Protein 8G02 (pdb70)

InterPro domains:
  IPR000715 Glycosyl transferase, family 4 [PF00953] (99-284)
  IPR000715 Glycosyl transferase, family 4 [PTHR22926] (23-358)
  IPR003524 Phospho-N-acetylmuramoyl-pentapeptide transferase [MF_00038] (25-358)
  IPR003524 Phospho-N-acetylmuramoyl-pentapeptide transferase [TIGR00445] (37-360)
  IPR003524 Phospho-N-acetylmuramoyl-pentapeptide transferase [cd06852] (61-356)
  IPR018480 Phospho-N-acetylmuramoyl-pentapeptide transferase, conserved site [PF10555] (68-80)
  IPR018480 Phospho-N-acetylmuramoyl-pentapeptide transferase, conserved site [PS01347] (68-80)
  IPR018480 Phospho-N-acetylmuramoyl-pentapeptide transferase, conserved site [PS01348] (189-200)

Solvent-accessible surface area: 51148 Å² total; per-residue (Å²): 115,57,0,122,94,3,72,119,69,43,151,208,142,90,30,67,68,72,56,43,127,53,52,50,9,14,35,28,0,5,46,49,0,18,135,61,0,45,194,36,0,78,174,39,9,46,125,9,37,118,87,20,86,40,131,139,72,214,100,79,36,33,102,23,53,39,18,41,108,33,21,1,59,6,0,0,38,0,1,22,50,0,0,33,58,2,0,70,53,19,1,62,16,76,10,62,26,5,143,17,0,14,74,0,0,61,9,0,0,73,11,0,75,70,12,6,74,70,117,33,80,105,134,58,134,176,5,20,79,68,163,108,28,43,106,140,0,20,66,50,0,81,42,15,0,101,59,18,25,105,82,2,123,106,56,68,15,3,28,1,10,12,16,111,117,105,139,13,63,15,57,5,16,120,83,7,29,60,1,1,41,25,0,0,3,0,10,0,1,2,0,21,20,0,26,34,2,3,4,0,0,0,7,0,0,3,21,0,0,29,3,0,10,94,2,0,98,7,0,14,59,133,126,80,3,74,164,14,84,13,8,93,12,156,55,0,13,30,0,10,0,0,0,18,0,0,12,0,0,0,0,0,0,0,48,15,4,4,6,7,2,54,0,51,10,8,29,0,0,0,0,0,0,0,0,0,0,0,0,0,0,1,2,1,1,2,2,15,4,5,12,55,0,3,4,4,6,21,61,0,0,68,2,1,35,73,16,26,27,7,58,167,127,187,45,139,58,96,42,109,6,5,19,28,0,11,27,55,10,4,97,20,53,2,14,4,15,0,8,8,9,10,12,4,61,0,23,6,48,5,51,57,0,36,19,10,14,112,99,35,86,68,6,115,96,6,111,116,58,46,166,111,147,94,51,55,79,79,68,50,148,53,55,66,16,14,36,27,0,3,62,26,0,20,143,25,0,61,156,54,2,89,162,19,18,40,144,20,13,114,84,32,77,56,109,79,52,183,51,57,38,4,38,37,37,24,42,85,195,20,23,0,44,3,0,0,58,0,0,20,45,0,2,31,62,0,1,57,47,39,2,54,22,74,24,68,21,4,122,20,2,9,75,0,1,65,13,0,3,79,16,0,80,43,21,8,99,120,110,35,90,105,170,26,84,80,13,23,105,51,172,128,31,58,88,100,2,24,54,34,0,81,42,15,0,99,55,14,27,91,87,13,99,123,43,61,23,0,34,0,4,9,19,110,101,90,116,9,77,3,43,4,21,120,99,6,21,75,0,1,42,37,0,0,1,0,9,0,15,1,0,37,31,0,38,38,4,9,0,0,0,0,14,0,1,5,26,0,0,30,8,0,12,88,3,0,100,10,2,21,55,121,125,74,5,81,144,24,93,11,20,76,10,147,51,0,19,13,0,11,0,2,0,20,0,0,15,0,0,0,0,0,0,1,38,8,0,4,23,12,4,44,0,56,3,9,25,3,0,0,1,0,0,0,0,0,0,0,0,0,0,0,2,0,3,4,2,17,2,10,14,40,0,2,6,7,5,19,79,3,0,68,3,1,37,86,5,12,21,16,84,147,150,115,74,115,116,99,36,118,1,1,7,20,0,16,25,72,22,39,112,34,52,12,31,8,15,0,5,8,8,13,10,5,68,0,15,12,53,8,53,47,0,66,21,4,8,87,91,45,80,108,46,228,71,128,117,11,48,73,8,2,97,92,0,30,60,69,6,86,16,2,9,54,10,43,172,18,60,92,99,64,81,85,22,78,61,30,58,62,3,11,5,9,57,78,24,22,66,49,17,28,28,53,92,8,122,40,43,146,87,84,66,64,4,76,99,43,219,76,127,156,12,39,102,13,2,96,104,0,32,65,62,7,65,8,3,8,65,5,43,146,26,80,88,98,92,65,122,45,98,19,2,88,67,1,21,13,3,22,37,10,7,12,37,3,17,35,64,53,10,106,54,33,141,80,33,123,74,17,162,125,9,46,135,63,40,2,0,12,1,1,9,74,1,127,20,117,123,40,88,96,49,71,79,10,58,83,107,65,39,79,53,48,24,10,35,89,52,68,3,9,68,13,1,25,83,19,0,104,40,43,73,43,32,44,151,34,108,34,87,3,24,23,84,86,5,50,31,80,110,3,103,11,7,36,46,136,0,4,58,93,16,13,57,67,34,143,86,16,83,96,38,56,92,0,46,3,100,11,58,70,13,106,1,80,4,37,2,66,47,59,81,124,118,44,0,32,2,21,14,10,64,112,17,6,32,77,47,0,80,2,54,0,45,0,44,42,15,102,132,11,67,151,133,52,74,92,189,155,115,12,50,139,50,36,2,1,11,3,6,11,42,1,123,13,124,114,41,85,91,94,34,83,10,66,86,106,64,37,68,59,38,41,7,41,60,46,52,20,0,54,6,5,14,80,24,6,98,47,49,89,48,35,53,158,37,117,34,77,3,27,18,132,44,6,47,10,90,115,48,137,58,24,48,77,117,5,18,38,44,9,11,77,62,36,161,93,12,91,102,39,64,113,1,35,4,125,8,60,64,15,92,8,32,1,51,1,63,40,50,91,121,89,45,0,48,0,21,6,27,34,139,15,11,41,76,77,10,134,1,70,0,37,0,49,42,18,94,133,10,66,153,134,49,44,33,170

Nearest PDB structures (foldseek):
  8g02-assembly1_E  TM=9.899E-01  e=2.477E-43  Escherichia coli K-12
  8tlu-assembly1_E  TM=9.944E-01  e=9.621E-41  Escherichia coli K-12
  8tlu-assembly1_A  TM=9.931E-01  e=1.628E-40  Escherichia coli K-12
  6oyh-assembly4_D  TM=9.469E-01  e=7.101E-24  Aquifex aeolicus VF5
  6oyz-assembly3_B  TM=9.305E-01  e=9.431E-23  Aquifex aeolicus VF5

Secondary structure (DSSP, 8-state):
-HHHHHHHHHTT-GGGGGGGSHHHHHHHHHHHHHHHHHHHHHHHHHHHHHHHS-S-----TTTTTSS-TT--S-THHHHHHHHHHHHHHHS-TT-HHHHHHHHHHHHHHHHHHHHHHIIIII--SS-S-HHHHHHHHHHHHHHHHHHHHHHHTTSGGGB---SS-SS---B-TTHHHHHHHHHHHHHHHHHHHHGGGSSTTHHHHHHHHHHHHHHHHHHTSHHHHHHHT----TTHHHHHHHHHHHHHHHHHHHHH-SSS-SS--HHHHHHHHHHHHHHHHHHTT-HHHHHHH-HHHHHHHHHHHHHHHHHHHTSS-SSSSSSHHHHHHHHT--HHHHHHHHHHHHHHHHHHHHHHHHH-/----SHHHHHHHHHHHHHHHHHHHTTT--HHHHS-SHHHHHHHHHHHHHHHTS--BEE-------/-HHHHHHHHTTT-GGGGGGGSHHHHHHHHHHHHHHHHHHHTTHHHHHHHHHHSSS----TTTS--SSSTT--S-THHHHHHHHHHHHHHHS-TT-HHHHHHHHHHHHHHHHHHHHHHHHHHSSSGGGS-HHHHHHHHHHHHHHHHHHHHHH-SSSGGGB---SS-SS--PBPSTHHHHHHHHHHHHHHHHHHHHTTSTTTTHHHHHHHHHHHHHHHHHHT-HHHHHHHT----GGGGGHHHHHHHHHHHHHHHHHHHSSS-SS--HHHHHHHHHHHHHHHHHHTT-HHHHHHHTHHHHHHHHHHHHHHHHHHH-S--SSSSSSHHHHHHHHT--HHHHHHHHHHHHHHHHHHHHHHGGG-/-B--TTEEEEEEEEEEESS--EEEE--TTSPEEE-SSSS-S-HHHHHHHTTPBTT-EEEEEE-HHHHSPPP-TTTSEEEESTTB-S-SS--TT-EEEE--SS--EEEEEEEE-SSEEEEE---TTTTS-EEEEEEEEEEEEPPHHHHH-/----SHHHHHHHHHHHHHHHHHHHGGGS-HHHHS-HHHHHHHHHHHHHHH------EE-S-----/-B--TTEEEEEEEEEEESS--EEEE--TTSPEEE-SSS--S-HHHHHHHTTPBTT-EEEEEE-TTTTT----GGGEEEEESTT--SSSSPPTT-EEEEE-SS-EEEEEEEEE-SSEEEEE-S-TTTT--EEEEEEEEEEEEPPHHHHH-

Foldseek 3Di:
DVVVVLVVCCVVPVVSVVLPDLVVLLVVLLVQLLVQLQVCPVVVFLVQLVVQHPNDDDADPDCGPQDPPSAAAASLVSLLVSLVVSCVNSFDPPQVLSVLLNQLLVQQLVLQVQQSVQCRPVVDPCRPPPVVSVVSNQVSQLVSQVVQLVVAPVHLQQWADDLADQVDIDRCRVCLSVLSSCQLVLLLVLLQLQLPQQLLNLPVLLLLLQLLLVVLCLQLDPVSCVLLNFRHDVSSSRSSSSSSSSNSSSVSLVVQRHRVHSHRSTSSNSSSSSNSSSSSCSSGSQSVLCCQLVVLSVVLVVQLVVQVVCCPPVVDGPAPDSGNLVSVVVVPQPSNRSSVVSNVVNNVSNVVSSVSSVND/DLLVVLVVCCVVPVVSVVLPDQVVLLVVLLVQLLVLLVVCPPVVLQVQLCVQVVHQDDCPPPHDDFDPPNAAAALQVSLLVLLLVSCVNRFDPPQVLSVLLNVLLVQQLVLQCVQRVLVRVPPDNVSDPVVVSVVSNLVSQLVSQVVQLVVDAPALQQKAQDLQDGVDIDGDHCVLSVLLSCLLVLLLVLLQVQLPFQLQRLLLLLLLLQLLLVVLCLQCDPVSCVQLVFHNDNSSNRSNSSSSSSNSNSVSSCVQRPRVHNYGSGSNNSNSSSNSSSSSCSSGSHSVLCCQLVVQSVVQQVQLVQQVVCVVPHPDGPFPHSGPLVSVCVVPAPRNRSSVVSSVVNNVSSVVSSVSSNSD/DDDDDPVVVVVVVVVCVVCVVVCCVVVDDPCPVDDDPVVVVVVVVVVVCVVVVDDDDDDDDDDDD/DDDDDPVRVVVVVVVCVVCVVVVCVVVDPVCVVDPPVVVVVVVVVVVVVVDDPDDDDDDPDDDDD/DADDAQKKFFKWKWKAWQVGHTPDTADLVGGDIDGAPPCPAFQQVNVVRPGDDAFDWDKDWAFLVRRAAADDPVQWFWDWPVVDPPDPDDDFFDKDWDQDPVGIAIWGFHDDDPGITIIHRADPRNNIIMMMGIGGNDMGGHDPVRVVD/DADDAQKKFQKFKWKAFPVGDGDDTRHLVHGDIDHAPPCPAQQQVRVVSHGDDAFDKDKDKAFQVSGPHADDPVQKDKDWPVPDDPDPFDDAFDKDWDQDPVGTFIKTFHADDDGITIIGGDDPCHRTIMMMTMGGNDMGGHDPVRVVD

Structure (mmCIF, N/CA/C/O backbone):
data_8G02
#
_entry.id   8G02
#
_cell.length_a   1.00
_cell.length_b   1.00
_cell.length_c   1.00
_cell.angle_alpha   90.00
_cell.angle_beta   90.00
_cell.angle_gamma   90.00
#
_symmetry.space_group_name_H-M   'P 1'
#
loop_
_entity.id
_entity.type
_entity.pdbx_description
1 polymer Phospho-N-acetylmuramoyl-pentapeptide-transferase
2 polymer 'Lysis protein E'
3 polymer 'Peptidyl-prolyl cis-trans isomerase'
#
loop_
_atom_site.group_PDB
_atom_site.id
_atom_site.type_symbol
_atom_site.label_atom_id
_atom_site.label_alt_id
_atom_site.label_comp_id
_atom_site.label_asym_id
_atom_site.label_entity_id
_atom_site.label_seq_id
_atom_site.pdbx_PDB_ins_code
_atom_site.Cartn_x
_atom_site.Cartn_y
_atom_site.Cartn_z
_atom_site.occupancy
_atom_site.B_iso_or_equiv
_atom_site.auth_seq_id
_atom_site.auth_comp_id
_atom_site.auth_asym_id
_atom_site.auth_atom_id
_atom_site.pdbx_PDB_model_num
ATOM 1 N N . MET A 1 1 ? 129.317 125.210 118.249 1.00 60.57 1 MET A N 1
ATOM 2 C CA . MET A 1 1 ? 130.762 125.536 118.428 1.00 60.57 1 MET A CA 1
ATOM 3 C C . MET A 1 1 ? 131.367 126.060 117.127 1.00 60.57 1 MET A C 1
ATOM 4 O O . MET A 1 1 ? 132.226 126.943 117.141 1.00 60.57 1 MET A O 1
ATOM 20 N N . LEU A 1 2 ? 130.918 125.505 115.999 1.00 58.97 2 LEU A N 1
ATOM 21 C CA . LEU A 1 2 ? 131.388 125.981 114.704 1.00 58.97 2 LEU A CA 1
ATOM 22 C C . LEU A 1 2 ? 130.886 127.385 114.400 1.00 58.97 2 LEU A C 1
ATOM 23 O O . LEU A 1 2 ? 131.554 128.127 113.672 1.00 58.97 2 LEU A O 1
ATOM 39 N N . VAL A 1 3 ? 129.727 127.767 114.945 1.00 60.09 3 VAL A N 1
ATOM 40 C CA . VAL A 1 3 ? 129.238 129.129 114.767 1.00 60.09 3 VAL A CA 1
ATOM 41 C C . VAL A 1 3 ? 130.141 130.114 115.497 1.00 60.09 3 VAL A C 1
ATOM 42 O O . VAL A 1 3 ? 130.393 131.222 115.006 1.00 60.09 3 VAL A O 1
ATOM 55 N N . TRP A 1 4 ? 130.641 129.734 116.673 1.00 60.30 4 TRP A N 1
ATOM 56 C CA . TRP A 1 4 ? 131.641 130.547 117.357 1.00 60.30 4 TRP A CA 1
ATOM 57 C C . TRP A 1 4 ? 132.922 130.617 116.537 1.00 60.30 4 TRP A C 1
ATOM 58 O O . TRP A 1 4 ? 133.522 131.689 116.381 1.00 60.30 4 TRP A O 1
ATOM 79 N N . LEU A 1 5 ? 133.341 129.482 115.982 1.00 62.25 5 LEU A N 1
ATOM 80 C CA . LEU A 1 5 ? 134.482 129.457 115.083 1.00 62.25 5 LEU A CA 1
ATOM 81 C C . LEU A 1 5 ? 134.188 130.178 113.777 1.00 62.25 5 LEU A C 1
ATOM 82 O O . LEU A 1 5 ? 135.118 130.676 113.135 1.00 62.25 5 LEU A O 1
ATOM 98 N N . ALA A 1 6 ? 132.913 130.302 113.404 1.00 62.60 6 ALA A N 1
ATOM 99 C CA . ALA A 1 6 ? 132.560 131.117 112.251 1.00 62.60 6 ALA A CA 1
ATOM 100 C C . ALA A 1 6 ? 132.690 132.601 112.567 1.00 62.60 6 ALA A C 1
ATOM 101 O O . ALA A 1 6 ? 133.168 133.370 111.725 1.00 62.60 6 ALA A O 1
ATOM 108 N N . GLU A 1 7 ? 132.314 133.012 113.782 1.00 63.75 7 GLU A N 1
ATOM 109 C CA . GLU A 1 7 ? 132.584 134.380 114.208 1.00 63.75 7 GLU A CA 1
ATOM 110 C C . GLU A 1 7 ? 134.081 134.645 114.272 1.00 63.75 7 GLU A C 1
ATOM 111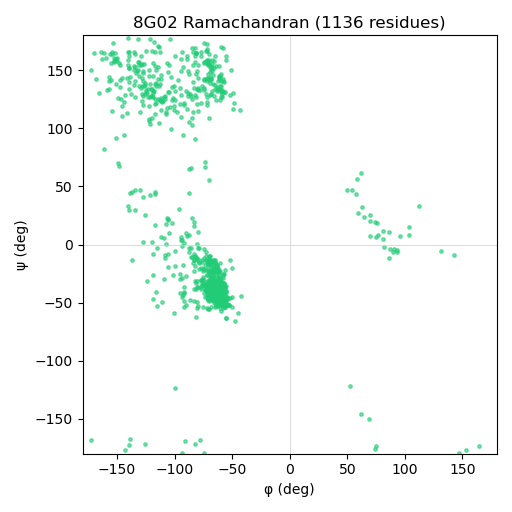 O O . GLU A 1 7 ? 134.524 135.769 114.009 1.00 63.75 7 GLU A O 1
ATOM 123 N N . HIS A 1 8 ? 134.871 133.627 114.618 1.00 66.91 8 HIS A N 1
ATOM 124 C CA . HIS A 1 8 ? 136.319 133.807 114.658 1.00 66.91 8 HIS A CA 1
ATOM 125 C C . HIS A 1 8 ? 136.915 133.932 113.259 1.00 66.91 8 HIS A C 1
ATOM 126 O O . HIS A 1 8 ? 137.780 134.784 113.029 1.00 66.91 8 HIS A O 1
ATOM 140 N N . LEU A 1 9 ? 136.474 133.098 112.317 1.00 68.08 9 LEU A N 1
ATOM 141 C CA . LEU A 1 9 ? 137.063 133.083 110.984 1.00 68.08 9 LEU A CA 1
ATOM 142 C C . LEU A 1 9 ? 136.464 134.121 110.041 1.00 68.08 9 LEU A C 1
ATOM 143 O O . LEU A 1 9 ? 137.015 134.330 108.953 1.00 68.08 9 LEU A O 1
ATOM 159 N N . VAL A 1 10 ? 135.362 134.775 110.418 1.00 69.79 10 VAL A N 1
ATOM 160 C CA . VAL A 1 10 ? 134.788 135.790 109.540 1.00 69.79 10 VAL A CA 1
ATOM 161 C C . VAL A 1 10 ? 135.763 136.939 109.335 1.00 69.79 10 VAL A C 1
ATOM 162 O O . VAL A 1 10 ? 135.817 137.533 108.251 1.00 69.79 10 VAL A O 1
ATOM 175 N N . LYS A 1 11 ? 136.547 137.275 110.362 1.00 73.35 11 LYS A N 1
ATOM 176 C CA . LYS A 1 11 ? 137.474 138.396 110.243 1.00 73.35 11 LYS A CA 1
ATOM 177 C C . LYS A 1 11 ? 138.534 138.134 109.183 1.00 73.35 11 LYS A C 1
ATOM 178 O O . LYS A 1 11 ? 139.010 139.074 108.537 1.00 73.35 11 LYS A O 1
ATOM 197 N N . TYR A 1 12 ? 138.913 136.872 108.986 1.00 73.93 12 TYR A N 1
ATOM 198 C CA . TYR A 1 12 ? 139.894 136.530 107.965 1.00 73.93 12 TYR A CA 1
ATOM 199 C C . TYR A 1 12 ? 139.257 136.222 106.619 1.00 73.93 12 TYR A C 1
ATOM 200 O O . TYR A 1 12 ? 139.907 136.401 105.582 1.00 73.93 12 TYR A O 1
ATOM 218 N N . TYR A 1 13 ? 138.007 135.763 106.604 1.00 72.44 13 TYR A N 1
ATOM 219 C CA . TYR A 1 13 ? 137.321 135.483 105.346 1.00 72.44 13 TYR A CA 1
ATOM 220 C C . TYR A 1 13 ? 135.847 135.810 105.512 1.00 72.44 13 TYR A C 1
ATOM 221 O O . TYR A 1 13 ? 135.169 135.213 106.353 1.00 72.44 13 TYR A O 1
ATOM 239 N N . SER A 1 14 ? 135.356 136.756 104.708 1.00 71.36 14 SER A N 1
ATOM 240 C CA . SER A 1 14 ? 133.956 137.154 104.785 1.00 71.36 14 SER A CA 1
ATOM 241 C C . SER A 1 14 ? 133.012 136.024 104.396 1.00 71.36 14 SER A C 1
ATOM 242 O O . SER A 1 14 ? 131.825 136.080 104.737 1.00 71.36 14 SER A O 1
ATOM 250 N N . GLY A 1 15 ? 133.509 135.004 103.695 1.00 69.58 15 GLY A N 1
ATOM 251 C CA . GLY A 1 15 ? 132.647 133.899 103.306 1.00 69.58 15 GLY A CA 1
ATOM 252 C C . GLY A 1 15 ? 132.003 133.211 104.493 1.00 69.58 15 GLY A C 1
ATOM 253 O O . GLY A 1 15 ? 130.839 132.805 104.432 1.00 69.58 15 GLY A O 1
ATOM 257 N N . PHE A 1 16 ? 132.747 133.071 105.592 1.00 68.37 16 PHE A N 1
ATOM 258 C CA . PHE A 1 16 ? 132.231 132.389 106.772 1.00 68.37 16 PHE A CA 1
ATOM 259 C C . PHE A 1 16 ? 131.069 133.127 107.423 1.00 68.37 16 PHE A C 1
ATOM 260 O O . PHE A 1 16 ? 130.387 132.540 108.270 1.00 68.37 16 PHE A O 1
ATOM 277 N N . ASN A 1 17 ? 130.825 134.388 107.057 1.00 64.85 17 ASN A N 1
ATOM 278 C CA . ASN A 1 17 ? 129.693 135.117 107.616 1.00 64.85 17 ASN A CA 1
ATOM 279 C C . ASN A 1 17 ? 128.364 134.453 107.285 1.00 64.85 17 ASN A C 1
ATOM 280 O O . ASN A 1 17 ? 127.379 134.669 108.000 1.00 64.85 17 ASN A O 1
ATOM 291 N N . VAL A 1 18 ? 128.312 133.652 106.218 1.00 63.76 18 VAL A N 1
ATOM 292 C CA . VAL A 1 18 ? 127.079 132.964 105.857 1.00 63.76 18 VAL A CA 1
ATOM 293 C C . VAL A 1 18 ? 126.654 131.974 106.932 1.00 63.76 18 VAL A C 1
ATOM 294 O O . VAL A 1 18 ? 125.473 131.613 107.005 1.00 63.76 18 VAL A O 1
ATOM 307 N N . PHE A 1 19 ? 127.584 131.522 107.773 1.00 60.93 19 PHE A N 1
ATOM 308 C CA . PHE A 1 19 ? 127.258 130.554 108.811 1.00 60.93 19 PHE A CA 1
ATOM 309 C C . PHE A 1 19 ? 126.444 131.157 109.948 1.00 60.93 19 PHE A C 1
ATOM 310 O O . PHE A 1 19 ? 125.952 130.407 110.799 1.00 60.93 19 PHE A O 1
ATOM 327 N N . SER A 1 20 ? 126.294 132.482 109.988 1.00 60.46 20 SER A N 1
ATOM 328 C CA . SER A 1 20 ? 125.533 133.122 111.055 1.00 60.46 20 SER A CA 1
ATOM 329 C C . SER A 1 20 ? 124.031 133.092 110.795 1.00 60.46 20 SER A C 1
ATOM 330 O O . SER A 1 20 ? 123.245 133.040 111.748 1.00 60.46 20 SER A O 1
ATOM 338 N N . TYR A 1 21 ? 123.615 133.124 109.531 1.00 61.38 21 TYR A N 1
ATOM 339 C CA . TYR A 1 21 ? 122.193 133.195 109.216 1.00 61.38 21 TYR A CA 1
ATOM 340 C C . TYR A 1 21 ? 121.465 131.957 109.725 1.00 61.38 21 TYR A C 1
ATOM 341 O O . TYR A 1 21 ? 121.966 130.833 109.630 1.00 61.38 21 TYR A O 1
ATOM 359 N N . LEU A 1 22 ? 120.259 132.175 110.255 1.00 56.59 22 LEU A N 1
ATOM 360 C CA . LEU A 1 22 ? 119.528 131.101 110.922 1.00 56.59 22 LEU A CA 1
ATOM 361 C C . LEU A 1 22 ? 119.179 129.972 109.958 1.00 56.59 22 LEU A C 1
ATOM 362 O O . LEU A 1 22 ? 119.306 128.791 110.304 1.00 56.59 22 LEU A O 1
ATOM 378 N N . THR A 1 23 ? 118.725 130.313 108.749 1.00 57.10 23 THR A N 1
ATOM 379 C CA . THR A 1 23 ? 118.286 129.280 107.813 1.00 57.10 23 THR A CA 1
ATOM 380 C C . THR A 1 23 ? 119.430 128.341 107.446 1.00 57.10 23 THR A C 1
ATOM 381 O O . THR A 1 23 ? 119.245 127.117 107.387 1.00 57.10 23 THR A O 1
ATOM 392 N N . PHE A 1 24 ? 120.617 128.896 107.187 1.00 59.45 24 PHE A N 1
ATOM 393 C CA . PHE A 1 24 ? 121.758 128.058 106.840 1.00 59.45 24 PHE A CA 1
ATOM 394 C C . PHE A 1 24 ? 122.117 127.138 107.995 1.00 59.45 24 PHE A C 1
ATOM 395 O O . PHE A 1 24 ? 122.371 125.946 107.792 1.00 59.45 24 PHE A O 1
ATOM 412 N N . ARG A 1 25 ? 122.133 127.671 109.218 1.00 57.47 25 ARG A N 1
ATOM 413 C CA . ARG A 1 25 ? 122.424 126.833 110.375 1.00 57.47 25 ARG A CA 1
ATOM 414 C C . ARG A 1 25 ? 121.417 125.699 110.498 1.00 57.47 25 ARG A C 1
ATOM 415 O O . ARG A 1 25 ? 121.799 124.546 110.718 1.00 57.47 25 ARG A O 1
ATOM 436 N N . ALA A 1 26 ? 120.128 126.001 110.344 1.00 55.22 26 ALA A N 1
ATOM 437 C CA . ALA A 1 26 ? 119.106 124.967 110.479 1.00 55.22 26 ALA A CA 1
ATOM 438 C C . ALA A 1 26 ? 119.282 123.877 109.427 1.00 55.22 26 ALA A C 1
ATOM 439 O O . ALA A 1 26 ? 119.303 122.679 109.748 1.00 55.22 26 ALA A O 1
ATOM 446 N N . ILE A 1 27 ? 119.416 124.276 108.161 1.00 54.97 27 ILE A N 1
ATOM 447 C CA . ILE A 1 27 ? 119.513 123.292 107.087 1.00 54.97 27 ILE A CA 1
ATOM 448 C C . ILE A 1 27 ? 120.785 122.467 107.235 1.00 54.97 27 ILE A C 1
ATOM 449 O O . ILE A 1 27 ? 120.776 121.244 107.041 1.00 54.97 27 ILE A O 1
ATOM 465 N N . VAL A 1 28 ? 121.898 123.117 107.579 1.00 55.93 28 VAL A N 1
ATOM 466 C CA . VAL A 1 28 ? 123.160 122.402 107.704 1.00 55.93 28 VAL A CA 1
ATOM 467 C C . VAL A 1 28 ? 123.117 121.453 108.894 1.00 55.93 28 VAL A C 1
ATOM 468 O O . VAL A 1 28 ? 123.675 120.355 108.841 1.00 55.93 28 VAL A O 1
ATOM 481 N N . SER A 1 29 ? 122.469 121.859 109.990 1.00 55.28 29 SER A N 1
ATOM 482 C CA . SER A 1 29 ? 122.324 120.959 111.128 1.00 55.28 29 SER A CA 1
ATOM 483 C C . SER A 1 29 ? 121.510 119.733 110.748 1.00 55.28 29 SER A C 1
ATOM 484 O O . SER A 1 29 ? 121.872 118.603 111.099 1.00 55.28 29 SER A O 1
ATOM 492 N N . LEU A 1 30 ? 120.408 119.934 110.022 1.00 52.87 30 LEU A N 1
ATOM 493 C CA . LEU A 1 30 ? 119.615 118.799 109.559 1.00 52.87 30 LEU A CA 1
ATOM 494 C C . LEU A 1 30 ? 120.459 117.860 108.705 1.00 52.87 30 LEU A C 1
ATOM 495 O O . LEU A 1 30 ? 120.478 116.639 108.925 1.00 52.87 30 LEU A O 1
ATOM 511 N N . LEU A 1 31 ? 121.173 118.418 107.724 1.00 53.87 31 LEU A N 1
ATOM 512 C CA . LEU A 1 31 ? 121.972 117.591 106.826 1.00 53.87 31 LEU A CA 1
ATOM 513 C C . LEU A 1 31 ? 123.076 116.858 107.579 1.00 53.87 31 LEU A C 1
ATOM 514 O O . LEU A 1 31 ? 123.343 115.683 107.311 1.00 53.87 31 LEU A O 1
ATOM 530 N N . THR A 1 32 ? 123.740 117.541 108.513 1.00 54.46 32 THR A N 1
ATOM 531 C CA . THR A 1 32 ? 124.819 116.913 109.265 1.00 54.46 32 THR A CA 1
ATOM 532 C C . THR A 1 32 ? 124.295 115.796 110.152 1.00 54.46 32 THR A C 1
ATOM 533 O O . THR A 1 32 ? 124.935 114.747 110.275 1.00 54.46 32 THR A O 1
ATOM 544 N N . ALA A 1 33 ? 123.135 115.999 110.784 1.00 54.79 33 ALA A N 1
ATOM 545 C CA . ALA A 1 33 ? 122.549 114.932 111.586 1.00 54.79 33 ALA A CA 1
ATOM 546 C C . ALA A 1 33 ? 122.221 113.726 110.718 1.00 54.79 33 ALA A C 1
ATOM 547 O O . ALA A 1 33 ? 122.534 112.582 111.079 1.00 54.79 33 ALA A O 1
ATOM 554 N N . LEU A 1 34 ? 121.618 113.963 109.550 1.00 53.79 34 LEU A N 1
ATOM 555 C CA . LEU A 1 34 ? 121.317 112.855 108.651 1.00 53.79 34 LEU A CA 1
ATOM 556 C C . LEU A 1 34 ? 122.587 112.127 108.229 1.00 53.79 34 LEU A C 1
ATOM 557 O O . LEU A 1 34 ? 122.636 110.892 108.237 1.00 53.79 34 LEU A O 1
ATOM 573 N N . PHE A 1 35 ? 123.631 112.876 107.868 1.00 54.27 35 PHE A N 1
ATOM 574 C CA . PHE A 1 35 ? 124.848 112.248 107.365 1.00 54.27 35 PHE A CA 1
ATOM 575 C C . PHE A 1 35 ? 125.579 111.482 108.460 1.00 54.27 35 PHE A C 1
ATOM 576 O O . PHE A 1 35 ? 126.125 110.404 108.204 1.00 54.27 35 PHE A O 1
ATOM 593 N N . ILE A 1 36 ? 125.604 112.009 109.686 1.00 52.93 36 ILE A N 1
ATOM 594 C CA . ILE A 1 36 ? 126.274 111.290 110.765 1.00 52.93 36 ILE A CA 1
ATOM 595 C C . ILE A 1 36 ? 125.497 110.027 111.117 1.00 52.93 36 ILE A C 1
ATOM 596 O O . ILE A 1 36 ? 126.089 108.969 111.369 1.00 52.93 36 ILE A O 1
ATOM 612 N N . SER A 1 37 ? 124.162 110.105 111.125 1.00 55.42 37 SER A N 1
ATOM 613 C CA . SER A 1 37 ? 123.367 108.904 111.355 1.00 55.42 37 SER A CA 1
ATOM 614 C C . SER A 1 37 ? 123.625 107.864 110.271 1.00 55.42 37 SER A C 1
ATOM 615 O O . SER A 1 37 ? 123.768 106.671 110.563 1.00 55.42 37 SER A O 1
ATOM 623 N N . LEU A 1 38 ? 123.692 108.302 109.012 1.00 53.81 38 LEU A N 1
ATOM 624 C CA . LEU A 1 38 ? 123.960 107.381 107.912 1.00 53.81 38 LEU A CA 1
ATOM 625 C C . LEU A 1 38 ? 125.342 106.751 108.044 1.00 53.81 38 LEU A C 1
ATOM 626 O O . LEU A 1 38 ? 125.511 105.548 107.813 1.00 53.81 38 LEU A O 1
ATOM 642 N N . TRP A 1 39 ? 126.344 107.554 108.406 1.00 52.60 39 TRP A N 1
ATOM 643 C CA . TRP A 1 39 ? 127.699 107.042 108.581 1.00 52.60 39 TRP A CA 1
ATOM 644 C C . TRP A 1 39 ? 127.739 105.993 109.683 1.00 52.60 39 TRP A C 1
ATOM 645 O O . TRP A 1 39 ? 128.367 104.939 109.535 1.00 52.60 39 TRP A O 1
ATOM 666 N N . MET A 1 40 ? 127.069 106.268 110.800 1.00 56.11 40 MET A N 1
ATOM 667 C CA . MET A 1 40 ? 127.150 105.394 111.963 1.00 56.11 40 MET A CA 1
ATOM 668 C C . MET A 1 40 ? 126.322 104.126 111.807 1.00 56.11 40 MET A C 1
ATOM 669 O O . MET A 1 40 ? 126.700 103.078 112.344 1.00 56.11 40 MET A O 1
ATOM 683 N N . GLY A 1 41 ? 125.200 104.200 111.096 1.00 56.58 41 GLY A N 1
ATOM 684 C CA . GLY A 1 41 ? 124.246 103.117 111.048 1.00 56.58 41 GLY A CA 1
ATOM 685 C C . GLY A 1 41 ? 124.853 101.753 110.795 1.00 56.58 41 GLY A C 1
ATOM 686 O O . GLY A 1 41 ? 124.836 100.875 111.663 1.00 56.58 41 GLY A O 1
ATOM 690 N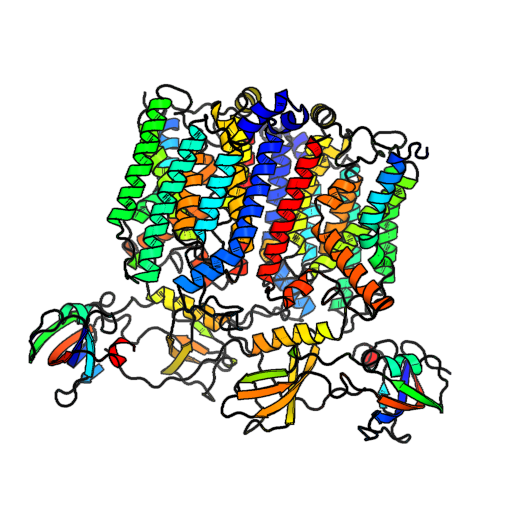 N . PRO A 1 42 ? 125.419 101.549 109.604 1.00 54.73 42 PRO A N 1
ATOM 691 C CA . PRO A 1 42 ? 125.878 100.197 109.252 1.00 54.73 42 PRO A CA 1
ATOM 692 C C . PRO A 1 42 ? 126.912 99.644 110.215 1.00 54.73 42 PRO A C 1
ATOM 693 O O . PRO A 1 42 ? 126.934 98.431 110.456 1.00 54.73 42 PRO A O 1
ATOM 704 N N . ARG A 1 43 ? 127.771 100.496 110.777 1.00 55.59 43 ARG A N 1
ATOM 705 C CA . ARG A 1 43 ? 128.719 100.025 111.780 1.00 55.59 43 ARG A CA 1
ATOM 706 C C . ARG A 1 43 ? 128.028 99.759 113.111 1.00 55.59 43 ARG A C 1
ATOM 707 O O . ARG A 1 43 ? 128.316 98.757 113.776 1.00 55.59 43 ARG A O 1
ATOM 728 N N . MET A 1 44 ? 127.109 100.640 113.513 1.00 57.92 44 MET A N 1
ATOM 729 C CA . MET A 1 44 ? 126.439 100.475 114.799 1.00 57.92 44 MET A CA 1
ATOM 730 C C . MET A 1 44 ? 125.591 99.208 114.827 1.00 57.92 44 MET A C 1
ATOM 731 O O . MET A 1 44 ? 125.610 98.466 115.815 1.00 57.92 44 MET A O 1
ATOM 745 N N . ILE A 1 45 ? 124.840 98.943 113.755 1.00 58.44 45 ILE A N 1
ATOM 746 C CA . ILE A 1 45 ? 123.968 97.770 113.738 1.00 58.44 45 ILE A CA 1
ATOM 747 C C . ILE A 1 45 ? 124.800 96.498 113.837 1.00 58.44 45 ILE A C 1
ATOM 748 O O . ILE A 1 45 ? 124.481 95.583 114.606 1.00 58.44 45 ILE A O 1
ATOM 764 N N . ALA A 1 46 ? 125.881 96.421 113.058 1.00 59.58 46 ALA A N 1
ATOM 765 C CA . ALA A 1 46 ? 126.745 95.246 113.116 1.00 59.58 46 ALA A CA 1
ATOM 766 C C . ALA A 1 46 ? 127.370 95.091 114.497 1.00 59.58 46 ALA A C 1
ATOM 767 O O . ALA A 1 46 ? 127.435 93.980 115.037 1.00 59.58 46 ALA A O 1
ATOM 774 N N . HIS A 1 47 ? 127.839 96.194 115.084 1.00 58.51 47 HIS A N 1
ATOM 775 C CA . HIS A 1 47 ? 128.444 96.122 116.410 1.00 58.51 47 HIS A CA 1
ATOM 776 C C . HIS A 1 47 ? 127.424 95.689 117.456 1.00 58.51 47 HIS A C 1
ATOM 777 O O . HIS A 1 47 ? 127.728 94.867 118.327 1.00 58.51 47 HIS A O 1
ATOM 791 N N . LEU A 1 48 ? 126.207 96.233 117.386 1.00 59.97 48 LEU A N 1
ATOM 792 C CA . LEU A 1 48 ? 125.168 95.836 118.331 1.00 59.97 48 LEU A CA 1
ATOM 793 C C . LEU A 1 48 ? 124.831 94.358 118.185 1.00 59.97 48 LEU A C 1
ATOM 794 O O . LEU A 1 48 ? 124.630 93.658 119.184 1.00 59.97 48 LEU A O 1
ATOM 810 N N . GLN A 1 49 ? 124.761 93.866 116.946 1.00 63.73 49 GLN A N 1
ATOM 811 C CA . GLN A 1 49 ? 124.497 92.447 116.732 1.00 63.73 49 GLN A CA 1
ATOM 812 C C . GLN A 1 49 ? 125.553 91.588 117.414 1.00 63.73 49 GLN A C 1
ATOM 813 O O . GLN A 1 49 ? 125.229 90.572 118.040 1.00 63.73 49 GLN A O 1
ATOM 827 N N . LYS A 1 50 ? 126.823 91.979 117.302 1.00 64.94 50 LYS A N 1
ATOM 828 C CA . LYS A 1 50 ? 127.883 91.243 117.981 1.00 64.94 50 LYS A CA 1
ATOM 829 C C . LYS A 1 50 ? 127.666 91.249 119.489 1.00 64.94 50 LYS A C 1
ATOM 830 O O . LYS A 1 50 ? 127.804 90.213 120.150 1.00 64.94 50 LYS A O 1
ATOM 849 N N . LEU A 1 51 ? 127.327 92.412 120.050 1.00 63.25 51 LEU A N 1
ATOM 850 C CA . LEU A 1 51 ? 126.983 92.485 121.466 1.00 63.25 51 LEU A CA 1
ATOM 851 C C . LEU A 1 51 ? 125.765 91.625 121.780 1.00 63.25 51 LEU A C 1
ATOM 852 O O . LEU A 1 51 ? 125.794 90.791 122.693 1.00 63.25 51 LEU A O 1
ATOM 868 N N . SER A 1 52 ? 124.680 91.815 121.027 1.00 64.44 52 SER A N 1
ATOM 869 C CA . SER A 1 52 ? 123.411 91.176 121.356 1.00 64.44 52 SER A CA 1
ATOM 870 C C . SER A 1 52 ? 123.388 89.701 120.977 1.00 64.44 52 SER A C 1
ATOM 871 O O . SER A 1 52 ? 122.775 88.890 121.680 1.00 64.44 52 SER A O 1
ATOM 879 N N . PHE A 1 53 ? 124.043 89.330 119.880 1.00 65.23 53 PHE A N 1
ATOM 880 C CA . PHE A 1 53 ? 123.867 88.009 119.290 1.00 65.23 53 PHE A CA 1
ATOM 881 C C . PHE A 1 53 ? 125.230 87.492 118.843 1.00 65.23 53 PHE A C 1
ATOM 882 O O . PHE A 1 53 ? 126.276 88.037 119.210 1.00 65.23 53 PHE A O 1
ATOM 899 N N . GLY A 1 54 ? 125.215 86.423 118.049 1.00 71.44 54 GLY A N 1
ATOM 900 C CA . GLY A 1 54 ? 126.459 85.858 117.564 1.00 71.44 54 GLY A CA 1
ATOM 901 C C . GLY A 1 54 ? 127.234 86.847 116.717 1.00 71.44 54 GLY A C 1
ATOM 902 O O . GLY A 1 54 ? 126.672 87.754 116.100 1.00 71.44 54 GLY A O 1
ATOM 906 N N . GLN A 1 55 ? 128.556 86.663 116.692 1.00 77.34 55 GLN A N 1
ATOM 907 C CA . GLN A 1 55 ? 129.420 87.613 116.000 1.00 77.34 55 GLN A CA 1
ATOM 908 C C . GLN A 1 55 ? 129.127 87.666 114.506 1.00 77.34 55 GLN A C 1
ATOM 909 O O . GLN A 1 55 ? 129.201 88.741 113.900 1.00 77.34 55 GLN A O 1
ATOM 923 N N . VAL A 1 56 ? 128.797 86.530 113.896 1.00 83.00 56 VAL A N 1
ATOM 924 C CA . VAL A 1 56 ? 128.565 86.441 112.458 1.00 83.00 56 VAL A CA 1
ATOM 925 C C . VAL A 1 56 ? 127.087 86.153 112.231 1.00 83.00 56 VAL A C 1
ATOM 926 O O . VAL A 1 56 ? 126.553 85.162 112.746 1.00 83.00 56 VAL A O 1
ATOM 939 N N . VAL A 1 57 ? 126.429 87.018 111.457 1.00 84.14 57 VAL A N 1
ATOM 940 C CA . VAL A 1 57 ? 125.027 86.848 111.097 1.00 84.14 57 VAL A CA 1
ATOM 941 C C . VAL A 1 57 ? 124.820 87.434 109.707 1.00 84.14 57 VAL A C 1
ATOM 942 O O . VAL A 1 57 ? 125.580 88.292 109.253 1.00 84.14 57 VAL A O 1
ATOM 955 N N . ARG A 1 58 ? 123.779 86.960 109.027 1.00 94.40 58 ARG A N 1
ATOM 956 C CA . ARG A 1 58 ? 123.446 87.467 107.703 1.00 94.40 58 ARG A CA 1
ATOM 957 C C . ARG A 1 58 ? 121.965 87.227 107.450 1.00 94.40 58 ARG A C 1
ATOM 958 O O . ARG A 1 58 ? 121.423 86.191 107.841 1.00 94.40 58 ARG A O 1
ATOM 979 N N . ASN A 1 59 ? 121.322 88.191 106.796 1.00 96.10 59 ASN A N 1
ATOM 980 C CA . ASN A 1 59 ? 119.891 88.099 106.543 1.00 96.10 59 ASN A CA 1
ATOM 981 C C . ASN A 1 59 ? 119.571 86.905 105.653 1.00 96.10 59 ASN A C 1
ATOM 982 O O . ASN A 1 59 ? 120.211 86.692 104.618 1.00 96.10 59 ASN A O 1
ATOM 993 N N . ASP A 1 60 ? 118.572 86.127 106.064 1.00 94.89 60 ASP A N 1
ATOM 994 C CA . ASP A 1 60 ? 118.048 85.021 105.280 1.00 94.89 60 ASP A CA 1
ATOM 995 C C . ASP A 1 60 ? 116.528 85.095 105.278 1.00 94.89 60 ASP A C 1
ATOM 996 O O . ASP A 1 60 ? 115.914 85.544 106.249 1.00 94.89 60 ASP A O 1
ATOM 1005 N N . GLY A 1 61 ? 115.926 84.651 104.177 1.00 92.52 61 GLY A N 1
ATOM 1006 C CA . GLY A 1 61 ? 114.493 84.710 104.026 1.00 92.52 61 GLY A CA 1
ATOM 1007 C C . GLY A 1 61 ? 113.836 83.351 104.169 1.00 92.52 61 GLY A C 1
ATOM 1008 O O . GLY A 1 61 ? 114.419 82.321 103.816 1.00 92.52 61 GLY A O 1
ATOM 1012 N N . PRO A 1 62 ? 112.598 83.314 104.695 1.00 90.13 62 PRO A N 1
ATOM 1013 C CA . PRO A 1 62 ? 111.810 84.424 105.244 1.00 90.13 62 PRO A CA 1
ATOM 1014 C C . PRO A 1 62 ? 112.005 84.620 106.747 1.00 90.13 62 PRO A C 1
ATOM 1015 O O . PRO A 1 62 ? 111.383 85.507 107.333 1.00 90.13 62 PRO A O 1
ATOM 1026 N N . GLU A 1 63 ? 112.863 83.799 107.360 1.00 88.52 63 GLU A N 1
ATOM 1027 C CA . GLU A 1 63 ? 113.000 83.815 108.812 1.00 88.52 63 GLU A CA 1
ATOM 1028 C C . GLU A 1 63 ? 113.653 85.092 109.327 1.00 88.52 63 GLU A C 1
ATOM 1029 O O . GLU A 1 63 ? 113.472 85.429 110.502 1.00 88.52 63 GLU A O 1
ATOM 1041 N N . SER A 1 64 ? 114.425 85.793 108.496 1.00 90.38 64 SER A N 1
ATOM 1042 C CA . SER A 1 64 ? 114.965 87.089 108.889 1.00 90.38 64 SER A CA 1
ATOM 1043 C C . SER A 1 64 ? 114.895 88.144 107.795 1.00 90.38 64 SER A C 1
ATOM 1044 O O . SER A 1 64 ? 115.100 89.322 108.101 1.00 90.38 64 SER A O 1
ATOM 1052 N N . HIS A 1 65 ? 114.621 87.778 106.540 1.00 88.79 65 HIS A N 1
ATOM 1053 C CA . HIS A 1 65 ? 114.481 88.789 105.495 1.00 88.79 65 HIS A CA 1
ATOM 1054 C C . HIS A 1 65 ? 113.167 89.547 105.636 1.00 88.79 65 HIS A C 1
ATOM 1055 O O . HIS A 1 65 ? 113.119 90.762 105.415 1.00 88.79 65 HIS A O 1
ATOM 1069 N N . PHE A 1 66 ? 112.091 88.846 105.994 1.00 79.48 66 PHE A N 1
ATOM 1070 C CA . PHE A 1 66 ? 110.795 89.465 106.229 1.00 79.48 66 PHE A CA 1
ATOM 1071 C C . PHE A 1 66 ? 110.344 89.346 107.677 1.00 79.48 66 PHE A C 1
ATOM 1072 O O . PHE A 1 66 ? 109.287 89.883 108.028 1.00 79.48 66 PHE A O 1
ATOM 1089 N N . SER A 1 67 ? 111.112 88.668 108.524 1.00 78.59 67 SER A N 1
ATOM 1090 C CA . SER A 1 67 ? 110.857 88.590 109.953 1.00 78.59 67 SER A CA 1
ATOM 1091 C C . SER A 1 67 ? 111.990 89.289 110.694 1.00 78.59 67 SER A C 1
ATOM 1092 O O . SER A 1 67 ? 113.007 89.666 110.105 1.00 78.59 67 SER A O 1
ATOM 1100 N N . LYS A 1 68 ? 111.810 89.460 112.000 1.00 68.46 68 LYS A N 1
ATOM 1101 C CA . LYS A 1 68 ? 112.686 90.302 112.807 1.00 68.46 68 LYS A CA 1
ATOM 1102 C C . LYS A 1 68 ? 113.420 89.497 113.876 1.00 68.46 68 LYS A C 1
ATOM 1103 O O . LYS A 1 68 ? 113.525 89.914 115.031 1.00 68.46 68 LYS A O 1
ATOM 1122 N N . ARG A 1 69 ? 113.937 88.329 113.502 1.00 77.58 69 ARG A N 1
ATOM 1123 C CA . ARG A 1 69 ? 114.872 87.610 114.359 1.00 77.58 69 ARG A CA 1
ATOM 1124 C C . ARG A 1 69 ? 116.269 88.202 114.235 1.00 77.58 69 ARG A C 1
ATOM 1125 O O . ARG A 1 69 ? 116.689 88.626 113.155 1.00 77.58 69 ARG A O 1
ATOM 1146 N N . GLY A 1 70 ? 116.987 88.231 115.355 1.00 69.17 70 GLY A N 1
ATOM 1147 C CA . GLY A 1 70 ? 118.366 88.674 115.344 1.00 69.17 70 GLY A CA 1
ATOM 1148 C C . GLY A 1 70 ? 118.562 90.150 115.093 1.00 69.17 70 GLY A C 1
ATOM 1149 O O . GLY A 1 70 ? 119.623 90.547 114.605 1.00 69.17 70 GLY A O 1
ATOM 1153 N N . THR A 1 71 ? 117.566 90.983 115.413 1.00 64.18 71 THR A N 1
ATOM 1154 C CA . THR A 1 71 ? 117.682 92.422 115.214 1.00 64.18 71 THR A CA 1
ATOM 1155 C C . THR A 1 71 ? 117.977 93.109 116.539 1.00 64.18 71 THR A C 1
ATOM 1156 O O . THR A 1 71 ? 117.213 92.934 117.501 1.00 64.18 71 THR A O 1
ATOM 1167 N N . PRO A 1 72 ? 119.054 93.890 116.644 1.00 60.12 72 PRO A N 1
ATOM 1168 C CA . PRO A 1 72 ? 119.377 94.524 117.928 1.00 60.12 72 PRO A CA 1
ATOM 1169 C C . PRO A 1 72 ? 118.306 95.517 118.349 1.00 60.12 72 PRO A C 1
ATOM 1170 O O . PRO A 1 72 ? 117.582 96.075 117.521 1.00 60.12 72 PRO A O 1
ATOM 1181 N N . THR A 1 73 ? 118.204 95.724 119.660 1.00 60.67 73 THR A N 1
ATOM 1182 C CA . THR A 1 73 ? 117.211 96.611 120.254 1.00 60.67 73 THR A CA 1
ATOM 1183 C C . THR A 1 73 ? 117.880 97.716 121.063 1.00 60.67 73 THR A C 1
ATOM 1184 O O . THR A 1 73 ? 117.445 98.057 122.165 1.00 60.67 73 THR A O 1
ATOM 1195 N N . MET A 1 74 ? 118.959 98.288 120.521 1.00 61.11 74 MET A N 1
ATOM 1196 C CA . MET A 1 74 ? 119.685 99.352 121.203 1.00 61.11 74 MET A CA 1
ATOM 1197 C C . MET A 1 74 ? 120.119 100.443 120.227 1.00 61.11 74 MET A C 1
ATOM 1198 O O . MET A 1 74 ? 121.136 101.110 120.446 1.00 61.11 74 MET A O 1
ATOM 1212 N N . GLY A 1 75 ? 119.357 100.648 119.153 1.00 59.27 75 GLY A N 1
ATOM 1213 C CA . GLY A 1 75 ? 119.720 101.594 118.118 1.00 59.27 75 GLY A CA 1
ATOM 1214 C C . GLY A 1 75 ? 119.436 103.047 118.418 1.00 59.27 75 GLY A C 1
ATOM 1215 O O . GLY A 1 75 ? 119.768 103.909 117.600 1.00 59.27 75 GLY A O 1
ATOM 1219 N N . GLY A 1 76 ? 118.830 103.356 119.566 1.00 58.46 76 GLY A N 1
ATOM 1220 C CA . GLY A 1 76 ? 118.549 104.741 119.901 1.00 58.46 76 GLY A CA 1
ATOM 1221 C C . GLY A 1 76 ? 119.788 105.567 120.175 1.00 58.46 76 GLY A C 1
ATOM 1222 O O . GLY A 1 76 ? 119.713 106.802 120.167 1.00 58.46 76 GLY A O 1
ATOM 1226 N N . ILE A 1 77 ? 120.925 104.913 120.427 1.00 57.72 77 ILE A N 1
ATOM 1227 C CA . ILE A 1 77 ? 122.180 105.642 120.571 1.00 57.72 77 ILE A CA 1
ATOM 1228 C C . ILE A 1 77 ? 122.428 106.494 119.336 1.00 57.72 77 ILE A C 1
ATOM 1229 O O . ILE A 1 77 ? 122.965 107.605 119.425 1.00 57.72 77 ILE A O 1
ATOM 1245 N N . MET A 1 78 ? 122.040 105.986 118.165 1.00 57.77 78 MET A N 1
ATOM 1246 C CA . MET A 1 78 ? 122.192 106.757 116.939 1.00 57.77 78 MET A CA 1
ATOM 1247 C C . MET A 1 78 ? 121.485 108.099 117.057 1.00 57.77 78 MET A C 1
ATOM 1248 O O . MET A 1 78 ? 122.097 109.156 116.862 1.00 57.77 78 MET A O 1
ATOM 1262 N N . ILE A 1 79 ? 120.200 108.078 117.418 1.00 55.32 79 ILE A N 1
ATOM 1263 C CA . ILE A 1 79 ? 119.443 109.320 117.532 1.00 55.32 79 ILE A CA 1
ATOM 1264 C C . ILE A 1 79 ? 120.061 110.213 118.597 1.00 55.32 79 ILE A C 1
ATOM 1265 O O . ILE A 1 79 ? 120.285 111.411 118.379 1.00 55.32 79 ILE A O 1
ATOM 1281 N N . LEU A 1 80 ? 120.349 109.639 119.767 1.00 56.37 80 LEU A N 1
ATOM 1282 C CA . LEU A 1 80 ? 120.845 110.442 120.880 1.00 56.37 80 LEU A CA 1
ATOM 1283 C C . LEU A 1 80 ? 122.119 111.184 120.496 1.00 56.37 80 LEU A C 1
ATOM 1284 O O . LEU A 1 80 ? 122.191 112.416 120.599 1.00 56.37 80 LEU A O 1
ATOM 1300 N N . THR A 1 81 ? 123.128 110.453 120.019 1.00 55.44 81 THR A N 1
ATOM 1301 C CA . THR A 1 81 ? 124.415 111.087 119.767 1.00 55.44 81 THR A CA 1
ATOM 1302 C C . THR A 1 81 ? 124.385 111.944 118.508 1.00 55.44 81 THR A C 1
ATOM 1303 O O . THR A 1 81 ? 125.093 112.951 118.443 1.00 55.44 81 THR A O 1
ATOM 1314 N N . ALA A 1 82 ? 123.575 111.587 117.506 1.00 55.02 82 ALA A N 1
ATOM 1315 C CA . ALA A 1 82 ? 123.434 112.461 116.347 1.00 55.02 82 ALA A CA 1
ATOM 1316 C C . ALA A 1 82 ? 122.849 113.806 116.755 1.00 55.02 82 ALA A C 1
ATOM 1317 O O . ALA A 1 82 ? 123.358 114.864 116.362 1.00 55.02 82 ALA A O 1
ATOM 1324 N N . ILE A 1 83 ? 121.784 113.787 117.559 1.00 54.70 83 ILE A N 1
ATOM 1325 C CA . ILE A 1 83 ? 121.208 115.038 118.043 1.00 54.70 83 ILE A CA 1
ATOM 1326 C C . ILE A 1 83 ? 122.245 115.812 118.841 1.00 54.70 83 ILE A C 1
ATOM 1327 O O . ILE A 1 83 ? 122.429 117.019 118.649 1.00 54.70 83 ILE A O 1
ATOM 1343 N N . VAL A 1 84 ? 122.950 115.124 119.743 1.00 53.95 84 VAL A N 1
ATOM 1344 C CA . VAL A 1 84 ? 123.909 115.809 120.604 1.00 53.95 84 VAL A CA 1
ATOM 1345 C C . VAL A 1 84 ? 124.987 116.487 119.766 1.00 53.95 84 VAL A C 1
ATOM 1346 O O . VAL A 1 84 ? 125.273 117.677 119.941 1.00 53.95 84 VAL A O 1
ATOM 1359 N N . ILE A 1 85 ? 125.597 115.744 118.840 1.00 53.54 85 ILE A N 1
ATOM 1360 C CA . ILE A 1 85 ? 126.705 116.295 118.066 1.00 53.54 85 ILE A CA 1
ATOM 1361 C C . ILE A 1 85 ? 126.222 117.424 117.164 1.00 53.54 85 ILE A C 1
ATOM 1362 O O . ILE A 1 85 ? 126.852 118.487 117.093 1.00 53.54 85 ILE A O 1
ATOM 1378 N N . SER A 1 86 ? 125.101 117.225 116.463 1.00 55.17 86 SER A N 1
ATOM 1379 C CA . SER A 1 86 ? 124.619 118.268 115.565 1.00 55.17 86 SER A CA 1
ATOM 1380 C C . SER A 1 86 ? 124.279 119.540 116.333 1.00 55.17 86 SER A C 1
ATOM 1381 O O . SER A 1 86 ? 124.629 120.645 115.902 1.00 55.17 86 SER A O 1
ATOM 1389 N N . VAL A 1 87 ? 123.603 119.406 117.477 1.00 53.50 87 VAL A N 1
ATOM 1390 C CA . VAL A 1 87 ? 123.247 120.580 118.269 1.00 53.50 87 VAL A CA 1
ATOM 1391 C C . VAL A 1 87 ? 124.502 121.272 118.786 1.00 53.50 87 VAL A C 1
ATOM 1392 O O . VAL A 1 87 ? 124.664 122.489 118.644 1.00 53.50 87 VAL A O 1
ATOM 1405 N N . LEU A 1 88 ? 125.421 120.504 119.375 1.00 53.52 88 LEU A N 1
ATOM 1406 C CA . LEU A 1 88 ? 126.609 121.092 119.974 1.00 53.52 88 LEU A CA 1
ATOM 1407 C C . LEU A 1 88 ? 127.567 121.659 118.939 1.00 53.52 88 LEU A C 1
ATOM 1408 O O . LEU A 1 88 ? 128.444 122.450 119.303 1.00 53.52 88 LEU A O 1
ATOM 1424 N N . LEU A 1 89 ? 127.426 121.286 117.668 1.00 55.62 89 LEU A N 1
ATOM 1425 C CA . LEU A 1 89 ? 128.259 121.855 116.618 1.00 55.62 89 LEU A CA 1
ATOM 1426 C C . LEU A 1 89 ? 127.618 123.080 115.978 1.00 55.62 89 LEU A C 1
ATOM 1427 O O . LEU A 1 89 ? 128.273 124.114 115.820 1.00 55.62 89 LEU A O 1
ATOM 1443 N N . TRP A 1 90 ? 126.343 122.981 115.600 1.00 56.27 90 TRP A N 1
ATOM 1444 C CA . TRP A 1 90 ? 125.666 124.012 114.824 1.00 56.27 90 TRP A CA 1
ATOM 1445 C C . TRP A 1 90 ? 124.688 124.855 115.637 1.00 56.27 90 TRP A C 1
ATOM 1446 O O . TRP A 1 90 ? 123.924 125.626 115.047 1.00 56.27 90 TRP A O 1
ATOM 1467 N N . ALA A 1 91 ? 124.687 124.738 116.963 1.00 55.83 91 ALA A N 1
ATOM 1468 C CA . ALA A 1 91 ? 123.825 125.550 117.812 1.00 55.83 91 ALA A CA 1
ATOM 1469 C C . ALA A 1 91 ? 124.676 126.329 118.804 1.00 55.83 91 ALA A C 1
ATOM 1470 O O . ALA A 1 91 ? 125.704 125.835 119.276 1.00 55.83 91 ALA A O 1
ATOM 1477 N N . TYR A 1 92 ? 124.245 127.545 119.114 1.00 58.70 92 TYR A N 1
ATOM 1478 C CA . TYR A 1 92 ? 124.986 128.387 120.042 1.00 58.70 92 TYR A CA 1
ATOM 1479 C C . TYR A 1 92 ? 125.070 127.700 121.402 1.00 58.70 92 TYR A C 1
ATOM 1480 O O . TYR A 1 92 ? 124.026 127.350 121.973 1.00 58.70 92 TYR A O 1
ATOM 1498 N N . PRO A 1 93 ? 126.268 127.488 121.957 1.00 57.42 93 PRO A N 1
ATOM 1499 C CA . PRO A 1 93 ? 126.366 126.825 123.264 1.00 57.42 93 PRO A CA 1
ATOM 1500 C C . PRO A 1 93 ? 126.087 127.733 124.449 1.00 57.42 93 PRO A C 1
ATOM 1501 O O . PRO A 1 93 ? 125.902 127.225 125.564 1.00 57.42 93 PRO A O 1
ATOM 1512 N N . SER A 1 94 ? 126.041 129.051 124.242 1.00 57.32 94 SER A N 1
ATOM 1513 C CA . SER A 1 94 ? 125.792 130.002 125.316 1.00 57.32 94 SER A CA 1
ATOM 1514 C C . SER A 1 94 ? 124.310 130.150 125.638 1.00 57.32 94 SER A C 1
ATOM 1515 O O . SER A 1 94 ? 123.976 130.773 126.650 1.00 57.32 94 SER A O 1
ATOM 1523 N N . ASN A 1 95 ? 123.422 129.603 124.811 1.00 55.32 95 ASN A N 1
ATOM 1524 C CA . ASN A 1 95 ? 121.986 129.703 125.058 1.00 55.32 95 ASN A CA 1
ATOM 1525 C C . ASN A 1 95 ? 121.610 128.628 126.069 1.00 55.32 95 ASN A C 1
ATOM 1526 O O . ASN A 1 95 ? 121.956 127.458 125.866 1.00 55.32 95 ASN A O 1
ATOM 1537 N N . PRO A 1 96 ? 120.941 128.975 127.173 1.00 54.28 96 PRO A N 1
ATOM 1538 C CA . PRO A 1 96 ? 120.630 127.952 128.178 1.00 54.28 96 PRO A CA 1
ATOM 1539 C C . PRO A 1 96 ? 119.539 126.982 127.761 1.00 54.28 96 PRO A C 1
ATOM 1540 O O . PRO A 1 96 ? 119.469 125.885 128.327 1.00 54.28 96 PRO A O 1
ATOM 1551 N N . TYR A 1 97 ? 118.673 127.345 126.813 1.00 54.22 97 TYR A N 1
ATOM 1552 C CA . TYR A 1 97 ? 117.596 126.438 126.431 1.00 54.22 97 TYR A CA 1
ATOM 1553 C C . TYR A 1 97 ? 118.130 125.233 125.668 1.00 54.22 97 TYR A C 1
ATOM 1554 O O . TYR A 1 97 ? 117.637 124.111 125.844 1.00 54.22 97 TYR A O 1
ATOM 1572 N N . VAL A 1 98 ? 119.131 125.442 124.815 1.00 55.29 98 VAL A N 1
ATOM 1573 C CA . VAL A 1 98 ? 119.763 124.310 124.144 1.00 55.29 98 VAL A CA 1
ATOM 1574 C C . VAL A 1 98 ? 120.364 123.365 125.174 1.00 55.29 98 VAL A C 1
ATOM 1575 O O . VAL A 1 98 ? 120.232 122.140 125.070 1.00 55.29 98 VAL A O 1
ATOM 1588 N N . TRP A 1 99 ? 121.044 123.922 126.179 1.00 56.93 99 TRP A N 1
ATOM 1589 C CA . TRP A 1 99 ? 121.626 123.099 127.235 1.00 56.93 99 TRP A CA 1
ATOM 1590 C C . TRP A 1 99 ? 120.548 122.333 127.990 1.00 56.93 99 TRP A C 1
ATOM 1591 O O . TRP A 1 99 ? 120.727 121.155 128.316 1.00 56.93 99 TRP A O 1
ATOM 1612 N N . CYS A 1 100 ? 119.426 122.990 128.289 1.00 55.30 100 CYS A N 1
ATOM 1613 C CA . CYS A 1 100 ? 118.322 122.319 128.968 1.00 55.30 100 CYS A CA 1
ATOM 1614 C C . CYS A 1 100 ? 117.808 121.139 128.151 1.00 55.30 100 CYS A C 1
ATOM 1615 O O . CYS A 1 100 ? 117.638 120.025 128.668 1.00 55.30 100 CYS A O 1
ATOM 1623 N N . VAL A 1 101 ? 117.544 121.373 126.865 1.00 54.43 101 VAL A N 1
ATOM 1624 C CA . VAL A 1 101 ? 117.029 120.304 126.017 1.00 54.43 101 VAL A CA 1
ATOM 1625 C C . VAL A 1 101 ? 118.034 119.164 125.946 1.00 54.43 101 VAL A C 1
ATOM 1626 O O . VAL A 1 101 ? 117.669 117.986 126.044 1.00 54.43 101 VAL A O 1
ATOM 1639 N N . LEU A 1 102 ? 119.317 119.496 125.784 1.00 54.98 102 LEU A N 1
ATOM 1640 C CA . LEU A 1 102 ? 120.338 118.464 125.660 1.00 54.98 102 LEU A CA 1
ATOM 1641 C C . LEU A 1 102 ? 120.468 117.656 126.943 1.00 54.98 102 LEU A C 1
ATOM 1642 O O . LEU A 1 102 ? 120.653 116.437 126.892 1.00 54.98 102 LEU A O 1
ATOM 1658 N N . VAL A 1 103 ? 120.375 118.307 128.105 1.00 54.09 103 VAL A N 1
ATOM 1659 C CA . VAL A 1 103 ? 120.529 117.573 129.358 1.00 54.09 103 VAL A CA 1
ATOM 1660 C C . VAL A 1 103 ? 119.333 116.657 129.588 1.00 54.09 103 VAL A C 1
ATOM 1661 O O . VAL A 1 103 ? 119.492 115.512 130.028 1.00 54.09 103 VAL A O 1
ATOM 1674 N N . VAL A 1 104 ? 118.120 117.128 129.280 1.00 55.21 104 VAL A N 1
ATOM 1675 C CA . VAL A 1 104 ? 116.952 116.254 129.398 1.00 55.21 104 VAL A CA 1
ATOM 1676 C C . VAL A 1 104 ? 117.097 115.059 128.462 1.00 55.21 104 VAL A C 1
ATOM 1677 O O . VAL A 1 104 ? 116.862 113.902 128.847 1.00 55.21 104 VAL A O 1
ATOM 1690 N N . LEU A 1 105 ? 117.493 115.329 127.216 1.00 55.72 105 LEU A N 1
ATOM 1691 C CA . LEU A 1 105 ? 117.661 114.267 126.233 1.00 55.72 105 LEU A CA 1
ATOM 1692 C C . LEU A 1 105 ? 118.694 113.250 126.697 1.00 55.72 105 LEU A C 1
ATOM 1693 O O . LEU A 1 105 ? 118.469 112.040 126.603 1.00 55.72 105 LEU A O 1
ATOM 1709 N N . VAL A 1 106 ? 119.825 113.724 127.222 1.00 55.98 106 VAL A N 1
ATOM 1710 C CA . VAL A 1 106 ? 120.891 112.823 127.644 1.00 55.98 106 VAL A CA 1
ATOM 1711 C C . VAL A 1 106 ? 120.458 111.999 128.849 1.00 55.98 106 VAL A C 1
ATOM 1712 O O . VAL A 1 106 ? 120.760 110.805 128.935 1.00 55.98 106 VAL A O 1
ATOM 1725 N N . GLY A 1 107 ? 119.764 112.618 129.807 1.00 58.78 107 GLY A N 1
ATOM 1726 C CA . GLY A 1 107 ? 119.304 111.865 130.963 1.00 58.78 107 GLY A CA 1
ATOM 1727 C C . GLY A 1 107 ? 118.345 110.754 130.579 1.00 58.78 107 GLY A C 1
ATOM 1728 O O . GLY A 1 107 ? 118.489 109.602 131.012 1.00 58.78 107 GLY A O 1
ATOM 1732 N N . TYR A 1 108 ? 117.359 111.078 129.740 1.00 59.62 108 TYR A N 1
ATOM 1733 C CA . TYR A 1 108 ? 116.422 110.045 129.317 1.00 59.62 108 TYR A CA 1
ATOM 1734 C C . TYR A 1 108 ? 117.116 108.995 128.456 1.00 59.62 108 TYR A C 1
ATOM 1735 O O . TYR A 1 108 ? 116.782 107.805 128.536 1.00 59.62 108 TYR A O 1
ATOM 1753 N N . GLY A 1 109 ? 118.110 109.406 127.668 1.00 59.53 109 GLY A N 1
ATOM 1754 C CA . GLY A 1 109 ? 118.865 108.448 126.884 1.00 59.53 109 GLY A CA 1
ATOM 1755 C C . GLY A 1 109 ? 119.646 107.477 127.745 1.00 59.53 109 GLY A C 1
ATOM 1756 O O . GLY A 1 109 ? 119.693 106.285 127.451 1.00 59.53 109 GLY A O 1
ATOM 1760 N N . VAL A 1 110 ? 120.278 107.968 128.813 1.00 60.11 110 VAL A N 1
ATOM 1761 C CA . VAL A 1 110 ? 121.045 107.071 129.675 1.00 60.11 110 VAL A CA 1
ATOM 1762 C C . VAL A 1 110 ? 120.110 106.135 130.431 1.00 60.11 110 VAL A C 1
ATOM 1763 O O . VAL A 1 110 ? 120.437 104.963 130.662 1.00 60.11 110 VAL A O 1
ATOM 1776 N N . ILE A 1 111 ? 118.938 106.630 130.841 1.00 61.23 111 ILE A N 1
ATOM 1777 C CA . ILE A 1 111 ? 117.965 105.747 131.484 1.00 61.23 111 ILE A CA 1
ATOM 1778 C C . ILE A 1 111 ? 117.561 104.626 130.529 1.00 61.23 111 ILE A C 1
ATOM 1779 O O . ILE A 1 111 ? 117.567 103.438 130.888 1.00 61.23 111 ILE A O 1
ATOM 1795 N N . GLY A 1 112 ? 117.210 104.987 129.294 1.00 61.32 112 GLY A N 1
ATOM 1796 C CA . GLY A 1 112 ? 116.902 103.970 128.301 1.00 61.32 112 GLY A CA 1
ATOM 1797 C C . GLY A 1 112 ? 118.071 103.038 128.043 1.00 61.32 112 GLY A C 1
ATOM 1798 O O . GLY A 1 112 ? 117.885 101.842 127.817 1.00 61.32 112 GLY A O 1
ATOM 1802 N N . PHE A 1 113 ? 119.290 103.579 128.067 1.00 61.57 113 PHE A N 1
ATOM 1803 C CA . PHE A 1 113 ? 120.483 102.773 127.834 1.00 61.57 113 PHE A CA 1
ATOM 1804 C C . PHE A 1 113 ? 120.601 101.691 128.895 1.00 61.57 113 PHE A C 1
ATOM 1805 O O . PHE A 1 113 ? 120.777 100.510 128.578 1.00 61.57 113 PHE A O 1
ATOM 1822 N N . VAL A 1 114 ? 120.503 102.077 130.167 1.00 63.69 114 VAL A N 1
ATOM 1823 C CA . VAL A 1 114 ? 120.667 101.091 131.230 1.00 63.69 114 VAL A CA 1
ATOM 1824 C C . VAL A 1 114 ? 119.523 100.084 131.198 1.00 63.69 114 VAL A C 1
ATOM 1825 O O . VAL A 1 114 ? 119.731 98.889 131.439 1.00 63.69 114 VAL A O 1
ATOM 1838 N N . ASP A 1 115 ? 118.306 100.533 130.875 1.00 67.07 115 ASP A N 1
ATOM 1839 C CA . ASP A 1 115 ? 117.192 99.591 130.771 1.00 67.07 115 ASP A CA 1
ATOM 1840 C C . ASP A 1 115 ? 117.435 98.569 129.664 1.00 67.07 115 ASP A C 1
ATOM 1841 O O . ASP A 1 115 ? 117.310 97.353 129.876 1.00 67.07 115 ASP A O 1
ATOM 1850 N N . ASP A 1 116 ? 117.793 99.045 128.470 1.00 66.61 116 ASP A N 1
ATOM 1851 C CA . ASP A 1 116 ? 118.044 98.139 127.358 1.00 66.61 116 ASP A CA 1
ATOM 1852 C C . ASP A 1 116 ? 119.182 97.182 127.680 1.00 66.61 116 ASP A C 1
ATOM 1853 O O . ASP A 1 116 ? 119.093 95.984 127.390 1.00 66.61 116 ASP A O 1
ATOM 1862 N N . TYR A 1 117 ? 120.258 97.691 128.285 1.00 68.38 117 TYR A N 1
ATOM 1863 C CA . TYR A 1 117 ? 121.390 96.838 128.631 1.00 68.38 117 TYR A CA 1
ATOM 1864 C C . TYR A 1 117 ? 120.983 95.768 129.634 1.00 68.38 117 TYR A C 1
ATOM 1865 O O . TYR A 1 117 ? 121.373 94.602 129.501 1.00 68.38 117 TYR A O 1
ATOM 1883 N N . ARG A 1 118 ? 120.197 96.143 130.647 1.00 71.84 118 ARG A N 1
ATOM 1884 C CA . ARG A 1 118 ? 119.662 95.147 131.567 1.00 71.84 118 ARG A CA 1
ATOM 1885 C C . ARG A 1 118 ? 118.855 94.091 130.829 1.00 71.84 118 ARG A C 1
ATOM 1886 O O . ARG A 1 118 ? 118.889 92.913 131.200 1.00 71.84 118 ARG A O 1
ATOM 1907 N N . LYS A 1 119 ? 118.125 94.489 129.786 1.00 68.77 119 LYS A N 1
ATOM 1908 C CA . LYS A 1 119 ? 117.293 93.519 129.081 1.00 68.77 119 LYS A CA 1
ATOM 1909 C C . LYS A 1 119 ? 118.089 92.617 128.141 1.00 68.77 119 LYS A C 1
ATOM 1910 O O . LYS A 1 119 ? 117.694 91.465 127.928 1.00 68.77 119 LYS A O 1
ATOM 1929 N N . VAL A 1 120 ? 119.197 93.097 127.571 1.00 68.34 120 VAL A N 1
ATOM 1930 C CA . VAL A 1 120 ? 119.846 92.368 126.482 1.00 68.34 120 VAL A CA 1
ATOM 1931 C C . VAL A 1 120 ? 120.979 91.459 126.955 1.00 68.34 120 VAL A C 1
ATOM 1932 O O . VAL A 1 120 ? 121.286 90.472 126.267 1.00 68.34 120 VAL A O 1
ATOM 1945 N N . VAL A 1 121 ? 121.609 91.753 128.093 1.00 69.96 121 VAL A N 1
ATOM 1946 C CA . VAL A 1 121 ? 122.761 91.001 128.575 1.00 69.96 121 VAL A CA 1
ATOM 1947 C C . VAL A 1 121 ? 122.428 90.205 129.830 1.00 69.96 121 VAL A C 1
ATOM 1948 O O . VAL A 1 121 ? 122.716 89.007 129.915 1.00 69.96 121 VAL A O 1
ATOM 1961 N N . ARG A 1 122 ? 121.816 90.853 130.824 1.00 72.65 122 ARG A N 1
ATOM 1962 C CA . ARG A 1 122 ? 121.391 90.146 132.023 1.00 72.65 122 ARG A CA 1
ATOM 1963 C C . ARG A 1 122 ? 120.057 89.436 131.838 1.00 72.65 122 ARG A C 1
ATOM 1964 O O . ARG A 1 122 ? 119.736 88.536 132.623 1.00 72.65 122 ARG A O 1
ATOM 1985 N N . LYS A 1 123 ? 119.277 89.817 130.825 1.00 72.95 123 LYS A N 1
ATOM 1986 C CA . LYS A 1 123 ? 118.040 89.119 130.479 1.00 72.95 123 LYS A CA 1
ATOM 1987 C C . LYS A 1 123 ? 117.048 89.113 131.637 1.00 72.95 123 LYS A C 1
ATOM 1988 O O . LYS A 1 123 ? 116.211 88.213 131.745 1.00 72.95 123 LYS A O 1
ATOM 2007 N N . ASP A 1 124 ? 117.127 90.113 132.510 1.00 77.57 124 ASP A N 1
ATOM 2008 C CA . ASP A 1 124 ? 116.186 90.198 133.616 1.00 77.57 124 ASP A CA 1
ATOM 2009 C C . ASP A 1 124 ? 114.764 90.327 133.085 1.00 77.57 124 ASP A C 1
ATOM 2010 O O . ASP A 1 124 ? 114.499 91.076 132.141 1.00 77.57 124 ASP A O 1
ATOM 2019 N N . THR A 1 125 ? 113.843 89.584 133.701 1.00 82.16 125 THR A N 1
ATOM 2020 C CA . THR A 1 125 ? 112.458 89.604 133.243 1.00 82.16 125 THR A CA 1
ATOM 2021 C C . THR A 1 125 ? 111.827 90.973 133.464 1.00 82.16 125 THR A C 1
ATOM 2022 O O . THR A 1 125 ? 111.068 91.457 132.617 1.00 82.16 125 THR A O 1
ATOM 2033 N N . LYS A 1 126 ? 112.128 91.611 134.595 1.00 82.66 126 LYS A N 1
ATOM 2034 C CA . LYS A 1 126 ? 111.644 92.959 134.854 1.00 82.66 126 LYS A CA 1
ATOM 2035 C C . LYS A 1 126 ? 112.511 94.031 134.208 1.00 82.66 126 LYS A C 1
ATOM 2036 O O . LYS A 1 126 ? 112.081 95.187 134.131 1.00 82.66 126 LYS A O 1
ATOM 2055 N N . GLY A 1 127 ? 113.708 93.681 133.745 1.00 78.28 127 GLY A N 1
ATOM 2056 C CA . GLY A 1 127 ? 114.599 94.694 133.224 1.00 78.28 127 GLY A CA 1
ATOM 2057 C C . GLY A 1 127 ? 114.962 95.690 134.308 1.00 78.28 127 GLY A C 1
ATOM 2058 O O . GLY A 1 127 ? 115.093 95.352 135.490 1.00 78.28 127 GLY A O 1
ATOM 2062 N N . LEU A 1 128 ? 115.132 96.943 133.899 1.00 70.23 128 LEU A N 1
ATOM 2063 C CA . LEU A 1 128 ? 115.334 98.014 134.863 1.00 70.23 128 LEU A CA 1
ATOM 2064 C C . LEU A 1 128 ? 114.143 98.086 135.808 1.00 70.23 128 LEU A C 1
ATOM 2065 O O . LEU A 1 128 ? 112.989 98.116 135.370 1.00 70.23 128 LEU A O 1
ATOM 2081 N N . ILE A 1 129 ? 114.426 98.112 137.111 1.00 70.69 129 ILE A N 1
ATOM 2082 C CA . ILE A 1 129 ? 113.352 98.179 138.092 1.00 70.69 129 ILE A CA 1
ATOM 2083 C C . ILE A 1 129 ? 112.571 99.463 137.877 1.00 70.69 129 ILE A C 1
ATOM 2084 O O . ILE A 1 129 ? 113.149 100.546 137.723 1.00 70.69 129 ILE A O 1
ATOM 2100 N N . ALA A 1 130 ? 111.242 99.345 137.858 1.00 67.49 130 ALA A N 1
ATOM 2101 C CA . ALA A 1 130 ? 110.401 100.500 137.563 1.00 67.49 130 ALA A CA 1
ATOM 2102 C C . ALA A 1 130 ? 110.707 101.661 138.498 1.00 67.49 130 ALA A C 1
ATOM 2103 O O . ALA A 1 130 ? 110.730 102.823 138.073 1.00 67.49 130 ALA A O 1
ATOM 2110 N N . ARG A 1 131 ? 110.946 101.369 139.778 1.00 69.48 131 ARG A N 1
ATOM 2111 C CA . ARG A 1 131 ? 111.103 102.441 140.754 1.00 69.48 131 ARG A CA 1
ATOM 2112 C C . ARG A 1 131 ? 112.334 103.289 140.448 1.00 69.48 131 ARG A C 1
ATOM 2113 O O . ARG A 1 131 ? 112.262 104.519 140.461 1.00 69.48 131 ARG A O 1
ATOM 2134 N N . TRP A 1 132 ? 113.471 102.654 140.146 1.00 70.43 132 TRP A N 1
ATOM 2135 C CA . TRP A 1 132 ? 114.673 103.419 139.810 1.00 70.43 132 TRP A CA 1
ATOM 2136 C C . TRP A 1 132 ? 114.487 104.222 138.527 1.00 70.43 132 TRP A C 1
ATOM 2137 O O . TRP A 1 132 ? 114.827 105.411 138.466 1.00 70.43 132 TRP A O 1
ATOM 2158 N N . LYS A 1 133 ? 113.981 103.574 137.476 1.00 64.84 133 LYS A N 1
ATOM 2159 C CA . LYS A 1 133 ? 113.775 104.260 136.205 1.00 64.84 133 LYS A CA 1
ATOM 2160 C C . LYS A 1 133 ? 112.928 105.508 136.406 1.00 64.84 133 LYS A C 1
ATOM 2161 O O . LYS A 1 133 ? 113.303 106.614 135.992 1.00 64.84 133 LYS A O 1
ATOM 2180 N N . TYR A 1 134 ? 111.781 105.342 137.060 1.00 62.64 134 TYR A N 1
ATOM 2181 C CA . TYR A 1 134 ? 110.843 106.440 137.232 1.00 62.64 134 TYR A CA 1
ATOM 2182 C C . TYR A 1 134 ? 111.375 107.480 138.204 1.00 62.64 134 TYR A C 1
ATOM 2183 O O . TYR A 1 134 ? 111.109 108.673 138.035 1.00 62.64 134 TYR A O 1
ATOM 2201 N N . PHE A 1 135 ? 112.146 107.059 139.207 1.00 63.30 135 PHE A N 1
ATOM 2202 C CA . PHE A 1 135 ? 112.750 108.009 140.130 1.00 63.30 135 PHE A CA 1
ATOM 2203 C C . PHE A 1 135 ? 113.725 108.921 139.401 1.00 63.30 135 PHE A C 1
ATOM 2204 O O . PHE A 1 135 ? 113.712 110.140 139.594 1.00 63.30 135 PHE A O 1
ATOM 2221 N N . TRP A 1 136 ? 114.589 108.344 138.564 1.00 63.50 136 TRP A N 1
ATOM 2222 C CA . TRP A 1 136 ? 115.527 109.168 137.806 1.00 63.50 136 TRP A CA 1
ATOM 2223 C C . TRP A 1 136 ? 114.800 110.065 136.809 1.00 63.50 136 TRP A C 1
ATOM 2224 O O . TRP A 1 136 ? 115.136 111.251 136.672 1.00 63.50 136 TRP A O 1
ATOM 2245 N N . MET A 1 137 ? 113.792 109.527 136.113 1.00 61.98 137 MET A N 1
ATOM 2246 C CA . MET A 1 137 ? 112.994 110.374 135.230 1.00 61.98 137 MET A CA 1
ATOM 2247 C C . MET A 1 137 ? 112.424 111.562 135.994 1.00 61.98 137 MET A C 1
ATOM 2248 O O . MET A 1 137 ? 112.509 112.710 135.536 1.00 61.98 137 MET A O 1
ATOM 2262 N N . SER A 1 138 ? 111.852 111.304 137.171 1.00 60.36 138 SER A N 1
ATOM 2263 C CA . SER A 1 138 ? 111.219 112.354 137.954 1.00 60.36 138 SER A CA 1
ATOM 2264 C C . SER A 1 138 ? 112.223 113.363 138.484 1.00 60.36 138 SER A C 1
ATOM 2265 O O . SER A 1 138 ? 111.940 114.562 138.471 1.00 60.36 138 SER A O 1
ATOM 2273 N N . VAL A 1 139 ? 113.396 112.917 138.938 1.00 60.39 139 VAL A N 1
ATOM 2274 C CA . VAL A 1 139 ? 114.390 113.866 139.430 1.00 60.39 139 VAL A CA 1
ATOM 2275 C C . VAL A 1 139 ? 114.847 114.772 138.296 1.00 60.39 139 VAL A C 1
ATOM 2276 O O . VAL A 1 139 ? 114.928 115.996 138.455 1.00 60.39 139 VAL A O 1
ATOM 2289 N N . ILE A 1 140 ? 115.130 114.192 137.127 1.00 58.67 140 ILE A N 1
ATOM 2290 C CA . ILE A 1 140 ? 115.564 115.007 135.996 1.00 58.67 140 ILE A CA 1
ATOM 2291 C C . ILE A 1 140 ? 114.486 116.024 135.639 1.00 58.67 140 ILE A C 1
ATOM 2292 O O . ILE A 1 140 ? 114.755 117.228 135.517 1.00 58.67 140 ILE A O 1
ATOM 2308 N N . ALA A 1 141 ? 113.243 115.557 135.490 1.00 57.10 141 ALA A N 1
ATOM 2309 C CA . ALA A 1 141 ? 112.174 116.448 135.051 1.00 57.10 141 ALA A CA 1
ATOM 2310 C C . ALA A 1 141 ? 111.903 117.538 136.078 1.00 57.10 141 ALA A C 1
ATOM 2311 O O . ALA A 1 141 ? 111.732 118.708 135.716 1.00 57.10 141 ALA A O 1
ATOM 2318 N N . LEU A 1 142 ? 111.880 117.184 137.364 1.00 57.14 142 LEU A N 1
ATOM 2319 C CA . LEU A 1 142 ? 111.572 118.166 138.396 1.00 57.14 142 LEU A CA 1
ATOM 2320 C C . LEU A 1 142 ? 112.697 119.179 138.548 1.00 57.14 142 LEU A C 1
ATOM 2321 O O . LEU A 1 142 ? 112.436 120.373 138.718 1.00 57.14 142 LEU A O 1
ATOM 2337 N N . GLY A 1 143 ? 113.955 118.734 138.490 1.00 56.72 143 GLY A N 1
ATOM 2338 C CA . GLY A 1 143 ? 115.055 119.681 138.543 1.00 56.72 143 GLY A CA 1
ATOM 2339 C C . GLY A 1 143 ? 115.045 120.642 137.371 1.00 56.72 143 GLY A C 1
ATOM 2340 O O . GLY A 1 143 ? 115.232 121.851 137.543 1.00 56.72 143 GLY A O 1
ATOM 2344 N N . VAL A 1 144 ? 114.815 120.122 136.163 1.00 55.08 144 VAL A N 1
ATOM 2345 C CA . VAL A 1 144 ? 114.775 120.989 134.989 1.00 55.08 144 VAL A CA 1
ATOM 2346 C C . VAL A 1 144 ? 113.619 121.977 135.091 1.00 55.08 144 VAL A C 1
ATOM 2347 O O . VAL A 1 144 ? 113.771 123.167 134.785 1.00 55.08 144 VAL A O 1
ATOM 2360 N N . ALA A 1 145 ? 112.448 121.504 135.524 1.00 56.12 145 ALA A N 1
ATOM 2361 C CA . ALA A 1 145 ? 111.297 122.390 135.643 1.00 56.12 145 ALA A CA 1
ATOM 2362 C C . ALA A 1 145 ? 111.527 123.452 136.709 1.00 56.12 145 ALA A C 1
ATOM 2363 O O . ALA A 1 145 ? 111.137 124.611 136.533 1.00 56.12 145 ALA A O 1
ATOM 2370 N N . PHE A 1 146 ? 112.155 123.077 137.825 1.00 56.66 146 PHE A N 1
ATOM 2371 C CA . PHE A 1 146 ? 112.455 124.048 138.869 1.00 56.66 146 PHE A CA 1
ATOM 2372 C C . PHE A 1 146 ? 113.433 125.100 138.369 1.00 56.66 146 PHE A C 1
ATOM 2373 O O . PHE A 1 146 ? 113.265 126.294 138.641 1.00 56.66 146 PHE A O 1
ATOM 2390 N N . ALA A 1 147 ? 114.468 124.676 137.639 1.00 55.25 147 ALA A N 1
ATOM 2391 C CA . ALA A 1 147 ? 115.405 125.639 137.072 1.00 55.25 147 ALA A CA 1
ATOM 2392 C C . ALA A 1 147 ? 114.696 126.591 136.117 1.00 55.25 147 ALA A C 1
ATOM 2393 O O . ALA A 1 147 ? 114.911 127.809 136.165 1.00 55.25 147 ALA A O 1
ATOM 2400 N N . LEU A 1 148 ? 113.835 126.055 135.248 1.00 54.43 148 LEU A N 1
ATOM 2401 C CA . LEU A 1 148 ? 113.127 126.906 134.298 1.00 54.43 148 LEU A CA 1
ATOM 2402 C C . LEU A 1 148 ? 112.213 127.892 135.015 1.00 54.43 148 LEU A C 1
ATOM 2403 O O . LEU A 1 148 ? 112.160 129.074 134.656 1.00 54.43 148 LEU A O 1
ATOM 2419 N N . TYR A 1 149 ? 111.486 127.428 136.034 1.00 57.46 149 TYR A N 1
ATOM 2420 C CA . TYR A 1 149 ? 110.618 128.324 136.790 1.00 57.46 149 TYR A CA 1
ATOM 2421 C C . TYR A 1 149 ? 111.425 129.421 137.470 1.00 57.46 149 TYR A C 1
ATOM 2422 O O . TYR A 1 149 ? 111.063 130.602 137.410 1.00 57.46 149 TYR A O 1
ATOM 2440 N N . LEU A 1 150 ? 112.526 129.050 138.128 1.00 56.78 150 LEU A N 1
ATOM 2441 C CA . LEU A 1 150 ? 113.374 130.054 138.759 1.00 56.78 150 LEU A CA 1
ATOM 2442 C C . LEU A 1 150 ? 113.857 131.072 137.736 1.00 56.78 150 LEU A C 1
ATOM 2443 O O . LEU A 1 150 ? 113.952 132.269 138.033 1.00 56.78 150 LEU A O 1
ATOM 2459 N N . ALA A 1 151 ? 114.164 130.615 136.520 1.00 56.44 151 ALA A N 1
ATOM 2460 C CA . ALA A 1 151 ? 114.549 131.543 135.464 1.00 56.44 151 ALA A CA 1
ATOM 2461 C C . ALA A 1 151 ? 113.378 132.424 135.044 1.00 56.44 151 ALA A C 1
ATOM 2462 O O . ALA A 1 151 ? 113.556 133.620 134.785 1.00 56.44 151 ALA A O 1
ATOM 2469 N N . GLY A 1 152 ? 112.175 131.856 134.978 1.00 57.45 152 GLY A N 1
ATOM 2470 C CA . GLY A 1 152 ? 111.033 132.558 134.423 1.00 57.45 152 GLY A CA 1
ATOM 2471 C C . GLY A 1 152 ? 110.005 133.026 135.434 1.00 57.45 152 GLY A C 1
ATOM 2472 O O . GLY A 1 152 ? 108.841 133.237 135.077 1.00 57.45 152 GLY A O 1
ATOM 2476 N N . LYS A 1 153 ? 110.406 133.191 136.692 1.00 59.80 153 LYS A N 1
ATOM 2477 C CA . LYS A 1 153 ? 109.476 133.667 137.708 1.00 59.80 153 LYS A CA 1
ATOM 2478 C C . LYS A 1 153 ? 108.930 135.037 137.327 1.00 59.80 153 LYS A C 1
ATOM 2479 O O . LYS A 1 153 ? 109.690 135.950 136.989 1.00 59.80 153 LYS A O 1
ATOM 2498 N N . ASP A 1 154 ? 107.607 135.181 137.393 1.00 59.79 154 ASP A N 1
ATOM 2499 C CA . ASP A 1 154 ? 106.933 136.436 137.063 1.00 59.79 154 ASP A CA 1
ATOM 2500 C C . ASP A 1 154 ? 107.418 136.974 135.719 1.00 59.79 154 ASP A C 1
ATOM 2501 O O . ASP A 1 154 ? 107.735 138.156 135.567 1.00 59.79 154 ASP A O 1
ATOM 2510 N N . THR A 1 155 ? 107.473 136.081 134.729 1.00 58.48 155 THR A N 1
ATOM 2511 C CA . THR A 1 155 ? 107.995 136.403 133.414 1.00 58.48 155 THR A CA 1
ATOM 2512 C C . THR A 1 155 ? 107.179 135.597 132.412 1.00 58.48 155 THR A C 1
ATOM 2513 O O . THR A 1 155 ? 106.806 134.455 132.716 1.00 58.48 155 THR A O 1
ATOM 2524 N N . PRO A 1 156 ? 106.878 136.150 131.221 1.00 57.60 156 PRO A N 1
ATOM 2525 C CA . PRO A 1 156 ? 105.978 135.450 130.289 1.00 57.60 156 PRO A CA 1
ATOM 2526 C C . PRO A 1 156 ? 106.355 134.005 129.985 1.00 57.60 156 PRO A C 1
ATOM 2527 O O . PRO A 1 156 ? 105.543 133.260 129.428 1.00 57.60 156 PRO A O 1
ATOM 2538 N N . ALA A 1 157 ? 107.573 133.593 130.340 1.00 56.55 157 ALA A N 1
ATOM 2539 C CA . ALA A 1 157 ? 108.000 132.223 130.081 1.00 56.55 157 ALA A CA 1
ATOM 2540 C C . ALA A 1 157 ? 107.192 131.202 130.872 1.00 56.55 157 ALA A C 1
ATOM 2541 O O . ALA A 1 157 ? 107.247 130.009 130.555 1.00 56.55 157 ALA A O 1
ATOM 2548 N N . THR A 1 158 ? 106.450 131.636 131.892 1.00 58.74 158 THR A N 1
ATOM 2549 C CA . THR A 1 158 ? 105.674 130.739 132.740 1.00 58.74 158 THR A CA 1
ATOM 2550 C C . THR A 1 158 ? 104.178 130.808 132.449 1.00 58.74 158 THR A C 1
ATOM 2551 O O . THR A 1 158 ? 103.367 130.432 133.301 1.00 58.74 158 THR A O 1
ATOM 2562 N N . GLN A 1 159 ? 103.795 131.278 131.266 1.00 57.82 159 GLN A N 1
ATOM 2563 C CA . GLN A 1 159 ? 102.392 131.390 130.901 1.00 57.82 159 GLN A CA 1
ATOM 2564 C C . GLN A 1 159 ? 101.931 130.148 130.141 1.00 57.82 159 GLN A C 1
ATOM 2565 O O . GLN A 1 159 ? 102.731 129.330 129.681 1.00 57.82 159 GLN A O 1
ATOM 2579 N N . LEU A 1 160 ? 100.612 130.015 130.016 1.00 57.09 160 LEU A N 1
ATOM 2580 C CA . LEU A 1 160 ? 99.983 128.884 129.347 1.00 57.09 160 LEU A CA 1
ATOM 2581 C C . LEU A 1 160 ? 99.148 129.393 128.182 1.00 57.09 160 LEU A C 1
ATOM 2582 O O . LEU A 1 160 ? 98.314 130.287 128.357 1.00 57.09 160 LEU A O 1
ATOM 2598 N N . VAL A 1 161 ? 99.373 128.825 127.001 1.00 55.52 161 VAL A N 1
ATOM 2599 C CA . VAL A 1 161 ? 98.614 129.197 125.816 1.00 55.52 161 VAL A CA 1
ATOM 2600 C C . VAL A 1 161 ? 97.442 128.238 125.654 1.00 55.52 161 VAL A C 1
ATOM 2601 O O . VAL A 1 161 ? 97.429 127.129 126.193 1.00 55.52 161 VAL A O 1
ATOM 2614 N N . VAL A 1 162 ? 96.441 128.678 124.898 1.00 54.05 162 VAL A N 1
ATOM 2615 C CA . VAL A 1 162 ? 95.270 127.860 124.591 1.00 54.05 162 VAL A CA 1
ATOM 2616 C C . VAL A 1 162 ? 95.068 127.871 123.080 1.00 54.05 162 VAL A C 1
ATOM 2617 O O . VAL A 1 162 ? 95.184 128.932 122.449 1.00 54.05 162 VAL A O 1
ATOM 2630 N N . PRO A 1 163 ? 94.770 126.726 122.457 1.00 54.20 163 PRO A N 1
ATOM 2631 C CA . PRO A 1 163 ? 94.782 126.676 120.984 1.00 54.20 163 PRO A CA 1
ATOM 2632 C C . PRO A 1 163 ? 93.836 127.656 120.314 1.00 54.20 163 PRO A C 1
ATOM 2633 O O . PRO A 1 163 ? 94.175 128.197 119.255 1.00 54.20 163 PRO A O 1
ATOM 2644 N N . PHE A 1 164 ? 92.659 127.900 120.890 1.00 53.46 164 PHE A N 1
ATOM 2645 C CA . PHE A 1 164 ? 91.621 128.665 120.214 1.00 53.46 164 PHE A CA 1
ATOM 2646 C C . PHE A 1 164 ? 91.214 129.936 120.946 1.00 53.46 164 PHE A C 1
ATOM 2647 O O . PHE A 1 164 ? 90.311 130.637 120.472 1.00 53.46 164 PHE A O 1
ATOM 2664 N N . PHE A 1 165 ? 91.844 130.259 122.073 1.00 54.35 165 PHE A N 1
ATOM 2665 C CA . PHE A 1 165 ? 91.544 131.475 122.818 1.00 54.35 165 PHE A CA 1
ATOM 2666 C C . PHE A 1 165 ? 92.833 132.245 123.055 1.00 54.35 165 PHE A C 1
ATOM 2667 O O . PHE A 1 165 ? 93.811 131.683 123.557 1.00 54.35 165 PHE A O 1
ATOM 2684 N N . LYS A 1 166 ? 92.831 133.529 122.693 1.00 55.60 166 LYS A N 1
ATOM 2685 C CA . LYS A 1 166 ? 94.011 134.374 122.837 1.00 55.60 166 LYS A CA 1
ATOM 2686 C C . LYS A 1 166 ? 94.048 135.115 124.168 1.00 55.60 166 LYS A C 1
ATOM 2687 O O . LYS A 1 166 ? 95.112 135.220 124.787 1.00 55.60 166 LYS A O 1
ATOM 2706 N N . ASP A 1 167 ? 92.906 135.632 124.627 1.00 57.38 167 ASP A N 1
ATOM 2707 C CA . ASP A 1 167 ? 92.912 136.500 125.800 1.00 57.38 167 ASP A CA 1
ATOM 2708 C C . ASP A 1 167 ? 93.179 135.721 127.080 1.00 57.38 167 ASP A C 1
ATOM 2709 O O . ASP A 1 167 ? 93.688 136.289 128.053 1.00 57.38 167 ASP A O 1
ATOM 2718 N N . VAL A 1 168 ? 92.842 134.435 127.104 1.00 57.96 168 VAL A N 1
ATOM 2719 C CA . VAL A 1 168 ? 93.060 133.606 128.285 1.00 57.96 168 VAL A CA 1
ATOM 2720 C C . VAL A 1 168 ? 94.502 133.105 128.253 1.00 57.96 168 VAL A C 1
ATOM 2721 O O . VAL A 1 168 ? 94.896 132.358 127.355 1.00 57.96 168 VAL A O 1
ATOM 2734 N N . MET A 1 169 ? 95.304 133.552 129.215 1.00 59.86 169 MET A N 1
ATOM 2735 C CA . MET A 1 169 ? 96.700 133.146 129.315 1.00 59.86 169 MET A CA 1
ATOM 2736 C C . MET A 1 169 ? 97.189 133.449 130.731 1.00 59.86 169 MET A C 1
ATOM 2737 O O . MET A 1 169 ? 97.788 134.500 130.988 1.00 59.86 169 MET A O 1
ATOM 2751 N N . PRO A 1 170 ? 96.909 132.570 131.688 1.00 59.35 170 PRO A N 1
ATOM 2752 C CA . PRO A 1 170 ? 97.274 132.844 133.081 1.00 59.35 170 PRO A CA 1
ATOM 2753 C C . PRO A 1 170 ? 98.761 132.624 133.328 1.00 59.35 170 PRO A C 1
ATOM 2754 O O . PRO A 1 170 ? 99.480 132.027 132.526 1.00 59.35 170 PRO A O 1
ATOM 2765 N N . GLN A 1 171 ? 99.214 133.128 134.473 1.00 57.79 171 GLN A N 1
ATOM 2766 C CA . GLN A 1 171 ? 100.575 132.916 134.946 1.00 57.79 171 GLN A CA 1
ATOM 2767 C C . GLN A 1 171 ? 100.539 131.809 135.993 1.00 57.79 171 GLN A C 1
ATOM 2768 O O . GLN A 1 171 ? 99.926 131.970 137.054 1.00 57.79 171 GLN A O 1
ATOM 2782 N N . LEU A 1 172 ? 101.194 130.689 135.690 1.00 57.26 172 LEU A N 1
ATOM 2783 C CA . LEU A 1 172 ? 101.046 129.471 136.476 1.00 57.26 172 LEU A CA 1
ATOM 2784 C C . LEU A 1 172 ? 101.852 129.475 137.767 1.00 57.26 172 LEU A C 1
ATOM 2785 O O . LEU A 1 172 ? 101.570 128.657 138.649 1.00 57.26 172 LEU A O 1
ATOM 2801 N N . GLY A 1 173 ? 102.823 130.371 137.913 1.00 57.74 173 GLY A N 1
ATOM 2802 C CA . GLY A 1 173 ? 103.686 130.347 139.076 1.00 57.74 173 GLY A CA 1
ATOM 2803 C C . GLY A 1 173 ? 104.307 128.984 139.306 1.00 57.74 173 GLY A C 1
ATOM 2804 O O . GLY A 1 173 ? 105.001 128.459 138.431 1.00 57.74 173 GLY A O 1
ATOM 2808 N N . LEU A 1 174 ? 104.064 128.398 140.480 1.00 56.69 174 LEU A N 1
ATOM 2809 C CA . LEU A 1 174 ? 104.665 127.109 140.804 1.00 56.69 174 LEU A CA 1
ATOM 2810 C C . LEU A 1 174 ? 104.073 125.970 139.988 1.00 56.69 174 LEU A C 1
ATOM 2811 O O . LEU A 1 174 ? 104.733 124.938 139.821 1.00 56.69 174 LEU A O 1
ATOM 2827 N N . PHE A 1 175 ? 102.852 126.127 139.475 1.00 56.44 175 PHE A N 1
ATOM 2828 C CA . PHE A 1 175 ? 102.240 125.067 138.687 1.00 56.44 175 PHE A CA 1
ATOM 2829 C C . PHE A 1 175 ? 102.953 124.850 137.360 1.00 56.44 175 PHE A C 1
ATOM 2830 O O . PHE A 1 175 ? 102.696 123.840 136.697 1.00 56.44 175 PHE A O 1
ATOM 2847 N N . TYR A 1 176 ? 103.828 125.774 136.957 1.00 55.66 176 TYR A N 1
ATOM 2848 C CA . TYR A 1 176 ? 104.706 125.510 135.824 1.00 55.66 176 TYR A CA 1
ATOM 2849 C C . TYR A 1 176 ? 105.498 124.229 136.043 1.00 55.66 176 TYR A C 1
ATOM 2850 O O . TYR A 1 176 ? 105.695 123.445 135.109 1.00 55.66 176 TYR A O 1
ATOM 2868 N N . ILE A 1 177 ? 105.969 124.005 137.272 1.00 55.43 177 ILE A N 1
ATOM 2869 C CA . ILE A 1 177 ? 106.724 122.791 137.571 1.00 55.43 177 ILE A CA 1
ATOM 2870 C C . ILE A 1 177 ? 105.852 121.562 137.346 1.00 55.43 177 ILE A C 1
ATOM 2871 O O . ILE A 1 177 ? 106.289 120.567 136.757 1.00 55.43 177 ILE A O 1
ATOM 2887 N N . LEU A 1 178 ? 104.610 121.607 137.833 1.00 54.39 178 LEU A N 1
ATOM 2888 C CA . LEU A 1 178 ? 103.709 120.472 137.664 1.00 54.39 178 LEU A CA 1
ATOM 2889 C C . LEU A 1 178 ? 103.437 120.215 136.186 1.00 54.39 178 LEU A C 1
ATOM 2890 O O . LEU A 1 178 ? 103.451 119.065 135.731 1.00 54.39 178 LEU A O 1
ATOM 2906 N N . LEU A 1 179 ? 103.199 121.280 135.417 1.00 53.75 179 LEU A N 1
ATOM 2907 C CA . LEU A 1 179 ? 102.943 121.117 133.990 1.00 53.75 179 LEU A CA 1
ATOM 2908 C C . LEU A 1 179 ? 104.155 120.544 133.268 1.00 53.75 179 LEU A C 1
ATOM 2909 O O . LEU A 1 179 ? 104.006 119.703 132.372 1.00 53.75 179 LEU A O 1
ATOM 2925 N N . ALA A 1 180 ? 105.357 121.003 133.622 1.00 54.23 180 ALA A N 1
ATOM 2926 C CA . ALA A 1 180 ? 106.566 120.472 133.005 1.00 54.23 180 ALA A CA 1
ATOM 2927 C C . ALA A 1 180 ? 106.738 118.998 133.339 1.00 54.23 180 ALA A C 1
ATOM 2928 O O . ALA A 1 180 ? 107.017 118.179 132.456 1.00 54.23 180 ALA A O 1
ATOM 2935 N N . TYR A 1 181 ? 106.557 118.638 134.612 1.00 53.86 181 TYR A N 1
ATOM 2936 C CA . TYR A 1 181 ? 106.536 117.226 134.972 1.00 53.86 181 TYR A CA 1
ATOM 2937 C C . TYR A 1 181 ? 105.586 116.446 134.080 1.00 53.86 181 TYR A C 1
ATOM 2938 O O . TYR A 1 181 ? 105.986 115.464 133.436 1.00 53.86 181 TYR A O 1
ATOM 2956 N N . PHE A 1 182 ? 104.334 116.894 133.993 1.00 53.25 182 PHE A N 1
ATOM 2957 C CA . PHE A 1 182 ? 103.353 116.124 133.245 1.00 53.25 182 PHE A CA 1
ATOM 2958 C C . PHE A 1 182 ? 103.729 115.986 131.784 1.00 53.25 182 PHE A C 1
ATOM 2959 O O . PHE A 1 182 ? 103.790 114.864 131.284 1.00 53.25 182 PHE A O 1
ATOM 2976 N N . VAL A 1 183 ? 104.076 117.071 131.105 1.00 52.92 183 VAL A N 1
ATOM 2977 C CA . VAL A 1 183 ? 104.320 116.950 129.673 1.00 52.92 183 VAL A CA 1
ATOM 2978 C C . VAL A 1 183 ? 105.597 116.167 129.403 1.00 52.92 183 VAL A C 1
ATOM 2979 O O . VAL A 1 183 ? 105.598 115.246 128.580 1.00 52.92 183 VAL A O 1
ATOM 2992 N N . ILE A 1 184 ? 106.673 116.440 130.146 1.00 54.45 184 ILE A N 1
ATOM 2993 C CA . ILE A 1 184 ? 107.940 115.780 129.864 1.00 54.45 184 ILE A CA 1
ATOM 2994 C C . ILE A 1 184 ? 107.820 114.286 130.119 1.00 54.45 184 ILE A C 1
ATOM 2995 O O . ILE A 1 184 ? 108.092 113.467 129.233 1.00 54.45 184 ILE A O 1
ATOM 3011 N N . VAL A 1 185 ? 107.376 113.905 131.317 1.00 54.40 185 VAL A N 1
ATOM 3012 C CA . VAL A 1 185 ? 107.349 112.489 131.654 1.00 54.40 185 VAL A CA 1
ATOM 3013 C C . VAL A 1 185 ? 106.255 111.770 130.873 1.00 54.40 185 VAL A C 1
ATOM 3014 O O . VAL A 1 185 ? 106.445 110.633 130.423 1.00 54.40 185 VAL A O 1
ATOM 3027 N N . GLY A 1 186 ? 105.097 112.412 130.690 1.00 54.32 186 GLY A N 1
ATOM 3028 C CA . GLY A 1 186 ? 104.033 111.799 129.919 1.00 54.32 186 GLY A CA 1
ATOM 3029 C C . GLY A 1 186 ? 104.445 111.488 128.496 1.00 54.32 186 GLY A C 1
ATOM 3030 O O . GLY A 1 186 ? 104.202 110.390 128.003 1.00 54.32 186 GLY A O 1
ATOM 3034 N N . THR A 1 187 ? 105.063 112.453 127.805 1.00 54.30 187 THR A N 1
ATOM 3035 C CA . THR A 1 187 ? 105.497 112.165 126.443 1.00 54.30 187 THR A CA 1
ATOM 3036 C C . THR A 1 187 ? 106.672 111.195 126.411 1.00 54.30 187 THR A C 1
ATOM 3037 O O . THR A 1 187 ? 106.743 110.363 125.499 1.00 54.30 187 THR A O 1
ATOM 3048 N N . GLY A 1 188 ? 107.567 111.250 127.401 1.00 56.53 188 GLY A N 1
ATOM 3049 C CA . GLY A 1 188 ? 108.642 110.273 127.457 1.00 56.53 188 GLY A CA 1
ATOM 3050 C C . GLY A 1 188 ? 108.120 108.854 127.561 1.00 56.53 188 GLY A C 1
ATOM 3051 O O . GLY A 1 188 ? 108.649 107.934 126.933 1.00 56.53 188 GLY A O 1
ATOM 3055 N N . ASN A 1 189 ? 107.073 108.659 128.362 1.00 56.19 189 ASN A N 1
ATOM 3056 C CA . ASN A 1 189 ? 106.484 107.337 128.534 1.00 56.19 189 ASN A CA 1
ATOM 3057 C C . ASN A 1 189 ? 105.500 106.984 127.427 1.00 56.19 189 ASN A C 1
ATOM 3058 O O . ASN A 1 189 ? 105.236 105.797 127.205 1.00 56.19 189 ASN A O 1
ATOM 3069 N N . ALA A 1 190 ? 104.940 107.982 126.740 1.00 55.22 190 ALA A N 1
ATOM 3070 C CA . ALA A 1 190 ? 104.018 107.720 125.642 1.00 55.22 190 ALA A CA 1
ATOM 3071 C C . ALA A 1 190 ? 104.766 107.296 124.390 1.00 55.22 190 ALA A C 1
ATOM 3072 O O . ALA A 1 190 ? 104.284 106.446 123.633 1.00 55.22 190 ALA A O 1
ATOM 3079 N N . VAL A 1 191 ? 105.940 107.881 124.154 1.00 55.73 191 VAL A N 1
ATOM 3080 C CA . VAL A 1 191 ? 106.747 107.450 123.022 1.00 55.73 191 VAL A CA 1
ATOM 3081 C C . VAL A 1 191 ? 107.252 106.031 123.245 1.00 55.73 191 VAL A C 1
ATOM 3082 O O . VAL A 1 191 ? 107.578 105.324 122.285 1.00 55.73 191 VAL A O 1
ATOM 3095 N N . ASN A 1 192 ? 107.322 105.586 124.503 1.00 56.79 192 ASN A N 1
ATOM 3096 C CA . ASN A 1 192 ? 107.714 104.207 124.776 1.00 56.79 192 ASN A CA 1
ATOM 3097 C C . ASN A 1 192 ? 106.718 103.224 124.173 1.00 56.79 192 ASN A C 1
ATOM 3098 O O . ASN A 1 192 ? 107.113 102.241 123.535 1.00 56.79 192 ASN A O 1
ATOM 3109 N N . LEU A 1 193 ? 105.420 103.473 124.362 1.00 55.65 193 LEU A N 1
ATOM 3110 C CA . LEU A 1 193 ? 104.409 102.581 123.803 1.00 55.65 193 LEU A CA 1
ATOM 3111 C C . LEU A 1 193 ? 104.494 102.540 122.284 1.00 55.65 193 LEU A C 1
ATOM 3112 O O . LEU A 1 193 ? 104.278 101.490 121.667 1.00 55.65 193 LEU A O 1
ATOM 3128 N N . THR A 1 194 ? 104.807 103.677 121.665 1.00 56.16 194 THR A N 1
ATOM 3129 C CA . THR A 1 194 ? 104.745 103.813 120.216 1.00 56.16 194 THR A CA 1
ATOM 3130 C C . THR A 1 194 ? 105.824 103.015 119.489 1.00 56.16 194 THR A C 1
ATOM 3131 O O . THR A 1 194 ? 105.716 102.831 118.273 1.00 56.16 194 THR A O 1
ATOM 3142 N N . ASP A 1 195 ? 106.840 102.515 120.196 1.00 57.29 195 ASP A N 1
ATOM 3143 C CA . ASP A 1 195 ? 107.979 101.885 119.534 1.00 57.29 195 ASP A CA 1
ATOM 3144 C C . ASP A 1 195 ? 107.651 100.521 118.940 1.00 57.29 195 ASP A C 1
ATOM 3145 O O . ASP A 1 195 ? 108.445 100.001 118.149 1.00 57.29 195 ASP A O 1
ATOM 3154 N N . GLY A 1 196 ? 106.513 99.933 119.293 1.00 56.38 196 GLY A N 1
ATOM 3155 C CA . GLY A 1 196 ? 106.290 98.525 119.027 1.00 56.38 196 GLY A CA 1
ATOM 3156 C C . GLY A 1 196 ? 105.791 98.166 117.642 1.00 56.38 196 GLY A C 1
ATOM 3157 O O . GLY A 1 196 ? 105.301 97.050 117.443 1.00 56.38 196 GLY A O 1
ATOM 3161 N N . LEU A 1 197 ? 105.901 99.075 116.676 1.00 57.84 197 LEU A N 1
ATOM 3162 C CA . LEU A 1 197 ? 105.455 98.793 115.312 1.00 57.84 197 LEU A CA 1
ATOM 3163 C C . LEU A 1 197 ? 106.461 99.305 114.285 1.00 57.84 197 LEU A C 1
ATOM 3164 O O . LEU A 1 197 ? 106.101 99.925 113.283 1.00 57.84 197 LEU A O 1
ATOM 3180 N N . ASP A 1 198 ? 107.745 99.046 114.525 1.00 60.34 198 ASP A N 1
ATOM 3181 C CA . ASP A 1 198 ? 108.761 99.151 113.477 1.00 60.34 198 ASP A CA 1
ATOM 3182 C C . ASP A 1 198 ? 108.812 100.555 112.872 1.00 60.34 198 ASP A C 1
ATOM 3183 O O . ASP A 1 198 ? 108.674 100.741 111.661 1.00 60.34 198 ASP A O 1
ATOM 3192 N N . GLY A 1 199 ? 109.022 101.549 113.728 1.00 54.65 199 GLY A N 1
ATOM 3193 C CA . GLY A 1 199 ? 109.145 102.924 113.290 1.00 54.65 199 GLY A CA 1
ATOM 3194 C C . GLY A 1 199 ? 107.932 103.792 113.527 1.00 54.65 199 GLY A C 1
ATOM 3195 O O . GLY A 1 199 ? 107.902 104.927 113.039 1.00 54.65 199 GLY A O 1
ATOM 3199 N N . LEU A 1 200 ? 106.931 103.299 114.257 1.00 55.35 200 LEU A N 1
ATOM 3200 C CA . LEU A 1 200 ? 105.753 104.106 114.550 1.00 55.35 200 LEU A CA 1
ATOM 3201 C C . LEU A 1 200 ? 106.081 105.300 115.435 1.00 55.35 200 LEU A C 1
ATOM 3202 O O . LEU A 1 200 ? 105.249 106.205 115.567 1.00 55.35 200 LEU A O 1
ATOM 3218 N N . ALA A 1 201 ? 107.262 105.322 116.054 1.00 55.67 201 ALA A N 1
ATOM 3219 C CA . ALA A 1 201 ? 107.635 106.386 116.978 1.00 55.67 201 ALA A CA 1
ATOM 3220 C C . ALA A 1 201 ? 108.572 107.419 116.371 1.00 55.67 201 ALA A C 1
ATOM 3221 O O . ALA A 1 201 ? 108.583 108.567 116.826 1.00 55.67 201 ALA A O 1
ATOM 3228 N N . ILE A 1 202 ? 109.357 107.048 115.357 1.00 55.30 202 ILE A N 1
ATOM 3229 C CA . ILE A 1 202 ? 110.217 108.029 114.701 1.00 55.30 202 ILE A CA 1
ATOM 3230 C C . ILE A 1 202 ? 109.368 109.089 114.013 1.00 55.30 202 ILE A C 1
ATOM 3231 O O . ILE A 1 202 ? 109.758 110.260 113.936 1.00 55.30 202 ILE A O 1
ATOM 3247 N N . MET A 1 203 ? 108.215 108.694 113.481 1.00 55.24 203 MET A N 1
ATOM 3248 C CA . MET A 1 203 ? 107.136 109.595 113.121 1.00 55.24 203 MET A CA 1
ATOM 3249 C C . MET A 1 203 ? 105.890 109.138 113.867 1.00 55.24 203 MET A C 1
ATOM 3250 O O . MET A 1 203 ? 105.587 107.937 113.852 1.00 55.24 203 MET A O 1
ATOM 3264 N N . PRO A 1 204 ? 105.125 110.037 114.513 1.00 55.12 204 PRO A N 1
ATOM 3265 C CA . PRO A 1 204 ? 105.028 111.506 114.509 1.00 55.12 204 PRO A CA 1
ATOM 3266 C C . PRO A 1 204 ? 106.282 112.301 114.859 1.00 55.12 204 PRO A C 1
ATOM 3267 O O . PRO A 1 204 ? 106.384 113.435 114.402 1.00 55.12 204 PRO A O 1
ATOM 3278 N N . THR A 1 205 ? 107.205 111.732 115.632 1.00 54.04 205 THR A N 1
ATOM 3279 C CA . THR A 1 205 ? 108.300 112.506 116.209 1.00 54.04 205 THR A CA 1
ATOM 3280 C C . THR A 1 205 ? 108.905 113.490 115.211 1.00 54.04 205 THR A C 1
ATOM 3281 O O . THR A 1 205 ? 109.135 114.652 115.554 1.00 54.04 205 THR A O 1
ATOM 3292 N N . VAL A 1 206 ? 109.142 113.055 113.972 1.00 53.33 206 VAL A N 1
ATOM 3293 C CA . VAL A 1 206 ? 109.787 113.927 112.990 1.00 53.33 206 VAL A CA 1
ATOM 3294 C C . VAL A 1 206 ? 108.878 115.096 112.618 1.00 53.33 206 VAL A C 1
ATOM 3295 O O . VAL A 1 206 ? 109.311 116.255 112.584 1.00 53.33 206 VAL A O 1
ATOM 3308 N N . PHE A 1 207 ? 107.609 114.811 112.315 1.00 53.45 207 PHE A N 1
ATOM 3309 C CA . PHE A 1 207 ? 106.687 115.879 111.936 1.00 53.45 207 PHE A CA 1
ATOM 3310 C C . PHE A 1 207 ? 106.461 116.842 113.095 1.00 53.45 207 PHE A C 1
ATOM 3311 O O . PHE A 1 207 ? 106.363 118.060 112.898 1.00 53.45 207 PHE A O 1
ATOM 3328 N N . VAL A 1 208 ? 106.365 116.306 114.311 1.00 53.78 208 VAL A N 1
ATOM 3329 C CA . VAL A 1 208 ? 106.205 117.147 115.493 1.00 53.78 208 VAL A CA 1
ATOM 3330 C C . VAL A 1 208 ? 107.431 118.029 115.680 1.00 53.78 208 VAL A C 1
ATOM 3331 O O . VAL A 1 208 ? 107.319 119.207 116.039 1.00 53.78 208 VAL A O 1
ATOM 3344 N N . ALA A 1 209 ? 108.622 117.475 115.443 1.00 52.57 209 ALA A N 1
ATOM 3345 C CA . ALA A 1 209 ? 109.838 118.274 115.529 1.00 52.57 209 ALA A CA 1
ATOM 3346 C C . ALA A 1 209 ? 109.834 119.390 114.495 1.00 52.57 209 ALA A C 1
ATOM 3347 O O . ALA A 1 209 ? 110.248 120.515 114.787 1.00 52.57 209 ALA A O 1
ATOM 3354 N N . GLY A 1 210 ? 109.380 119.099 113.276 1.00 52.35 210 GLY A N 1
ATOM 3355 C CA . GLY A 1 210 ? 109.294 120.146 112.267 1.00 52.35 210 GLY A CA 1
ATOM 3356 C C . GLY A 1 210 ? 108.319 121.245 112.652 1.00 52.35 210 GLY A C 1
ATOM 3357 O O . GLY A 1 210 ? 108.608 122.438 112.493 1.00 52.35 210 GLY A O 1
ATOM 3361 N N . GLY A 1 211 ? 107.146 120.858 113.155 1.00 53.04 211 GLY A N 1
ATOM 3362 C CA . GLY A 1 211 ? 106.190 121.851 113.620 1.00 53.04 211 GLY A CA 1
ATOM 3363 C C . GLY A 1 211 ? 106.745 122.697 114.750 1.00 53.04 211 GLY A C 1
ATOM 3364 O O . GLY A 1 211 ? 106.540 123.913 114.790 1.00 53.04 211 GLY A O 1
ATOM 3368 N N . PHE A 1 212 ? 107.465 122.066 115.680 1.00 52.64 212 PHE A N 1
ATOM 3369 C CA . PHE A 1 212 ? 108.087 122.810 116.767 1.00 52.64 212 PHE A CA 1
ATOM 3370 C C . PHE A 1 212 ? 109.182 123.729 116.248 1.00 52.64 212 PHE A C 1
ATOM 3371 O O . PHE A 1 212 ? 109.378 124.821 116.786 1.00 52.64 212 PHE A O 1
ATOM 3388 N N . ALA A 1 213 ? 109.904 123.307 115.208 1.00 53.01 213 ALA A N 1
ATOM 3389 C CA . ALA A 1 213 ? 110.891 124.180 114.584 1.00 53.01 213 ALA A CA 1
ATOM 3390 C C . ALA A 1 213 ? 110.225 125.430 114.031 1.00 53.01 213 ALA A C 1
ATOM 3391 O O . ALA A 1 213 ? 110.697 126.553 114.249 1.00 53.01 213 ALA A O 1
ATOM 3398 N N . LEU A 1 214 ? 109.112 125.251 113.317 1.00 52.16 214 LEU A N 1
ATOM 3399 C CA . LEU A 1 214 ? 108.397 126.406 112.780 1.00 52.16 214 LEU A CA 1
ATOM 3400 C C . LEU A 1 214 ? 107.890 127.308 113.899 1.00 52.16 214 LEU A C 1
ATOM 3401 O O . LEU A 1 214 ? 108.010 128.538 113.819 1.00 52.16 214 LEU A O 1
ATOM 3417 N N . VAL A 1 215 ? 107.327 126.717 114.955 1.00 52.46 215 VAL A N 1
ATOM 3418 C CA . VAL A 1 215 ? 106.800 127.518 116.058 1.00 52.46 215 VAL A CA 1
ATOM 3419 C C . VAL A 1 215 ? 107.919 128.301 116.732 1.00 52.46 215 VAL A C 1
ATOM 3420 O O . VAL A 1 215 ? 107.769 129.491 117.035 1.00 52.46 215 VAL A O 1
ATOM 3433 N N . ALA A 1 216 ? 109.058 127.650 116.979 1.00 52.58 216 ALA A N 1
ATOM 3434 C CA . ALA A 1 216 ? 110.180 128.334 117.610 1.00 52.58 216 ALA A CA 1
ATOM 3435 C C . ALA A 1 216 ? 110.703 129.458 116.728 1.00 52.58 216 ALA A C 1
ATOM 3436 O O . ALA A 1 216 ? 111.055 130.534 117.225 1.00 52.58 216 ALA A O 1
ATOM 3443 N N . TRP A 1 217 ? 110.770 129.228 115.415 1.00 54.31 217 TRP A N 1
ATOM 3444 C CA . TRP A 1 217 ? 111.184 130.296 114.514 1.00 54.31 217 TRP A CA 1
ATOM 3445 C C . TRP A 1 217 ? 110.228 131.477 114.603 1.00 54.31 217 TRP A C 1
ATOM 3446 O O . TRP A 1 217 ? 110.660 132.635 114.657 1.00 54.31 217 TRP A O 1
ATOM 3467 N N . ALA A 1 218 ? 108.921 131.204 114.615 1.00 54.52 218 ALA A N 1
ATOM 3468 C CA . ALA A 1 218 ? 107.951 132.274 114.821 1.00 54.52 218 ALA A CA 1
ATOM 3469 C C . ALA A 1 218 ? 108.062 132.853 116.227 1.00 54.52 218 ALA A C 1
ATOM 3470 O O . ALA A 1 218 ? 107.951 134.071 116.414 1.00 54.52 218 ALA A O 1
ATOM 3477 N N . THR A 1 219 ? 108.280 131.996 117.227 1.00 53.13 219 THR A N 1
ATOM 3478 C CA . THR A 1 219 ? 108.319 132.456 118.611 1.00 53.13 219 THR A CA 1
ATOM 3479 C C . THR A 1 219 ? 109.543 133.319 118.893 1.00 53.13 219 THR A C 1
ATOM 3480 O O . THR A 1 219 ? 109.477 134.228 119.728 1.00 53.13 219 THR A O 1
ATOM 3491 N N . GLY A 1 220 ? 110.660 133.057 118.216 1.00 54.52 220 GLY A N 1
ATOM 3492 C CA . GLY A 1 220 ? 111.906 133.735 118.507 1.00 54.52 220 GLY A CA 1
ATOM 3493 C C . GLY A 1 220 ? 112.044 135.134 117.956 1.00 54.52 220 GLY A C 1
ATOM 3494 O O . GLY A 1 220 ? 113.058 135.787 118.214 1.00 54.52 220 GLY A O 1
ATOM 3498 N N . ASN A 1 221 ? 111.060 135.621 117.205 1.00 56.18 221 ASN A N 1
ATOM 3499 C CA . ASN A 1 221 ? 111.097 136.952 116.618 1.00 56.18 221 ASN A CA 1
ATOM 3500 C C . ASN A 1 221 ? 109.980 137.804 117.204 1.00 56.18 221 ASN A C 1
ATOM 3501 O O . ASN A 1 221 ? 108.855 137.328 117.388 1.00 56.18 221 ASN A O 1
ATOM 3512 N N . MET A 1 222 ? 110.299 139.067 117.497 1.00 56.43 222 MET A N 1
ATOM 3513 C CA . MET A 1 222 ? 109.312 139.957 118.102 1.00 56.43 222 MET A CA 1
ATOM 3514 C C . MET A 1 222 ? 108.113 140.152 117.183 1.00 56.43 222 MET A C 1
ATOM 3515 O O . MET A 1 222 ? 106.960 140.082 117.623 1.00 56.43 222 MET A O 1
ATOM 3529 N N . ASN A 1 223 ? 108.367 140.397 115.896 1.00 55.88 223 ASN A N 1
ATOM 3530 C CA . ASN A 1 223 ? 107.272 140.639 114.962 1.00 55.88 223 ASN A CA 1
ATOM 3531 C C . ASN A 1 223 ? 106.379 139.410 114.838 1.00 55.88 223 ASN A C 1
ATOM 3532 O O . ASN A 1 223 ? 105.148 139.507 114.929 1.00 55.88 223 ASN A O 1
ATOM 3543 N N . PHE A 1 224 ? 106.984 138.239 114.633 1.00 54.49 224 PHE A N 1
ATOM 3544 C CA . PHE A 1 224 ? 106.197 137.021 114.480 1.00 54.49 224 PHE A CA 1
ATOM 3545 C C . PHE A 1 224 ? 105.506 136.646 115.784 1.00 54.49 224 PHE A C 1
ATOM 3546 O O . PHE A 1 224 ? 104.366 136.169 115.774 1.00 54.49 224 PHE A O 1
ATOM 3563 N N . ALA A 1 225 ? 106.182 136.850 116.917 1.00 55.62 225 ALA A N 1
ATOM 3564 C CA . ALA A 1 225 ? 105.559 136.562 118.203 1.00 55.62 225 ALA A CA 1
ATOM 3565 C C . ALA A 1 225 ? 104.342 137.449 118.432 1.00 55.62 225 ALA A C 1
ATOM 3566 O O . ALA A 1 225 ? 103.320 136.992 118.958 1.00 55.62 225 ALA A O 1
ATOM 3573 N N . SER A 1 226 ? 104.433 138.722 118.041 1.00 54.34 226 SER A N 1
ATOM 3574 C CA . SER A 1 226 ? 103.306 139.629 118.223 1.00 54.34 226 SER A CA 1
ATOM 3575 C C . SER A 1 226 ? 102.179 139.311 117.248 1.00 54.34 226 SER A C 1
ATOM 3576 O O . SER A 1 226 ? 100.999 139.433 117.595 1.00 54.34 226 SER A O 1
ATOM 3584 N N . TYR A 1 227 ? 102.520 138.902 116.023 1.00 54.06 227 TYR A N 1
ATOM 3585 C CA . TYR A 1 227 ? 101.483 138.601 115.041 1.00 54.06 227 TYR A CA 1
ATOM 3586 C C . TYR A 1 227 ? 100.737 137.324 115.409 1.00 54.06 227 TYR A C 1
ATOM 3587 O O . TYR A 1 227 ? 99.502 137.283 115.377 1.00 54.06 227 TYR A O 1
ATOM 3605 N N . LEU A 1 228 ? 101.471 136.267 115.758 1.00 54.43 228 LEU A N 1
ATOM 3606 C CA . LEU A 1 228 ? 100.851 135.021 116.188 1.00 54.43 228 LEU A CA 1
ATOM 3607 C C . LEU A 1 228 ? 100.308 135.094 117.608 1.00 54.43 228 LEU A C 1
ATOM 3608 O O . LEU A 1 228 ? 99.547 134.205 118.007 1.00 54.43 228 LEU A O 1
ATOM 3624 N N . HIS A 1 229 ? 100.673 136.123 118.373 1.00 55.85 229 HIS A N 1
ATOM 3625 C CA . HIS A 1 229 ? 100.219 136.284 119.752 1.00 55.85 229 HIS A CA 1
ATOM 3626 C C . HIS A 1 229 ? 100.704 135.119 120.619 1.00 55.85 229 HIS A C 1
ATOM 3627 O O . HIS A 1 229 ? 99.923 134.357 121.192 1.00 55.85 229 HIS A O 1
ATOM 3641 N N . ILE A 1 230 ? 102.026 135.000 120.700 1.00 54.17 230 ILE A N 1
ATOM 3642 C CA . ILE A 1 230 ? 102.683 133.962 121.491 1.00 54.17 230 ILE A CA 1
ATOM 3643 C C . ILE A 1 230 ? 103.587 134.668 122.494 1.00 54.17 230 ILE A C 1
ATOM 3644 O O . ILE A 1 230 ? 104.076 135.770 122.204 1.00 54.17 230 ILE A O 1
ATOM 3660 N N . PRO A 1 231 ? 103.841 134.099 123.673 1.00 55.34 231 PRO A N 1
ATOM 3661 C CA . PRO A 1 231 ? 104.874 134.672 124.541 1.00 55.34 231 PRO A CA 1
ATOM 3662 C C . PRO A 1 231 ? 106.221 134.668 123.836 1.00 55.34 231 PRO A C 1
ATOM 3663 O O . PRO A 1 231 ? 106.569 133.721 123.128 1.00 55.34 231 PRO A O 1
ATOM 3674 N N . TYR A 1 232 ? 106.984 135.738 124.037 1.00 55.75 232 TYR A N 1
ATOM 3675 C CA . TYR A 1 232 ? 108.232 135.955 123.313 1.00 55.75 232 TYR A CA 1
ATOM 3676 C C . TYR A 1 232 ? 109.395 135.502 124.188 1.00 55.75 232 TYR A C 1
ATOM 3677 O O . TYR A 1 232 ? 109.664 136.099 125.235 1.00 55.75 232 TYR A O 1
ATOM 3695 N N . LEU A 1 233 ? 110.078 134.447 123.752 1.00 54.68 233 LEU A N 1
ATOM 3696 C CA . LEU A 1 233 ? 111.285 133.949 124.403 1.00 54.68 233 LEU A CA 1
ATOM 3697 C C . LEU A 1 233 ? 112.434 134.084 123.412 1.00 54.68 233 LEU A C 1
ATOM 3698 O O . LEU A 1 233 ? 112.461 133.393 122.387 1.00 54.68 233 LEU A O 1
ATOM 3714 N N . ARG A 1 234 ? 113.378 134.979 123.716 1.00 56.60 234 ARG A N 1
ATOM 3715 C CA . ARG A 1 234 ? 114.485 135.233 122.799 1.00 56.60 234 ARG A CA 1
ATOM 3716 C C . ARG A 1 234 ? 115.265 133.962 122.495 1.00 56.60 234 ARG A C 1
ATOM 3717 O O . ARG A 1 234 ? 115.761 133.790 121.375 1.00 56.60 234 ARG A O 1
ATOM 3738 N N . HIS A 1 235 ? 115.381 133.064 123.470 1.00 54.56 235 HIS A N 1
ATOM 3739 C CA . HIS A 1 235 ? 116.141 131.834 123.302 1.00 54.56 235 HIS A CA 1
ATOM 3740 C C . HIS A 1 235 ? 115.441 130.819 122.408 1.00 54.56 235 HIS A C 1
ATOM 3741 O O . HIS A 1 235 ? 116.042 129.785 122.095 1.00 54.56 235 HIS A O 1
ATOM 3755 N N . ALA A 1 236 ? 114.199 131.079 121.995 1.00 53.66 236 ALA A N 1
ATOM 3756 C CA . ALA A 1 236 ? 113.543 130.203 121.032 1.00 53.66 236 ALA A CA 1
ATOM 3757 C C . ALA A 1 236 ? 114.267 130.183 119.694 1.00 53.66 236 ALA A C 1
ATOM 3758 O O . ALA A 1 236 ? 114.057 129.258 118.901 1.00 53.66 236 ALA A O 1
ATOM 3765 N N . GLY A 1 237 ? 115.112 131.180 119.423 1.00 54.86 237 GLY A N 1
ATOM 3766 C CA . GLY A 1 237 ? 115.825 131.212 118.158 1.00 54.86 237 GLY A CA 1
ATOM 3767 C C . GLY A 1 237 ? 116.731 130.016 117.947 1.00 54.86 237 GLY A C 1
ATOM 3768 O O . GLY A 1 237 ? 117.017 129.646 116.805 1.00 54.86 237 GLY A O 1
ATOM 3772 N N . GLU A 1 238 ? 117.206 129.403 119.032 1.00 55.50 238 GLU A N 1
ATOM 3773 C CA . GLU A 1 238 ? 118.048 128.218 118.935 1.00 55.50 238 GLU A CA 1
ATOM 3774 C C . GLU A 1 238 ? 117.294 126.919 119.177 1.00 55.50 238 GLU A C 1
ATOM 3775 O O . GLU A 1 238 ? 117.795 125.854 118.800 1.00 55.50 238 GLU A O 1
ATOM 3787 N N . LEU A 1 239 ? 116.116 126.974 119.801 1.00 54.62 239 LEU A N 1
ATOM 3788 C CA . LEU A 1 239 ? 115.295 125.774 119.906 1.00 54.62 239 LEU A CA 1
ATOM 3789 C C . LEU A 1 239 ? 114.957 125.225 118.527 1.00 54.62 239 LEU A C 1
ATOM 3790 O O . LEU A 1 239 ? 114.843 124.005 118.354 1.00 54.62 239 LEU A O 1
ATOM 3806 N N . VAL A 1 240 ? 114.803 126.105 117.536 1.00 53.78 240 VAL A N 1
ATOM 3807 C CA . VAL A 1 240 ? 114.545 125.652 116.172 1.00 53.78 240 VAL A CA 1
ATOM 3808 C C . VAL A 1 240 ? 115.700 124.792 115.676 1.00 53.78 240 VAL A C 1
ATOM 3809 O O . VAL A 1 240 ? 115.497 123.811 114.949 1.00 53.78 240 VAL A O 1
ATOM 3822 N N . ILE A 1 241 ? 116.929 125.143 116.060 1.00 54.41 241 ILE A N 1
ATOM 3823 C CA . ILE A 1 241 ? 118.084 124.341 115.664 1.00 54.41 241 ILE A CA 1
ATOM 3824 C C . ILE A 1 241 ? 117.965 122.932 116.229 1.00 54.41 241 ILE A C 1
ATOM 3825 O O . ILE A 1 241 ? 118.232 121.944 115.535 1.00 54.41 241 ILE A O 1
ATOM 3841 N N . VAL A 1 242 ? 117.564 122.815 117.496 1.00 53.45 242 VAL A N 1
ATOM 3842 C CA . VAL A 1 242 ? 117.418 121.491 118.094 1.00 53.45 242 VAL A CA 1
ATOM 3843 C C . VAL A 1 242 ? 116.278 120.730 117.433 1.00 53.45 242 VAL A C 1
ATOM 3844 O O . VAL A 1 242 ? 116.353 119.508 117.271 1.00 53.45 242 VAL A O 1
ATOM 3857 N N . CYS A 1 243 ? 115.204 121.424 117.054 1.00 54.44 243 CYS A N 1
ATOM 3858 C CA . CYS A 1 243 ? 114.106 120.750 116.369 1.00 54.44 243 CYS A CA 1
ATOM 3859 C C . CYS A 1 243 ? 114.552 120.193 115.021 1.00 54.44 243 CYS A C 1
ATOM 3860 O O . CYS A 1 243 ? 114.214 119.056 114.669 1.00 54.44 243 CYS A O 1
ATOM 3868 N N . THR A 1 244 ? 115.317 120.973 114.253 1.00 53.33 244 THR A N 1
ATOM 3869 C CA . THR A 1 244 ? 115.841 120.452 112.992 1.00 53.33 244 THR A CA 1
ATOM 3870 C C . THR A 1 244 ? 116.837 119.323 113.224 1.00 53.33 244 THR A C 1
ATOM 3871 O O . THR A 1 244 ? 116.895 118.377 112.431 1.00 53.33 244 THR A O 1
ATOM 3882 N N . ALA A 1 245 ? 117.621 119.395 114.302 1.00 54.09 245 ALA A N 1
ATOM 3883 C CA . ALA A 1 245 ? 118.515 118.290 114.630 1.00 54.09 245 ALA A CA 1
ATOM 3884 C C . ALA A 1 245 ? 117.726 117.025 114.939 1.00 54.09 245 ALA A C 1
ATOM 3885 O O . ALA A 1 245 ? 118.128 115.921 114.556 1.00 54.09 245 ALA A O 1
ATOM 3892 N N . ILE A 1 246 ? 116.591 117.170 115.625 1.00 52.94 246 ILE A N 1
ATOM 3893 C CA . ILE A 1 246 ? 115.752 116.016 115.928 1.00 52.94 246 ILE A CA 1
ATOM 3894 C C . ILE A 1 246 ? 115.149 115.453 114.650 1.00 52.94 246 ILE A C 1
ATOM 3895 O O . ILE A 1 246 ? 115.059 114.233 114.477 1.00 52.94 246 ILE A O 1
ATOM 3911 N N . VAL A 1 247 ? 114.721 116.327 113.738 1.00 52.51 247 VAL A N 1
ATOM 3912 C CA . VAL A 1 247 ? 114.228 115.861 112.443 1.00 52.51 247 VAL A CA 1
ATOM 3913 C C . VAL A 1 247 ? 115.308 115.061 111.726 1.00 52.51 247 VAL A C 1
ATOM 3914 O O . VAL A 1 247 ? 115.058 113.967 111.204 1.00 52.51 247 VAL A O 1
ATOM 3927 N N . GLY A 1 248 ? 116.529 115.597 111.695 1.00 53.83 248 GLY A N 1
ATOM 3928 C CA . GLY A 1 248 ? 117.612 114.904 111.020 1.00 53.83 248 GLY A CA 1
ATOM 3929 C C . GLY A 1 248 ? 117.909 113.553 111.639 1.00 53.83 248 GLY A C 1
ATOM 3930 O O . GLY A 1 248 ? 118.075 112.557 110.934 1.00 53.83 248 GLY A O 1
ATOM 3934 N N . ALA A 1 249 ? 117.981 113.502 112.971 1.00 55.11 249 ALA A N 1
ATOM 3935 C CA . ALA A 1 249 ? 118.272 112.241 113.646 1.00 55.11 249 ALA A CA 1
ATOM 3936 C C . ALA A 1 249 ? 117.160 111.225 113.423 1.00 55.11 249 ALA A C 1
ATOM 3937 O O . ALA A 1 249 ? 117.429 110.043 113.175 1.00 55.11 249 ALA A O 1
ATOM 3944 N N . GLY A 1 250 ? 115.903 111.663 113.509 1.00 54.92 250 GLY A N 1
ATOM 3945 C CA . GLY A 1 250 ? 114.799 110.745 113.295 1.00 54.92 250 GLY A CA 1
ATOM 3946 C C . GLY A 1 250 ? 114.772 110.194 111.885 1.00 54.92 250 GLY A C 1
ATOM 3947 O O . GLY A 1 250 ? 114.529 109.003 111.680 1.00 54.92 250 GLY A O 1
ATOM 3951 N N . LEU A 1 251 ? 115.023 111.049 110.892 1.00 52.90 251 LEU A N 1
ATOM 3952 C CA . LEU A 1 251 ? 115.058 110.568 109.516 1.00 52.90 251 LEU A CA 1
ATOM 3953 C C . LEU A 1 251 ? 116.254 109.651 109.286 1.00 52.90 251 LEU A C 1
ATOM 3954 O O . LEU A 1 251 ? 116.146 108.645 108.578 1.00 52.90 251 LEU A O 1
ATOM 3970 N N . GLY A 1 252 ? 117.401 109.969 109.890 1.00 55.42 252 GLY A N 1
ATOM 3971 C CA . GLY A 1 252 ? 118.545 109.080 109.792 1.00 55.42 252 GLY A CA 1
ATOM 3972 C C . GLY A 1 252 ? 118.272 107.714 110.390 1.00 55.42 252 GLY A C 1
ATOM 3973 O O . GLY A 1 252 ? 118.740 106.696 109.876 1.00 55.42 252 GLY A O 1
ATOM 3977 N N . PHE A 1 253 ? 117.530 107.671 111.498 1.00 56.30 253 PHE A N 1
ATOM 3978 C CA . PHE A 1 253 ? 117.194 106.381 112.092 1.00 56.30 253 PHE A CA 1
ATOM 3979 C C . PHE A 1 253 ? 116.160 105.641 111.252 1.00 56.30 253 PHE A C 1
ATOM 3980 O O . PHE A 1 253 ? 116.257 104.421 111.072 1.00 56.30 253 PHE A O 1
ATOM 3997 N N . LEU A 1 254 ? 115.164 106.359 110.728 1.00 54.47 254 LEU A N 1
ATOM 3998 C CA . LEU A 1 254 ? 114.214 105.751 109.805 1.00 54.47 254 LEU A CA 1
ATOM 3999 C C . LEU A 1 254 ? 114.901 105.274 108.536 1.00 54.47 254 LEU A C 1
ATOM 4000 O O . LEU A 1 254 ? 114.325 104.472 107.792 1.00 54.47 254 LEU A O 1
ATOM 4016 N N . TRP A 1 255 ? 116.111 105.770 108.268 1.00 55.54 255 TRP A N 1
ATOM 4017 C CA . TRP A 1 255 ? 116.897 105.251 107.156 1.00 55.54 255 TRP A CA 1
ATOM 4018 C C . TRP A 1 255 ? 116.976 103.734 107.268 1.00 55.54 255 TRP A C 1
ATOM 4019 O O . TRP A 1 255 ? 116.772 103.009 106.287 1.00 55.54 255 TRP A O 1
ATOM 4040 N N . PHE A 1 256 ? 117.264 103.244 108.479 1.00 54.97 256 PHE A N 1
ATOM 4041 C CA . PHE A 1 256 ? 117.436 101.829 108.781 1.00 54.97 256 PHE A CA 1
ATOM 4042 C C . PHE A 1 256 ? 116.280 101.231 109.573 1.00 54.97 256 PHE A C 1
ATOM 4043 O O . PHE A 1 256 ? 116.331 100.041 109.902 1.00 54.97 256 PHE A O 1
ATOM 4060 N N . ASN A 1 257 ? 115.247 102.010 109.896 1.00 56.18 257 ASN A N 1
ATOM 4061 C CA . ASN A 1 257 ? 114.241 101.569 110.858 1.00 56.18 257 ASN A CA 1
ATOM 4062 C C . ASN A 1 257 ? 112.871 101.451 110.202 1.00 56.18 257 ASN A C 1
ATOM 4063 O O . ASN A 1 257 ? 111.864 101.908 110.752 1.00 56.18 257 ASN A O 1
ATOM 4074 N N . THR A 1 258 ? 112.831 100.842 109.022 1.00 57.75 258 THR A N 1
ATOM 4075 C CA . THR A 1 258 ? 111.595 100.554 108.314 1.00 57.75 258 THR A CA 1
ATOM 4076 C C . THR A 1 258 ? 111.402 99.047 108.231 1.00 57.75 258 THR A C 1
ATOM 4077 O O . THR A 1 258 ? 112.370 98.282 108.253 1.00 57.75 258 THR A O 1
ATOM 4088 N N . TYR A 1 259 ? 110.140 98.630 108.137 1.00 59.02 259 TYR A N 1
ATOM 4089 C CA . TYR A 1 259 ? 109.783 97.230 107.953 1.00 59.02 259 TYR A CA 1
ATOM 4090 C C . TYR A 1 259 ? 110.679 96.558 106.918 1.00 59.02 259 TYR A C 1
ATOM 4091 O O . TYR A 1 259 ? 110.651 96.941 105.741 1.00 59.02 259 TYR A O 1
ATOM 4109 N N . PRO A 1 260 ? 111.491 95.556 107.301 1.00 62.02 260 PRO A N 1
ATOM 4110 C CA . PRO A 1 260 ? 111.785 95.060 108.652 1.00 62.02 260 PRO A CA 1
ATOM 4111 C C . PRO A 1 260 ? 112.951 95.814 109.283 1.00 62.02 260 PRO A C 1
ATOM 4112 O O . PRO A 1 260 ? 114.010 95.909 108.664 1.00 62.02 260 PRO A O 1
ATOM 4123 N N . ALA A 1 261 ? 112.761 96.342 110.491 1.00 59.95 261 ALA A N 1
ATOM 4124 C CA . ALA A 1 261 ? 113.792 97.164 111.110 1.00 59.95 261 ALA A CA 1
ATOM 4125 C C . ALA A 1 261 ? 115.104 96.402 111.215 1.00 59.95 261 ALA A C 1
ATOM 4126 O O . ALA A 1 261 ? 115.140 95.257 111.675 1.00 59.95 261 ALA A O 1
ATOM 4133 N N . GLN A 1 262 ? 116.188 97.048 110.783 1.00 58.99 262 GLN A N 1
ATOM 4134 C CA . GLN A 1 262 ? 117.518 96.510 111.031 1.00 58.99 262 GLN A CA 1
ATOM 4135 C C . GLN A 1 262 ? 117.897 96.612 112.501 1.00 58.99 262 GLN A C 1
ATOM 4136 O O . GLN A 1 262 ? 118.792 95.890 112.951 1.00 58.99 262 GLN A O 1
ATOM 4150 N N . VAL A 1 263 ? 117.238 97.494 113.252 1.00 58.19 263 VAL A N 1
ATOM 4151 C CA . VAL A 1 263 ? 117.485 97.650 114.680 1.00 58.19 263 VAL A CA 1
ATOM 4152 C C . VAL A 1 263 ? 116.268 98.305 115.321 1.00 58.19 263 VAL A C 1
ATOM 4153 O O . VAL A 1 263 ? 115.745 99.301 114.809 1.00 58.19 263 VAL A O 1
ATOM 4166 N N . PHE A 1 264 ? 115.806 97.753 116.439 1.00 60.29 264 PHE A N 1
ATOM 4167 C CA . PHE A 1 264 ? 114.740 98.397 117.194 1.00 60.29 264 PHE A CA 1
ATOM 4168 C C . PHE A 1 264 ? 115.291 99.607 117.936 1.00 60.29 264 PHE A C 1
ATOM 4169 O O . PHE A 1 264 ? 116.417 99.587 118.442 1.00 60.29 264 PHE A O 1
ATOM 4186 N N . MET A 1 265 ? 114.488 100.670 118.003 1.00 58.08 265 MET A N 1
ATOM 4187 C CA . MET A 1 265 ? 114.943 101.889 118.664 1.00 58.08 265 MET A CA 1
ATOM 4188 C C . MET A 1 265 ? 115.233 101.635 120.137 1.00 58.08 265 MET A C 1
ATOM 4189 O O . MET A 1 265 ? 116.233 102.124 120.675 1.00 58.08 265 MET A O 1
ATOM 4203 N N . GLY A 1 266 ? 114.371 100.876 120.803 1.00 59.26 266 GLY A N 1
ATOM 4204 C CA . GLY A 1 266 ? 114.553 100.583 122.211 1.00 59.26 266 GLY A CA 1
ATOM 4205 C C . GLY A 1 266 ? 114.227 101.784 123.081 1.00 59.26 266 GLY A C 1
ATOM 4206 O O . GLY A 1 266 ? 113.787 102.837 122.621 1.00 59.26 266 GLY A O 1
ATOM 4210 N N . ASP A 1 267 ? 114.452 101.603 124.384 1.00 60.25 267 ASP A N 1
ATOM 4211 C CA . ASP A 1 267 ? 114.203 102.689 125.325 1.00 60.25 267 ASP A CA 1
ATOM 4212 C C . ASP A 1 267 ? 115.226 103.805 125.175 1.00 60.25 267 ASP A C 1
ATOM 4213 O O . ASP A 1 267 ? 114.889 104.977 125.361 1.00 60.25 267 ASP A O 1
ATOM 4222 N N . VAL A 1 268 ? 116.468 103.467 124.822 1.00 58.46 268 VAL A N 1
ATOM 4223 C CA . VAL A 1 268 ? 117.519 104.476 124.733 1.00 58.46 268 VAL A CA 1
ATOM 4224 C C . VAL A 1 268 ? 117.144 105.574 123.746 1.00 58.46 268 VAL A C 1
ATOM 4225 O O . VAL A 1 268 ? 117.512 106.740 123.936 1.00 58.46 268 VAL A O 1
ATOM 4238 N N . GLY A 1 269 ? 116.417 105.232 122.686 1.00 57.18 269 GLY A N 1
ATOM 4239 C CA . GLY A 1 269 ? 115.997 106.219 121.709 1.00 57.18 269 GLY A CA 1
ATOM 4240 C C . GLY A 1 269 ? 114.602 106.750 121.963 1.00 57.18 269 GLY A C 1
ATOM 4241 O O . GLY A 1 269 ? 114.348 107.950 121.823 1.00 57.18 269 GLY A O 1
ATOM 4245 N N . SER A 1 270 ? 113.684 105.853 122.323 1.00 57.33 270 SER A N 1
ATOM 4246 C CA . SER A 1 270 ? 112.305 106.257 122.579 1.00 57.33 270 SER A CA 1
ATOM 4247 C C . SER A 1 270 ? 112.230 107.266 123.718 1.00 57.33 270 SER A C 1
ATOM 4248 O O . SER A 1 270 ? 111.622 108.335 123.580 1.00 57.33 270 SER A O 1
ATOM 4256 N N . LEU A 1 271 ? 112.836 106.933 124.860 1.00 58.66 271 LEU A N 1
ATOM 4257 C CA . LEU A 1 271 ? 112.838 107.842 125.999 1.00 58.66 271 LEU A CA 1
ATOM 4258 C C . LEU A 1 271 ? 113.535 109.147 125.649 1.00 58.66 271 LEU A C 1
ATOM 4259 O O . LEU A 1 271 ? 113.066 110.231 126.016 1.00 58.66 271 LEU A O 1
ATOM 4275 N N . ALA A 1 272 ? 114.662 109.060 124.942 1.00 56.61 272 ALA A N 1
ATOM 4276 C CA . ALA A 1 272 ? 115.386 110.260 124.539 1.00 56.61 272 ALA A CA 1
ATOM 4277 C C . ALA A 1 272 ? 114.493 111.195 123.735 1.00 56.61 272 ALA A C 1
ATOM 4278 O O . ALA A 1 272 ? 114.370 112.385 124.051 1.00 56.61 272 ALA A O 1
ATOM 4285 N N . LEU A 1 273 ? 113.847 110.665 122.694 1.00 54.75 273 LEU A N 1
ATOM 4286 C CA . LEU A 1 273 ? 113.045 111.508 121.815 1.00 54.75 273 LEU A CA 1
ATOM 4287 C C . LEU A 1 273 ? 111.814 112.042 122.535 1.00 54.75 273 LEU A C 1
ATOM 4288 O O . LEU A 1 273 ? 111.430 113.202 122.340 1.00 54.75 273 LEU A O 1
ATOM 4304 N N . GLY A 1 274 ? 111.179 111.215 123.368 1.00 54.91 274 GLY A N 1
ATOM 4305 C CA . GLY A 1 274 ? 110.023 111.688 124.112 1.00 54.91 274 GLY A CA 1
ATOM 4306 C C . GLY A 1 274 ? 110.373 112.802 125.078 1.00 54.91 274 GLY A C 1
ATOM 4307 O O . GLY A 1 274 ? 109.661 113.806 125.169 1.00 54.91 274 GLY A O 1
ATOM 4311 N N . GLY A 1 275 ? 111.476 112.642 125.813 1.00 55.75 275 GLY A N 1
ATOM 4312 C CA . GLY A 1 275 ? 111.914 113.704 126.701 1.00 55.75 275 GLY A CA 1
ATOM 4313 C C . GLY A 1 275 ? 112.294 114.961 125.946 1.00 55.75 275 GLY A C 1
ATOM 4314 O O . GLY A 1 275 ? 112.022 116.073 126.400 1.00 55.75 275 GLY A O 1
ATOM 4318 N N . ALA A 1 276 ? 112.910 114.804 124.771 1.00 54.87 276 ALA A N 1
ATOM 4319 C CA . ALA A 1 276 ? 113.254 115.971 123.968 1.00 54.87 276 ALA A CA 1
ATOM 4320 C C . ALA A 1 276 ? 112.002 116.713 123.517 1.00 54.87 276 ALA A C 1
ATOM 4321 O O . ALA A 1 276 ? 111.938 117.946 123.593 1.00 54.87 276 ALA A O 1
ATOM 4328 N N . LEU A 1 277 ? 110.984 115.978 123.070 1.00 52.96 277 LEU A N 1
ATOM 4329 C CA . LEU A 1 277 ? 109.757 116.629 122.623 1.00 52.96 277 LEU A CA 1
ATOM 4330 C C . LEU A 1 277 ? 109.047 117.310 123.787 1.00 52.96 277 LEU A C 1
ATOM 4331 O O . LEU A 1 277 ? 108.579 118.449 123.657 1.00 52.96 277 LEU A O 1
ATOM 4347 N N . GLY A 1 278 ? 108.968 116.636 124.935 1.00 54.02 278 GLY A N 1
ATOM 4348 C CA . GLY A 1 278 ? 108.334 117.245 126.093 1.00 54.02 278 GLY A CA 1
ATOM 4349 C C . GLY A 1 278 ? 109.057 118.492 126.563 1.00 54.02 278 GLY A C 1
ATOM 4350 O O . GLY A 1 278 ? 108.431 119.516 126.846 1.00 54.02 278 GLY A O 1
ATOM 4354 N N . ILE A 1 279 ? 110.387 118.433 126.641 1.00 54.12 279 ILE A N 1
ATOM 4355 C CA . ILE A 1 279 ? 111.141 119.604 127.067 1.00 54.12 279 ILE A CA 1
ATOM 4356 C C . ILE A 1 279 ? 110.957 120.746 126.072 1.00 54.12 279 ILE A C 1
ATOM 4357 O O . ILE A 1 279 ? 110.743 121.898 126.469 1.00 54.12 279 ILE A O 1
ATOM 4373 N N . ILE A 1 280 ? 110.990 120.450 124.768 1.00 53.73 280 ILE A N 1
ATOM 4374 C CA . ILE A 1 280 ? 110.773 121.501 123.777 1.00 53.73 280 ILE A CA 1
ATOM 4375 C C . ILE A 1 280 ? 109.402 122.134 123.972 1.00 53.73 280 ILE A C 1
ATOM 4376 O O . ILE A 1 280 ? 109.251 123.359 123.895 1.00 53.73 280 ILE A O 1
ATOM 4392 N N . ALA A 1 281 ? 108.381 121.312 124.223 1.00 53.24 281 ALA A N 1
ATOM 4393 C CA . ALA A 1 281 ? 107.051 121.846 124.488 1.00 53.24 281 ALA A CA 1
ATOM 4394 C C . ALA A 1 281 ? 106.976 122.595 125.813 1.00 53.24 281 ALA A C 1
ATOM 4395 O O . ALA A 1 281 ? 106.016 123.341 126.031 1.00 53.24 281 ALA A O 1
ATOM 4402 N N . VAL A 1 282 ? 107.939 122.391 126.711 1.00 53.45 282 VAL A N 1
ATOM 4403 C CA . VAL A 1 282 ? 107.965 123.167 127.950 1.00 53.45 282 VAL A CA 1
ATOM 4404 C C . VAL A 1 282 ? 108.582 124.540 127.717 1.00 53.45 282 VAL A C 1
ATOM 4405 O O . VAL A 1 282 ? 107.978 125.569 128.041 1.00 53.45 282 VAL A O 1
ATOM 4418 N N . LEU A 1 283 ? 109.794 124.581 127.159 1.00 53.93 283 LEU A N 1
ATOM 4419 C CA . LEU A 1 283 ? 110.443 125.868 126.912 1.00 53.93 283 LEU A CA 1
ATOM 4420 C C . LEU A 1 283 ? 109.611 126.741 125.979 1.00 53.93 283 LEU A C 1
ATOM 4421 O O . LEU A 1 283 ? 109.425 127.936 126.237 1.00 53.93 283 LEU A O 1
ATOM 4437 N N . LEU A 1 284 ? 109.102 126.171 124.892 1.00 52.89 284 LEU A N 1
ATOM 4438 C CA . LEU A 1 284 ? 108.085 126.860 124.111 1.00 52.89 284 LEU A CA 1
ATOM 4439 C C . LEU A 1 284 ? 106.735 126.689 124.788 1.00 52.89 284 LEU A C 1
ATOM 4440 O O . LEU A 1 284 ? 106.361 125.583 125.184 1.00 52.89 284 LEU A O 1
ATOM 4456 N N . ARG A 1 285 ? 105.996 127.790 124.922 1.00 54.68 285 ARG A N 1
ATOM 4457 C CA . ARG A 1 285 ? 104.670 127.743 125.537 1.00 54.68 285 ARG A CA 1
ATOM 4458 C C . ARG A 1 285 ? 103.707 127.091 124.544 1.00 54.68 285 ARG A C 1
ATOM 4459 O O . ARG A 1 285 ? 102.835 127.726 123.948 1.00 54.68 285 ARG A O 1
ATOM 4480 N N . GLN A 1 286 ? 103.894 125.779 124.366 1.00 54.33 286 GLN A N 1
ATOM 4481 C CA . GLN A 1 286 ? 103.203 125.045 123.315 1.00 54.33 286 GLN A CA 1
ATOM 4482 C C . GLN A 1 286 ? 102.749 123.666 123.786 1.00 54.33 286 GLN A C 1
ATOM 4483 O O . GLN A 1 286 ? 102.725 122.716 122.994 1.00 54.33 286 GLN A O 1
ATOM 4497 N N . GLU A 1 287 ? 102.388 123.530 125.065 1.00 55.81 287 GLU A N 1
ATOM 4498 C CA . GLU A 1 287 ? 101.945 122.231 125.566 1.00 55.81 287 GLU A CA 1
ATOM 4499 C C . GLU A 1 287 ? 100.714 121.745 124.812 1.00 55.81 287 GLU A C 1
ATOM 4500 O O . GLU A 1 287 ? 100.636 120.575 124.415 1.00 55.81 287 GLU A O 1
ATOM 4512 N N . PHE A 1 288 ? 99.740 122.633 124.603 1.00 53.98 288 PHE A N 1
ATOM 4513 C CA . PHE A 1 288 ? 98.550 122.257 123.850 1.00 53.98 288 PHE A CA 1
ATOM 4514 C C . PHE A 1 288 ? 98.910 121.863 122.425 1.00 53.98 288 PHE A C 1
ATOM 4515 O O . PHE A 1 288 ? 98.299 120.954 121.850 1.00 53.98 288 PHE A O 1
ATOM 4532 N N . LEU A 1 289 ? 99.890 122.547 121.831 1.00 53.93 289 LEU A N 1
ATOM 4533 C CA . LEU A 1 289 ? 100.314 122.193 120.483 1.00 53.93 289 LEU A CA 1
ATOM 4534 C C . LEU A 1 289 ? 100.983 120.825 120.458 1.00 53.93 289 LEU A C 1
ATOM 4535 O O . LEU A 1 289 ? 100.833 120.079 119.486 1.00 53.93 289 LEU A O 1
ATOM 4551 N N . LEU A 1 290 ? 101.732 120.475 121.507 1.00 53.58 290 LEU A N 1
ATOM 4552 C CA . LEU A 1 290 ? 102.258 119.116 121.590 1.00 53.58 290 LEU A CA 1
ATOM 4553 C C . LEU A 1 290 ? 101.124 118.105 121.692 1.00 53.58 290 LEU A C 1
ATOM 4554 O O . LEU A 1 290 ? 101.143 117.066 121.022 1.00 53.58 290 LEU A O 1
ATOM 4570 N N . VAL A 1 291 ? 100.120 118.399 122.520 1.00 52.34 291 VAL A N 1
ATOM 4571 C CA . VAL A 1 291 ? 98.996 117.481 122.681 1.00 52.34 291 VAL A CA 1
ATOM 4572 C C . VAL A 1 291 ? 98.298 117.259 121.344 1.00 52.34 291 VAL A C 1
ATOM 4573 O O . VAL A 1 291 ? 98.010 116.122 120.952 1.00 52.34 291 VAL A O 1
ATOM 4586 N N . ILE A 1 292 ? 98.013 118.346 120.626 1.00 54.18 292 ILE A N 1
ATOM 4587 C CA . ILE A 1 292 ? 97.300 118.238 119.357 1.00 54.18 292 ILE A CA 1
ATOM 4588 C C . ILE A 1 292 ? 98.167 117.536 118.318 1.00 54.18 292 ILE A C 1
ATOM 4589 O O . ILE A 1 292 ? 97.717 116.613 117.629 1.00 54.18 292 ILE A O 1
ATOM 4605 N N . MET A 1 293 ? 99.424 117.964 118.190 1.00 54.45 293 MET A N 1
ATOM 4606 C CA . MET A 1 293 ? 100.307 117.405 117.174 1.00 54.45 293 MET A CA 1
ATOM 4607 C C . MET A 1 293 ? 100.647 115.953 117.481 1.00 54.45 293 MET A C 1
ATOM 4608 O O . MET A 1 293 ? 100.626 115.101 116.586 1.00 54.45 293 MET A O 1
ATOM 4622 N N . GLY A 1 294 ? 100.962 115.654 118.738 1.00 54.74 294 GLY A N 1
ATOM 4623 C CA . GLY A 1 294 ? 101.273 114.297 119.137 1.00 54.74 294 GLY A CA 1
ATOM 4624 C C . GLY A 1 294 ? 100.030 113.528 119.528 1.00 54.74 294 GLY A C 1
ATOM 4625 O O . GLY A 1 294 ? 99.871 113.134 120.687 1.00 54.74 294 GLY A O 1
ATOM 4629 N N . GLY A 1 295 ? 99.136 113.309 118.562 1.00 53.99 295 GLY A N 1
ATOM 4630 C CA . GLY A 1 295 ? 97.902 112.608 118.858 1.00 53.99 295 GLY A CA 1
ATOM 4631 C C . GLY A 1 295 ? 98.083 111.114 118.987 1.00 53.99 295 GLY A C 1
ATOM 4632 O O . GLY A 1 295 ? 97.360 110.466 119.747 1.00 53.99 295 GLY A O 1
ATOM 4636 N N . VAL A 1 296 ? 99.047 110.544 118.263 1.00 54.73 296 VAL A N 1
ATOM 4637 C CA . VAL A 1 296 ? 99.296 109.109 118.363 1.00 54.73 296 VAL A CA 1
ATOM 4638 C C . VAL A 1 296 ? 99.769 108.750 119.767 1.00 54.73 296 VAL A C 1
ATOM 4639 O O . VAL A 1 296 ? 99.317 107.763 120.358 1.00 54.73 296 VAL A O 1
ATOM 4652 N N . PHE A 1 297 ? 100.681 109.549 120.324 1.00 54.67 297 PHE A N 1
ATOM 4653 C CA . PHE A 1 297 ? 101.238 109.250 121.640 1.00 54.67 297 PHE A CA 1
ATOM 4654 C C . PHE A 1 297 ? 100.148 109.278 122.707 1.00 54.67 297 PHE A C 1
ATOM 4655 O O . PHE A 1 297 ? 99.976 108.320 123.478 1.00 54.67 297 PHE A O 1
ATOM 4672 N N . VAL A 1 298 ? 99.393 110.379 122.754 1.00 53.66 298 VAL A N 1
ATOM 4673 C CA . VAL A 1 298 ? 98.337 110.528 123.747 1.00 53.66 298 VAL A CA 1
ATOM 4674 C C . VAL A 1 298 ? 97.259 109.483 123.529 1.00 53.66 298 VAL A C 1
ATOM 4675 O O . VAL A 1 298 ? 96.670 108.981 124.491 1.00 53.66 298 VAL A O 1
ATOM 4688 N N . VAL A 1 299 ? 96.993 109.123 122.274 1.00 55.08 299 VAL A N 1
ATOM 4689 C CA . VAL A 1 299 ? 95.952 108.143 121.998 1.00 55.08 299 VAL A CA 1
ATOM 4690 C C . VAL A 1 299 ? 96.371 106.763 122.482 1.00 55.08 299 VAL A C 1
ATOM 4691 O O . VAL A 1 299 ? 95.563 106.032 123.057 1.00 55.08 299 VAL A O 1
ATOM 4704 N N . GLU A 1 300 ? 97.636 106.386 122.287 1.00 55.92 300 GLU A N 1
ATOM 4705 C CA . GLU A 1 300 ? 98.085 105.088 122.783 1.00 55.92 300 GLU A CA 1
ATOM 4706 C C . GLU A 1 300 ? 98.101 105.048 124.309 1.00 55.92 300 GLU A C 1
ATOM 4707 O O . GLU A 1 300 ? 97.718 104.034 124.913 1.00 55.92 300 GLU A O 1
ATOM 4719 N N . THR A 1 301 ? 98.522 106.139 124.958 1.00 55.45 301 THR A N 1
ATOM 4720 C CA . THR A 1 301 ? 98.491 106.145 126.420 1.00 55.45 301 THR A CA 1
ATOM 4721 C C . THR A 1 301 ? 97.057 106.088 126.945 1.00 55.45 301 THR A C 1
ATOM 4722 O O . THR A 1 301 ? 96.759 105.345 127.894 1.00 55.45 301 THR A O 1
ATOM 4733 N N . LEU A 1 302 ? 96.149 106.844 126.324 1.00 53.56 302 LEU A N 1
ATOM 4734 C CA . LEU A 1 302 ? 94.746 106.776 126.706 1.00 53.56 302 LEU A CA 1
ATOM 4735 C C . LEU A 1 302 ? 94.189 105.384 126.455 1.00 53.56 302 LEU A C 1
ATOM 4736 O O . LEU A 1 302 ? 93.344 104.902 127.211 1.00 53.56 302 LEU A O 1
ATOM 4752 N N . SER A 1 303 ? 94.671 104.713 125.406 1.00 55.23 303 SER A N 1
ATOM 4753 C CA . SER A 1 303 ? 94.149 103.395 125.067 1.00 55.23 303 SER A CA 1
ATOM 4754 C C . SER A 1 303 ? 94.573 102.355 126.092 1.00 55.23 303 SER A C 1
ATOM 4755 O O . SER A 1 303 ? 93.770 101.507 126.493 1.00 55.23 303 SER A O 1
ATOM 4763 N N . VAL A 1 304 ? 95.827 102.411 126.539 1.00 54.62 304 VAL A N 1
ATOM 4764 C CA . VAL A 1 304 ? 96.264 101.498 127.592 1.00 54.62 304 VAL A CA 1
ATOM 4765 C C . VAL A 1 304 ? 95.508 101.779 128.889 1.00 54.62 304 VAL A C 1
ATOM 4766 O O . VAL A 1 304 ? 95.027 100.851 129.559 1.00 54.62 304 VAL A O 1
ATOM 4779 N N . ILE A 1 305 ? 95.364 103.059 129.252 1.00 54.50 305 ILE A N 1
ATOM 4780 C CA . ILE A 1 305 ? 94.632 103.375 130.478 1.00 54.50 305 ILE A CA 1
ATOM 4781 C C . ILE A 1 305 ? 93.188 102.900 130.379 1.00 54.50 305 ILE A C 1
ATOM 4782 O O . ILE A 1 305 ? 92.630 102.368 131.346 1.00 54.50 305 ILE A O 1
ATOM 4798 N N . LEU A 1 306 ? 92.575 103.041 129.207 1.00 53.86 306 LEU A N 1
ATOM 4799 C CA . LEU A 1 306 ? 91.181 102.676 129.024 1.00 53.86 306 LEU A CA 1
ATOM 4800 C C . LEU A 1 306 ? 90.996 101.172 129.018 1.00 53.86 306 LEU A C 1
ATOM 4801 O O . LEU A 1 306 ? 89.997 100.672 129.547 1.00 53.86 306 LEU A O 1
ATOM 4817 N N . GLN A 1 307 ? 91.960 100.436 128.469 1.00 56.56 307 GLN A N 1
ATOM 4818 C CA . GLN A 1 307 ? 91.888 98.987 128.490 1.00 56.56 307 GLN A CA 1
ATOM 4819 C C . GLN A 1 307 ? 92.059 98.430 129.898 1.00 56.56 307 GLN A C 1
ATOM 4820 O O . GLN A 1 307 ? 91.344 97.489 130.265 1.00 56.56 307 GLN A O 1
ATOM 4834 N N . VAL A 1 308 ? 92.931 99.019 130.722 1.00 55.80 308 VAL A N 1
ATOM 4835 C CA . VAL A 1 308 ? 93.032 98.516 132.091 1.00 55.80 308 VAL A CA 1
ATOM 4836 C C . VAL A 1 308 ? 91.816 98.942 132.909 1.00 55.80 308 VAL A C 1
ATOM 4837 O O . VAL A 1 308 ? 91.365 98.191 133.780 1.00 55.80 308 VAL A O 1
ATOM 4850 N N . GLY A 1 309 ? 91.261 100.127 132.645 1.00 56.74 309 GLY A N 1
ATOM 4851 C CA . GLY A 1 309 ? 90.027 100.510 133.310 1.00 56.74 309 GLY A CA 1
ATOM 4852 C C . GLY A 1 309 ? 88.877 99.585 132.963 1.00 56.74 309 GLY A C 1
ATOM 4853 O O . GLY A 1 309 ? 88.053 99.256 133.820 1.00 56.74 309 GLY A O 1
ATOM 4857 N N . SER A 1 310 ? 88.798 99.163 131.700 1.00 59.35 310 SER A N 1
ATOM 4858 C CA . SER A 1 310 ? 87.799 98.174 131.311 1.00 59.35 310 SER A CA 1
ATOM 4859 C C . SER A 1 310 ? 88.036 96.853 132.033 1.00 59.35 310 SER A C 1
ATOM 4860 O O . SER A 1 310 ? 87.107 96.270 132.604 1.00 59.35 310 SER A O 1
ATOM 4868 N N . PHE A 1 311 ? 89.286 96.378 132.038 1.00 60.65 311 PHE A N 1
ATOM 4869 C CA . PHE A 1 311 ? 89.604 95.140 132.744 1.00 60.65 311 PHE A CA 1
ATOM 4870 C C . PHE A 1 311 ? 89.221 95.217 134.216 1.00 60.65 311 PHE A C 1
ATOM 4871 O O . PHE A 1 311 ? 88.806 94.212 134.804 1.00 60.65 311 PHE A O 1
ATOM 4888 N N . LYS A 1 312 ? 89.357 96.393 134.827 1.00 61.18 312 LYS A N 1
ATOM 4889 C CA . LYS A 1 312 ? 89.025 96.546 136.239 1.00 61.18 312 LYS A CA 1
ATOM 4890 C C . LYS A 1 312 ? 87.515 96.591 136.454 1.00 61.18 312 LYS A C 1
ATOM 4891 O O . LYS A 1 312 ? 86.967 95.818 137.248 1.00 61.18 312 LYS A O 1
ATOM 4910 N N . LEU A 1 313 ? 86.825 97.493 135.755 1.00 60.01 313 LEU A N 1
ATOM 4911 C CA . LEU A 1 313 ? 85.406 97.715 136.016 1.00 60.01 313 LEU A CA 1
ATOM 4912 C C . LEU A 1 313 ? 84.535 96.672 135.325 1.00 60.01 313 LEU A C 1
ATOM 4913 O O . LEU A 1 313 ? 83.828 95.902 135.985 1.00 60.01 313 LEU A O 1
ATOM 4929 N N . ARG A 1 314 ? 84.573 96.628 133.992 1.00 61.77 314 ARG A N 1
ATOM 4930 C CA . ARG A 1 314 ? 83.645 95.770 133.263 1.00 61.77 314 ARG A CA 1
ATOM 4931 C C . ARG A 1 314 ? 84.146 94.334 133.189 1.00 61.77 314 ARG A C 1
ATOM 4932 O O . ARG A 1 314 ? 83.353 93.391 133.291 1.00 61.77 314 ARG A O 1
ATOM 4953 N N . GLY A 1 315 ? 85.451 94.149 133.009 1.00 61.43 315 GLY A N 1
ATOM 4954 C CA . GLY A 1 315 ? 86.005 92.854 132.694 1.00 61.43 315 GLY A CA 1
ATOM 4955 C C . GLY A 1 315 ? 86.013 92.532 131.216 1.00 61.43 315 GLY A C 1
ATOM 4956 O O . GLY A 1 315 ? 86.654 91.553 130.813 1.00 61.43 315 GLY A O 1
ATOM 4960 N N . GLN A 1 316 ? 85.315 93.320 130.403 1.00 60.92 316 GLN A N 1
ATOM 4961 C CA . GLN A 1 316 ? 85.338 93.174 128.955 1.00 60.92 316 GLN A CA 1
ATOM 4962 C C . GLN A 1 316 ? 86.582 93.877 128.410 1.00 60.92 316 GLN A C 1
ATOM 4963 O O . GLN A 1 316 ? 87.456 94.316 129.163 1.00 60.92 316 GLN A O 1
ATOM 4977 N N . ARG A 1 317 ? 86.675 93.992 127.087 1.00 58.58 317 ARG A N 1
ATOM 4978 C CA . ARG A 1 317 ? 87.771 94.699 126.434 1.00 58.58 317 ARG A CA 1
ATOM 4979 C C . ARG A 1 317 ? 87.191 95.705 125.453 1.00 58.58 317 ARG A C 1
ATOM 4980 O O . ARG A 1 317 ? 86.421 95.332 124.562 1.00 58.58 317 ARG A O 1
ATOM 5001 N N . ILE A 1 318 ? 87.558 96.977 125.619 1.00 56.52 318 ILE A N 1
ATOM 5002 C CA . ILE A 1 318 ? 87.154 97.986 124.644 1.00 56.52 318 ILE A CA 1
ATOM 5003 C C . ILE A 1 318 ? 87.945 97.814 123.355 1.00 56.52 318 ILE A C 1
ATOM 5004 O O . ILE A 1 318 ? 87.392 97.953 122.257 1.00 56.52 318 ILE A O 1
ATOM 5020 N N . PHE A 1 319 ? 89.235 97.507 123.468 1.00 56.38 319 PHE A N 1
ATOM 5021 C CA . PHE A 1 319 ? 90.109 97.227 122.339 1.00 56.38 319 PHE A CA 1
ATOM 5022 C C . PHE A 1 319 ? 90.785 95.889 122.590 1.00 56.38 319 PHE A C 1
ATOM 5023 O O . PHE A 1 319 ? 91.049 95.524 123.739 1.00 56.38 319 PHE A O 1
ATOM 5040 N N . ARG A 1 320 ? 91.051 95.153 121.508 1.00 56.07 320 ARG A N 1
ATOM 5041 C CA . ARG A 1 320 ? 91.629 93.821 121.648 1.00 56.07 320 ARG A CA 1
ATOM 5042 C C . ARG A 1 320 ? 92.958 93.847 122.393 1.00 56.07 320 ARG A C 1
ATOM 5043 O O . ARG A 1 320 ? 93.314 92.866 123.056 1.00 56.07 320 ARG A O 1
ATOM 5064 N N . MET A 1 321 ? 93.701 94.948 122.302 1.00 56.54 321 MET A N 1
ATOM 5065 C CA . MET A 1 321 ? 94.965 95.089 123.012 1.00 56.54 321 MET A CA 1
ATOM 5066 C C . MET A 1 321 ? 95.086 96.508 123.547 1.00 56.54 321 MET A C 1
ATOM 5067 O O . MET A 1 321 ? 94.348 97.413 123.149 1.00 56.54 321 MET A O 1
ATOM 5081 N N . ALA A 1 322 ? 96.041 96.698 124.460 1.00 57.15 322 ALA A N 1
ATOM 5082 C CA . ALA A 1 322 ? 96.167 97.975 125.149 1.00 57.15 322 ALA A CA 1
ATOM 5083 C C . ALA A 1 322 ? 96.625 99.058 124.179 1.00 57.15 322 ALA A C 1
ATOM 5084 O O . ALA A 1 322 ? 95.965 100.100 124.074 1.00 57.15 322 ALA A O 1
ATOM 5091 N N . PRO A 1 323 ? 97.728 98.871 123.452 1.00 54.91 323 PRO A N 1
ATOM 5092 C CA . PRO A 1 323 ? 98.082 99.856 122.421 1.00 54.91 323 PRO A CA 1
ATOM 5093 C C . PRO A 1 323 ? 97.123 99.743 121.244 1.00 54.91 323 PRO A C 1
ATOM 5094 O O . PRO A 1 323 ? 96.925 98.659 120.691 1.00 54.91 323 PRO A O 1
ATOM 5105 N N . ILE A 1 324 ? 96.524 100.874 120.863 1.00 55.55 324 ILE A N 1
ATOM 5106 C CA . ILE A 1 324 ? 95.443 100.830 119.882 1.00 55.55 324 ILE A CA 1
ATOM 5107 C C . ILE A 1 324 ? 95.973 100.413 118.517 1.00 55.55 324 ILE A C 1
ATOM 5108 O O . ILE A 1 324 ? 95.254 99.785 117.730 1.00 55.55 324 ILE A O 1
ATOM 5124 N N . HIS A 1 325 ? 97.230 100.739 118.210 1.00 56.61 325 HIS A N 1
ATOM 5125 C CA . HIS A 1 325 ? 97.799 100.280 116.949 1.00 56.61 325 HIS A CA 1
ATOM 5126 C C . HIS A 1 325 ? 97.910 98.762 116.942 1.00 56.61 325 HIS A C 1
ATOM 5127 O O . HIS A 1 325 ? 97.706 98.118 115.907 1.00 56.61 325 HIS A O 1
ATOM 5141 N N . HIS A 1 326 ? 98.210 98.169 118.099 1.00 56.50 326 HIS A N 1
ATOM 5142 C CA . HIS A 1 326 ? 98.196 96.716 118.198 1.00 56.50 326 HIS A CA 1
ATOM 5143 C C . HIS A 1 326 ? 96.780 96.172 118.066 1.00 56.50 326 HIS A C 1
ATOM 5144 O O . HIS A 1 326 ? 96.585 95.073 117.534 1.00 56.50 326 HIS A O 1
ATOM 5158 N N . HIS A 1 327 ? 95.783 96.922 118.544 1.00 56.46 327 HIS A N 1
ATOM 5159 C CA . HIS A 1 327 ? 94.395 96.526 118.327 1.00 56.46 327 HIS A CA 1
ATOM 5160 C C . HIS A 1 327 ? 94.067 96.482 116.841 1.00 56.46 327 HIS A C 1
ATOM 5161 O O . HIS A 1 327 ? 93.429 95.534 116.367 1.00 56.46 327 HIS A O 1
ATOM 5175 N N . TYR A 1 328 ? 94.496 97.496 116.087 1.00 55.38 328 TYR A N 1
ATOM 5176 C CA . TYR A 1 328 ? 94.328 97.449 114.638 1.00 55.38 328 TYR A CA 1
ATOM 5177 C C . TYR A 1 328 ? 95.078 96.265 114.042 1.00 55.38 328 TYR A C 1
ATOM 5178 O O . TYR A 1 328 ? 94.577 95.595 113.131 1.00 55.38 328 TYR A O 1
ATOM 5196 N N . GLU A 1 329 ? 96.285 95.996 114.541 1.00 55.71 329 GLU A N 1
ATOM 5197 C CA . GLU A 1 329 ? 97.054 94.854 114.056 1.00 55.71 329 GLU A CA 1
ATOM 5198 C C . GLU A 1 329 ? 96.268 93.559 114.214 1.00 55.71 329 GLU A C 1
ATOM 5199 O O . GLU A 1 329 ? 96.215 92.733 113.296 1.00 55.71 329 GLU A O 1
ATOM 5211 N N . LEU A 1 330 ? 95.649 93.365 115.380 1.00 54.31 330 LEU A N 1
ATOM 5212 C CA . LEU A 1 330 ? 94.825 92.179 115.585 1.00 54.31 330 LEU A CA 1
ATOM 5213 C C . LEU A 1 330 ? 93.625 92.166 114.651 1.00 54.31 330 LEU A C 1
ATOM 5214 O O . LEU A 1 330 ? 93.191 91.095 114.213 1.00 54.31 330 LEU A O 1
ATOM 5230 N N . LYS A 1 331 ? 93.074 93.340 114.337 1.00 54.90 331 LYS A N 1
ATOM 5231 C CA . LYS A 1 331 ? 91.929 93.398 113.434 1.00 54.90 331 LYS A CA 1
ATOM 5232 C C . LYS A 1 331 ? 92.266 92.782 112.082 1.00 54.90 331 LYS A C 1
ATOM 5233 O O . LYS A 1 331 ? 91.411 92.151 111.449 1.00 54.90 331 LYS A O 1
ATOM 5252 N N . GLY A 1 332 ? 93.505 92.949 111.626 1.00 53.62 332 GLY A N 1
ATOM 5253 C CA . GLY A 1 332 ? 93.938 92.365 110.373 1.00 53.62 332 GLY A CA 1
ATOM 5254 C C . GLY A 1 332 ? 94.877 93.253 109.583 1.00 53.62 332 GLY A C 1
ATOM 5255 O O . GLY A 1 332 ? 95.455 92.819 108.582 1.00 53.62 332 GLY A O 1
ATOM 5259 N N . TRP A 1 333 ? 95.042 94.493 110.020 1.00 53.18 333 TRP A N 1
ATOM 5260 C CA . TRP A 1 333 ? 95.891 95.437 109.304 1.00 53.18 333 TRP A CA 1
ATOM 5261 C C . TRP A 1 333 ? 97.359 95.064 109.490 1.00 53.18 333 TRP A C 1
ATOM 5262 O O . TRP A 1 333 ? 97.824 94.992 110.634 1.00 53.18 333 TRP A O 1
ATOM 5283 N N . PRO A 1 334 ? 98.119 94.828 108.423 1.00 52.39 334 PRO A N 1
ATOM 5284 C CA . PRO A 1 334 ? 99.540 94.502 108.590 1.00 52.39 334 PRO A CA 1
ATOM 5285 C C . PRO A 1 334 ? 100.345 95.706 109.058 1.00 52.39 334 PRO A C 1
ATOM 5286 O O . PRO A 1 334 ? 99.982 96.862 108.829 1.00 52.39 334 PRO A O 1
ATOM 5297 N N . GLU A 1 335 ? 101.471 95.412 109.712 1.00 56.76 335 GLU A N 1
ATOM 5298 C CA . GLU A 1 335 ? 102.279 96.474 110.312 1.00 56.76 335 GLU A CA 1
ATOM 5299 C C . GLU A 1 335 ? 102.664 97.546 109.303 1.00 56.76 335 GLU A C 1
ATOM 5300 O O . GLU A 1 335 ? 102.516 98.742 109.615 1.00 56.76 335 GLU A O 1
ATOM 5312 N N . PRO A 1 336 ? 103.161 97.213 108.107 1.00 55.13 336 PRO A N 1
ATOM 5313 C CA . PRO A 1 336 ? 103.508 98.265 107.143 1.00 55.13 336 PRO A CA 1
ATOM 5314 C C . PRO A 1 336 ? 102.355 99.194 106.826 1.00 55.13 336 PRO A C 1
ATOM 5315 O O . PRO A 1 336 ? 102.593 100.317 106.369 1.00 55.13 336 PRO A O 1
ATOM 5326 N N . ARG A 1 337 ? 101.114 98.759 107.035 1.00 53.28 337 ARG A N 1
ATOM 5327 C CA . ARG A 1 337 ? 99.958 99.592 106.736 1.00 53.28 337 ARG A CA 1
ATOM 5328 C C . ARG A 1 337 ? 99.515 100.411 107.943 1.00 53.28 337 ARG A C 1
ATOM 5329 O O . ARG A 1 337 ? 99.195 101.595 107.799 1.00 53.28 337 ARG A O 1
ATOM 5350 N N . VAL A 1 338 ? 99.502 99.808 109.135 1.00 53.75 338 VAL A N 1
ATOM 5351 C CA . VAL A 1 338 ? 99.146 100.558 110.338 1.00 53.75 338 VAL A CA 1
ATOM 5352 C C . VAL A 1 338 ? 100.156 101.668 110.592 1.00 53.75 338 VAL A C 1
ATOM 5353 O O . VAL A 1 338 ? 99.788 102.787 110.971 1.00 53.75 338 VAL A O 1
ATOM 5366 N N . ILE A 1 339 ? 101.445 101.375 110.407 1.00 54.45 339 ILE A N 1
ATOM 5367 C CA . ILE A 1 339 ? 102.469 102.382 110.676 1.00 54.45 339 ILE A CA 1
ATOM 5368 C C . ILE A 1 339 ? 102.258 103.600 109.783 1.00 54.45 339 ILE A C 1
ATOM 5369 O O . ILE A 1 339 ? 102.296 104.747 110.244 1.00 54.45 339 ILE A O 1
ATOM 5385 N N . VAL A 1 340 ? 102.008 103.369 108.493 1.00 52.02 340 VAL A N 1
ATOM 5386 C CA . VAL A 1 340 ? 101.841 104.488 107.572 1.00 52.02 340 VAL A CA 1
ATOM 5387 C C . VAL A 1 340 ? 100.505 105.189 107.793 1.00 52.02 340 VAL A C 1
ATOM 5388 O O . VAL A 1 340 ? 100.402 106.406 107.602 1.00 52.02 340 VAL A O 1
ATOM 5401 N N . ARG A 1 341 ? 99.460 104.457 108.186 1.00 53.26 341 ARG A N 1
ATOM 5402 C CA . ARG A 1 341 ? 98.201 105.117 108.517 1.00 53.26 341 ARG A CA 1
ATOM 5403 C C . ARG A 1 341 ? 98.375 106.052 109.707 1.00 53.26 341 ARG A C 1
ATOM 5404 O O . ARG A 1 341 ? 97.855 107.177 109.711 1.00 53.26 341 ARG A O 1
ATOM 5425 N N . PHE A 1 342 ? 99.112 105.608 110.725 1.00 53.63 342 PHE A N 1
ATOM 5426 C CA . PHE A 1 342 ? 99.375 106.475 111.867 1.00 53.63 342 PHE A CA 1
ATOM 5427 C C . PHE A 1 342 ? 100.277 107.638 111.479 1.00 53.63 342 PHE A C 1
ATOM 5428 O O . PHE A 1 342 ? 100.143 108.732 112.034 1.00 53.63 342 PHE A O 1
ATOM 5445 N N . TRP A 1 343 ? 101.194 107.428 110.533 1.00 53.20 343 TRP A N 1
ATOM 5446 C CA . TRP A 1 343 ? 101.967 108.546 109.997 1.00 53.20 343 TRP A CA 1
ATOM 5447 C C . TRP A 1 343 ? 101.051 109.575 109.341 1.00 53.20 343 TRP A C 1
ATOM 5448 O O . TRP A 1 343 ? 101.222 110.787 109.532 1.00 53.20 343 TRP A O 1
ATOM 5469 N N . ILE A 1 344 ? 100.081 109.104 108.553 1.00 51.71 344 ILE A N 1
ATOM 5470 C CA . ILE A 1 344 ? 99.103 109.999 107.937 1.00 51.71 344 ILE A CA 1
ATOM 5471 C C . ILE A 1 344 ? 98.381 110.799 109.012 1.00 51.71 344 ILE A C 1
ATOM 5472 O O . ILE A 1 344 ? 98.240 112.025 108.920 1.00 51.71 344 ILE A O 1
ATOM 5488 N N . ILE A 1 345 ? 97.896 110.103 110.041 1.00 51.92 345 ILE A N 1
ATOM 5489 C CA . ILE A 1 345 ? 97.146 110.767 111.105 1.00 51.92 345 ILE A CA 1
ATOM 5490 C C . ILE A 1 345 ? 98.020 111.805 111.798 1.00 51.92 345 ILE A C 1
ATOM 5491 O O . ILE A 1 345 ? 97.572 112.920 112.095 1.00 51.92 345 ILE A O 1
ATOM 5507 N N . SER A 1 346 ? 99.275 111.453 112.074 1.00 53.67 346 SER A N 1
ATOM 5508 C CA . SER A 1 346 ? 100.174 112.373 112.759 1.00 53.67 346 SER A CA 1
ATOM 5509 C C . SER A 1 346 ? 100.418 113.622 111.927 1.00 53.67 346 SER A C 1
ATOM 5510 O O . SER A 1 346 ? 100.389 114.742 112.447 1.00 53.67 346 SER A O 1
ATOM 5518 N N . LEU A 1 347 ? 100.668 113.452 110.628 1.00 52.22 347 LEU A N 1
ATOM 5519 C CA . LEU A 1 347 ? 100.888 114.614 109.771 1.00 52.22 347 LEU A CA 1
ATOM 5520 C C . LEU A 1 347 ? 99.638 115.484 109.704 1.00 52.22 347 LEU A C 1
ATOM 5521 O O . LEU A 1 347 ? 99.724 116.721 109.737 1.00 52.22 347 LEU A O 1
ATOM 5537 N N . MET A 1 348 ? 98.464 114.855 109.611 1.00 53.01 348 MET A N 1
ATOM 5538 C CA . MET A 1 348 ? 97.220 115.614 109.567 1.00 53.01 348 MET A CA 1
ATOM 5539 C C . MET A 1 348 ? 97.041 116.435 110.837 1.00 53.01 348 MET A C 1
ATOM 5540 O O . MET A 1 348 ? 96.691 117.619 110.783 1.00 53.01 348 MET A O 1
ATOM 5554 N N . LEU A 1 349 ? 97.287 115.820 111.997 1.00 52.88 349 LEU A N 1
ATOM 5555 C CA . LEU A 1 349 ? 97.161 116.552 113.253 1.00 52.88 349 LEU A CA 1
ATOM 5556 C C . LEU A 1 349 ? 98.222 117.636 113.388 1.00 52.88 349 LEU A C 1
ATOM 5557 O O . LEU A 1 349 ? 97.956 118.683 113.986 1.00 52.88 349 LEU A O 1
ATOM 5573 N N . VAL A 1 350 ? 99.421 117.417 112.846 1.00 53.49 350 VAL A N 1
ATOM 5574 C CA . VAL A 1 350 ? 100.445 118.459 112.882 1.00 53.49 350 VAL A CA 1
ATOM 5575 C C . VAL A 1 350 ? 99.982 119.676 112.094 1.00 53.49 350 VAL A C 1
ATOM 5576 O O . VAL A 1 350 ? 100.078 120.819 112.562 1.00 53.49 350 VAL A O 1
ATOM 5589 N N . LEU A 1 351 ? 99.469 119.450 110.883 1.00 51.99 351 LEU A N 1
ATOM 5590 C CA . LEU A 1 351 ? 98.955 120.564 110.091 1.00 51.99 351 LEU A CA 1
ATOM 5591 C C . LEU A 1 351 ? 97.776 121.234 110.787 1.00 51.99 351 LEU A C 1
ATOM 5592 O O . LEU A 1 351 ? 97.649 122.466 110.768 1.00 51.99 351 LEU A O 1
ATOM 5608 N N . ILE A 1 352 ? 96.902 120.440 111.409 1.00 51.45 352 ILE A N 1
ATOM 5609 C CA . ILE A 1 352 ? 95.749 121.003 112.104 1.00 51.45 352 ILE A CA 1
ATOM 5610 C C . ILE A 1 352 ? 96.204 121.901 113.248 1.00 51.45 352 ILE A C 1
ATOM 5611 O O . ILE A 1 352 ? 95.674 123.000 113.440 1.00 51.45 352 ILE A O 1
ATOM 5627 N N . GLY A 1 353 ? 97.183 121.444 114.030 1.00 53.13 353 GLY A N 1
ATOM 5628 C CA . GLY A 1 353 ? 97.692 122.262 115.119 1.00 53.13 353 GLY A CA 1
ATOM 5629 C C . GLY A 1 353 ? 98.370 123.527 114.629 1.00 53.13 353 GLY A C 1
ATOM 5630 O O . GLY A 1 353 ? 98.218 124.598 115.225 1.00 53.13 353 GLY A O 1
ATOM 5634 N N . LEU A 1 354 ? 99.137 123.421 113.541 1.00 52.36 354 LEU A N 1
ATOM 5635 C CA . LEU A 1 354 ? 99.765 124.611 112.978 1.00 52.36 354 LEU A CA 1
ATOM 5636 C C . LEU A 1 354 ? 98.712 125.627 112.556 1.00 52.36 354 LEU A C 1
ATOM 5637 O O . LEU A 1 354 ? 98.842 126.824 112.836 1.00 52.36 354 LEU A O 1
ATOM 5653 N N . ALA A 1 355 ? 97.645 125.163 111.902 1.00 53.72 355 ALA A N 1
ATOM 5654 C CA . ALA A 1 355 ? 96.571 126.070 111.508 1.00 53.72 355 ALA A CA 1
ATOM 5655 C C . ALA A 1 355 ? 95.881 126.673 112.724 1.00 53.72 355 ALA A C 1
ATOM 5656 O O . ALA A 1 355 ? 95.552 127.866 112.737 1.00 53.72 355 ALA A O 1
ATOM 5663 N N . THR A 1 356 ? 95.643 125.858 113.753 1.00 53.86 356 THR A N 1
ATOM 5664 C CA . THR A 1 356 ? 94.991 126.354 114.959 1.00 53.86 356 THR A CA 1
ATOM 5665 C C . THR A 1 356 ? 95.814 127.459 115.605 1.00 53.86 356 THR A C 1
ATOM 5666 O O . THR A 1 356 ? 95.266 128.473 116.052 1.00 53.86 356 THR A O 1
ATOM 5677 N N . LEU A 1 357 ? 97.135 127.280 115.667 1.00 54.12 357 LEU A N 1
ATOM 5678 C CA . LEU A 1 357 ? 97.982 128.351 116.179 1.00 54.12 357 LEU A CA 1
ATOM 5679 C C . LEU A 1 357 ? 97.968 129.549 115.239 1.00 54.12 357 LEU A C 1
ATOM 5680 O O . LEU A 1 357 ? 98.085 130.693 115.691 1.00 54.12 357 LEU A O 1
ATOM 5696 N N . LYS A 1 358 ? 97.834 129.305 113.934 1.00 54.23 358 LYS A N 1
ATOM 5697 C CA . LYS A 1 358 ? 97.702 130.403 112.984 1.00 54.23 358 LYS A CA 1
ATOM 5698 C C . LYS A 1 358 ? 96.484 131.260 113.301 1.00 54.23 358 LYS A C 1
ATOM 5699 O O . LYS A 1 358 ? 96.536 132.491 113.194 1.00 54.23 358 LYS A O 1
ATOM 5718 N N . VAL A 1 359 ? 95.379 130.628 113.687 1.00 54.27 359 VAL A N 1
ATOM 5719 C CA . VAL A 1 359 ? 94.136 131.358 113.922 1.00 54.27 359 VAL A CA 1
ATOM 5720 C C . VAL A 1 359 ? 93.995 131.779 115.382 1.00 54.27 359 VAL A C 1
ATOM 5721 O O . VAL A 1 359 ? 93.621 132.920 115.666 1.00 54.27 359 VAL A O 1
ATOM 5734 N N . ARG A 1 360 ? 94.303 130.888 116.321 1.00 56.35 360 ARG A N 1
ATOM 5735 C CA . ARG A 1 360 ? 94.059 131.133 117.743 1.00 56.35 360 ARG A CA 1
ATOM 5736 C C . ARG A 1 360 ? 92.685 131.753 117.983 1.00 56.35 360 ARG A C 1
ATOM 5737 O O . ARG A 1 360 ? 92.451 132.389 119.012 1.00 56.35 360 ARG A O 1
ATOM 5759 N N . MET B 1 1 ? 82.701 127.472 94.336 1.00 65.47 1 MET E N 1
ATOM 5760 C CA . MET B 1 1 ? 81.243 127.558 94.633 1.00 65.47 1 MET E CA 1
ATOM 5761 C C . MET B 1 1 ? 81.018 128.041 96.062 1.00 65.47 1 MET E C 1
ATOM 5762 O O . MET B 1 1 ? 80.464 129.118 96.281 1.00 65.47 1 MET E O 1
ATOM 5778 N N . LEU B 1 2 ? 81.456 127.237 97.034 1.00 62.43 2 LEU E N 1
ATOM 5779 C CA . LEU B 1 2 ? 81.261 127.600 98.434 1.00 62.43 2 LEU E CA 1
ATOM 5780 C C . LEU B 1 2 ? 81.870 128.962 98.741 1.00 62.43 2 LEU E C 1
ATOM 5781 O O . LEU B 1 2 ? 81.311 129.737 99.526 1.00 62.43 2 LEU E O 1
ATOM 5797 N N . VAL B 1 3 ? 83.018 129.271 98.136 1.00 61.35 3 VAL E N 1
ATOM 5798 C CA . VAL B 1 3 ? 83.639 130.576 98.351 1.00 61.35 3 VAL E CA 1
ATOM 5799 C C . VAL B 1 3 ? 82.722 131.683 97.842 1.00 61.35 3 VAL E C 1
ATOM 5800 O O . VAL B 1 3 ? 82.504 132.695 98.518 1.00 61.35 3 VAL E O 1
ATOM 5813 N N . TRP B 1 4 ? 82.164 131.502 96.643 1.00 64.97 4 TRP E N 1
ATOM 5814 C CA . TRP B 1 4 ? 81.217 132.481 96.116 1.00 64.97 4 TRP E CA 1
ATOM 5815 C C . TRP B 1 4 ? 79.928 132.491 96.930 1.00 64.97 4 TRP E C 1
ATOM 5816 O O . TRP B 1 4 ? 79.384 133.561 97.235 1.00 64.97 4 TRP E O 1
ATOM 5837 N N . LEU B 1 5 ? 79.424 131.309 97.291 1.00 66.22 5 LEU E N 1
ATOM 5838 C CA . LEU B 1 5 ? 78.219 131.241 98.109 1.00 66.22 5 LEU E CA 1
ATOM 5839 C C . LEU B 1 5 ? 78.449 131.885 99.470 1.00 66.22 5 LEU E C 1
ATOM 5840 O O . LEU B 1 5 ? 77.588 132.613 99.973 1.00 66.22 5 LEU E O 1
ATOM 5856 N N . ALA B 1 6 ? 79.610 131.634 100.078 1.00 66.57 6 ALA E N 1
ATOM 5857 C CA . ALA B 1 6 ? 79.924 132.266 101.355 1.00 66.57 6 ALA E CA 1
ATOM 5858 C C . ALA B 1 6 ? 80.032 133.779 101.205 1.00 66.57 6 ALA E C 1
ATOM 5859 O O . ALA B 1 6 ? 79.559 134.532 102.065 1.00 66.57 6 ALA E O 1
ATOM 5866 N N . GLU B 1 7 ? 80.654 134.242 100.119 1.00 67.70 7 GLU E N 1
ATOM 5867 C CA . GLU B 1 7 ? 80.768 135.678 99.892 1.00 67.70 7 GLU E CA 1
ATOM 5868 C C . GLU B 1 7 ? 79.393 136.318 99.771 1.00 67.70 7 GLU E C 1
ATOM 5869 O O . GLU B 1 7 ? 79.157 137.412 100.297 1.00 67.70 7 GLU E O 1
ATOM 5881 N N . HIS B 1 8 ? 78.469 135.646 99.080 1.00 67.91 8 HIS E N 1
ATOM 5882 C CA . HIS B 1 8 ? 77.116 136.176 98.953 1.00 67.91 8 HIS E CA 1
ATOM 5883 C C . HIS B 1 8 ? 76.355 136.106 100.273 1.00 67.91 8 HIS E C 1
ATOM 5884 O O . HIS B 1 8 ? 75.531 136.982 100.558 1.00 67.91 8 HIS E O 1
ATOM 5898 N N . LEU B 1 9 ? 76.616 135.084 101.085 1.00 70.07 9 LEU E N 1
ATOM 5899 C CA . LEU B 1 9 ? 75.884 134.851 102.323 1.00 70.07 9 LEU E CA 1
ATOM 5900 C C . LEU B 1 9 ? 76.478 135.585 103.519 1.00 70.07 9 LEU E C 1
ATOM 5901 O O . LEU B 1 9 ? 75.926 135.487 104.623 1.00 70.07 9 LEU E O 1
ATOM 5917 N N . VAL B 1 10 ? 77.597 136.291 103.338 1.00 70.87 10 VAL E N 1
ATOM 5918 C CA . VAL B 1 10 ? 78.211 137.004 104.459 1.00 70.87 10 VAL E CA 1
ATOM 5919 C C . VAL B 1 10 ? 77.201 137.931 105.126 1.00 70.87 10 VAL E C 1
ATOM 5920 O O . VAL B 1 10 ? 77.092 137.976 106.356 1.00 70.87 10 VAL E O 1
ATOM 5933 N N . LYS B 1 11 ? 76.452 138.692 104.325 1.00 71.33 11 LYS E N 1
ATOM 5934 C CA . LYS B 1 11 ? 75.532 139.661 104.913 1.00 71.33 11 LYS E CA 1
ATOM 5935 C C . LYS B 1 11 ? 74.368 138.969 105.611 1.00 71.33 11 LYS E C 1
ATOM 5936 O O . LYS B 1 11 ? 73.823 139.504 106.583 1.00 71.33 11 LYS E O 1
ATOM 5955 N N . TYR B 1 12 ? 73.973 137.786 105.134 1.00 73.16 12 TYR E N 1
ATOM 5956 C CA . TYR B 1 12 ? 72.960 137.013 105.844 1.00 73.16 12 TYR E CA 1
ATOM 5957 C C . TYR B 1 12 ? 73.483 136.537 107.193 1.00 73.16 12 TYR E C 1
ATOM 5958 O O . TYR B 1 12 ? 72.775 136.617 108.203 1.00 73.16 12 TYR E O 1
ATOM 5976 N N . TYR B 1 13 ? 74.718 136.040 107.228 1.00 74.09 13 TYR E N 1
ATOM 5977 C CA . TYR B 1 13 ? 75.358 135.631 108.472 1.00 74.09 13 TYR E CA 1
ATOM 5978 C C . TYR B 1 13 ? 76.834 135.991 108.413 1.00 74.09 13 TYR E C 1
ATOM 5979 O O . TYR B 1 13 ? 77.524 135.636 107.453 1.00 74.09 13 TYR E O 1
ATOM 5997 N N . SER B 1 14 ? 77.313 136.691 109.444 1.00 70.00 14 SER E N 1
ATOM 5998 C CA . SER B 1 14 ? 78.698 137.144 109.475 1.00 70.00 14 SER E CA 1
ATOM 5999 C C . SER B 1 14 ? 79.691 136.008 109.679 1.00 70.00 14 SER E C 1
ATOM 6000 O O . SER B 1 14 ? 80.885 136.206 109.433 1.00 70.00 14 SER E O 1
ATOM 6008 N N . GLY B 1 15 ? 79.235 134.832 110.115 1.00 71.53 15 GLY E N 1
ATOM 6009 C CA . GLY B 1 15 ? 80.143 133.716 110.308 1.00 71.53 15 GLY E CA 1
ATOM 6010 C C . GLY B 1 15 ? 80.764 133.208 109.025 1.00 71.53 15 GLY E C 1
ATOM 6011 O O . GLY B 1 15 ? 81.812 132.555 109.071 1.00 71.53 15 GLY E O 1
ATOM 6015 N N . PHE B 1 16 ? 80.141 133.494 107.881 1.00 71.03 16 PHE E N 1
ATOM 6016 C CA . PHE B 1 16 ? 80.678 133.085 106.590 1.00 71.03 16 PHE E CA 1
ATOM 6017 C C . PHE B 1 16 ? 81.956 133.825 106.221 1.00 71.03 16 PHE E C 1
ATOM 6018 O O . PHE B 1 16 ? 82.653 133.396 105.296 1.00 71.03 16 PHE E O 1
ATOM 6035 N N . ASN B 1 17 ? 82.277 134.921 106.914 1.00 68.02 17 ASN E N 1
ATOM 6036 C CA . ASN B 1 17 ? 83.506 135.650 106.622 1.00 68.02 17 ASN E CA 1
ATOM 6037 C C . ASN B 1 17 ? 84.739 134.775 106.812 1.00 68.02 17 ASN E C 1
ATOM 6038 O O . ASN B 1 17 ? 85.752 134.976 106.132 1.00 68.02 17 ASN E O 1
ATOM 6049 N N . VAL B 1 18 ? 84.674 133.804 107.725 1.00 67.19 18 VAL E N 1
ATOM 6050 C CA . VAL B 1 18 ? 85.837 132.971 108.015 1.00 67.19 18 VAL E CA 1
ATOM 6051 C C . VAL B 1 18 ? 86.280 132.201 106.778 1.00 67.19 18 VAL E C 1
ATOM 6052 O O . VAL B 1 18 ? 87.473 131.926 106.604 1.00 67.19 18 VAL E O 1
ATOM 6065 N N . PHE B 1 19 ? 85.340 131.846 105.899 1.00 64.04 19 PHE E N 1
ATOM 6066 C CA . PHE B 1 19 ? 85.678 131.046 104.727 1.00 64.04 19 PHE E CA 1
ATOM 6067 C C . PHE B 1 19 ? 86.517 131.804 103.706 1.00 64.04 19 PHE E C 1
ATOM 6068 O O . PHE B 1 19 ? 87.022 131.181 102.766 1.00 64.04 19 PHE E O 1
ATOM 6085 N N . SER B 1 20 ? 86.677 133.120 103.858 1.00 63.24 20 SER E N 1
ATOM 6086 C CA . SER B 1 20 ? 87.394 133.903 102.859 1.00 63.24 20 SER E CA 1
ATOM 6087 C C . SER B 1 20 ? 88.909 133.816 103.019 1.00 63.24 20 SER E C 1
ATOM 6088 O O . SER B 1 20 ? 89.633 133.862 102.018 1.00 63.24 20 SER E O 1
ATOM 6096 N N . TYR B 1 21 ? 89.406 133.694 104.247 1.00 63.30 21 TYR E N 1
ATOM 6097 C CA . TYR B 1 21 ? 90.843 133.747 104.482 1.00 63.30 21 TYR E CA 1
ATOM 6098 C C . TYR B 1 21 ? 91.548 132.545 103.861 1.00 63.30 21 TYR E C 1
ATOM 6099 O O . TYR B 1 21 ? 91.013 131.434 103.808 1.00 63.30 21 TYR E O 1
ATOM 6117 N N . LEU B 1 22 ? 92.775 132.787 103.391 1.00 57.30 22 LEU E N 1
ATOM 6118 C CA . LEU B 1 22 ? 93.504 131.777 102.626 1.00 57.30 22 LEU E CA 1
ATOM 6119 C C . LEU B 1 22 ? 93.856 130.562 103.477 1.00 57.30 22 LEU E C 1
ATOM 6120 O O . LEU B 1 22 ? 93.706 129.420 103.025 1.00 57.30 22 LEU E O 1
ATOM 6136 N N . THR B 1 23 ? 94.344 130.782 104.699 1.00 58.62 23 THR E N 1
ATOM 6137 C CA . THR B 1 23 ? 94.785 129.662 105.525 1.00 58.62 23 THR E CA 1
ATOM 6138 C C . THR B 1 23 ? 93.634 128.701 105.800 1.00 58.62 23 THR E C 1
ATOM 6139 O O . THR B 1 23 ? 93.783 127.477 105.677 1.00 58.62 23 THR E O 1
ATOM 6150 N N . PHE B 1 24 ? 92.468 129.241 106.160 1.00 59.62 24 PHE E N 1
ATOM 6151 C CA . PHE B 1 24 ? 91.320 128.385 106.428 1.00 59.62 24 PHE E CA 1
ATOM 6152 C C . PHE B 1 24 ? 90.903 127.634 105.173 1.00 59.62 24 PHE E C 1
ATOM 6153 O O . PHE B 1 24 ? 90.575 126.444 105.233 1.00 59.62 24 PHE E O 1
ATOM 6170 N N . ARG B 1 25 ? 90.891 128.317 104.026 1.00 58.35 25 ARG E N 1
ATOM 6171 C CA . ARG B 1 25 ? 90.496 127.655 102.788 1.00 58.35 25 ARG E CA 1
ATOM 6172 C C . ARG B 1 25 ? 91.431 126.499 102.465 1.00 58.35 25 ARG E C 1
ATOM 6173 O O . ARG B 1 25 ? 90.978 125.414 102.092 1.00 58.35 25 ARG E O 1
ATOM 6194 N N . ALA B 1 26 ? 92.740 126.704 102.623 1.00 55.94 26 ALA E N 1
ATOM 6195 C CA . ALA B 1 26 ? 93.686 125.620 102.377 1.00 55.94 26 ALA E CA 1
ATOM 6196 C C . ALA B 1 26 ? 93.465 124.466 103.347 1.00 55.94 26 ALA E C 1
ATOM 6197 O O . ALA B 1 26 ? 93.512 123.291 102.954 1.00 55.94 26 ALA E O 1
ATOM 6204 N N . ILE B 1 27 ? 93.226 124.778 104.622 1.00 56.42 27 ILE E N 1
ATOM 6205 C CA . ILE B 1 27 ? 93.066 123.722 105.618 1.00 56.42 27 ILE E CA 1
ATOM 6206 C C . ILE B 1 27 ? 91.830 122.885 105.310 1.00 56.42 27 ILE E C 1
ATOM 6207 O O . ILE B 1 27 ? 91.875 121.649 105.327 1.00 56.42 27 ILE E O 1
ATOM 6223 N N . VAL B 1 28 ? 90.705 123.546 105.025 1.00 57.33 28 VAL E N 1
ATOM 6224 C CA . VAL B 1 28 ? 89.499 122.792 104.702 1.00 57.33 28 VAL E CA 1
ATOM 6225 C C . VAL B 1 28 ? 89.636 122.094 103.358 1.00 57.33 28 VAL E C 1
ATOM 6226 O O . VAL B 1 28 ? 89.008 121.059 103.138 1.00 57.33 28 VAL E O 1
ATOM 6239 N N . SER B 1 29 ? 90.454 122.616 102.443 1.00 55.54 29 SER E N 1
ATOM 6240 C CA . SER B 1 29 ? 90.708 121.886 101.204 1.00 55.54 29 SER E CA 1
ATOM 6241 C C . SER B 1 29 ? 91.413 120.568 101.491 1.00 55.54 29 SER E C 1
ATOM 6242 O O . SER B 1 29 ? 91.033 119.515 100.964 1.00 55.54 29 SER E O 1
ATOM 6250 N N . LEU B 1 30 ? 92.440 120.606 102.340 1.00 54.12 30 LEU E N 1
ATOM 6251 C CA . LEU B 1 30 ? 93.137 119.377 102.708 1.00 54.12 30 LEU E CA 1
ATOM 6252 C C . LEU B 1 30 ? 92.189 118.411 103.413 1.00 54.12 30 LEU E C 1
ATOM 6253 O O . LEU B 1 30 ? 92.136 117.215 103.088 1.00 54.12 30 LEU E O 1
ATOM 6269 N N . LEU B 1 31 ? 91.416 118.923 104.374 1.00 55.10 31 LEU E N 1
ATOM 6270 C CA . LEU B 1 31 ? 90.484 118.074 105.108 1.00 55.10 31 LEU E CA 1
ATOM 6271 C C . LEU B 1 31 ? 89.435 117.473 104.181 1.00 55.10 31 LEU E C 1
ATOM 6272 O O . LEU B 1 31 ? 89.078 116.300 104.319 1.00 55.10 31 LEU E O 1
ATOM 6288 N N . THR B 1 32 ? 88.921 118.264 103.237 1.00 54.53 32 THR E N 1
ATOM 6289 C CA . THR B 1 32 ? 87.899 117.776 102.320 1.00 54.53 32 THR E CA 1
ATOM 6290 C C . THR B 1 32 ? 88.463 116.727 101.374 1.00 54.53 32 THR E C 1
ATOM 6291 O O . THR B 1 32 ? 87.790 115.737 101.075 1.00 54.53 32 THR E O 1
ATOM 6302 N N . ALA B 1 33 ? 89.685 116.927 100.878 1.00 54.73 33 ALA E N 1
ATOM 6303 C CA . ALA B 1 33 ? 90.308 115.902 100.047 1.00 54.73 33 ALA E CA 1
ATOM 6304 C C . ALA B 1 33 ? 90.449 114.598 100.821 1.00 54.73 33 ALA E C 1
ATOM 6305 O O . ALA B 1 33 ? 90.112 113.517 100.318 1.00 54.73 33 ALA E O 1
ATOM 6312 N N . LEU B 1 34 ? 90.934 114.684 102.063 1.00 53.88 34 LEU E N 1
ATOM 6313 C CA . LEU B 1 34 ? 91.091 113.479 102.871 1.00 53.88 34 LEU E CA 1
ATOM 6314 C C . LEU B 1 34 ? 89.744 112.814 103.136 1.00 53.88 34 LEU E C 1
ATOM 6315 O O . LEU B 1 34 ? 89.626 111.584 103.079 1.00 53.88 34 LEU E O 1
ATOM 6331 N N . PHE B 1 35 ? 88.718 113.614 103.437 1.00 54.96 35 PHE E N 1
ATOM 6332 C CA . PHE B 1 35 ? 87.389 113.068 103.684 1.00 54.96 35 PHE E CA 1
ATOM 6333 C C . PHE B 1 35 ? 86.833 112.382 102.445 1.00 54.96 35 PHE E C 1
ATOM 6334 O O . PHE B 1 35 ? 86.258 111.295 102.537 1.00 54.96 35 PHE E O 1
ATOM 6351 N N . ILE B 1 36 ? 86.989 113.005 101.277 1.00 53.73 36 ILE E N 1
ATOM 6352 C CA . ILE B 1 36 ? 86.497 112.401 100.044 1.00 53.73 36 ILE E CA 1
ATOM 6353 C C . ILE B 1 36 ? 87.203 111.080 99.788 1.00 53.73 36 ILE E C 1
ATOM 6354 O O . ILE B 1 36 ? 86.574 110.089 99.397 1.00 53.73 36 ILE E O 1
ATOM 6370 N N . SER B 1 37 ? 88.517 111.036 100.015 1.00 54.37 37 SER E N 1
ATOM 6371 C CA . SER B 1 37 ? 89.248 109.791 99.797 1.00 54.37 37 SER E CA 1
ATOM 6372 C C . SER B 1 37 ? 88.763 108.701 100.749 1.00 54.37 37 SER E C 1
ATOM 6373 O O . SER B 1 37 ? 88.417 107.590 100.321 1.00 54.37 37 SER E O 1
ATOM 6381 N N . LEU B 1 38 ? 88.713 109.007 102.048 1.00 52.39 38 LEU E N 1
ATOM 6382 C CA . LEU B 1 38 ? 88.301 108.021 103.041 1.00 52.39 38 LEU E CA 1
ATOM 6383 C C . LEU B 1 38 ? 86.819 107.682 102.962 1.00 52.39 38 LEU E C 1
ATOM 6384 O O . LEU B 1 38 ? 86.395 106.704 103.585 1.00 52.39 38 LEU E O 1
ATOM 6400 N N . TRP B 1 39 ? 86.027 108.465 102.233 1.00 52.09 39 TRP E N 1
ATOM 6401 C CA . TRP B 1 39 ? 84.615 108.163 102.044 1.00 52.09 39 TRP E CA 1
ATOM 6402 C C . TRP B 1 39 ? 84.389 107.325 100.794 1.00 52.09 39 TRP E C 1
ATOM 6403 O O . TRP B 1 39 ? 83.532 106.436 100.791 1.00 52.09 39 TRP E O 1
ATOM 6424 N N . MET B 1 40 ? 85.153 107.585 99.730 1.00 56.78 40 MET E N 1
ATOM 6425 C CA . MET B 1 40 ? 85.135 106.682 98.586 1.00 56.78 40 MET E CA 1
ATOM 6426 C C . MET B 1 40 ? 85.641 105.303 98.979 1.00 56.78 40 MET E C 1
ATOM 6427 O O . MET B 1 40 ? 85.077 104.285 98.562 1.00 56.78 40 MET E O 1
ATOM 6441 N N . GLY B 1 41 ? 86.703 105.246 99.779 1.00 57.46 41 GLY E N 1
ATOM 6442 C CA . GLY B 1 41 ? 87.178 103.986 100.296 1.00 57.46 41 GLY E CA 1
ATOM 6443 C C . GLY B 1 41 ? 86.472 103.627 101.590 1.00 57.46 41 GLY E C 1
ATOM 6444 O O . GLY B 1 41 ? 86.111 104.505 102.379 1.00 57.46 41 GLY E O 1
ATOM 6448 N N . PRO B 1 42 ? 86.249 102.325 101.841 1.00 60.31 42 PRO E N 1
ATOM 6449 C CA . PRO B 1 42 ? 86.535 101.166 100.989 1.00 60.31 42 PRO E CA 1
ATOM 6450 C C . PRO B 1 42 ? 85.399 100.839 100.020 1.00 60.31 42 PRO E C 1
ATOM 6451 O O . PRO B 1 42 ? 85.441 99.795 99.370 1.00 60.31 42 PRO E O 1
ATOM 6462 N N . ARG B 1 43 ? 84.392 101.712 99.932 1.00 59.96 43 ARG E N 1
ATOM 6463 C CA . ARG B 1 43 ? 83.272 101.441 99.036 1.00 59.96 43 ARG E CA 1
ATOM 6464 C C . ARG B 1 43 ? 83.739 101.363 97.589 1.00 59.96 43 ARG E C 1
ATOM 6465 O O . ARG B 1 43 ? 83.304 100.486 96.834 1.00 59.96 43 ARG E O 1
ATOM 6486 N N . MET B 1 44 ? 84.627 102.273 97.184 1.00 60.62 44 MET E N 1
ATOM 6487 C CA . MET B 1 44 ? 85.174 102.221 95.834 1.00 60.62 44 MET E CA 1
ATOM 6488 C C . MET B 1 44 ? 86.034 100.981 95.633 1.00 60.62 44 MET E C 1
ATOM 6489 O O . MET B 1 44 ? 86.137 100.475 94.510 1.00 60.62 44 MET E O 1
ATOM 6503 N N . ILE B 1 45 ? 86.659 100.481 96.702 1.00 60.26 45 ILE E N 1
ATOM 6504 C CA . ILE B 1 45 ? 87.499 99.294 96.577 1.00 60.26 45 ILE E CA 1
ATOM 6505 C C . ILE B 1 45 ? 86.664 98.104 96.126 1.00 60.26 45 ILE E C 1
ATOM 6506 O O . ILE B 1 45 ? 87.069 97.344 95.239 1.00 60.26 45 ILE E O 1
ATOM 6522 N N . ALA B 1 46 ? 85.485 97.924 96.725 1.00 65.30 46 ALA E N 1
ATOM 6523 C CA . ALA B 1 46 ? 84.655 96.775 96.381 1.00 65.30 46 ALA E CA 1
ATOM 6524 C C . ALA B 1 46 ? 84.024 96.944 95.005 1.00 65.30 46 ALA E C 1
ATOM 6525 O O . ALA B 1 46 ? 83.940 95.982 94.233 1.00 65.30 46 ALA E O 1
ATOM 6532 N N . HIS B 1 47 ? 83.577 98.158 94.679 1.00 64.47 47 HIS E N 1
ATOM 6533 C CA . HIS B 1 47 ? 82.972 98.398 93.374 1.00 64.47 47 HIS E CA 1
ATOM 6534 C C . HIS B 1 47 ? 83.953 98.085 92.252 1.00 64.47 47 HIS E C 1
ATOM 6535 O O . HIS B 1 47 ? 83.602 97.428 91.266 1.00 64.47 47 HIS E O 1
ATOM 6549 N N . LEU B 1 48 ? 85.196 98.550 92.389 1.00 62.98 48 LEU E N 1
ATOM 6550 C CA . LEU B 1 48 ? 86.190 98.344 91.343 1.00 62.98 48 LEU E CA 1
ATOM 6551 C C . LEU B 1 48 ? 86.716 96.915 91.323 1.00 62.98 48 LEU E C 1
ATOM 6552 O O . LEU B 1 48 ? 87.098 96.416 90.259 1.00 62.98 48 LEU E O 1
ATOM 6568 N N . GLN B 1 49 ? 86.748 96.246 92.477 1.00 68.39 49 GLN E N 1
ATOM 6569 C CA . GLN B 1 49 ? 87.183 94.854 92.508 1.00 68.39 49 GLN E CA 1
ATOM 6570 C C . GLN B 1 49 ? 86.241 93.970 91.700 1.00 68.39 49 GLN E C 1
ATOM 6571 O O . GLN B 1 49 ? 86.685 93.061 90.989 1.00 68.39 49 GLN E O 1
ATOM 6585 N N . LYS B 1 50 ? 84.934 94.221 91.801 1.00 68.40 50 LYS E N 1
ATOM 6586 C CA . LYS B 1 50 ? 83.973 93.480 90.993 1.00 68.40 50 LYS E CA 1
ATOM 6587 C C . LYS B 1 50 ? 84.245 93.655 89.506 1.00 68.40 50 LYS E C 1
ATOM 6588 O O . LYS B 1 50 ? 84.006 92.734 88.717 1.00 68.40 50 LYS E O 1
ATOM 6607 N N . LEU B 1 51 ? 84.734 94.829 89.103 1.00 67.29 51 LEU E N 1
ATOM 6608 C CA . LEU B 1 51 ? 85.005 95.074 87.691 1.00 67.29 51 LEU E CA 1
ATOM 6609 C C . LEU B 1 51 ? 86.206 94.269 87.211 1.00 67.29 51 LEU E C 1
ATOM 6610 O O . LEU B 1 51 ? 86.153 93.624 86.157 1.00 67.29 51 LEU E O 1
ATOM 6626 N N . SER B 1 52 ? 87.300 94.289 87.975 1.00 67.56 52 SER E N 1
ATOM 6627 C CA . SER B 1 52 ? 88.555 93.729 87.488 1.00 67.56 52 SER E CA 1
ATOM 6628 C C . SER B 1 52 ? 88.598 92.210 87.631 1.00 67.56 52 SER E C 1
ATOM 6629 O O . SER B 1 52 ? 88.923 91.505 86.670 1.00 67.56 52 SER E O 1
ATOM 6637 N N . PHE B 1 53 ? 88.274 91.683 88.811 1.00 69.25 53 PHE E N 1
ATOM 6638 C CA . PHE B 1 53 ? 88.242 90.241 89.022 1.00 69.25 53 PHE E CA 1
ATOM 6639 C C . PHE B 1 53 ? 86.859 89.636 88.816 1.00 69.25 53 PHE E C 1
ATOM 6640 O O . PHE B 1 53 ? 86.688 88.434 89.040 1.00 69.25 53 PHE E O 1
ATOM 6657 N N . GLY B 1 54 ? 85.874 90.427 88.397 1.00 72.03 54 GLY E N 1
ATOM 6658 C CA . GLY B 1 54 ? 84.532 89.908 88.232 1.00 72.03 54 GLY E CA 1
ATOM 6659 C C . GLY B 1 54 ? 83.825 89.565 89.522 1.00 72.03 54 GLY E C 1
ATOM 6660 O O . GLY B 1 54 ? 82.734 88.990 89.480 1.00 72.03 54 GLY E O 1
ATOM 6664 N N . GLN B 1 55 ? 84.413 89.900 90.668 1.00 74.71 55 GLN E N 1
ATOM 6665 C CA . GLN B 1 55 ? 83.834 89.592 91.967 1.00 74.71 55 GLN E CA 1
ATOM 6666 C C . GLN B 1 55 ? 84.673 90.274 93.035 1.00 74.71 55 GLN E C 1
ATOM 6667 O O . GLN B 1 55 ? 85.881 90.461 92.862 1.00 74.71 55 GLN E O 1
ATOM 6681 N N . VAL B 1 56 ? 84.023 90.642 94.138 1.00 74.45 56 VAL E N 1
ATOM 6682 C CA . VAL B 1 56 ? 84.715 91.290 95.246 1.00 74.45 56 VAL E CA 1
ATOM 6683 C C . VAL B 1 56 ? 85.386 90.220 96.098 1.00 74.45 56 VAL E C 1
ATOM 6684 O O . VAL B 1 56 ? 84.784 89.678 97.033 1.00 74.45 56 VAL E O 1
ATOM 6697 N N . VAL B 1 57 ? 86.642 89.904 95.777 1.00 79.62 57 VAL E N 1
ATOM 6698 C CA . VAL B 1 57 ? 87.358 88.888 96.537 1.00 79.62 57 VAL E CA 1
ATOM 6699 C C . VAL B 1 57 ? 87.765 89.444 97.898 1.00 79.62 57 VAL E C 1
ATOM 6700 O O . VAL B 1 57 ? 87.900 90.657 98.101 1.00 79.62 57 VAL E O 1
ATOM 6713 N N . ARG B 1 58 ? 87.965 88.533 98.846 1.00 96.28 58 ARG E N 1
ATOM 6714 C CA . ARG B 1 58 ? 88.283 88.877 100.222 1.00 96.28 58 ARG E CA 1
ATOM 6715 C C . ARG B 1 58 ? 89.660 88.341 100.589 1.00 96.28 58 ARG E C 1
ATOM 6716 O O . ARG B 1 58 ? 90.230 87.498 99.891 1.00 96.28 58 ARG E O 1
ATOM 6737 N N . ASN B 1 59 ? 90.189 88.843 101.706 1.00 100.18 59 ASN E N 1
ATOM 6738 C CA . ASN B 1 59 ? 91.430 88.307 102.248 1.00 100.18 59 ASN E CA 1
ATOM 6739 C C . ASN B 1 59 ? 91.257 86.903 102.811 1.00 100.18 59 ASN E C 1
ATOM 6740 O O . ASN B 1 59 ? 92.262 86.230 103.067 1.00 100.18 59 ASN E O 1
ATOM 6751 N N . ASP B 1 60 ? 90.020 86.452 103.016 1.00 105.11 60 ASP E N 1
ATOM 6752 C CA . ASP B 1 60 ? 89.744 85.101 103.497 1.00 105.11 60 ASP E CA 1
ATOM 6753 C C . ASP B 1 60 ? 90.500 84.824 104.794 1.00 105.11 60 ASP E C 1
ATOM 6754 O O . ASP B 1 60 ? 91.129 83.778 104.970 1.00 105.11 60 ASP E O 1
ATOM 6763 N N . GLY B 1 61 ? 90.428 85.779 105.716 1.00 108.82 61 GLY E N 1
ATOM 6764 C CA . GLY B 1 61 ? 91.141 85.673 106.964 1.00 108.82 61 GLY E CA 1
ATOM 6765 C C . GLY B 1 61 ? 92.638 85.777 106.754 1.00 108.82 61 GLY E C 1
ATOM 6766 O O . GLY B 1 61 ? 93.109 86.435 105.820 1.00 108.82 61 GLY E O 1
ATOM 6770 N N . PRO B 1 62 ? 93.422 85.129 107.617 1.00 111.05 62 PRO E N 1
ATOM 6771 C CA . PRO B 1 62 ? 94.884 85.219 107.484 1.00 111.05 62 PRO E CA 1
ATOM 6772 C C . PRO B 1 62 ? 95.427 84.484 106.264 1.00 111.05 62 PRO E C 1
ATOM 6773 O O . PRO B 1 62 ? 96.297 83.617 106.387 1.00 111.05 62 PRO E O 1
ATOM 6784 N N . GLU B 1 63 ? 94.923 84.827 105.078 1.00 103.85 63 GLU E N 1
ATOM 6785 C CA . GLU B 1 63 ? 95.441 84.287 103.833 1.00 103.85 63 GLU E CA 1
ATOM 6786 C C . GLU B 1 63 ? 96.498 85.241 103.274 1.00 103.85 63 GLU E C 1
ATOM 6787 O O . GLU B 1 63 ? 96.818 86.271 103.873 1.00 103.85 63 GLU E O 1
ATOM 6799 N N . SER B 1 64 ? 97.057 84.890 102.116 1.00 96.77 64 SER E N 1
ATOM 6800 C CA . SER B 1 64 ? 98.030 85.746 101.447 1.00 96.77 64 SER E CA 1
ATOM 6801 C C . SER B 1 64 ? 97.520 87.178 101.368 1.00 96.77 64 SER E C 1
ATOM 6802 O O . SER B 1 64 ? 96.451 87.438 100.809 1.00 96.77 64 SER E O 1
ATOM 6810 N N . HIS B 1 65 ? 98.294 88.106 101.933 1.00 84.41 65 HIS E N 1
ATOM 6811 C CA . HIS B 1 65 ? 97.915 89.510 102.002 1.00 84.41 65 HIS E CA 1
ATOM 6812 C C . HIS B 1 65 ? 98.980 90.447 101.448 1.00 84.41 65 HIS E C 1
ATOM 6813 O O . HIS B 1 65 ? 98.791 91.668 101.498 1.00 84.41 65 HIS E O 1
ATOM 6827 N N . PHE B 1 66 ? 100.088 89.922 100.929 1.00 71.42 66 PHE E N 1
ATOM 6828 C CA . PHE B 1 66 ? 101.211 90.729 100.456 1.00 71.42 66 PHE E CA 1
ATOM 6829 C C . PHE B 1 66 ? 101.620 90.301 99.052 1.00 71.42 66 PHE E C 1
ATOM 6830 O O . PHE B 1 66 ? 102.799 90.106 98.750 1.00 71.42 66 PHE E O 1
ATOM 6847 N N . SER B 1 67 ? 100.635 90.151 98.171 1.00 74.69 67 SER E N 1
ATOM 6848 C CA . SER B 1 67 ? 100.869 89.769 96.787 1.00 74.69 67 SER E CA 1
ATOM 6849 C C . SER B 1 67 ? 100.114 90.718 95.866 1.00 74.69 67 SER E C 1
ATOM 6850 O O . SER B 1 67 ? 99.134 91.353 96.263 1.00 74.69 67 SER E O 1
ATOM 6858 N N . LYS B 1 68 ? 100.588 90.811 94.621 1.00 70.61 68 LYS E N 1
ATOM 6859 C CA . LYS B 1 68 ? 99.915 91.650 93.637 1.00 70.61 68 LYS E CA 1
ATOM 6860 C C . LYS B 1 68 ? 98.545 91.103 93.262 1.00 70.61 68 LYS E C 1
ATOM 6861 O O . LYS B 1 68 ? 97.697 91.864 92.783 1.00 70.61 68 LYS E O 1
ATOM 6880 N N . ARG B 1 69 ? 98.312 89.811 93.471 1.00 72.29 69 ARG E N 1
ATOM 6881 C CA . ARG B 1 69 ? 97.013 89.225 93.181 1.00 72.29 69 ARG E CA 1
ATOM 6882 C C . ARG B 1 69 ? 95.963 89.743 94.157 1.00 72.29 69 ARG E C 1
ATOM 6883 O O . ARG B 1 69 ? 96.236 89.936 95.345 1.00 72.29 69 ARG E O 1
ATOM 6904 N N . GLY B 1 70 ? 94.756 89.967 93.646 1.00 68.87 70 GLY E N 1
ATOM 6905 C CA . GLY B 1 70 ? 93.643 90.375 94.475 1.00 68.87 70 GLY E CA 1
ATOM 6906 C C . GLY B 1 70 ? 93.524 91.861 94.723 1.00 68.87 70 GLY E C 1
ATOM 6907 O O . GLY B 1 70 ? 92.731 92.263 95.583 1.00 68.87 70 GLY E O 1
ATOM 6911 N N . THR B 1 71 ? 94.279 92.690 94.007 1.00 63.39 71 THR E N 1
ATOM 6912 C CA . THR B 1 71 ? 94.283 94.133 94.219 1.00 63.39 71 THR E CA 1
ATOM 6913 C C . THR B 1 71 ? 93.912 94.844 92.924 1.00 63.39 71 THR E C 1
ATOM 6914 O O . THR B 1 71 ? 94.630 94.697 91.919 1.00 63.39 71 THR E O 1
ATOM 6925 N N . PRO B 1 72 ? 92.823 95.613 92.881 1.00 61.74 72 PRO E N 1
ATOM 6926 C CA . PRO B 1 72 ? 92.495 96.360 91.659 1.00 61.74 72 PRO E CA 1
ATOM 6927 C C . PRO B 1 72 ? 93.607 97.327 91.279 1.00 61.74 72 PRO E C 1
ATOM 6928 O O . PRO B 1 72 ? 94.557 97.565 92.028 1.00 61.74 72 PRO E O 1
ATOM 6939 N N . THR B 1 73 ? 93.477 97.893 90.080 1.00 59.46 73 THR E N 1
ATOM 6940 C CA . THR B 1 73 ? 94.459 98.822 89.530 1.00 59.46 73 THR E CA 1
ATOM 6941 C C . THR B 1 73 ? 93.771 100.039 88.925 1.00 59.46 73 THR E C 1
ATOM 6942 O O . THR B 1 73 ? 94.084 100.467 87.810 1.00 59.46 73 THR E O 1
ATOM 6953 N N . MET B 1 74 ? 92.818 100.614 89.661 1.00 60.32 74 MET E N 1
ATOM 6954 C CA . MET B 1 74 ? 92.076 101.797 89.235 1.00 60.32 74 MET E CA 1
ATOM 6955 C C . MET B 1 74 ? 91.981 102.819 90.363 1.00 60.32 74 MET E C 1
ATOM 6956 O O . MET B 1 74 ? 91.018 103.589 90.433 1.00 60.32 74 MET E O 1
ATOM 6970 N N . GLY B 1 75 ? 92.979 102.844 91.247 1.00 58.49 75 GLY E N 1
ATOM 6971 C CA . GLY B 1 75 ? 92.919 103.682 92.432 1.00 58.49 75 GLY E CA 1
ATOM 6972 C C . GLY B 1 75 ? 92.930 105.172 92.156 1.00 58.49 75 GLY E C 1
ATOM 6973 O O . GLY B 1 75 ? 92.512 105.953 93.017 1.00 58.49 75 GLY E O 1
ATOM 6977 N N . GLY B 1 76 ? 93.397 105.590 90.980 1.00 58.51 76 GLY E N 1
ATOM 6978 C CA . GLY B 1 76 ? 93.576 107.010 90.732 1.00 58.51 76 GLY E CA 1
ATOM 6979 C C . GLY B 1 76 ? 92.290 107.787 90.538 1.00 58.51 76 GLY E C 1
ATOM 6980 O O . GLY B 1 76 ? 92.322 109.022 90.586 1.00 58.51 76 GLY E O 1
ATOM 6984 N N . ILE B 1 77 ? 91.162 107.102 90.347 1.00 57.03 77 ILE E N 1
ATOM 6985 C CA . ILE B 1 77 ? 89.895 107.810 90.192 1.00 57.03 77 ILE E CA 1
ATOM 6986 C C . ILE B 1 77 ? 89.557 108.559 91.473 1.00 57.03 77 ILE E C 1
ATOM 6987 O O . ILE B 1 77 ? 89.006 109.668 91.440 1.00 57.03 77 ILE E O 1
ATOM 7003 N N . MET B 1 78 ? 89.879 107.962 92.622 1.00 57.86 78 MET E N 1
ATOM 7004 C CA . MET B 1 78 ? 89.671 108.639 93.896 1.00 57.86 78 MET E CA 1
ATOM 7005 C C . MET B 1 78 ? 90.464 109.938 93.952 1.00 57.86 78 MET E C 1
ATOM 7006 O O . MET B 1 78 ? 89.940 110.984 94.349 1.00 57.86 78 MET E O 1
ATOM 7020 N N . ILE B 1 79 ? 91.733 109.890 93.541 1.00 54.94 79 ILE E N 1
ATOM 7021 C CA . ILE B 1 79 ? 92.568 111.087 93.558 1.00 54.94 79 ILE E CA 1
ATOM 7022 C C . ILE B 1 79 ? 91.985 112.147 92.633 1.00 54.94 79 ILE E C 1
ATOM 7023 O O . ILE B 1 79 ? 91.875 113.326 92.997 1.00 54.94 79 ILE E O 1
ATOM 7039 N N . LEU B 1 80 ? 91.606 111.742 91.419 1.00 55.32 80 LEU E N 1
ATOM 7040 C CA . LEU B 1 80 ? 91.056 112.699 90.465 1.00 55.32 80 LEU E CA 1
ATOM 7041 C C . LEU B 1 80 ? 89.822 113.382 91.035 1.00 55.32 80 LEU E C 1
ATOM 7042 O O . LEU B 1 80 ? 89.735 114.617 91.061 1.00 55.32 80 LEU E O 1
ATOM 7058 N N . THR B 1 81 ? 88.857 112.589 91.505 1.00 54.93 81 THR E N 1
ATOM 7059 C CA . THR B 1 81 ? 87.613 113.164 91.999 1.00 54.93 81 THR E CA 1
ATOM 7060 C C . THR B 1 81 ? 87.861 114.048 93.213 1.00 54.93 81 THR E C 1
ATOM 7061 O O . THR B 1 81 ? 87.277 115.131 93.327 1.00 54.93 81 THR E O 1
ATOM 7072 N N . ALA B 1 82 ? 88.721 113.606 94.133 1.00 54.70 82 ALA E N 1
ATOM 7073 C CA . ALA B 1 82 ? 88.980 114.395 95.331 1.00 54.70 82 ALA E CA 1
ATOM 7074 C C . ALA B 1 82 ? 89.597 115.739 94.973 1.00 54.70 82 ALA E C 1
ATOM 7075 O O . ALA B 1 82 ? 89.164 116.786 95.470 1.00 54.70 82 ALA E O 1
ATOM 7082 N N . ILE B 1 83 ? 90.605 115.733 94.097 1.00 54.38 83 ILE E N 1
ATOM 7083 C CA . ILE B 1 83 ? 91.255 116.985 93.722 1.00 54.38 83 ILE E CA 1
ATOM 7084 C C . ILE B 1 83 ? 90.260 117.909 93.032 1.00 54.38 83 ILE E C 1
ATOM 7085 O O . ILE B 1 83 ? 90.180 119.104 93.341 1.00 54.38 83 ILE E O 1
ATOM 7101 N N . VAL B 1 84 ? 89.482 117.370 92.089 1.00 53.93 84 VAL E N 1
ATOM 7102 C CA . VAL B 1 84 ? 88.539 118.210 91.354 1.00 53.93 84 VAL E CA 1
ATOM 7103 C C . VAL B 1 84 ? 87.516 118.818 92.305 1.00 53.93 84 VAL E C 1
ATOM 7104 O O . VAL B 1 84 ? 87.229 120.020 92.250 1.00 53.93 84 VAL E O 1
ATOM 7117 N N . ILE B 1 85 ? 86.952 117.998 93.195 1.00 54.29 85 ILE E N 1
ATOM 7118 C CA . ILE B 1 85 ? 85.921 118.487 94.104 1.00 54.29 85 ILE E CA 1
ATOM 7119 C C . ILE B 1 85 ? 86.492 119.555 95.026 1.00 54.29 85 ILE E C 1
ATOM 7120 O O . ILE B 1 85 ? 85.896 120.624 95.212 1.00 54.29 85 ILE E O 1
ATOM 7136 N N . SER B 1 86 ? 87.661 119.287 95.615 1.00 55.57 86 SER E N 1
ATOM 7137 C CA . SER B 1 86 ? 88.245 120.245 96.546 1.00 55.57 86 SER E CA 1
ATOM 7138 C C . SER B 1 86 ? 88.567 121.561 95.852 1.00 55.57 86 SER E C 1
ATOM 7139 O O . SER B 1 86 ? 88.290 122.639 96.392 1.00 55.57 86 SER E O 1
ATOM 7147 N N . VAL B 1 87 ? 89.145 121.497 94.650 1.00 53.76 87 VAL E N 1
ATOM 7148 C CA . VAL B 1 87 ? 89.492 122.721 93.935 1.00 53.76 87 VAL E CA 1
ATOM 7149 C C . VAL B 1 87 ? 88.234 123.506 93.591 1.00 53.76 87 VAL E C 1
ATOM 7150 O O . VAL B 1 87 ? 88.147 124.714 93.837 1.00 53.76 87 VAL E O 1
ATOM 7163 N N . LEU B 1 88 ? 87.233 122.829 93.022 1.00 54.44 88 LEU E N 1
ATOM 7164 C CA . LEU B 1 88 ? 86.007 123.521 92.644 1.00 54.44 88 LEU E CA 1
ATOM 7165 C C . LEU B 1 88 ? 85.312 124.135 93.851 1.00 54.44 88 LEU E C 1
ATOM 7166 O O . LEU B 1 88 ? 84.690 125.197 93.734 1.00 54.44 88 LEU E O 1
ATOM 7182 N N . LEU B 1 89 ? 85.400 123.490 95.016 1.00 57.02 89 LEU E N 1
ATOM 7183 C CA . LEU B 1 89 ? 84.673 123.981 96.181 1.00 57.02 89 LEU E CA 1
ATOM 7184 C C . LEU B 1 89 ? 85.411 125.115 96.885 1.00 57.02 89 LEU E C 1
ATOM 7185 O O . LEU B 1 89 ? 84.778 126.068 97.354 1.00 57.02 89 LEU E O 1
ATOM 7201 N N . TRP B 1 90 ? 86.743 125.040 96.969 1.00 56.71 90 TRP E N 1
ATOM 7202 C CA . TRP B 1 90 ? 87.518 125.946 97.812 1.00 56.71 90 TRP E CA 1
ATOM 7203 C C . TRP B 1 90 ? 88.482 126.824 97.018 1.00 56.71 90 TRP E C 1
ATOM 7204 O O . TRP B 1 90 ? 89.400 127.406 97.605 1.00 56.71 90 TRP E O 1
ATOM 7225 N N . ALA B 1 91 ? 88.296 126.943 95.705 1.00 54.91 91 ALA E N 1
ATOM 7226 C CA . ALA B 1 91 ? 89.138 127.796 94.878 1.00 54.91 91 ALA E CA 1
ATOM 7227 C C . ALA B 1 91 ? 88.264 128.733 94.058 1.00 54.91 91 ALA E C 1
ATOM 7228 O O . ALA B 1 91 ? 87.137 128.393 93.689 1.00 54.91 91 ALA E O 1
ATOM 7235 N N . TYR B 1 92 ? 88.797 129.915 93.777 1.00 58.14 92 TYR E N 1
ATOM 7236 C CA . TYR B 1 92 ? 88.060 130.912 93.008 1.00 58.14 92 TYR E CA 1
ATOM 7237 C C . TYR B 1 92 ? 87.975 130.478 91.549 1.00 58.14 92 TYR E C 1
ATOM 7238 O O . TYR B 1 92 ? 89.018 130.313 90.903 1.00 58.14 92 TYR E O 1
ATOM 7256 N N . PRO B 1 93 ? 86.778 130.282 90.988 1.00 57.98 93 PRO E N 1
ATOM 7257 C CA . PRO B 1 93 ? 86.694 129.901 89.570 1.00 57.98 93 PRO E CA 1
ATOM 7258 C C . PRO B 1 93 ? 87.269 130.935 88.619 1.00 57.98 93 PRO E C 1
ATOM 7259 O O . PRO B 1 93 ? 87.651 130.578 87.498 1.00 57.98 93 PRO E O 1
ATOM 7270 N N . SER B 1 94 ? 87.344 132.204 89.027 1.00 58.88 94 SER E N 1
ATOM 7271 C CA . SER B 1 94 ? 87.701 133.264 88.089 1.00 58.88 94 SER E CA 1
ATOM 7272 C C . SER B 1 94 ? 89.129 133.111 87.576 1.00 58.88 94 SER E C 1
ATOM 7273 O O . SER B 1 94 ? 89.399 133.372 86.397 1.00 58.88 94 SER E O 1
ATOM 7281 N N . ASN B 1 95 ? 90.052 132.691 88.432 1.00 56.47 95 ASN E N 1
ATOM 7282 C CA . ASN B 1 95 ? 91.459 132.663 88.046 1.00 56.47 95 ASN E CA 1
ATOM 7283 C C . ASN B 1 95 ? 91.685 131.640 86.936 1.00 56.47 95 ASN E C 1
ATOM 7284 O O . ASN B 1 95 ? 91.276 130.482 87.076 1.00 56.47 95 ASN E O 1
ATOM 7295 N N . PRO B 1 96 ? 92.312 132.023 85.818 1.00 55.45 96 PRO E N 1
ATOM 7296 C CA . PRO B 1 96 ? 92.620 131.025 84.778 1.00 55.45 96 PRO E CA 1
ATOM 7297 C C . PRO B 1 96 ? 93.615 129.965 85.218 1.00 55.45 96 PRO E C 1
ATOM 7298 O O . PRO B 1 96 ? 93.619 128.873 84.637 1.00 55.45 96 PRO E O 1
ATOM 7309 N N . TYR B 1 97 ? 94.461 130.246 86.211 1.00 54.65 97 TYR E N 1
ATOM 7310 C CA . TYR B 1 97 ? 95.499 129.291 86.592 1.00 54.65 97 TYR E CA 1
ATOM 7311 C C . TYR B 1 97 ? 94.891 128.012 87.156 1.00 54.65 97 TYR E C 1
ATOM 7312 O O . TYR B 1 97 ? 95.306 126.901 86.796 1.00 54.65 97 TYR E O 1
ATOM 7330 N N . VAL B 1 98 ? 93.919 128.151 88.060 1.00 55.38 98 VAL E N 1
ATOM 7331 C CA . VAL B 1 98 ? 93.260 126.976 88.619 1.00 55.38 98 VAL E CA 1
ATOM 7332 C C . VAL B 1 98 ? 92.596 126.172 87.511 1.00 55.38 98 VAL E C 1
ATOM 7333 O O . VAL B 1 98 ? 92.616 124.936 87.524 1.00 55.38 98 VAL E O 1
ATOM 7346 N N . TRP B 1 99 ? 92.004 126.857 86.531 1.00 56.49 99 TRP E N 1
ATOM 7347 C CA . TRP B 1 99 ? 91.376 126.154 85.418 1.00 56.49 99 TRP E CA 1
ATOM 7348 C C . TRP B 1 99 ? 92.407 125.404 84.585 1.00 56.49 99 TRP E C 1
ATOM 7349 O O . TRP B 1 99 ? 92.142 124.292 84.119 1.00 56.49 99 TRP E O 1
ATOM 7370 N N . CYS B 1 100 ? 93.585 125.995 84.379 1.00 56.80 100 CYS E N 1
ATOM 7371 C CA . CYS B 1 100 ? 94.637 125.301 83.642 1.00 56.80 100 CYS E CA 1
ATOM 7372 C C . CYS B 1 100 ? 95.070 124.037 84.374 1.00 56.80 100 CYS E C 1
ATOM 7373 O O . CYS B 1 100 ? 95.185 122.960 83.772 1.00 56.80 100 CYS E O 1
ATOM 7381 N N . VAL B 1 101 ? 95.319 124.151 85.680 1.00 54.93 101 VAL E N 1
ATOM 7382 C CA . VAL B 1 101 ? 95.692 122.967 86.452 1.00 54.93 101 VAL E CA 1
ATOM 7383 C C . VAL B 1 101 ? 94.592 121.916 86.376 1.00 54.93 101 VAL E C 1
ATOM 7384 O O . VAL B 1 101 ? 94.864 120.723 86.185 1.00 54.93 101 VAL E O 1
ATOM 7397 N N . LEU B 1 102 ? 93.335 122.339 86.524 1.00 54.51 102 LEU E N 1
ATOM 7398 C CA . LEU B 1 102 ? 92.230 121.388 86.529 1.00 54.51 102 LEU E CA 1
ATOM 7399 C C . LEU B 1 102 ? 92.098 120.684 85.186 1.00 54.51 102 LEU E C 1
ATOM 7400 O O . LEU B 1 102 ? 91.880 119.468 85.136 1.00 54.51 102 LEU E O 1
ATOM 7416 N N . VAL B 1 103 ? 92.216 121.428 84.084 1.00 54.16 103 VAL E N 1
ATOM 7417 C CA . VAL B 1 103 ? 92.069 120.814 82.770 1.00 54.16 103 VAL E CA 1
ATOM 7418 C C . VAL B 1 103 ? 93.224 119.861 82.499 1.00 54.16 103 VAL E C 1
ATOM 7419 O O . VAL B 1 103 ? 93.024 118.771 81.953 1.00 54.16 103 VAL E O 1
ATOM 7432 N N . VAL B 1 104 ? 94.446 120.235 82.891 1.00 55.11 104 VAL E N 1
ATOM 7433 C CA . VAL B 1 104 ? 95.576 119.326 82.716 1.00 55.11 104 VAL E CA 1
ATOM 7434 C C . VAL B 1 104 ? 95.343 118.042 83.504 1.00 55.11 104 VAL E C 1
ATOM 7435 O O . VAL B 1 104 ? 95.522 116.931 82.987 1.00 55.11 104 VAL E O 1
ATOM 7448 N N . LEU B 1 105 ? 94.926 118.178 84.765 1.00 54.98 105 LEU E N 1
ATOM 7449 C CA . LEU B 1 105 ? 94.706 117.007 85.608 1.00 54.98 105 LEU E CA 1
ATOM 7450 C C . LEU B 1 105 ? 93.626 116.106 85.023 1.00 54.98 105 LEU E C 1
ATOM 7451 O O . LEU B 1 105 ? 93.810 114.889 84.912 1.00 54.98 105 LEU E O 1
ATOM 7467 N N . VAL B 1 106 ? 92.491 116.692 84.636 1.00 54.43 106 VAL E N 1
ATOM 7468 C CA . VAL B 1 106 ? 91.382 115.898 84.120 1.00 54.43 106 VAL E CA 1
ATOM 7469 C C . VAL B 1 106 ? 91.774 115.219 82.816 1.00 54.43 106 VAL E C 1
ATOM 7470 O O . VAL B 1 106 ? 91.495 114.031 82.610 1.00 54.43 106 VAL E O 1
ATOM 7483 N N . GLY B 1 107 ? 92.429 115.954 81.915 1.00 56.37 107 GLY E N 1
ATOM 7484 C CA . GLY B 1 107 ? 92.844 115.356 80.660 1.00 56.37 107 GLY E CA 1
ATOM 7485 C C . GLY B 1 107 ? 93.788 114.191 80.869 1.00 56.37 107 GLY E C 1
ATOM 7486 O O . GLY B 1 107 ? 93.590 113.113 80.307 1.00 56.37 107 GLY E O 1
ATOM 7490 N N . TYR B 1 108 ? 94.816 114.385 81.699 1.00 56.54 108 TYR E N 1
ATOM 7491 C CA . TYR B 1 108 ? 95.787 113.318 81.917 1.00 56.54 108 TYR E CA 1
ATOM 7492 C C . TYR B 1 108 ? 95.137 112.119 82.594 1.00 56.54 108 TYR E C 1
ATOM 7493 O O . TYR B 1 108 ? 95.454 110.966 82.272 1.00 56.54 108 TYR E O 1
ATOM 7511 N N . GLY B 1 109 ? 94.217 112.364 83.529 1.00 57.34 109 GLY E N 1
ATOM 7512 C CA . GLY B 1 109 ? 93.486 111.262 84.126 1.00 57.34 109 GLY E CA 1
ATOM 7513 C C . GLY B 1 109 ? 92.673 110.494 83.103 1.00 57.34 109 GLY E C 1
ATOM 7514 O O . GLY B 1 109 ? 92.590 109.267 83.157 1.00 57.34 109 GLY E O 1
ATOM 7518 N N . VAL B 1 110 ? 92.076 111.206 82.146 1.00 58.54 110 VAL E N 1
ATOM 7519 C CA . VAL B 1 110 ? 91.314 110.534 81.098 1.00 58.54 110 VAL E CA 1
ATOM 7520 C C . VAL B 1 110 ? 92.234 109.699 80.213 1.00 58.54 110 VAL E C 1
ATOM 7521 O O . VAL B 1 110 ? 91.889 108.576 79.820 1.00 58.54 110 VAL E O 1
ATOM 7534 N N . ILE B 1 111 ? 93.405 110.239 79.862 1.00 59.25 111 ILE E N 1
ATOM 7535 C CA . ILE B 1 111 ? 94.330 109.476 79.025 1.00 59.25 111 ILE E CA 1
ATOM 7536 C C . ILE B 1 111 ? 94.828 108.241 79.764 1.00 59.25 111 ILE E C 1
ATOM 7537 O O . ILE B 1 111 ? 95.066 107.195 79.147 1.00 59.25 111 ILE E O 1
ATOM 7553 N N . GLY B 1 112 ? 95.015 108.333 81.081 1.00 59.43 112 GLY E N 1
ATOM 7554 C CA . GLY B 1 112 ? 95.386 107.151 81.840 1.00 59.43 112 GLY E CA 1
ATOM 7555 C C . GLY B 1 112 ? 94.244 106.165 81.976 1.00 59.43 112 GLY E C 1
ATOM 7556 O O . GLY B 1 112 ? 94.467 104.950 82.037 1.00 59.43 112 GLY E O 1
ATOM 7560 N N . PHE B 1 113 ? 93.008 106.667 82.010 1.00 59.92 113 PHE E N 1
ATOM 7561 C CA . PHE B 1 113 ? 91.852 105.788 82.132 1.00 59.92 113 PHE E CA 1
ATOM 7562 C C . PHE B 1 113 ? 91.628 104.995 80.853 1.00 59.92 113 PHE E C 1
ATOM 7563 O O . PHE B 1 113 ? 91.317 103.801 80.904 1.00 59.92 113 PHE E O 1
ATOM 7580 N N . VAL B 1 114 ? 91.767 105.642 79.693 1.00 62.09 114 VAL E N 1
ATOM 7581 C CA . VAL B 1 114 ? 91.592 104.921 78.437 1.00 62.09 114 VAL E CA 1
ATOM 7582 C C . VAL B 1 114 ? 92.620 103.808 78.292 1.00 62.09 114 VAL E C 1
ATOM 7583 O O . VAL B 1 114 ? 92.382 102.839 77.562 1.00 62.09 114 VAL E O 1
ATOM 7596 N N . ASP B 1 115 ? 93.763 103.918 78.973 1.00 65.06 115 ASP E N 1
ATOM 7597 C CA . ASP B 1 115 ? 94.739 102.833 78.965 1.00 65.06 115 ASP E CA 1
ATOM 7598 C C . ASP B 1 115 ? 94.385 101.760 79.988 1.00 65.06 115 ASP E C 1
ATOM 7599 O O . ASP B 1 115 ? 94.377 100.567 79.668 1.00 65.06 115 ASP E O 1
ATOM 7608 N N . ASP B 1 116 ? 94.091 102.165 81.226 1.00 63.62 116 ASP E N 1
ATOM 7609 C CA . ASP B 1 116 ? 93.860 101.180 82.279 1.00 63.62 116 ASP E CA 1
ATOM 7610 C C . ASP B 1 116 ? 92.606 100.358 82.008 1.00 63.62 116 ASP E C 1
ATOM 7611 O O . ASP B 1 116 ? 92.592 99.141 82.232 1.00 63.62 116 ASP E O 1
ATOM 7620 N N . TYR B 1 117 ? 91.538 101.000 81.529 1.00 66.54 117 TYR E N 1
ATOM 7621 C CA . TYR B 1 117 ? 90.300 100.277 81.262 1.00 66.54 117 TYR E CA 1
ATOM 7622 C C . TYR B 1 117 ? 90.529 99.163 80.250 1.00 66.54 117 TYR E C 1
ATOM 7623 O O . TYR B 1 117 ? 90.086 98.026 80.448 1.00 66.54 117 TYR E O 1
ATOM 7641 N N . ARG B 1 118 ? 91.225 99.473 79.154 1.00 69.97 118 ARG E N 1
ATOM 7642 C CA . ARG B 1 118 ? 91.551 98.440 78.180 1.00 69.97 118 ARG E CA 1
ATOM 7643 C C . ARG B 1 118 ? 92.539 97.430 78.747 1.00 69.97 118 ARG E C 1
ATOM 7644 O O . ARG B 1 118 ? 92.540 96.268 78.330 1.00 69.97 118 ARG E O 1
ATOM 7665 N N . LYS B 1 119 ? 93.379 97.842 79.699 1.00 68.06 119 LYS E N 1
ATOM 7666 C CA . LYS B 1 119 ? 94.252 96.881 80.364 1.00 68.06 119 LYS E CA 1
ATOM 7667 C C . LYS B 1 119 ? 93.439 95.840 81.124 1.00 68.06 119 LYS E C 1
ATOM 7668 O O . LYS B 1 119 ? 93.783 94.653 81.125 1.00 68.06 119 LYS E O 1
ATOM 7687 N N . VAL B 1 120 ? 92.357 96.266 81.776 1.00 66.02 120 VAL E N 1
ATOM 7688 C CA . VAL B 1 120 ? 91.560 95.342 82.577 1.00 66.02 120 VAL E CA 1
ATOM 7689 C C . VAL B 1 120 ? 90.627 94.517 81.697 1.00 66.02 120 VAL E C 1
ATOM 7690 O O . VAL B 1 120 ? 90.613 93.283 81.772 1.00 66.02 120 VAL E O 1
ATOM 7703 N N . VAL B 1 121 ? 89.835 95.177 80.853 1.00 68.29 121 VAL E N 1
ATOM 7704 C CA . VAL B 1 121 ? 88.770 94.502 80.115 1.00 68.29 121 VAL E CA 1
ATOM 7705 C C . VAL B 1 121 ? 89.338 93.659 78.979 1.00 68.29 121 VAL E C 1
ATOM 7706 O O . VAL B 1 121 ? 88.591 92.958 78.286 1.00 68.29 121 VAL E O 1
ATOM 7719 N N . ARG B 1 122 ? 90.653 93.718 78.772 1.00 73.95 122 ARG E N 1
ATOM 7720 C CA . ARG B 1 122 ? 91.317 92.923 77.748 1.00 73.95 122 ARG E CA 1
ATOM 7721 C C . ARG B 1 122 ? 92.474 92.159 78.372 1.00 73.95 122 ARG E C 1
ATOM 7722 O O . ARG B 1 122 ? 93.189 92.685 79.231 1.00 73.95 122 ARG E O 1
ATOM 7743 N N . LYS B 1 123 ? 92.651 90.911 77.933 1.00 78.42 123 LYS E N 1
ATOM 7744 C CA . LYS B 1 123 ? 93.684 90.058 78.512 1.00 78.42 123 LYS E CA 1
ATOM 7745 C C . LYS B 1 123 ? 95.081 90.531 78.122 1.00 78.42 123 LYS E C 1
ATOM 7746 O O . LYS B 1 123 ? 95.964 90.657 78.978 1.00 78.42 123 LYS E O 1
ATOM 7765 N N . ASP B 1 124 ? 95.302 90.796 76.836 1.00 81.63 124 ASP E N 1
ATOM 7766 C CA . ASP B 1 124 ? 96.624 91.196 76.371 1.00 81.63 124 ASP E CA 1
ATOM 7767 C C . ASP B 1 124 ? 96.878 92.674 76.649 1.00 81.63 124 ASP E C 1
ATOM 7768 O O . ASP B 1 124 ? 95.950 93.481 76.755 1.00 81.63 124 ASP E O 1
ATOM 7777 N N . THR B 1 125 ? 98.163 93.021 76.766 1.00 79.36 125 THR E N 1
ATOM 7778 C CA . THR B 1 125 ? 98.553 94.354 77.216 1.00 79.36 125 THR E CA 1
ATOM 7779 C C . THR B 1 125 ? 98.412 95.418 76.133 1.00 79.36 125 THR E C 1
ATOM 7780 O O . THR B 1 125 ? 98.346 96.606 76.463 1.00 79.36 125 THR E O 1
ATOM 7791 N N . LYS B 1 126 ? 98.362 95.032 74.858 1.00 79.72 126 LYS E N 1
ATOM 7792 C CA . LYS B 1 126 ? 98.325 95.990 73.760 1.00 79.72 126 LYS E CA 1
ATOM 7793 C C . LYS B 1 126 ? 96.915 96.473 73.440 1.00 79.72 126 LYS E C 1
ATOM 7794 O O . LYS B 1 126 ? 96.669 96.932 72.319 1.00 79.72 126 LYS E O 1
ATOM 7813 N N . GLY B 1 127 ? 95.988 96.379 74.395 1.00 76.12 127 GLY E N 1
ATOM 7814 C CA . GLY B 1 127 ? 94.633 96.843 74.141 1.00 76.12 127 GLY E CA 1
ATOM 7815 C C . GLY B 1 127 ? 94.587 98.277 73.659 1.00 76.12 127 GLY E C 1
ATOM 7816 O O . GLY B 1 127 ? 93.870 98.605 72.711 1.00 76.12 127 GLY E O 1
ATOM 7820 N N . LEU B 1 128 ? 95.345 99.156 74.309 1.00 69.77 128 LEU E N 1
ATOM 7821 C CA . LEU B 1 128 ? 95.496 100.536 73.870 1.00 69.77 128 LEU E CA 1
ATOM 7822 C C . LEU B 1 128 ? 96.898 100.723 73.312 1.00 69.77 128 LEU E C 1
ATOM 7823 O O . LEU B 1 128 ? 97.885 100.385 73.974 1.00 69.77 128 LEU E O 1
ATOM 7839 N N . ILE B 1 129 ? 96.982 101.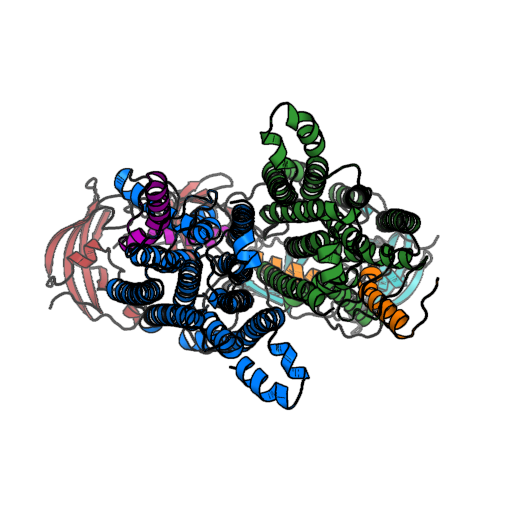263 72.098 1.00 70.90 129 ILE E N 1
ATOM 7840 C CA . ILE B 1 129 ? 98.276 101.596 71.522 1.00 70.90 129 ILE E CA 1
ATOM 7841 C C . ILE B 1 129 ? 98.861 102.774 72.286 1.00 70.90 129 ILE E C 1
ATOM 7842 O O . ILE B 1 129 ? 98.199 103.802 72.477 1.00 70.90 129 ILE E O 1
ATOM 7858 N N . ALA B 1 130 ? 100.110 102.627 72.735 1.00 66.53 130 ALA E N 1
ATOM 7859 C CA . ALA B 1 130 ? 100.738 103.686 73.517 1.00 66.53 130 ALA E CA 1
ATOM 7860 C C . ALA B 1 130 ? 100.755 105.003 72.754 1.00 66.53 130 ALA E C 1
ATOM 7861 O O . ALA B 1 130 ? 100.793 106.075 73.368 1.00 66.53 130 ALA E O 1
ATOM 7868 N N . ARG B 1 131 ? 100.727 104.942 71.421 1.00 67.63 131 ARG E N 1
ATOM 7869 C CA . ARG B 1 131 ? 100.750 106.160 70.619 1.00 67.63 131 ARG E CA 1
ATOM 7870 C C . ARG B 1 131 ? 99.550 107.053 70.920 1.00 67.63 131 ARG E C 1
ATOM 7871 O O . ARG B 1 131 ? 99.673 108.280 70.914 1.00 67.63 131 ARG E O 1
ATOM 7892 N N . TRP B 1 132 ? 98.378 106.463 71.167 1.00 66.57 132 TRP E N 1
ATOM 7893 C CA . TRP B 1 132 ? 97.203 107.268 71.500 1.00 66.57 132 TRP E CA 1
ATOM 7894 C C . TRP B 1 132 ? 97.432 108.078 72.771 1.00 66.57 132 TRP E C 1
ATOM 7895 O O . TRP B 1 132 ? 97.273 109.310 72.784 1.00 66.57 132 TRP E O 1
ATOM 7916 N N . LYS B 1 133 ? 97.807 107.391 73.853 1.00 63.22 133 LYS E N 1
ATOM 7917 C CA . LYS B 1 133 ? 98.167 108.073 75.089 1.00 63.22 133 LYS E CA 1
ATOM 7918 C C . LYS B 1 133 ? 99.178 109.166 74.810 1.00 63.22 133 LYS E C 1
ATOM 7919 O O . LYS B 1 133 ? 99.043 110.303 75.275 1.00 63.22 133 LYS E O 1
ATOM 7938 N N . TYR B 1 134 ? 100.184 108.832 74.009 1.00 62.49 134 TYR E N 1
ATOM 7939 C CA . TYR B 1 134 ? 101.371 109.661 73.903 1.00 62.49 134 TYR E CA 1
ATOM 7940 C C . TYR B 1 134 ? 101.012 110.952 73.180 1.00 62.49 134 TYR E C 1
ATOM 7941 O O . TYR B 1 134 ? 101.319 112.061 73.643 1.00 62.49 134 TYR E O 1
ATOM 7959 N N . PHE B 1 135 ? 100.287 110.801 72.068 1.00 62.33 135 PHE E N 1
ATOM 7960 C CA . PHE B 1 135 ? 99.852 111.922 71.249 1.00 62.33 135 PHE E CA 1
ATOM 7961 C C . PHE B 1 135 ? 98.902 112.835 72.007 1.00 62.33 135 PHE E C 1
ATOM 7962 O O . PHE B 1 135 ? 99.049 114.060 71.965 1.00 62.33 135 PHE E O 1
ATOM 7979 N N . TRP B 1 136 ? 97.892 112.271 72.680 1.00 60.76 136 TRP E N 1
ATOM 7980 C CA . TRP B 1 136 ? 96.944 113.157 73.355 1.00 60.76 136 TRP E CA 1
ATOM 7981 C C . TRP B 1 136 ? 97.581 113.846 74.558 1.00 60.76 136 TRP E C 1
ATOM 7982 O O . TRP B 1 136 ? 97.268 115.013 74.841 1.00 60.76 136 TRP E O 1
ATOM 8003 N N . MET B 1 137 ? 98.494 113.160 75.251 1.00 58.61 137 MET E N 1
ATOM 8004 C CA . MET B 1 137 ? 99.314 113.811 76.266 1.00 58.61 137 MET E CA 1
ATOM 8005 C C . MET B 1 137 ? 100.015 115.030 75.685 1.00 58.61 137 MET E C 1
ATOM 8006 O O . MET B 1 137 ? 99.919 116.145 76.223 1.00 58.61 137 MET E O 1
ATOM 8020 N N . SER B 1 138 ? 100.712 114.833 74.562 1.00 59.25 138 SER E N 1
ATOM 8021 C CA . SER B 1 138 ? 101.444 115.932 73.944 1.00 59.25 138 SER E CA 1
ATOM 8022 C C . SER B 1 138 ? 100.504 117.056 73.525 1.00 59.25 138 SER E C 1
ATOM 8023 O O . SER B 1 138 ? 100.828 118.237 73.687 1.00 59.25 138 SER E O 1
ATOM 8031 N N . VAL B 1 139 ? 99.338 116.706 72.980 1.00 58.68 139 VAL E N 1
ATOM 8032 C CA . VAL B 1 139 ? 98.410 117.717 72.479 1.00 58.68 139 VAL E CA 1
ATOM 8033 C C . VAL B 1 139 ? 97.914 118.597 73.617 1.00 58.68 139 VAL E C 1
ATOM 8034 O O . VAL B 1 139 ? 97.926 119.830 73.518 1.00 58.68 139 VAL E O 1
ATOM 8047 N N . ILE B 1 140 ? 97.447 117.983 74.708 1.00 56.71 140 ILE E N 1
ATOM 8048 C CA . ILE B 1 140 ? 96.938 118.791 75.814 1.00 56.71 140 ILE E CA 1
ATOM 8049 C C . ILE B 1 140 ? 98.059 119.637 76.405 1.00 56.71 140 ILE E C 1
ATOM 8050 O O . ILE B 1 140 ? 97.867 120.824 76.712 1.00 56.71 140 ILE E O 1
ATOM 8066 N N . ALA B 1 141 ? 99.248 119.047 76.574 1.00 56.62 141 ALA E N 1
ATOM 8067 C CA . ALA B 1 141 ? 100.367 119.807 77.122 1.00 56.62 141 ALA E CA 1
ATOM 8068 C C . ALA B 1 141 ? 100.679 121.023 76.259 1.00 56.62 141 ALA E C 1
ATOM 8069 O O . ALA B 1 141 ? 100.830 122.140 76.768 1.00 56.62 141 ALA E O 1
ATOM 8076 N N . LEU B 1 142 ? 100.784 120.822 74.943 1.00 58.19 142 LEU E N 1
ATOM 8077 C CA . LEU B 1 142 ? 101.106 121.924 74.043 1.00 58.19 142 LEU E CA 1
ATOM 8078 C C . LEU B 1 142 ? 100.014 122.983 74.044 1.00 58.19 142 LEU E C 1
ATOM 8079 O O . LEU B 1 142 ? 100.311 124.181 74.037 1.00 58.19 142 LEU E O 1
ATOM 8095 N N . GLY B 1 143 ? 98.748 122.568 74.017 1.00 57.06 143 GLY E N 1
ATOM 8096 C CA . GLY B 1 143 ? 97.670 123.541 74.087 1.00 57.06 143 GLY E CA 1
ATOM 8097 C C . GLY B 1 143 ? 97.767 124.416 75.319 1.00 57.06 143 GLY E C 1
ATOM 8098 O O . GLY B 1 143 ? 97.699 125.647 75.233 1.00 57.06 143 GLY E O 1
ATOM 8102 N N . VAL B 1 144 ? 97.945 123.791 76.486 1.00 55.95 144 VAL E N 1
ATOM 8103 C CA . VAL B 1 144 ? 98.037 124.562 77.723 1.00 55.95 144 VAL E CA 1
ATOM 8104 C C . VAL B 1 144 ? 99.245 125.490 77.686 1.00 55.95 144 VAL E C 1
ATOM 8105 O O . VAL B 1 144 ? 99.156 126.664 78.067 1.00 55.95 144 VAL E O 1
ATOM 8118 N N . ALA B 1 145 ? 100.394 124.984 77.230 1.00 57.00 145 ALA E N 1
ATOM 8119 C CA . ALA B 1 145 ? 101.601 125.805 77.219 1.00 57.00 145 ALA E CA 1
ATOM 8120 C C . ALA B 1 145 ? 101.447 127.001 76.289 1.00 57.00 145 ALA E C 1
ATOM 8121 O O . ALA B 1 145 ? 101.853 128.119 76.628 1.00 57.00 145 ALA E O 1
ATOM 8128 N N . PHE B 1 146 ? 100.868 126.784 75.107 1.00 57.77 146 PHE E N 1
ATOM 8129 C CA . PHE B 1 146 ? 100.672 127.869 74.154 1.00 57.77 146 PHE E CA 1
ATOM 8130 C C . PHE B 1 146 ? 99.696 128.902 74.704 1.00 57.77 146 PHE E C 1
ATOM 8131 O O . PHE B 1 146 ? 99.905 130.114 74.548 1.00 57.77 146 PHE E O 1
ATOM 8148 N N . ALA B 1 147 ? 98.630 128.440 75.367 1.00 56.69 147 ALA E N 1
ATOM 8149 C CA . ALA B 1 147 ? 97.685 129.367 75.978 1.00 56.69 147 ALA E CA 1
ATOM 8150 C C . ALA B 1 147 ? 98.355 130.208 77.057 1.00 56.69 147 ALA E C 1
ATOM 8151 O O . ALA B 1 147 ? 98.145 131.424 77.125 1.00 56.69 147 ALA E O 1
ATOM 8158 N N . LEU B 1 148 ? 99.161 129.579 77.915 1.00 56.25 148 LEU E N 1
ATOM 8159 C CA . LEU B 1 148 ? 99.872 130.346 78.934 1.00 56.25 148 LEU E CA 1
ATOM 8160 C C . LEU B 1 148 ? 100.832 131.345 78.301 1.00 56.25 148 LEU E C 1
ATOM 8161 O O . LEU B 1 148 ? 100.912 132.499 78.740 1.00 56.25 148 LEU E O 1
ATOM 8177 N N . TYR B 1 149 ? 101.575 130.925 77.272 1.00 59.08 149 TYR E N 1
ATOM 8178 C CA . TYR B 1 149 ? 102.483 131.851 76.604 1.00 59.08 149 TYR E CA 1
ATOM 8179 C C . TYR B 1 149 ? 101.720 133.073 76.108 1.00 59.08 149 TYR E C 1
ATOM 8180 O O . TYR B 1 149 ? 102.119 134.214 76.367 1.00 59.08 149 TYR E O 1
ATOM 8198 N N . LEU B 1 150 ? 100.609 132.851 75.401 1.00 58.88 150 LEU E N 1
ATOM 8199 C CA . LEU B 1 150 ? 99.868 133.973 74.835 1.00 58.88 150 LEU E CA 1
ATOM 8200 C C . LEU B 1 150 ? 99.194 134.806 75.917 1.00 58.88 150 LEU E C 1
ATOM 8201 O O . LEU B 1 150 ? 98.921 135.993 75.701 1.00 58.88 150 LEU E O 1
ATOM 8217 N N . ALA B 1 151 ? 98.917 134.212 77.080 1.00 58.46 151 ALA E N 1
ATOM 8218 C CA . ALA B 1 151 ? 98.309 134.972 78.166 1.00 58.46 151 ALA E CA 1
ATOM 8219 C C . ALA B 1 151 ? 99.211 136.112 78.618 1.00 58.46 151 ALA E C 1
ATOM 8220 O O . ALA B 1 151 ? 98.719 137.146 79.085 1.00 58.46 151 ALA E O 1
ATOM 8227 N N . GLY B 1 152 ? 100.523 135.945 78.488 1.00 59.69 152 GLY E N 1
ATOM 8228 C CA . GLY B 1 152 ? 101.458 136.999 78.821 1.00 59.69 152 GLY E CA 1
ATOM 8229 C C . GLY B 1 152 ? 102.844 136.735 78.273 1.00 59.69 152 GLY E C 1
ATOM 8230 O O . GLY B 1 152 ? 103.394 135.644 78.448 1.00 59.69 152 GLY E O 1
ATOM 8234 N N . LYS B 1 153 ? 103.417 137.732 77.603 1.00 59.84 153 LYS E N 1
ATOM 8235 C CA . LYS B 1 153 ? 104.771 137.649 77.078 1.00 59.84 153 LYS E CA 1
ATOM 8236 C C . LYS B 1 153 ? 105.462 138.986 77.294 1.00 59.84 153 LYS E C 1
ATOM 8237 O O . LYS B 1 153 ? 104.814 140.035 77.344 1.00 59.84 153 LYS E O 1
ATOM 8256 N N . ASP B 1 154 ? 106.787 138.938 77.427 1.00 61.82 154 ASP E N 1
ATOM 8257 C CA . ASP B 1 154 ? 107.571 140.102 77.831 1.00 61.82 154 ASP E CA 1
ATOM 8258 C C . ASP B 1 154 ? 107.210 140.537 79.247 1.00 61.82 154 ASP E C 1
ATOM 8259 O O . ASP B 1 154 ? 107.407 141.694 79.625 1.00 61.82 154 ASP E O 1
ATOM 8268 N N . THR B 1 155 ? 106.683 139.609 80.034 1.00 59.24 155 THR E N 1
ATOM 8269 C CA . THR B 1 155 ? 106.228 139.864 81.391 1.00 59.24 155 THR E CA 1
ATOM 8270 C C . THR B 1 155 ? 106.790 138.781 82.300 1.00 59.24 155 THR E C 1
ATOM 8271 O O . THR B 1 155 ? 107.143 137.694 81.833 1.00 59.24 155 THR E O 1
ATOM 8282 N N . PRO B 1 156 ? 106.894 139.056 83.610 1.00 57.60 156 PRO E N 1
ATOM 8283 C CA . PRO B 1 156 ? 107.429 138.046 84.535 1.00 57.60 156 PRO E CA 1
ATOM 8284 C C . PRO B 1 156 ? 106.774 136.677 84.409 1.00 57.60 156 PRO E C 1
ATOM 8285 O O . PRO B 1 156 ? 107.349 135.673 84.839 1.00 57.60 156 PRO E O 1
ATOM 8296 N N . ALA B 1 157 ? 105.577 136.620 83.822 1.00 56.92 157 ALA E N 1
ATOM 8297 C CA . ALA B 1 157 ? 104.855 135.360 83.703 1.00 56.92 157 ALA E CA 1
ATOM 8298 C C . ALA B 1 157 ? 105.559 134.352 82.805 1.00 56.92 157 ALA E C 1
ATOM 8299 O O . ALA B 1 157 ? 105.192 133.172 82.826 1.00 56.92 157 ALA E O 1
ATOM 8306 N N . THR B 1 158 ? 106.551 134.777 82.026 1.00 57.91 158 THR E N 1
ATOM 8307 C CA . THR B 1 158 ? 107.273 133.907 81.105 1.00 57.91 158 THR E CA 1
ATOM 8308 C C . THR B 1 158 ? 108.774 134.020 81.333 1.00 57.91 158 THR E C 1
ATOM 8309 O O . THR B 1 158 ? 109.567 134.052 80.387 1.00 57.91 158 THR E O 1
ATOM 8320 N N . GLN B 1 159 ? 109.185 134.083 82.599 1.00 59.61 159 GLN E N 1
ATOM 8321 C CA . GLN B 1 159 ? 110.583 134.273 82.979 1.00 59.61 159 GLN E CA 1
ATOM 8322 C C . GLN B 1 159 ? 111.009 133.109 83.864 1.00 59.61 159 GLN E C 1
ATOM 8323 O O . GLN B 1 159 ? 110.592 133.023 85.025 1.00 59.61 159 GLN E O 1
ATOM 8337 N N . LEU B 1 160 ? 111.837 132.216 83.324 1.00 58.01 160 LEU E N 1
ATOM 8338 C CA . LEU B 1 160 ? 112.323 131.089 84.108 1.00 58.01 160 LEU E CA 1
ATOM 8339 C C . LEU B 1 160 ? 113.278 131.576 85.191 1.00 58.01 160 LEU E C 1
ATOM 8340 O O . LEU B 1 160 ? 114.048 132.519 84.987 1.00 58.01 160 LEU E O 1
ATOM 8356 N N . VAL B 1 161 ? 113.223 130.924 86.349 1.00 55.86 161 VAL E N 1
ATOM 8357 C CA . VAL B 1 161 ? 114.024 131.296 87.510 1.00 55.86 161 VAL E CA 1
ATOM 8358 C C . VAL B 1 161 ? 115.153 130.290 87.674 1.00 55.86 161 VAL E C 1
ATOM 8359 O O . VAL B 1 161 ? 114.923 129.074 87.651 1.00 55.86 161 VAL E O 1
ATOM 8372 N N . VAL B 1 162 ? 116.369 130.794 87.837 1.00 56.27 162 VAL E N 1
ATOM 8373 C CA . VAL B 1 162 ? 117.516 129.940 88.152 1.00 56.27 162 VAL E CA 1
ATOM 8374 C C . VAL B 1 162 ? 117.491 129.635 89.648 1.00 56.27 162 VAL E C 1
ATOM 8375 O O . VAL B 1 162 ? 117.300 130.558 90.454 1.00 56.27 162 VAL E O 1
ATOM 8388 N N . PRO B 1 163 ? 117.678 128.375 90.063 1.00 55.68 163 PRO E N 1
ATOM 8389 C CA . PRO B 1 163 ? 117.367 128.016 91.456 1.00 55.68 163 PRO E CA 1
ATOM 8390 C C . PRO B 1 163 ? 118.280 128.675 92.477 1.00 55.68 163 PRO E C 1
ATOM 8391 O O . PRO B 1 163 ? 117.796 129.221 93.473 1.00 55.68 163 PRO E O 1
ATOM 8402 N N . PHE B 1 164 ? 119.592 128.641 92.252 1.00 55.44 164 PHE E N 1
ATOM 8403 C CA . PHE B 1 164 ? 120.524 129.204 93.222 1.00 55.44 164 PHE E CA 1
ATOM 8404 C C . PHE B 1 164 ? 120.839 130.662 92.911 1.00 55.44 164 PHE E C 1
ATOM 8405 O O . PHE B 1 164 ? 120.689 131.531 93.776 1.00 55.44 164 PHE E O 1
ATOM 8422 N N . PHE B 1 165 ? 121.274 130.941 91.686 1.00 58.91 165 PHE E N 1
ATOM 8423 C CA . PHE B 1 165 ? 121.551 132.307 91.278 1.00 58.91 165 PHE E CA 1
ATOM 8424 C C . PHE B 1 165 ? 120.247 133.064 91.041 1.00 58.91 165 PHE E C 1
ATOM 8425 O O . PHE B 1 165 ? 119.192 132.475 90.784 1.00 58.91 165 PHE E O 1
ATOM 8442 N N . LYS B 1 166 ? 120.328 134.392 91.130 1.00 57.69 166 LYS E N 1
ATOM 8443 C CA . LYS B 1 166 ? 119.148 135.232 90.962 1.00 57.69 166 LYS E CA 1
ATOM 8444 C C . LYS B 1 166 ? 119.372 136.258 89.859 1.00 57.69 166 LYS E C 1
ATOM 8445 O O . LYS B 1 166 ? 118.426 136.647 89.167 1.00 57.69 166 LYS E O 1
ATOM 8464 N N . ASP B 1 167 ? 120.618 136.701 89.681 1.00 59.28 167 ASP E N 1
ATOM 8465 C CA . ASP B 1 167 ? 120.907 137.669 88.628 1.00 59.28 167 ASP E CA 1
ATOM 8466 C C . ASP B 1 167 ? 120.652 137.066 87.251 1.00 59.28 167 ASP E C 1
ATOM 8467 O O . ASP B 1 167 ? 120.034 137.701 86.389 1.00 59.28 167 ASP E O 1
ATOM 8476 N N . VAL B 1 168 ? 121.115 135.837 87.027 1.00 60.51 168 VAL E N 1
ATOM 8477 C CA . VAL B 1 168 ? 120.875 135.151 85.762 1.00 60.51 168 VAL E CA 1
ATOM 8478 C C . VAL B 1 168 ? 119.398 134.788 85.669 1.00 60.51 168 VAL E C 1
ATOM 8479 O O . VAL B 1 168 ? 118.913 133.904 86.383 1.00 60.51 168 VAL E O 1
ATOM 8492 N N . MET B 1 169 ? 118.673 135.474 84.788 1.00 60.96 169 MET E N 1
ATOM 8493 C CA . MET B 1 169 ? 117.250 135.226 84.599 1.00 60.96 169 MET E CA 1
ATOM 8494 C C . MET B 1 169 ? 116.885 135.649 83.179 1.00 60.96 169 MET E C 1
ATOM 8495 O O . MET B 1 169 ? 117.018 136.829 82.832 1.00 60.96 169 MET E O 1
ATOM 8509 N N . PRO B 1 170 ? 116.482 134.719 82.314 1.00 60.29 170 PRO E N 1
ATOM 8510 C CA . PRO B 1 170 ? 116.088 135.088 80.951 1.00 60.29 170 PRO E CA 1
ATOM 8511 C C . PRO B 1 170 ? 114.599 135.357 80.803 1.00 60.29 170 PRO E C 1
ATOM 8512 O O . PRO B 1 170 ? 113.759 134.832 81.536 1.00 60.29 170 PRO E O 1
ATOM 8523 N N . GLN B 1 171 ? 114.284 136.199 79.821 1.00 58.92 171 GLN E N 1
ATOM 8524 C CA . GLN B 1 171 ? 112.913 136.391 79.365 1.00 58.92 171 GLN E CA 1
ATOM 8525 C C . GLN B 1 171 ? 112.683 135.490 78.157 1.00 58.92 171 GLN E C 1
ATOM 8526 O O . GLN B 1 171 ? 113.378 135.616 77.142 1.00 58.92 171 GLN E O 1
ATOM 8540 N N . LEU B 1 172 ? 111.713 134.587 78.265 1.00 58.41 172 LEU E N 1
ATOM 8541 C CA . LEU B 1 172 ? 111.511 133.533 77.280 1.00 58.41 172 LEU E CA 1
ATOM 8542 C C . LEU B 1 172 ? 110.426 133.917 76.284 1.00 58.41 172 LEU E C 1
ATOM 8543 O O . LEU B 1 172 ? 109.411 134.517 76.650 1.00 58.41 172 LEU E O 1
ATOM 8559 N N . GLY B 1 173 ? 110.649 133.562 75.020 1.00 57.44 173 GLY E N 1
ATOM 8560 C CA . GLY B 1 173 ? 109.659 133.755 73.979 1.00 57.44 173 GLY E CA 1
ATOM 8561 C C . GLY B 1 173 ? 108.910 132.474 73.673 1.00 57.44 173 GLY E C 1
ATOM 8562 O O . GLY B 1 173 ? 108.305 131.874 74.567 1.00 57.44 173 GLY E O 1
ATOM 8566 N N . LEU B 1 174 ? 108.942 132.042 72.410 1.00 59.64 174 LEU E N 1
ATOM 8567 C CA . LEU B 1 174 ? 108.322 130.774 72.043 1.00 59.64 174 LEU E CA 1
ATOM 8568 C C . LEU B 1 174 ? 108.967 129.591 72.750 1.00 59.64 174 LEU E C 1
ATOM 8569 O O . LEU B 1 174 ? 108.348 128.525 72.842 1.00 59.64 174 LEU E O 1
ATOM 8585 N N . PHE B 1 175 ? 110.196 129.748 73.245 1.00 58.44 175 PHE E N 1
ATOM 8586 C CA . PHE B 1 175 ? 110.854 128.658 73.954 1.00 58.44 175 PHE E CA 1
ATOM 8587 C C . PHE B 1 175 ? 110.123 128.296 75.240 1.00 58.44 175 PHE E C 1
ATOM 8588 O O . PHE B 1 175 ? 110.281 127.175 75.738 1.00 58.44 175 PHE E O 1
ATOM 8605 N N . TYR B 1 176 ? 109.335 129.223 75.791 1.00 56.75 176 TYR E N 1
ATOM 8606 C CA . TYR B 1 176 ? 108.521 128.905 76.959 1.00 56.75 176 TYR E CA 1
ATOM 8607 C C . TYR B 1 176 ? 107.597 127.731 76.673 1.00 56.75 176 TYR E C 1
ATOM 8608 O O . TYR B 1 176 ? 107.355 126.894 77.551 1.00 56.75 176 TYR E O 1
ATOM 8626 N N . ILE B 1 177 ? 107.059 127.657 75.454 1.00 57.27 177 ILE E N 1
ATOM 8627 C CA . ILE B 1 177 ? 106.201 126.530 75.100 1.00 57.27 177 ILE E CA 1
ATOM 8628 C C . ILE B 1 177 ? 106.977 125.227 75.206 1.00 57.27 177 ILE E C 1
ATOM 8629 O O . ILE B 1 177 ? 106.480 124.233 75.750 1.00 57.27 177 ILE E O 1
ATOM 8645 N N . LEU B 1 178 ? 108.206 125.207 74.685 1.00 54.83 178 LEU E N 1
ATOM 8646 C CA . LEU B 1 178 ? 109.016 123.996 74.753 1.00 54.83 178 LEU E CA 1
ATOM 8647 C C . LEU B 1 178 ? 109.331 123.631 76.197 1.00 54.83 178 LEU E C 1
ATOM 8648 O O . LEU B 1 178 ? 109.271 122.455 76.575 1.00 54.83 178 LEU E O 1
ATOM 8664 N N . LEU B 1 179 ? 109.666 124.625 77.022 1.00 55.06 179 LEU E N 1
ATOM 8665 C CA . LEU B 1 179 ? 109.955 124.354 78.427 1.00 55.06 179 LEU E CA 1
ATOM 8666 C C . LEU B 1 179 ? 108.743 123.760 79.134 1.00 55.06 179 LEU E C 1
ATOM 8667 O O . LEU B 1 179 ? 108.858 122.768 79.864 1.00 55.06 179 LEU E O 1
ATOM 8683 N N . ALA B 1 180 ? 107.571 124.369 78.944 1.00 55.08 180 ALA E N 1
ATOM 8684 C CA . ALA B 1 180 ? 106.362 123.870 79.591 1.00 55.08 180 ALA E CA 1
ATOM 8685 C C . ALA B 1 180 ? 106.030 122.461 79.117 1.00 55.08 180 ALA E C 1
ATOM 8686 O O . ALA B 1 180 ? 105.693 121.584 79.922 1.00 55.08 180 ALA E O 1
ATOM 8693 N N . TYR B 1 181 ? 106.103 122.231 77.804 1.00 55.16 181 TYR E N 1
ATOM 8694 C CA . TYR B 1 181 ? 105.873 120.894 77.273 1.00 55.16 181 TYR E CA 1
ATOM 8695 C C . TYR B 1 181 ? 106.803 119.890 77.933 1.00 55.16 181 TYR E C 1
ATOM 8696 O O . TYR B 1 181 ? 106.364 118.845 78.431 1.00 55.16 181 TYR E O 1
ATOM 8714 N N . PHE B 1 182 ? 108.099 120.203 77.961 1.00 53.86 182 PHE E N 1
ATOM 8715 C CA . PHE B 1 182 ? 109.057 119.260 78.511 1.00 53.86 182 PHE E CA 1
ATOM 8716 C C . PHE B 1 182 ? 108.737 118.971 79.968 1.00 53.86 182 PHE E C 1
ATOM 8717 O O . PHE B 1 182 ? 108.664 117.810 80.381 1.00 53.86 182 PHE E O 1
ATOM 8734 N N . VAL B 1 183 ? 108.500 120.022 80.756 1.00 54.04 183 VAL E N 1
ATOM 8735 C CA . VAL B 1 183 ? 108.273 119.839 82.186 1.00 54.04 183 VAL E CA 1
ATOM 8736 C C . VAL B 1 183 ? 107.036 118.982 82.419 1.00 54.04 183 VAL E C 1
ATOM 8737 O O . VAL B 1 183 ? 107.085 117.973 83.133 1.00 54.04 183 VAL E O 1
ATOM 8750 N N . ILE B 1 184 ? 105.916 119.352 81.797 1.00 54.50 184 ILE E N 1
ATOM 8751 C CA . ILE B 1 184 ? 104.660 118.658 82.068 1.00 54.50 184 ILE E CA 1
ATOM 8752 C C . ILE B 1 184 ? 104.756 117.201 81.637 1.00 54.50 184 ILE E C 1
ATOM 8753 O O . ILE B 1 184 ? 104.421 116.285 82.401 1.00 54.50 184 ILE E O 1
ATOM 8769 N N . VAL B 1 185 ? 105.224 116.958 80.410 1.00 55.13 185 VAL E N 1
ATOM 8770 C CA . VAL B 1 185 ? 105.211 115.593 79.894 1.00 55.13 185 VAL E CA 1
ATOM 8771 C C . VAL B 1 185 ? 106.217 114.728 80.644 1.00 55.13 185 VAL E C 1
ATOM 8772 O O . VAL B 1 185 ? 105.932 113.569 80.966 1.00 55.13 185 VAL E O 1
ATOM 8785 N N . GLY B 1 186 ? 107.407 115.263 80.932 1.00 55.91 186 GLY E N 1
ATOM 8786 C CA . GLY B 1 186 ? 108.383 114.494 81.681 1.00 55.91 186 GLY E CA 1
ATOM 8787 C C . GLY B 1 186 ? 107.914 114.170 83.085 1.00 55.91 186 GLY E C 1
ATOM 8788 O O . GLY B 1 186 ? 108.133 113.062 83.579 1.00 55.91 186 GLY E O 1
ATOM 8792 N N . THR B 1 187 ? 107.273 115.132 83.756 1.00 53.80 187 THR E N 1
ATOM 8793 C CA . THR B 1 187 ? 106.743 114.861 85.087 1.00 53.80 187 THR E CA 1
ATOM 8794 C C . THR B 1 187 ? 105.665 113.788 85.038 1.00 53.80 187 THR E C 1
ATOM 8795 O O . THR B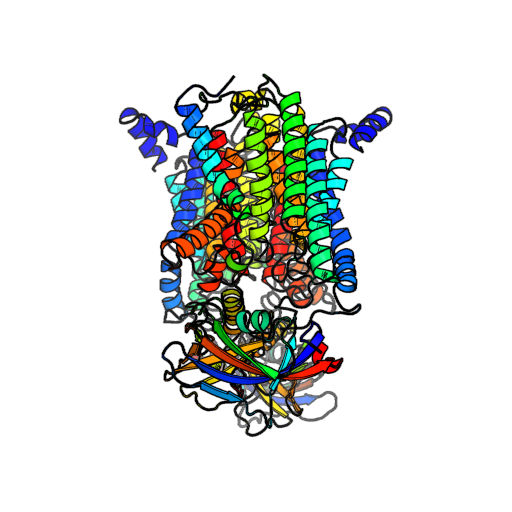 1 187 ? 105.650 112.875 85.872 1.00 53.80 187 THR E O 1
ATOM 8806 N N . GLY B 1 188 ? 104.757 113.875 84.064 1.00 53.88 188 GLY E N 1
ATOM 8807 C CA . GLY B 1 188 ? 103.747 112.838 83.927 1.00 53.88 188 GLY E CA 1
ATOM 8808 C C . GLY B 1 188 ? 104.359 111.470 83.695 1.00 53.88 188 GLY E C 1
ATOM 8809 O O . GLY B 1 188 ? 103.976 110.484 84.332 1.00 53.88 188 GLY E O 1
ATOM 8813 N N . ASN B 1 189 ? 105.335 111.396 82.785 1.00 54.23 189 ASN E N 1
ATOM 8814 C CA . ASN B 1 189 ? 106.005 110.128 82.512 1.00 54.23 189 ASN E CA 1
ATOM 8815 C C . ASN B 1 189 ? 106.673 109.579 83.767 1.00 54.23 189 ASN E C 1
ATOM 8816 O O . ASN B 1 189 ? 106.493 108.408 84.119 1.00 54.23 189 ASN E O 1
ATOM 8827 N N . ALA B 1 190 ? 107.451 110.416 84.456 1.00 53.76 190 ALA E N 1
ATOM 8828 C CA . ALA B 1 190 ? 108.209 109.941 85.608 1.00 53.76 190 ALA E CA 1
ATOM 8829 C C . ALA B 1 190 ? 107.285 109.492 86.734 1.00 53.76 190 ALA E C 1
ATOM 8830 O O . ALA B 1 190 ? 107.535 108.464 87.374 1.00 53.76 190 ALA E O 1
ATOM 8837 N N . VAL B 1 191 ? 106.212 110.243 86.995 1.00 54.45 191 VAL E N 1
ATOM 8838 C CA . VAL B 1 191 ? 105.252 109.815 88.010 1.00 54.45 191 VAL E CA 1
ATOM 8839 C C . VAL B 1 191 ? 104.600 108.504 87.592 1.00 54.45 191 VAL E C 1
ATOM 8840 O O . VAL B 1 191 ? 104.341 107.628 88.426 1.00 54.45 191 VAL E O 1
ATOM 8853 N N . ASN B 1 192 ? 104.322 108.348 86.295 1.00 55.47 192 ASN E N 1
ATOM 8854 C CA . ASN B 1 192 ? 103.843 107.063 85.799 1.00 55.47 192 ASN E CA 1
ATOM 8855 C C . ASN B 1 192 ? 104.895 105.978 85.989 1.00 55.47 192 ASN E C 1
ATOM 8856 O O . ASN B 1 192 ? 104.568 104.835 86.329 1.00 55.47 192 ASN E O 1
ATOM 8867 N N . LEU B 1 193 ? 106.165 106.318 85.769 1.00 54.04 193 LEU E N 1
ATOM 8868 C CA . LEU B 1 193 ? 107.232 105.336 85.921 1.00 54.04 193 LEU E CA 1
ATOM 8869 C C . LEU B 1 193 ? 107.480 104.995 87.384 1.00 54.04 193 LEU E C 1
ATOM 8870 O O . LEU B 1 193 ? 107.958 103.897 87.690 1.00 54.04 193 LEU E O 1
ATOM 8886 N N . THR B 1 194 ? 107.167 105.915 88.298 1.00 54.39 194 THR E N 1
ATOM 8887 C CA . THR B 1 194 ? 107.414 105.701 89.718 1.00 54.39 194 THR E CA 1
ATOM 8888 C C . THR B 1 194 ? 106.336 104.863 90.394 1.00 54.39 194 THR E C 1
ATOM 8889 O O . THR B 1 194 ? 106.545 104.422 91.529 1.00 54.39 194 THR E O 1
ATOM 8900 N N . ASP B 1 195 ? 105.203 104.625 89.737 1.00 56.12 195 ASP E N 1
ATOM 8901 C CA . ASP B 1 195 ? 104.124 103.848 90.332 1.00 56.12 195 ASP E CA 1
ATOM 8902 C C . ASP B 1 195 ? 104.370 102.344 90.269 1.00 56.12 195 ASP E C 1
ATOM 8903 O O . ASP B 1 195 ? 103.448 101.572 90.554 1.00 56.12 195 ASP E O 1
ATOM 8912 N N . GLY B 1 196 ? 105.581 101.911 89.914 1.00 56.48 196 GLY E N 1
ATOM 8913 C CA . GLY B 1 196 ? 105.874 100.487 89.927 1.00 56.48 196 GLY E CA 1
ATOM 8914 C C . GLY B 1 196 ? 105.680 99.876 91.300 1.00 56.48 196 GLY E C 1
ATOM 8915 O O . GLY B 1 196 ? 105.194 98.749 91.428 1.00 56.48 196 GLY E O 1
ATOM 8919 N N . LEU B 1 197 ? 106.052 100.612 92.343 1.00 54.58 197 LEU E N 1
ATOM 8920 C CA . LEU B 1 197 ? 105.760 100.240 93.720 1.00 54.58 197 LEU E CA 1
ATOM 8921 C C . LEU B 1 197 ? 104.587 101.083 94.204 1.00 54.58 197 LEU E C 1
ATOM 8922 O O . LEU B 1 197 ? 104.549 102.295 93.966 1.00 54.58 197 LEU E O 1
ATOM 8938 N N . ASP B 1 198 ? 103.633 100.438 94.878 1.00 56.82 198 ASP E N 1
ATOM 8939 C CA . ASP B 1 198 ? 102.354 101.083 95.161 1.00 56.82 198 ASP E CA 1
ATOM 8940 C C . ASP B 1 198 ? 102.542 102.396 95.916 1.00 56.82 198 ASP E C 1
ATOM 8941 O O . ASP B 1 198 ? 102.043 103.445 95.491 1.00 56.82 198 ASP E O 1
ATOM 8950 N N . GLY B 1 199 ? 103.260 102.362 97.034 1.00 53.40 199 GLY E N 1
ATOM 8951 C CA . GLY B 1 199 ? 103.448 103.532 97.865 1.00 53.40 199 GLY E CA 1
ATOM 8952 C C . GLY B 1 199 ? 104.650 104.384 97.526 1.00 53.40 199 GLY E C 1
ATOM 8953 O O . GLY B 1 199 ? 104.989 105.286 98.299 1.00 53.40 199 GLY E O 1
ATOM 8957 N N . LEU B 1 200 ? 105.313 104.128 96.398 1.00 53.35 200 LEU E N 1
ATOM 8958 C CA . LEU B 1 200 ? 106.563 104.817 96.096 1.00 53.35 200 LEU E CA 1
ATOM 8959 C C . LEU B 1 200 ? 106.330 106.223 95.556 1.00 53.35 200 LEU E C 1
ATOM 8960 O O . LEU B 1 200 ? 107.095 107.143 95.867 1.00 53.35 200 LEU E O 1
ATOM 8976 N N . ALA B 1 201 ? 105.283 106.413 94.753 1.00 54.15 201 ALA E N 1
ATOM 8977 C CA . ALA B 1 201 ? 105.122 107.649 93.996 1.00 54.15 201 ALA E CA 1
ATOM 8978 C C . ALA B 1 201 ? 104.227 108.673 94.680 1.00 54.15 201 ALA E C 1
ATOM 8979 O O . ALA B 1 201 ? 104.417 109.878 94.478 1.00 54.15 201 ALA E O 1
ATOM 8986 N N . ILE B 1 202 ? 103.257 108.232 95.480 1.00 53.94 202 ILE E N 1
ATOM 8987 C CA . ILE B 1 202 ? 102.247 109.156 95.989 1.00 53.94 202 ILE E CA 1
ATOM 8988 C C . ILE B 1 202 ? 102.844 110.092 97.037 1.00 53.94 202 ILE E C 1
ATOM 8989 O O . ILE B 1 202 ? 102.593 111.303 97.021 1.00 53.94 202 ILE E O 1
ATOM 9005 N N . MET B 1 203 ? 103.633 109.554 97.969 1.00 53.56 203 MET E N 1
ATOM 9006 C CA . MET B 1 203 ? 104.181 110.394 99.033 1.00 53.56 203 MET E CA 1
ATOM 9007 C C . MET B 1 203 ? 105.116 111.469 98.495 1.00 53.56 203 MET E C 1
ATOM 9008 O O . MET B 1 203 ? 104.987 112.636 98.911 1.00 53.56 203 MET E O 1
ATOM 9022 N N . PRO B 1 204 ? 106.065 111.169 97.602 1.00 52.59 204 PRO E N 1
ATOM 9023 C CA . PRO B 1 204 ? 106.844 112.259 96.996 1.00 52.59 204 PRO E CA 1
ATOM 9024 C C . PRO B 1 204 ? 105.969 113.289 96.310 1.00 52.59 204 PRO E C 1
ATOM 9025 O O . PRO B 1 204 ? 106.275 114.488 96.350 1.00 52.59 204 PRO E O 1
ATOM 9036 N N . THR B 1 205 ? 104.879 112.850 95.677 1.00 53.24 205 THR E N 1
ATOM 9037 C CA . THR B 1 205 ? 103.940 113.797 95.087 1.00 53.24 205 THR E CA 1
ATOM 9038 C C . THR B 1 205 ? 103.365 114.721 96.151 1.00 53.24 205 THR E C 1
ATOM 9039 O O . THR B 1 205 ? 103.246 115.930 95.932 1.00 53.24 205 THR E O 1
ATOM 9050 N N . VAL B 1 206 ? 103.009 114.170 97.312 1.00 52.24 206 VAL E N 1
ATOM 9051 C CA . VAL B 1 206 ? 102.494 114.996 98.401 1.00 52.24 206 VAL E CA 1
ATOM 9052 C C . VAL B 1 206 ? 103.543 116.009 98.839 1.00 52.24 206 VAL E C 1
ATOM 9053 O O . VAL B 1 206 ? 103.231 117.179 99.097 1.00 52.24 206 VAL E O 1
ATOM 9066 N N . PHE B 1 207 ? 104.799 115.575 98.949 1.00 52.60 207 PHE E N 1
ATOM 9067 C CA . PHE B 1 207 ? 105.846 116.478 99.417 1.00 52.60 207 PHE E CA 1
ATOM 9068 C C . PHE B 1 207 ? 106.066 117.619 98.428 1.00 52.60 207 PHE E C 1
ATOM 9069 O O . PHE B 1 207 ? 106.170 118.790 98.822 1.00 52.60 207 PHE E O 1
ATOM 9086 N N . VAL B 1 208 ? 106.130 117.298 97.133 1.00 53.07 208 VAL E N 1
ATOM 9087 C CA . VAL B 1 208 ? 106.301 118.344 96.127 1.00 53.07 208 VAL E CA 1
ATOM 9088 C C . VAL B 1 208 ? 105.081 119.255 96.097 1.00 53.07 208 VAL E C 1
ATOM 9089 O O . VAL B 1 208 ? 105.201 120.465 95.877 1.00 53.07 208 VAL E O 1
ATOM 9102 N N . ALA B 1 209 ? 103.888 118.694 96.310 1.00 53.02 209 ALA E N 1
ATOM 9103 C CA . ALA B 1 209 ? 102.686 119.517 96.343 1.00 53.02 209 ALA E CA 1
ATOM 9104 C C . ALA B 1 209 ? 102.736 120.509 97.496 1.00 53.02 209 ALA E C 1
ATOM 9105 O O . ALA B 1 209 ? 102.384 121.680 97.329 1.00 53.02 209 ALA E O 1
ATOM 9112 N N . GLY B 1 210 ? 103.176 120.063 98.672 1.00 51.74 210 GLY E N 1
ATOM 9113 C CA . GLY B 1 210 ? 103.311 120.984 99.791 1.00 51.74 210 GLY E CA 1
ATOM 9114 C C . GLY B 1 210 ? 104.350 122.060 99.532 1.00 51.74 210 GLY E C 1
ATOM 9115 O O . GLY B 1 210 ? 104.133 123.241 99.835 1.00 51.74 210 GLY E O 1
ATOM 9119 N N . GLY B 1 211 ? 105.494 121.668 98.968 1.00 52.44 211 GLY E N 1
ATOM 9120 C CA . GLY B 1 211 ? 106.506 122.656 98.629 1.00 52.44 211 GLY E CA 1
ATOM 9121 C C . GLY B 1 211 ? 105.985 123.700 97.660 1.00 52.44 211 GLY E C 1
ATOM 9122 O O . GLY B 1 211 ? 106.186 124.903 97.850 1.00 52.44 211 GLY E O 1
ATOM 9126 N N . PHE B 1 212 ? 105.295 123.252 96.609 1.00 52.87 212 PHE E N 1
ATOM 9127 C CA . PHE B 1 212 ? 104.738 124.185 95.638 1.00 52.87 212 PHE E CA 1
ATOM 9128 C C . PHE B 1 212 ? 103.627 125.028 96.247 1.00 52.87 212 PHE E C 1
ATOM 9129 O O . PHE B 1 212 ? 103.446 126.180 95.848 1.00 52.87 212 PHE E O 1
ATOM 9146 N N . ALA B 1 213 ? 102.876 124.483 97.205 1.00 53.15 213 ALA E N 1
ATOM 9147 C CA . ALA B 1 213 ? 101.885 125.289 97.908 1.00 53.15 213 ALA E CA 1
ATOM 9148 C C . ALA B 1 213 ? 102.556 126.440 98.641 1.00 53.15 213 ALA E C 1
ATOM 9149 O O . ALA B 1 213 ? 102.116 127.594 98.554 1.00 53.15 213 ALA E O 1
ATOM 9156 N N . LEU B 1 214 ? 103.637 126.143 99.363 1.00 53.27 214 LEU E N 1
ATOM 9157 C CA . LEU B 1 214 ? 104.353 127.202 100.068 1.00 53.27 214 LEU E CA 1
ATOM 9158 C C . LEU B 1 214 ? 104.924 128.221 99.087 1.00 53.27 214 LEU E C 1
ATOM 9159 O O . LEU B 1 214 ? 104.847 129.434 99.322 1.00 53.27 214 LEU E O 1
ATOM 9175 N N . VAL B 1 215 ? 105.490 127.747 97.976 1.00 51.71 215 VAL E N 1
ATOM 9176 C CA . VAL B 1 215 ? 106.068 128.663 96.994 1.00 51.71 215 VAL E CA 1
ATOM 9177 C C . VAL B 1 215 ? 104.991 129.563 96.400 1.00 51.71 215 VAL E C 1
ATOM 9178 O O . VAL B 1 215 ? 105.184 130.777 96.259 1.00 51.71 215 VAL E O 1
ATOM 9191 N N . ALA B 1 216 ? 103.841 128.987 96.042 1.00 52.44 216 ALA E N 1
ATOM 9192 C CA . ALA B 1 216 ? 102.752 129.781 95.488 1.00 52.44 216 ALA E CA 1
ATOM 9193 C C . ALA B 1 216 ? 102.257 130.805 96.498 1.00 52.44 216 ALA E C 1
ATOM 9194 O O . ALA B 1 216 ? 101.958 131.949 96.138 1.00 52.44 216 ALA E O 1
ATOM 9201 N N . TRP B 1 217 ? 102.159 130.411 97.771 1.00 53.51 217 TRP E N 1
ATOM 9202 C CA . TRP B 1 217 ? 101.845 131.387 98.808 1.00 53.51 217 TRP E CA 1
ATOM 9203 C C . TRP B 1 217 ? 102.853 132.527 98.793 1.00 53.51 217 TRP E C 1
ATOM 9204 O O . TRP B 1 217 ? 102.478 133.701 98.897 1.00 53.51 217 TRP E O 1
ATOM 9225 N N . ALA B 1 218 ? 104.140 132.200 98.662 1.00 54.34 218 ALA E N 1
ATOM 9226 C CA . ALA B 1 218 ? 105.151 133.241 98.506 1.00 54.34 218 ALA E CA 1
ATOM 9227 C C . ALA B 1 218 ? 104.995 133.965 97.174 1.00 54.34 218 ALA E C 1
ATOM 9228 O O . ALA B 1 218 ? 105.184 135.184 97.096 1.00 54.34 218 ALA E O 1
ATOM 9235 N N . THR B 1 219 ? 104.652 133.229 96.114 1.00 53.79 219 THR E N 1
ATOM 9236 C CA . THR B 1 219 ? 104.544 133.833 94.789 1.00 53.79 219 THR E CA 1
ATOM 9237 C C . THR B 1 219 ? 103.354 134.779 94.688 1.00 53.79 219 THR E C 1
ATOM 9238 O O . THR B 1 219 ? 103.417 135.773 93.956 1.00 53.79 219 THR E O 1
ATOM 9249 N N . GLY B 1 220 ? 102.270 134.492 95.404 1.00 54.26 220 GLY E N 1
ATOM 9250 C CA . GLY B 1 220 ? 101.044 135.251 95.272 1.00 54.26 220 GLY E CA 1
ATOM 9251 C C . GLY B 1 220 ? 100.993 136.561 96.022 1.00 54.26 220 GLY E C 1
ATOM 9252 O O . GLY B 1 220 ? 99.972 137.251 95.960 1.00 54.26 220 GLY E O 1
ATOM 9256 N N . ASN B 1 221 ? 102.058 136.931 96.729 1.00 55.79 221 ASN E N 1
ATOM 9257 C CA . ASN B 1 221 ? 102.104 138.165 97.501 1.00 55.79 221 ASN E CA 1
ATOM 9258 C C . ASN B 1 221 ? 103.242 139.037 96.993 1.00 55.79 221 ASN E C 1
ATOM 9259 O O . ASN B 1 221 ? 104.359 138.551 96.788 1.00 55.79 221 ASN E O 1
ATOM 9270 N N . MET B 1 222 ? 102.953 140.325 96.789 1.00 57.12 222 MET E N 1
ATOM 9271 C CA . MET B 1 222 ? 103.989 141.250 96.340 1.00 57.12 222 MET E CA 1
ATOM 9272 C C . MET B 1 222 ? 105.118 141.346 97.358 1.00 57.12 222 MET E C 1
ATOM 9273 O O . MET B 1 222 ? 106.298 141.330 96.990 1.00 57.12 222 MET E O 1
ATOM 9287 N N . ASN B 1 223 ? 104.776 141.446 98.643 1.00 59.00 223 ASN E N 1
ATOM 9288 C CA . ASN B 1 223 ? 105.802 141.560 99.673 1.00 59.00 223 ASN E CA 1
ATOM 9289 C C . ASN B 1 223 ? 106.700 140.329 99.687 1.00 59.00 223 ASN E C 1
ATOM 9290 O O . ASN B 1 223 ? 107.930 140.443 99.655 1.00 59.00 223 ASN E O 1
ATOM 9301 N N . PHE B 1 224 ? 106.101 139.138 99.721 1.00 55.68 224 PHE E N 1
ATOM 9302 C CA . PHE B 1 224 ? 106.898 137.915 99.730 1.00 55.68 224 PHE E CA 1
ATOM 9303 C C . PHE B 1 224 ? 107.642 137.732 98.413 1.00 55.68 224 PHE E C 1
ATOM 9304 O O . PHE B 1 224 ? 108.782 137.251 98.399 1.00 55.68 224 PHE E O 1
ATOM 9321 N N . ALA B 1 225 ? 107.014 138.104 97.295 1.00 55.48 225 ALA E N 1
ATOM 9322 C CA . ALA B 1 225 ? 107.676 137.973 96.002 1.00 55.48 225 ALA E CA 1
ATOM 9323 C C . ALA B 1 225 ? 108.931 138.832 95.940 1.00 55.48 225 ALA E C 1
ATOM 9324 O O . ALA B 1 225 ? 109.976 138.386 95.451 1.00 55.48 225 ALA E O 1
ATOM 9331 N N . SER B 1 226 ? 108.850 140.070 96.432 1.00 55.69 226 SER E N 1
ATOM 9332 C CA . SER B 1 226 ? 110.014 140.944 96.469 1.00 55.69 226 SER E CA 1
ATOM 9333 C C . SER B 1 226 ? 110.993 140.565 97.571 1.00 55.69 226 SER E C 1
ATOM 9334 O O . SER B 1 226 ? 112.161 140.963 97.507 1.00 55.69 226 SER E O 1
ATOM 9342 N N . TYR B 1 227 ? 110.542 139.832 98.590 1.00 56.30 227 TYR E N 1
ATOM 9343 C CA . TYR B 1 227 ? 111.460 139.339 99.610 1.00 56.30 227 TYR E CA 1
ATOM 9344 C C . TYR B 1 227 ? 112.314 138.199 99.067 1.00 56.30 227 TYR E C 1
ATOM 9345 O O . TYR B 1 227 ? 113.532 138.166 99.278 1.00 56.30 227 TYR E O 1
ATOM 9363 N N . LEU B 1 228 ? 111.692 137.257 98.360 1.00 55.13 228 LEU E N 1
ATOM 9364 C CA . LEU B 1 228 ? 112.399 136.122 97.781 1.00 55.13 228 LEU E CA 1
ATOM 9365 C C . LEU B 1 228 ? 112.840 136.366 96.343 1.00 55.13 228 LEU E C 1
ATOM 9366 O O . LEU B 1 228 ? 113.468 135.485 95.746 1.00 55.13 228 LEU E O 1
ATOM 9382 N N . HIS B 1 229 ? 112.534 137.534 95.776 1.00 55.71 229 HIS E N 1
ATOM 9383 C CA . HIS B 1 229 ? 112.946 137.879 94.415 1.00 55.71 229 HIS E CA 1
ATOM 9384 C C . HIS B 1 229 ? 112.427 136.861 93.403 1.00 55.71 229 HIS E C 1
ATOM 9385 O O . HIS B 1 229 ? 113.146 136.434 92.497 1.00 55.71 229 HIS E O 1
ATOM 9399 N N . ILE B 1 230 ? 111.166 136.469 93.558 1.00 54.40 230 ILE E N 1
ATOM 9400 C CA . ILE B 1 230 ? 110.520 135.530 92.645 1.00 54.40 230 ILE E CA 1
ATOM 9401 C C . ILE B 1 230 ? 109.446 136.301 91.883 1.00 54.40 230 ILE E C 1
ATOM 9402 O O . ILE B 1 230 ? 108.841 137.223 92.449 1.00 54.40 230 ILE E O 1
ATOM 9418 N N . PRO B 1 231 ? 109.176 135.981 90.616 1.00 54.17 231 PRO E N 1
ATOM 9419 C CA . PRO B 1 231 ? 108.169 136.748 89.874 1.00 54.17 231 PRO E CA 1
ATOM 9420 C C . PRO B 1 231 ? 106.818 136.722 90.573 1.00 54.17 231 PRO E C 1
ATOM 9421 O O . PRO B 1 231 ? 106.391 135.696 91.104 1.00 54.17 231 PRO E O 1
ATOM 9432 N N . TYR B 1 232 ? 106.145 137.871 90.564 1.00 55.33 232 TYR E N 1
ATOM 9433 C CA . TYR B 1 232 ? 104.846 138.022 91.219 1.00 55.33 232 TYR E CA 1
ATOM 9434 C C . TYR B 1 232 ? 103.757 137.731 90.195 1.00 55.33 232 TYR E C 1
ATOM 9435 O O . TYR B 1 232 ? 103.332 138.607 89.440 1.00 55.33 232 TYR E O 1
ATOM 9453 N N . LEU B 1 233 ? 103.303 136.482 90.166 1.00 55.06 233 LEU E N 1
ATOM 9454 C CA . LEU B 1 233 ? 102.172 136.086 89.334 1.00 55.06 233 LEU E CA 1
ATOM 9455 C C . LEU B 1 233 ? 100.914 136.165 90.191 1.00 55.06 233 LEU E C 1
ATOM 9456 O O . LEU B 1 233 ? 100.721 135.352 91.101 1.00 55.06 233 LEU E O 1
ATOM 9472 N N . ARG B 1 234 ? 100.059 137.148 89.901 1.00 55.15 234 ARG E N 1
ATOM 9473 C CA . ARG B 1 234 ? 98.907 137.401 90.760 1.00 55.15 234 ARG E CA 1
ATOM 9474 C C . ARG B 1 234 ? 97.969 136.202 90.793 1.00 55.15 234 ARG E C 1
ATOM 9475 O O . ARG B 1 234 ? 97.426 135.858 91.849 1.00 55.15 234 ARG E O 1
ATOM 9496 N N . HIS B 1 235 ? 97.763 135.552 89.646 1.00 55.04 235 HIS E N 1
ATOM 9497 C CA . HIS B 1 235 ? 96.855 134.413 89.590 1.00 55.04 235 HIS E CA 1
ATOM 9498 C C . HIS B 1 235 ? 97.395 133.202 90.340 1.00 55.04 235 HIS E C 1
ATOM 9499 O O . HIS B 1 235 ? 96.633 132.267 90.609 1.00 55.04 235 HIS E O 1
ATOM 9513 N N . ALA B 1 236 ? 98.684 133.195 90.683 1.00 54.13 236 ALA E N 1
ATOM 9514 C CA . ALA B 1 236 ? 99.286 132.050 91.355 1.00 54.13 236 ALA E CA 1
ATOM 9515 C C . ALA B 1 236 ? 98.799 131.875 92.787 1.00 54.13 236 ALA E C 1
ATOM 9516 O O . ALA B 1 236 ? 99.076 130.833 93.390 1.00 54.13 236 ALA E O 1
ATOM 9523 N N . GLY B 1 237 ? 98.089 132.857 93.345 1.00 53.64 237 GLY E N 1
ATOM 9524 C CA . GLY B 1 237 ? 97.656 132.746 94.728 1.00 53.64 237 GLY E CA 1
ATOM 9525 C C . GLY B 1 237 ? 96.749 131.555 94.967 1.00 53.64 237 GLY E C 1
ATOM 9526 O O . GLY B 1 237 ? 96.891 130.844 95.965 1.00 53.64 237 GLY E O 1
ATOM 9530 N N . GLU B 1 238 ? 95.803 131.318 94.056 1.00 56.96 238 GLU E N 1
ATOM 9531 C CA . GLU B 1 238 ? 94.862 130.217 94.230 1.00 56.96 238 GLU E CA 1
ATOM 9532 C C . GLU B 1 238 ? 95.517 128.855 94.045 1.00 56.96 238 GLU E C 1
ATOM 9533 O O . GLU B 1 238 ? 94.934 127.844 94.451 1.00 56.96 238 GLU E O 1
ATOM 9545 N N . LEU B 1 239 ? 96.708 128.800 93.444 1.00 55.31 239 LEU E N 1
ATOM 9546 C CA . LEU B 1 239 ? 97.392 127.522 93.285 1.00 55.31 239 LEU E CA 1
ATOM 9547 C C . LEU B 1 239 ? 97.724 126.884 94.626 1.00 55.31 239 LEU E C 1
ATOM 9548 O O . LEU B 1 239 ? 97.938 125.668 94.686 1.00 55.31 239 LEU E O 1
ATOM 9564 N N . VAL B 1 240 ? 97.772 127.673 95.700 1.00 53.86 240 VAL E N 1
ATOM 9565 C CA . VAL B 1 240 ? 97.978 127.103 97.028 1.00 53.86 240 VAL E CA 1
ATOM 9566 C C . VAL B 1 240 ? 96.846 126.142 97.365 1.00 53.86 240 VAL E C 1
ATOM 9567 O O . VAL B 1 240 ? 97.073 125.061 97.923 1.00 53.86 240 VAL E O 1
ATOM 9580 N N . ILE B 1 241 ? 95.610 126.522 97.034 1.00 54.95 241 ILE E N 1
ATOM 9581 C CA . ILE B 1 241 ? 94.468 125.653 97.300 1.00 54.95 241 ILE E CA 1
ATOM 9582 C C . ILE B 1 241 ? 94.593 124.355 96.514 1.00 54.95 241 ILE E C 1
ATOM 9583 O O . ILE B 1 241 ? 94.334 123.266 97.040 1.00 54.95 241 ILE E O 1
ATOM 9599 N N . VAL B 1 242 ? 94.982 124.448 95.241 1.00 53.37 242 VAL E N 1
ATOM 9600 C CA . VAL B 1 242 ? 95.114 123.248 94.419 1.00 53.37 242 VAL E CA 1
ATOM 9601 C C . VAL B 1 242 ? 96.197 122.337 94.980 1.00 53.37 242 VAL E C 1
ATOM 9602 O O . VAL B 1 242 ? 96.025 121.114 95.053 1.00 53.37 242 VAL E O 1
ATOM 9615 N N . CYS B 1 243 ? 97.332 122.914 95.379 1.00 53.96 243 CYS E N 1
ATOM 9616 C CA . CYS B 1 243 ? 98.415 122.105 95.926 1.00 53.96 243 CYS E CA 1
ATOM 9617 C C . CYS B 1 243 ? 98.006 121.445 97.238 1.00 53.96 243 CYS E C 1
ATOM 9618 O O . CYS B 1 243 ? 98.331 120.277 97.483 1.00 53.96 243 CYS E O 1
ATOM 9626 N N . THR B 1 244 ? 97.297 122.177 98.100 1.00 53.99 244 THR E N 1
ATOM 9627 C CA . THR B 1 244 ? 96.834 121.595 99.355 1.00 53.99 244 THR E CA 1
ATOM 9628 C C . THR B 1 244 ? 95.828 120.477 99.104 1.00 53.99 244 THR E C 1
ATOM 9629 O O . THR B 1 244 ? 95.848 119.448 99.792 1.00 53.99 244 THR E O 1
ATOM 9640 N N . ALA B 1 245 ? 94.939 120.661 98.127 1.00 53.89 245 ALA E N 1
ATOM 9641 C CA . ALA B 1 245 ? 94.005 119.600 97.768 1.00 53.89 245 ALA E CA 1
ATOM 9642 C C . ALA B 1 245 ? 94.746 118.379 97.242 1.00 53.89 245 ALA E C 1
ATOM 9643 O O . ALA B 1 245 ? 94.365 117.240 97.532 1.00 53.89 245 ALA E O 1
ATOM 9650 N N . ILE B 1 246 ? 95.802 118.598 96.457 1.00 52.72 246 ILE E N 1
ATOM 9651 C CA . ILE B 1 246 ? 96.611 117.483 95.973 1.00 52.72 246 ILE E CA 1
ATOM 9652 C C . ILE B 1 246 ? 97.254 116.752 97.144 1.00 52.72 246 ILE E C 1
ATOM 9653 O O . ILE B 1 246 ? 97.299 115.517 97.174 1.00 52.72 246 ILE E O 1
ATOM 9669 N N . VAL B 1 247 ? 97.768 117.501 98.120 1.00 52.30 247 VAL E N 1
ATOM 9670 C CA . VAL B 1 247 ? 98.375 116.881 99.296 1.00 52.30 247 VAL E CA 1
ATOM 9671 C C . VAL B 1 247 ? 97.348 116.030 100.032 1.00 52.30 247 VAL E C 1
ATOM 9672 O O . VAL B 1 247 ? 97.621 114.888 100.425 1.00 52.30 247 VAL E O 1
ATOM 9685 N N . GLY B 1 248 ? 96.151 116.580 100.238 1.00 53.36 248 GLY E N 1
ATOM 9686 C CA . GLY B 1 248 ? 95.117 115.834 100.936 1.00 53.36 248 GLY E CA 1
ATOM 9687 C C . GLY B 1 248 ? 94.696 114.583 100.189 1.00 53.36 248 GLY E C 1
ATOM 9688 O O . GLY B 1 248 ? 94.525 113.518 100.787 1.00 53.36 248 GLY E O 1
ATOM 9692 N N . ALA B 1 249 ? 94.522 114.695 98.870 1.00 54.09 249 ALA E N 1
ATOM 9693 C CA . ALA B 1 249 ? 94.151 113.534 98.071 1.00 54.09 249 ALA E CA 1
ATOM 9694 C C . ALA B 1 249 ? 95.241 112.473 98.111 1.00 54.09 249 ALA E C 1
ATOM 9695 O O . ALA B 1 249 ? 94.950 111.276 98.199 1.00 54.09 249 ALA E O 1
ATOM 9702 N N . GLY B 1 250 ? 96.505 112.893 98.043 1.00 53.66 250 GLY E N 1
ATOM 9703 C CA . GLY B 1 250 ? 97.594 111.935 98.120 1.00 53.66 250 GLY E CA 1
ATOM 9704 C C . GLY B 1 250 ? 97.643 111.224 99.457 1.00 53.66 250 GLY E C 1
ATOM 9705 O O . GLY B 1 250 ? 97.855 110.011 99.517 1.00 53.66 250 GLY E O 1
ATOM 9709 N N . LEU B 1 251 ? 97.449 111.968 100.548 1.00 51.88 251 LEU E N 1
ATOM 9710 C CA . LEU B 1 251 ? 97.409 111.335 101.863 1.00 51.88 251 LEU E CA 1
ATOM 9711 C C . LEU B 1 251 ? 96.248 110.353 101.960 1.00 51.88 251 LEU E C 1
ATOM 9712 O O . LEU B 1 251 ? 96.409 109.235 102.463 1.00 51.88 251 LEU E O 1
ATOM 9728 N N . GLY B 1 252 ? 95.072 110.748 101.468 1.00 53.13 252 GLY E N 1
ATOM 9729 C CA . GLY B 1 252 ? 93.923 109.860 101.530 1.00 53.13 252 GLY E CA 1
ATOM 9730 C C . GLY B 1 252 ? 94.107 108.606 100.698 1.00 53.13 252 GLY E C 1
ATOM 9731 O O . GLY B 1 252 ? 93.645 107.526 101.075 1.00 53.13 252 GLY E O 1
ATOM 9735 N N . PHE B 1 253 ? 94.771 108.730 99.549 1.00 54.35 253 PHE E N 1
ATOM 9736 C CA . PHE B 1 253 ? 95.029 107.559 98.718 1.00 54.35 253 PHE E CA 1
ATOM 9737 C C . PHE B 1 253 ? 96.066 106.648 99.363 1.00 54.35 253 PHE E C 1
ATOM 9738 O O . PHE B 1 253 ? 95.881 105.427 99.428 1.00 54.35 253 PHE E O 1
ATOM 9755 N N . LEU B 1 254 ? 97.168 107.226 99.847 1.00 52.87 254 LEU E N 1
ATOM 9756 C CA . LEU B 1 254 ? 98.196 106.434 100.508 1.00 52.87 254 LEU E CA 1
ATOM 9757 C C . LEU B 1 254 ? 97.679 105.795 101.788 1.00 52.87 254 LEU E C 1
ATOM 9758 O O . LEU B 1 254 ? 98.260 104.811 102.258 1.00 52.87 254 LEU E O 1
ATOM 9774 N N . TRP B 1 255 ? 96.598 106.331 102.360 1.00 51.16 255 TRP E N 1
ATOM 9775 C CA . TRP B 1 255 ? 95.907 105.626 103.434 1.00 51.16 255 TRP E CA 1
ATOM 9776 C C . TRP B 1 255 ? 95.452 104.244 102.982 1.00 51.16 255 TRP E C 1
ATOM 9777 O O . TRP B 1 255 ? 95.420 103.307 103.788 1.00 51.16 255 TRP E O 1
ATOM 9798 N N . PHE B 1 256 ? 95.099 104.098 101.702 1.00 52.46 256 PHE E N 1
ATOM 9799 C CA . PHE B 1 256 ? 94.693 102.818 101.141 1.00 52.46 256 PHE E CA 1
ATOM 9800 C C . PHE B 1 256 ? 95.743 102.183 100.242 1.00 52.46 256 PHE E C 1
ATOM 9801 O O . PHE B 1 256 ? 95.675 100.973 100.004 1.00 52.46 256 PHE E O 1
ATOM 9818 N N . ASN B 1 257 ? 96.702 102.958 99.742 1.00 54.09 257 ASN E N 1
ATOM 9819 C CA . ASN B 1 257 ? 97.698 102.463 98.802 1.00 54.09 257 ASN E CA 1
ATOM 9820 C C . ASN B 1 257 ? 98.987 102.017 99.482 1.00 54.09 257 ASN E C 1
ATOM 9821 O O . ASN B 1 257 ? 99.943 101.652 98.790 1.00 54.09 257 ASN E O 1
ATOM 9832 N N . THR B 1 258 ? 99.040 102.037 100.811 1.00 55.08 258 THR E N 1
ATOM 9833 C CA . THR B 1 258 ? 100.233 101.600 101.520 1.00 55.08 258 THR E CA 1
ATOM 9834 C C . THR B 1 258 ? 100.426 100.094 101.373 1.00 55.08 258 THR E C 1
ATOM 9835 O O . THR B 1 258 ? 99.465 99.327 101.275 1.00 55.08 258 THR E O 1
ATOM 9846 N N . TYR B 1 259 ? 101.687 99.678 101.366 1.00 56.85 259 TYR E N 1
ATOM 9847 C CA . TYR B 1 259 ? 102.011 98.263 101.246 1.00 56.85 259 TYR E CA 1
ATOM 9848 C C . TYR B 1 259 ? 101.393 97.488 102.409 1.00 56.85 259 TYR E C 1
ATOM 9849 O O . TYR B 1 259 ? 101.603 97.859 103.572 1.00 56.85 259 TYR E O 1
ATOM 9867 N N . PRO B 1 260 ? 100.620 96.417 102.148 1.00 61.20 260 PRO E N 1
ATOM 9868 C CA . PRO B 1 260 ? 100.161 95.930 100.842 1.00 61.20 260 PRO E CA 1
ATOM 9869 C C . PRO B 1 260 ? 98.962 96.725 100.337 1.00 61.20 260 PRO E C 1
ATOM 9870 O O . PRO B 1 260 ? 97.895 96.680 100.948 1.00 61.20 260 PRO E O 1
ATOM 9881 N N . ALA B 1 261 ? 99.145 97.447 99.235 1.00 57.84 261 ALA E N 1
ATOM 9882 C CA . ALA B 1 261 ? 98.116 98.361 98.759 1.00 57.84 261 ALA E CA 1
ATOM 9883 C C . ALA B 1 261 ? 96.819 97.620 98.467 1.00 57.84 261 ALA E C 1
ATOM 9884 O O . ALA B 1 261 ? 96.817 96.573 97.813 1.00 57.84 261 ALA E O 1
ATOM 9891 N N . GLN B 1 262 ? 95.708 98.172 98.960 1.00 56.68 262 GLN E N 1
ATOM 9892 C CA . GLN B 1 262 ? 94.395 97.651 98.602 1.00 56.68 262 GLN E CA 1
ATOM 9893 C C . GLN B 1 262 ? 94.052 97.934 97.147 1.00 56.68 262 GLN E C 1
ATOM 9894 O O . GLN B 1 262 ? 93.208 97.237 96.574 1.00 56.68 262 GLN E O 1
ATOM 9908 N N . VAL B 1 263 ? 94.684 98.937 96.543 1.00 57.39 263 VAL E N 1
ATOM 9909 C CA . VAL B 1 263 ? 94.466 99.265 95.140 1.00 57.39 263 VAL E CA 1
ATOM 9910 C C . VAL B 1 263 ? 95.691 100.012 94.638 1.00 57.39 263 VAL E C 1
ATOM 9911 O O . VAL B 1 263 ? 96.300 100.797 95.370 1.00 57.39 263 VAL E O 1
ATOM 9924 N N . PHE B 1 264 ? 96.047 99.763 93.382 1.00 58.62 264 PHE E N 1
ATOM 9925 C CA . PHE B 1 264 ? 97.171 100.437 92.753 1.00 58.62 264 PHE E CA 1
ATOM 9926 C C . PHE B 1 264 ? 96.707 101.731 92.098 1.00 58.62 264 PHE E C 1
ATOM 9927 O O . PHE B 1 264 ? 95.569 101.846 91.636 1.00 58.62 264 PHE E O 1
ATOM 9944 N N . MET B 1 265 ? 97.610 102.714 92.063 1.00 57.28 265 MET E N 1
ATOM 9945 C CA . MET B 1 265 ? 97.263 104.011 91.491 1.00 57.28 265 MET E CA 1
ATOM 9946 C C . MET B 1 265 ? 96.889 103.883 90.021 1.00 57.28 265 MET E C 1
ATOM 9947 O O . MET B 1 265 ? 95.921 104.500 89.563 1.00 57.28 265 MET E O 1
ATOM 9961 N N . GLY B 1 266 ? 97.640 103.089 89.268 1.00 57.42 266 GLY E N 1
ATOM 9962 C CA . GLY B 1 266 ? 97.377 102.930 87.858 1.00 57.42 266 GLY E CA 1
ATOM 9963 C C . GLY B 1 266 ? 97.828 104.138 87.060 1.00 57.42 266 GLY E C 1
ATOM 9964 O O . GLY B 1 266 ? 98.458 105.070 87.568 1.00 57.42 266 GLY E O 1
ATOM 9968 N N . ASP B 1 267 ? 97.489 104.111 85.770 1.00 58.54 267 ASP E N 1
ATOM 9969 C CA . ASP B 1 267 ? 97.867 105.213 84.893 1.00 58.54 267 ASP E CA 1
ATOM 9970 C C . ASP B 1 267 ? 97.104 106.485 85.241 1.00 58.54 267 ASP E C 1
ATOM 9971 O O . ASP B 1 267 ? 97.668 107.583 85.190 1.00 58.54 267 ASP E O 1
ATOM 9980 N N . VAL B 1 268 ? 95.826 106.360 85.603 1.00 57.12 268 VAL E N 1
ATOM 9981 C CA . VAL B 1 268 ? 94.997 107.542 85.842 1.00 57.12 268 VAL E CA 1
ATOM 9982 C C . VAL B 1 268 ? 95.644 108.445 86.885 1.00 57.12 268 VAL E C 1
ATOM 9983 O O . VAL B 1 268 ? 96.004 109.595 86.604 1.00 57.12 268 VAL E O 1
ATOM 9996 N N . GLY B 1 269 ? 95.790 107.934 88.109 1.00 57.21 269 GLY E N 1
ATOM 9997 C CA . GLY B 1 269 ? 96.281 108.768 89.193 1.00 57.21 269 GLY E CA 1
ATOM 9998 C C . GLY B 1 269 ? 97.696 109.257 88.963 1.00 57.21 269 GLY E C 1
ATOM 9999 O O . GLY B 1 269 ? 98.004 110.427 89.198 1.00 57.21 269 GLY E O 1
ATOM 10003 N N . SER B 1 270 ? 98.578 108.367 88.505 1.00 55.81 270 SER E N 1
ATOM 10004 C CA . SER B 1 270 ? 99.966 108.754 88.284 1.00 55.81 270 SER E CA 1
ATOM 10005 C C . SER B 1 270 ? 100.064 109.869 87.251 1.00 55.81 270 SER E C 1
ATOM 10006 O O . SER B 1 270 ? 100.717 110.894 87.485 1.00 55.81 270 SER E O 1
ATOM 10014 N N . LEU B 1 271 ? 99.414 109.688 86.099 1.00 55.45 271 LEU E N 1
ATOM 10015 C CA . LEU B 1 271 ? 99.484 110.699 85.050 1.00 55.45 271 LEU E CA 1
ATOM 10016 C C . LEU B 1 271 ? 98.855 112.006 85.509 1.00 55.45 271 LEU E C 1
ATOM 10017 O O . LEU B 1 271 ? 99.392 113.086 85.239 1.00 55.45 271 LEU E O 1
ATOM 10033 N N . ALA B 1 272 ? 97.715 111.935 86.200 1.00 55.16 272 ALA E N 1
ATOM 10034 C CA . ALA B 1 272 ? 97.055 113.156 86.645 1.00 55.16 272 ALA E CA 1
ATOM 10035 C C . ALA B 1 272 ? 97.927 113.921 87.631 1.00 55.16 272 ALA E C 1
ATOM 10036 O O . ALA B 1 272 ? 98.081 115.142 87.524 1.00 55.16 272 ALA E O 1
ATOM 10043 N N . LEU B 1 273 ? 98.512 113.216 88.602 1.00 53.51 273 LEU E N 1
ATOM 10044 C CA . LEU B 1 273 ? 99.360 113.883 89.583 1.00 53.51 273 LEU E CA 1
ATOM 10045 C C . LEU B 1 273 ? 100.608 114.461 88.930 1.00 53.51 273 LEU E C 1
ATOM 10046 O O . LEU B 1 273 ? 101.027 115.578 89.260 1.00 53.51 273 LEU E O 1
ATOM 10062 N N . GLY B 1 274 ? 101.219 113.720 88.004 1.00 54.28 274 GLY E N 1
ATOM 10063 C CA . GLY B 1 274 ? 102.381 114.246 87.311 1.00 54.28 274 GLY E CA 1
ATOM 10064 C C . GLY B 1 274 ? 102.055 115.483 86.499 1.00 54.28 274 GLY E C 1
ATOM 10065 O O . GLY B 1 274 ? 102.810 116.458 86.503 1.00 54.28 274 GLY E O 1
ATOM 10069 N N . GLY B 1 275 ? 100.921 115.465 85.797 1.00 55.31 275 GLY E N 1
ATOM 10070 C CA . GLY B 1 275 ? 100.511 116.638 85.047 1.00 55.31 275 GLY E CA 1
ATOM 10071 C C . GLY B 1 275 ? 100.210 117.821 85.943 1.00 55.31 275 GLY E C 1
ATOM 10072 O O . GLY B 1 275 ? 100.532 118.962 85.608 1.00 55.31 275 GLY E O 1
ATOM 10076 N N . ALA B 1 276 ? 99.575 117.569 87.090 1.00 56.10 276 ALA E N 1
ATOM 10077 C CA . ALA B 1 276 ? 99.300 118.646 88.033 1.00 56.10 276 ALA E CA 1
ATOM 10078 C C . ALA B 1 276 ? 100.597 119.263 88.539 1.00 56.10 276 ALA E C 1
ATOM 10079 O O . ALA B 1 276 ? 100.738 120.490 88.591 1.00 56.10 276 ALA E O 1
ATOM 10086 N N . LEU B 1 277 ? 101.568 118.421 88.899 1.00 53.96 277 LEU E N 1
ATOM 10087 C CA . LEU B 1 277 ? 102.853 118.939 89.356 1.00 53.96 277 LEU E CA 1
ATOM 10088 C C . LEU B 1 277 ? 103.547 119.727 88.253 1.00 53.96 277 LEU E C 1
ATOM 10089 O O . LEU B 1 277 ? 104.116 120.796 88.506 1.00 53.96 277 LEU E O 1
ATOM 10105 N N . GLY B 1 278 ? 103.505 119.221 87.019 1.00 54.99 278 GLY E N 1
ATOM 10106 C CA . GLY B 1 278 ? 104.154 119.921 85.923 1.00 54.99 278 GLY E CA 1
ATOM 10107 C C . GLY B 1 278 ? 103.519 121.268 85.636 1.00 54.99 278 GLY E C 1
ATOM 10108 O O . GLY B 1 278 ? 104.212 122.269 85.445 1.00 54.99 278 GLY E O 1
ATOM 10112 N N . ILE B 1 279 ? 102.186 121.312 85.598 1.00 55.17 279 ILE E N 1
ATOM 10113 C CA . ILE B 1 279 ? 101.508 122.573 85.321 1.00 55.17 279 ILE E CA 1
ATOM 10114 C C . ILE B 1 279 ? 101.716 123.549 86.471 1.00 55.17 279 ILE E C 1
ATOM 10115 O O . ILE B 1 279 ? 101.805 124.762 86.252 1.00 55.17 279 ILE E O 1
ATOM 10131 N N . ILE B 1 280 ? 101.788 123.054 87.709 1.00 54.16 280 ILE E N 1
ATOM 10132 C CA . ILE B 1 280 ? 102.073 123.936 88.835 1.00 54.16 280 ILE E CA 1
ATOM 10133 C C . ILE B 1 280 ? 103.479 124.511 88.718 1.00 54.16 280 ILE E C 1
ATOM 10134 O O . ILE B 1 280 ? 103.696 125.708 88.941 1.00 54.16 280 ILE E O 1
ATOM 10150 N N . ALA B 1 281 ? 104.457 123.672 88.368 1.00 54.05 281 ALA E N 1
ATOM 10151 C CA . ALA B 1 281 ? 105.829 124.134 88.204 1.00 54.05 281 ALA E CA 1
ATOM 10152 C C . ALA B 1 281 ? 106.020 124.984 86.956 1.00 54.05 281 ALA E C 1
ATOM 10153 O O . ALA B 1 281 ? 107.062 125.634 86.825 1.00 54.05 281 ALA E O 1
ATOM 10160 N N . VAL B 1 282 ? 105.068 124.964 86.028 1.00 54.56 282 VAL E N 1
ATOM 10161 C CA . VAL B 1 282 ? 105.115 125.849 84.867 1.00 54.56 282 VAL E CA 1
ATOM 10162 C C . VAL B 1 282 ? 104.474 127.195 85.175 1.00 54.56 282 VAL E C 1
ATOM 10163 O O . VAL B 1 282 ? 105.044 128.248 84.876 1.00 54.56 282 VAL E O 1
ATOM 10176 N N . LEU B 1 283 ? 103.281 127.185 85.774 1.00 55.43 283 LEU E N 1
ATOM 10177 C CA . LEU B 1 283 ? 102.652 128.433 86.193 1.00 55.43 283 LEU E CA 1
ATOM 10178 C C . LEU B 1 283 ? 103.560 129.197 87.145 1.00 55.43 283 LEU E C 1
ATOM 10179 O O . LEU B 1 283 ? 103.850 130.380 86.935 1.00 55.43 283 LEU E O 1
ATOM 10195 N N . LEU B 1 284 ? 104.023 128.532 88.200 1.00 53.74 284 LEU E N 1
ATOM 10196 C CA . LEU B 1 284 ? 105.098 129.080 89.012 1.00 53.74 284 LEU E CA 1
ATOM 10197 C C . LEU B 1 284 ? 106.409 128.940 88.251 1.00 53.74 284 LEU E C 1
ATOM 10198 O O . LEU B 1 284 ? 106.709 127.872 87.711 1.00 53.74 284 LEU E O 1
ATOM 10214 N N . ARG B 1 285 ? 107.193 130.013 88.203 1.00 55.46 285 ARG E N 1
ATOM 10215 C CA . ARG B 1 285 ? 108.452 129.964 87.472 1.00 55.46 285 ARG E CA 1
ATOM 10216 C C . ARG B 1 285 ? 109.460 129.145 88.268 1.00 55.46 285 ARG E C 1
ATOM 10217 O O . ARG B 1 285 ? 110.463 129.678 88.752 1.00 55.46 285 ARG E O 1
ATOM 10238 N N . GLN B 1 286 ? 109.193 127.847 88.409 1.00 53.73 286 GLN E N 1
ATOM 10239 C CA . GLN B 1 286 ? 109.933 126.985 89.324 1.00 53.73 286 GLN E CA 1
ATOM 10240 C C . GLN B 1 286 ? 110.217 125.628 88.692 1.00 53.73 286 GLN E C 1
ATOM 10241 O O . GLN B 1 286 ? 110.053 124.582 89.329 1.00 53.73 286 GLN E O 1
ATOM 10255 N N . GLU B 1 287 ? 110.645 125.620 87.428 1.00 54.89 287 GLU E N 1
ATOM 10256 C CA . GLU B 1 287 ? 110.972 124.357 86.771 1.00 54.89 287 GLU E CA 1
ATOM 10257 C C . GLU B 1 287 ? 112.164 123.683 87.445 1.00 54.89 287 GLU E C 1
ATOM 10258 O O . GLU B 1 287 ? 112.124 122.487 87.763 1.00 54.89 287 GLU E O 1
ATOM 10270 N N . PHE B 1 288 ? 113.240 124.442 87.671 1.00 53.09 288 PHE E N 1
ATOM 10271 C CA . PHE B 1 288 ? 114.374 123.900 88.410 1.00 53.09 288 PHE E CA 1
ATOM 10272 C C . PHE B 1 288 ? 113.955 123.439 89.797 1.00 53.09 288 PHE E C 1
ATOM 10273 O O . PHE B 1 288 ? 114.497 122.458 90.319 1.00 53.09 288 PHE E O 1
ATOM 10290 N N . LEU B 1 289 ? 112.996 124.134 90.411 1.00 52.76 289 LEU E N 1
ATOM 10291 C CA . LEU B 1 289 ? 112.500 123.700 91.710 1.00 52.76 289 LEU E CA 1
ATOM 10292 C C . LEU B 1 289 ? 111.757 122.378 91.605 1.00 52.76 289 LEU E C 1
ATOM 10293 O O . LEU B 1 289 ? 111.800 121.576 92.540 1.00 52.76 289 LEU E O 1
ATOM 10309 N N . LEU B 1 290 ? 111.055 122.139 90.496 1.00 52.76 290 LEU E N 1
ATOM 10310 C CA . LEU B 1 290 ? 110.461 120.823 90.288 1.00 52.76 290 LEU E CA 1
ATOM 10311 C C . LEU B 1 290 ? 111.538 119.760 90.124 1.00 52.76 290 LEU E C 1
ATOM 10312 O O . LEU B 1 290 ? 111.400 118.643 90.637 1.00 52.76 290 LEU E O 1
ATOM 10328 N N . VAL B 1 291 ? 112.617 120.087 89.411 1.00 53.53 291 VAL E N 1
ATOM 10329 C CA . VAL B 1 291 ? 113.704 119.125 89.244 1.00 53.53 291 VAL E CA 1
ATOM 10330 C C . VAL B 1 291 ? 114.307 118.765 90.596 1.00 53.53 291 VAL E C 1
ATOM 10331 O O . VAL B 1 291 ? 114.558 117.589 90.889 1.00 53.53 291 VAL E O 1
ATOM 10344 N N . ILE B 1 292 ? 114.550 119.768 91.439 1.00 53.29 292 ILE E N 1
ATOM 10345 C CA . ILE B 1 292 ? 115.186 119.522 92.733 1.00 53.29 292 ILE E CA 1
ATOM 10346 C C . ILE B 1 292 ? 114.219 118.811 93.674 1.00 53.29 292 ILE E C 1
ATOM 10347 O O . ILE B 1 292 ? 114.524 117.745 94.221 1.00 53.29 292 ILE E O 1
ATOM 10363 N N . MET B 1 293 ? 113.037 119.397 93.877 1.00 53.54 293 MET E N 1
ATOM 10364 C CA . MET B 1 293 ? 112.059 118.829 94.798 1.00 53.54 293 MET E CA 1
ATOM 10365 C C . MET B 1 293 ? 111.639 117.433 94.357 1.00 53.54 293 MET E C 1
ATOM 10366 O O . MET B 1 293 ? 111.643 116.488 95.153 1.00 53.54 293 MET E O 1
ATOM 10380 N N . GLY B 1 294 ? 111.275 117.286 93.085 1.00 55.29 294 GLY E N 1
ATOM 10381 C CA . GLY B 1 294 ? 110.887 115.996 92.551 1.00 55.29 294 GLY E CA 1
ATOM 10382 C C . GLY B 1 294 ? 112.080 115.219 92.039 1.00 55.29 294 GLY E C 1
ATOM 10383 O O . GLY B 1 294 ? 112.029 114.622 90.959 1.00 55.29 294 GLY E O 1
ATOM 10387 N N . GLY B 1 295 ? 113.167 115.220 92.812 1.00 54.13 295 GLY E N 1
ATOM 10388 C CA . GLY B 1 295 ? 114.384 114.572 92.361 1.00 54.13 295 GLY E CA 1
ATOM 10389 C C . GLY B 1 295 ? 114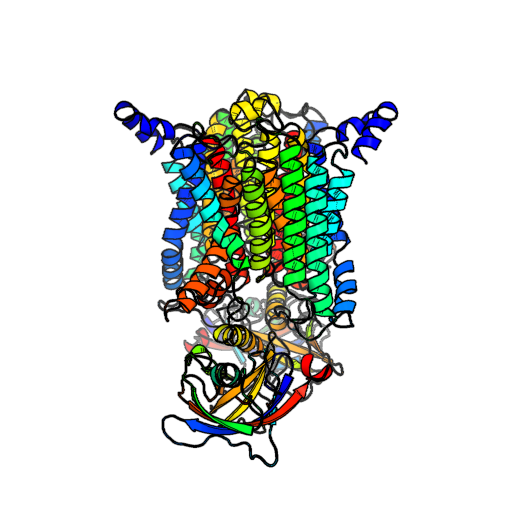.252 113.068 92.243 1.00 54.13 295 GLY E C 1
ATOM 10390 O O . GLY B 1 295 ? 114.957 112.442 91.449 1.00 54.13 295 GLY E O 1
ATOM 10394 N N . VAL B 1 296 ? 113.359 112.464 93.028 1.00 53.06 296 VAL E N 1
ATOM 10395 C CA . VAL B 1 296 ? 113.186 111.015 92.968 1.00 53.06 296 VAL E CA 1
ATOM 10396 C C . VAL B 1 296 ? 112.734 110.596 91.575 1.00 53.06 296 VAL E C 1
ATOM 10397 O O . VAL B 1 296 ? 113.277 109.656 90.980 1.00 53.06 296 VAL E O 1
ATOM 10410 N N . PHE B 1 297 ? 111.739 111.297 91.030 1.00 54.41 297 PHE E N 1
ATOM 10411 C CA . PHE B 1 297 ? 111.228 110.964 89.704 1.00 54.41 297 PHE E CA 1
ATOM 10412 C C . PHE B 1 297 ? 112.314 111.123 88.645 1.00 54.41 297 PHE E C 1
ATOM 10413 O O . PHE B 1 297 ? 112.492 110.257 87.774 1.00 54.41 297 PHE E O 1
ATOM 10430 N N . VAL B 1 298 ? 113.047 112.237 88.704 1.00 54.27 298 VAL E N 1
ATOM 10431 C CA . VAL B 1 298 ? 114.075 112.511 87.706 1.00 54.27 298 VAL E CA 1
ATOM 10432 C C . VAL B 1 298 ? 115.171 111.459 87.772 1.00 54.27 298 VAL E C 1
ATOM 10433 O O . VAL B 1 298 ? 115.643 110.973 86.740 1.00 54.27 298 VAL E O 1
ATOM 10446 N N . VAL B 1 299 ? 115.594 111.088 88.982 1.00 54.75 299 VAL E N 1
ATOM 10447 C CA . VAL B 1 299 ? 116.635 110.075 89.121 1.00 54.75 299 VAL E CA 1
ATOM 10448 C C . VAL B 1 299 ? 116.138 108.720 88.634 1.00 54.75 299 VAL E C 1
ATOM 10449 O O . VAL B 1 299 ? 116.890 107.960 88.016 1.00 54.75 299 VAL E O 1
ATOM 10462 N N . GLU B 1 300 ? 114.873 108.389 88.900 1.00 55.07 300 GLU E N 1
ATOM 10463 C CA . GLU B 1 300 ? 114.344 107.114 88.426 1.00 55.07 300 GLU E CA 1
ATOM 10464 C C . GLU B 1 300 ? 114.369 107.050 86.904 1.00 55.07 300 GLU E C 1
ATOM 10465 O O . GLU B 1 300 ? 114.836 106.065 86.314 1.00 55.07 300 GLU E O 1
ATOM 10477 N N . THR B 1 301 ? 113.884 108.103 86.246 1.00 56.51 301 THR E N 1
ATOM 10478 C CA . THR B 1 301 ? 113.871 108.086 84.787 1.00 56.51 301 THR E CA 1
ATOM 10479 C C . THR B 1 301 ? 115.287 108.147 84.221 1.00 56.51 301 THR E C 1
ATOM 10480 O O . THR B 1 301 ? 115.570 107.549 83.174 1.00 56.51 301 THR E O 1
ATOM 10491 N N . LEU B 1 302 ? 116.190 108.864 84.897 1.00 54.40 302 LEU E N 1
ATOM 10492 C CA . LEU B 1 302 ? 117.584 108.896 84.470 1.00 54.40 302 LEU E CA 1
ATOM 10493 C C . LEU B 1 302 ? 118.194 107.503 84.537 1.00 54.40 302 LEU E C 1
ATOM 10494 O O . LEU B 1 302 ? 118.918 107.089 83.627 1.00 54.40 302 LEU E O 1
ATOM 10510 N N . SER B 1 303 ? 117.907 106.765 85.609 1.00 55.80 303 SER E N 1
ATOM 10511 C CA . SER B 1 303 ? 118.367 105.385 85.705 1.00 55.80 303 SER E CA 1
ATOM 10512 C C . SER B 1 303 ? 117.784 104.539 84.583 1.00 55.80 303 SER E C 1
ATOM 10513 O O . SER B 1 303 ? 118.475 103.686 84.014 1.00 55.80 303 SER E O 1
ATOM 10521 N N . VAL B 1 304 ? 116.508 104.751 84.259 1.00 55.51 304 VAL E N 1
ATOM 10522 C CA . VAL B 1 304 ? 115.886 103.984 83.183 1.00 55.51 304 VAL E CA 1
ATOM 10523 C C . VAL B 1 304 ? 116.639 104.207 81.876 1.00 55.51 304 VAL E C 1
ATOM 10524 O O . VAL B 1 304 ? 117.034 103.255 81.184 1.00 55.51 304 VAL E O 1
ATOM 10537 N N . ILE B 1 305 ? 116.854 105.477 81.524 1.00 54.87 305 ILE E N 1
ATOM 10538 C CA . ILE B 1 305 ? 117.507 105.779 80.254 1.00 54.87 305 ILE E CA 1
ATOM 10539 C C . ILE B 1 305 ? 118.946 105.283 80.279 1.00 54.87 305 ILE E C 1
ATOM 10540 O O . ILE B 1 305 ? 119.463 104.797 79.270 1.00 54.87 305 ILE E O 1
ATOM 10556 N N . LEU B 1 306 ? 119.617 105.399 81.426 1.00 55.28 306 LEU E N 1
ATOM 10557 C CA . LEU B 1 306 ? 120.996 104.937 81.521 1.00 55.28 306 LEU E CA 1
ATOM 10558 C C . LEU B 1 306 ? 121.084 103.435 81.296 1.00 55.28 306 LEU E C 1
ATOM 10559 O O . LEU B 1 306 ? 121.951 102.964 80.554 1.00 55.28 306 LEU E O 1
ATOM 10575 N N . GLN B 1 307 ? 120.185 102.667 81.915 1.00 58.26 307 GLN E N 1
ATOM 10576 C CA . GLN B 1 307 ? 120.185 101.222 81.717 1.00 58.26 307 GLN E CA 1
ATOM 10577 C C . GLN B 1 307 ? 119.934 100.871 80.256 1.00 58.26 307 GLN E C 1
ATOM 10578 O O . GLN B 1 307 ? 120.640 100.036 79.672 1.00 58.26 307 GLN E O 1
ATOM 10592 N N . VAL B 1 308 ? 118.928 101.500 79.643 1.00 58.09 308 VAL E N 1
ATOM 10593 C CA . VAL B 1 308 ? 118.586 101.127 78.273 1.00 58.09 308 VAL E CA 1
ATOM 10594 C C . VAL B 1 308 ? 119.703 101.528 77.316 1.00 58.09 308 VAL E C 1
ATOM 10595 O O . VAL B 1 308 ? 120.041 100.782 76.391 1.00 58.09 308 VAL E O 1
ATOM 10608 N N . GLY B 1 309 ? 120.291 102.709 77.515 1.00 60.79 309 GLY E N 1
ATOM 10609 C CA . GLY B 1 309 ? 121.400 103.122 76.673 1.00 60.79 309 GLY E CA 1
ATOM 10610 C C . GLY B 1 309 ? 122.627 102.254 76.865 1.00 60.79 309 GLY E C 1
ATOM 10611 O O . GLY B 1 309 ? 123.360 101.979 75.911 1.00 60.79 309 GLY E O 1
ATOM 10615 N N . SER B 1 310 ? 122.874 101.813 78.100 1.00 60.99 310 SER E N 1
ATOM 10616 C CA . SER B 1 310 ? 123.974 100.890 78.344 1.00 60.99 310 SER E CA 1
ATOM 10617 C C . SER B 1 310 ? 123.753 99.584 77.598 1.00 60.99 310 SER E C 1
ATOM 10618 O O . SER B 1 310 ? 124.683 99.042 76.994 1.00 60.99 310 SER E O 1
ATOM 10626 N N . PHE B 1 311 ? 122.524 99.067 77.618 1.00 63.91 311 PHE E N 1
ATOM 10627 C CA . PHE B 1 311 ? 122.236 97.869 76.836 1.00 63.91 311 PHE E CA 1
ATOM 10628 C C . PHE B 1 311 ? 122.426 98.131 75.346 1.00 63.91 311 PHE E C 1
ATOM 10629 O O . PHE B 1 311 ? 122.972 97.290 74.622 1.00 63.91 311 PHE E O 1
ATOM 10646 N N . LYS B 1 312 ? 121.981 99.297 74.872 1.00 64.69 312 LYS E N 1
ATOM 10647 C CA . LYS B 1 312 ? 122.050 99.603 73.447 1.00 64.69 312 LYS E CA 1
ATOM 10648 C C . LYS B 1 312 ? 123.492 99.689 72.961 1.00 64.69 312 LYS E C 1
ATOM 10649 O O . LYS B 1 312 ? 123.824 99.174 71.886 1.00 64.69 312 LYS E O 1
ATOM 10668 N N . LEU B 1 313 ? 124.364 100.335 73.735 1.00 63.99 313 LEU E N 1
ATOM 10669 C CA . LEU B 1 313 ? 125.720 100.617 73.273 1.00 63.99 313 LEU E CA 1
ATOM 10670 C C . LEU B 1 313 ? 126.728 99.554 73.696 1.00 63.99 313 LEU E C 1
ATOM 10671 O O . LEU B 1 313 ? 127.543 99.118 72.875 1.00 63.99 313 LEU E O 1
ATOM 10687 N N . ARG B 1 314 ? 126.695 99.127 74.952 1.00 65.13 314 ARG E N 1
ATOM 10688 C CA . ARG B 1 314 ? 127.648 98.175 75.506 1.00 65.13 314 ARG E CA 1
ATOM 10689 C C . ARG B 1 314 ? 126.900 96.948 76.021 1.00 65.13 314 ARG E C 1
ATOM 10690 O O . ARG B 1 314 ? 125.669 96.882 75.991 1.00 65.13 314 ARG E O 1
ATOM 10711 N N . GLY B 1 315 ? 127.664 95.965 76.493 1.00 65.73 315 GLY E N 1
ATOM 10712 C CA . GLY B 1 315 ? 127.084 94.736 76.999 1.00 65.73 315 GLY E CA 1
ATOM 10713 C C . GLY B 1 315 ? 126.835 94.747 78.493 1.00 65.73 315 GLY E C 1
ATOM 10714 O O . GLY B 1 315 ? 126.071 93.922 79.004 1.00 65.73 315 GLY E O 1
ATOM 10718 N N . GLN B 1 316 ? 127.470 95.672 79.207 1.00 65.25 316 GLN E N 1
ATOM 10719 C CA . GLN B 1 316 ? 127.327 95.739 80.653 1.00 65.25 316 GLN E CA 1
ATOM 10720 C C . GLN B 1 316 ? 126.050 96.475 81.040 1.00 65.25 316 GLN E C 1
ATOM 10721 O O . GLN B 1 316 ? 125.612 97.410 80.363 1.00 65.25 316 GLN E O 1
ATOM 10735 N N . ARG B 1 317 ? 125.453 96.039 82.147 1.00 62.50 317 ARG E N 1
ATOM 10736 C CA . ARG B 1 317 ? 124.272 96.671 82.721 1.00 62.50 317 ARG E CA 1
ATOM 10737 C C . ARG B 1 317 ? 124.690 97.425 83.976 1.00 62.50 317 ARG E C 1
ATOM 10738 O O . ARG B 1 317 ? 125.168 96.815 84.939 1.00 62.50 317 ARG E O 1
ATOM 10759 N N . ILE B 1 318 ? 124.509 98.747 83.964 1.00 57.88 318 ILE E N 1
ATOM 10760 C CA . ILE B 1 318 ? 124.873 99.553 85.125 1.00 57.88 318 ILE E CA 1
ATOM 10761 C C . ILE B 1 318 ? 124.002 99.189 86.320 1.00 57.88 318 ILE E C 1
ATOM 10762 O O . ILE B 1 318 ? 124.496 99.041 87.444 1.00 57.88 318 ILE E O 1
ATOM 10778 N N . PHE B 1 319 ? 122.701 99.042 86.100 1.00 56.02 319 PHE E N 1
ATOM 10779 C CA . PHE B 1 319 ? 121.749 98.667 87.133 1.00 56.02 319 PHE E CA 1
ATOM 10780 C C . PHE B 1 319 ? 121.186 97.284 86.833 1.00 56.02 319 PHE E C 1
ATOM 10781 O O . PHE B 1 319 ? 121.390 96.723 85.753 1.00 56.02 319 PHE E O 1
ATOM 10798 N N . ARG B 1 320 ? 120.466 96.731 87.810 1.00 54.50 320 ARG E N 1
ATOM 10799 C CA . ARG B 1 320 ? 119.816 95.443 87.596 1.00 54.50 320 ARG E CA 1
ATOM 10800 C C . ARG B 1 320 ? 118.573 95.587 86.726 1.00 54.50 320 ARG E C 1
ATOM 10801 O O . ARG B 1 320 ? 118.205 94.642 86.019 1.00 54.50 320 ARG E O 1
ATOM 10822 N N . MET B 1 321 ? 117.921 96.750 86.761 1.00 56.16 321 MET E N 1
ATOM 10823 C CA . MET B 1 321 ? 116.853 97.090 85.830 1.00 56.16 321 MET E CA 1
ATOM 10824 C C . MET B 1 321 ? 116.942 98.563 85.470 1.00 56.16 321 MET E C 1
ATOM 10825 O O . MET B 1 321 ? 117.845 99.285 85.903 1.00 56.16 321 MET E O 1
ATOM 10839 N N . ALA B 1 322 ? 115.977 99.001 84.667 1.00 57.71 322 ALA E N 1
ATOM 10840 C CA . ALA B 1 322 ? 115.857 100.422 84.355 1.00 57.71 322 ALA E CA 1
ATOM 10841 C C . ALA B 1 322 ? 115.543 101.259 85.588 1.00 57.71 322 ALA E C 1
ATOM 10842 O O . ALA B 1 322 ? 116.212 102.287 85.795 1.00 57.71 322 ALA E O 1
ATOM 10849 N N . PRO B 1 323 ? 114.574 100.907 86.432 1.00 54.28 323 PRO E N 1
ATOM 10850 C CA . PRO B 1 323 ? 114.279 101.738 87.604 1.00 54.28 323 PRO E CA 1
ATOM 10851 C C . PRO B 1 323 ? 115.224 101.460 88.766 1.00 54.28 323 PRO E C 1
ATOM 10852 O O . PRO B 1 323 ? 115.835 100.395 88.876 1.00 54.28 323 PRO E O 1
ATOM 10863 N N . ILE B 1 324 ? 115.329 102.458 89.645 1.00 54.15 324 ILE E N 1
ATOM 10864 C CA . ILE B 1 324 ? 116.186 102.343 90.822 1.00 54.15 324 ILE E CA 1
ATOM 10865 C C . ILE B 1 324 ? 115.527 101.490 91.900 1.00 54.15 324 ILE E C 1
ATOM 10866 O O . ILE B 1 324 ? 116.203 100.727 92.603 1.00 54.15 324 ILE E O 1
ATOM 10882 N N . HIS B 1 325 ? 114.209 101.623 92.070 1.00 53.69 325 HIS E N 1
ATOM 10883 C CA . HIS B 1 325 ? 113.543 100.937 93.173 1.00 53.69 325 HIS E CA 1
ATOM 10884 C C . HIS B 1 325 ? 113.706 99.427 93.063 1.00 53.69 325 HIS E C 1
ATOM 10885 O O . HIS B 1 325 ? 114.015 98.758 94.053 1.00 53.69 325 HIS E O 1
ATOM 10899 N N . HIS B 1 326 ? 113.529 98.869 91.865 1.00 53.17 326 HIS E N 1
ATOM 10900 C CA . HIS B 1 326 ? 113.776 97.441 91.682 1.00 53.17 326 HIS E CA 1
ATOM 10901 C C . HIS B 1 326 ? 115.246 97.104 91.914 1.00 53.17 326 HIS E C 1
ATOM 10902 O O . HIS B 1 326 ? 115.575 96.076 92.530 1.00 53.17 326 HIS E O 1
ATOM 10916 N N . HIS B 1 327 ? 116.145 97.960 91.418 1.00 52.65 327 HIS E N 1
ATOM 10917 C CA . HIS B 1 327 ? 117.576 97.733 91.585 1.00 52.65 327 HIS E CA 1
ATOM 10918 C C . HIS B 1 327 ? 117.921 97.523 93.053 1.00 52.65 327 HIS E C 1
ATOM 10919 O O . HIS B 1 327 ? 118.659 96.597 93.406 1.00 52.65 327 HIS E O 1
ATOM 10933 N N . TYR B 1 328 ? 117.389 98.379 93.926 1.00 52.06 328 TYR E N 1
ATOM 10934 C CA . TYR B 1 328 ? 117.566 98.170 95.358 1.00 52.06 328 TYR E CA 1
ATOM 10935 C C . TYR B 1 328 ? 116.695 97.045 95.897 1.00 52.06 328 TYR E C 1
ATOM 10936 O O . TYR B 1 328 ? 117.010 96.489 96.955 1.00 52.06 328 TYR E O 1
ATOM 10954 N N . GLU B 1 329 ? 115.614 96.693 95.198 1.00 51.30 329 GLU E N 1
ATOM 10955 C CA . GLU B 1 329 ? 114.792 95.572 95.634 1.00 51.30 329 GLU E CA 1
ATOM 10956 C C . GLU B 1 329 ? 115.596 94.280 95.633 1.00 51.30 329 GLU E C 1
ATOM 10957 O O . GLU B 1 329 ? 115.464 93.459 96.548 1.00 51.30 329 GLU E O 1
ATOM 10969 N N . LEU B 1 330 ? 116.437 94.081 94.617 1.00 48.57 330 LEU E N 1
ATOM 10970 C CA . LEU B 1 330 ? 117.325 92.920 94.620 1.00 48.57 330 LEU E CA 1
ATOM 10971 C C . LEU B 1 330 ? 118.611 93.134 95.401 1.00 48.57 330 LEU E C 1
ATOM 10972 O O . LEU B 1 330 ? 119.289 92.151 95.721 1.00 48.57 330 LEU E O 1
ATOM 10988 N N . LYS B 1 331 ? 118.970 94.378 95.716 1.00 50.89 331 LYS E N 1
ATOM 10989 C CA . LYS B 1 331 ? 120.162 94.596 96.525 1.00 50.89 331 LYS E CA 1
ATOM 10990 C C . LYS B 1 331 ? 119.999 94.028 97.929 1.00 50.89 331 LYS E C 1
ATOM 10991 O O . LYS B 1 331 ? 120.998 93.847 98.633 1.00 50.89 331 LYS E O 1
ATOM 11010 N N . GLY B 1 332 ? 118.767 93.733 98.342 1.00 50.37 332 GLY E N 1
ATOM 11011 C CA . GLY B 1 332 ? 118.506 93.184 99.658 1.00 50.37 332 GLY E CA 1
ATOM 11012 C C . GLY B 1 332 ? 117.398 93.920 100.384 1.00 50.37 332 GLY E C 1
ATOM 11013 O O . GLY B 1 332 ? 116.988 93.519 101.477 1.00 50.37 332 GLY E O 1
ATOM 11017 N N . TRP B 1 333 ? 116.908 95.003 99.783 1.00 50.18 333 TRP E N 1
ATOM 11018 C CA . TRP B 1 333 ? 115.907 95.847 100.418 1.00 50.18 333 TRP E CA 1
ATOM 11019 C C . TRP B 1 333 ? 114.512 95.376 100.022 1.00 50.18 333 TRP E C 1
ATOM 11020 O O . TRP B 1 333 ? 114.207 95.333 98.823 1.00 50.18 333 TRP E O 1
ATOM 11041 N N . PRO B 1 334 ? 113.645 95.015 100.966 1.00 49.74 334 PRO E N 1
ATOM 11042 C CA . PRO B 1 334 ? 112.272 94.641 100.603 1.00 49.74 334 PRO E CA 1
ATOM 11043 C C . PRO B 1 334 ? 111.455 95.855 100.182 1.00 49.74 334 PRO E C 1
ATOM 11044 O O . PRO B 1 334 ? 111.882 97.006 100.287 1.00 49.74 334 PRO E O 1
ATOM 11055 N N . GLU B 1 335 ? 110.243 95.571 99.692 1.00 53.34 335 GLU E N 1
ATOM 11056 C CA . GLU B 1 335 ? 109.417 96.614 99.088 1.00 53.34 335 GLU E CA 1
ATOM 11057 C C . GLU B 1 335 ? 109.098 97.753 100.050 1.00 53.34 335 GLU E C 1
ATOM 11058 O O . GLU B 1 335 ? 109.416 98.913 99.734 1.00 53.34 335 GLU E O 1
ATOM 11070 N N . PRO B 1 336 ? 108.491 97.515 101.216 1.00 52.22 336 PRO E N 1
ATOM 11071 C CA . PRO B 1 336 ? 108.170 98.652 102.092 1.00 52.22 336 PRO E CA 1
ATOM 11072 C C . PRO B 1 336 ? 109.407 99.384 102.574 1.00 52.22 336 PRO E C 1
ATOM 11073 O O . PRO B 1 336 ? 109.377 100.615 102.731 1.00 52.22 336 PRO E O 1
ATOM 11084 N N . ARG B 1 337 ? 110.505 98.659 102.792 1.00 50.82 337 ARG E N 1
ATOM 11085 C CA . ARG B 1 337 ? 111.749 99.310 103.174 1.00 50.82 337 ARG E CA 1
ATOM 11086 C C . ARG B 1 337 ? 112.160 100.332 102.123 1.00 50.82 337 ARG E C 1
ATOM 11087 O O . ARG B 1 337 ? 112.416 101.495 102.446 1.00 50.82 337 ARG E O 1
ATOM 11108 N N . VAL B 1 338 ? 112.192 99.926 100.851 1.00 51.56 338 VAL E N 1
ATOM 11109 C CA . VAL B 1 338 ? 112.622 100.843 99.799 1.00 51.56 338 VAL E CA 1
ATOM 11110 C C . VAL B 1 338 ? 111.605 101.963 99.600 1.00 51.56 338 VAL E C 1
ATOM 11111 O O . VAL B 1 338 ? 111.973 103.085 99.226 1.00 51.56 338 VAL E O 1
ATOM 11124 N N . ILE B 1 339 ? 110.320 101.690 99.833 1.00 52.27 339 ILE E N 1
ATOM 11125 C CA . ILE B 1 339 ? 109.323 102.755 99.755 1.00 52.27 339 ILE E CA 1
ATOM 11126 C C . ILE B 1 339 ? 109.647 103.849 100.766 1.00 52.27 339 ILE E C 1
ATOM 11127 O O . ILE B 1 339 ? 109.659 105.043 100.439 1.00 52.27 339 ILE E O 1
ATOM 11143 N N . VAL B 1 340 ? 109.937 103.457 102.008 1.00 50.95 340 VAL E N 1
ATOM 11144 C CA . VAL B 1 340 ? 110.299 104.464 103.004 1.00 50.95 340 VAL E CA 1
ATOM 11145 C C . VAL B 1 340 ? 111.646 105.099 102.674 1.00 50.95 340 VAL E C 1
ATOM 11146 O O . VAL B 1 340 ? 111.867 106.281 102.962 1.00 50.95 340 VAL E O 1
ATOM 11159 N N . ARG B 1 341 ? 112.570 104.334 102.091 1.00 51.63 341 ARG E N 1
ATOM 11160 C CA . ARG B 1 341 ? 113.842 104.899 101.648 1.00 51.63 341 ARG E CA 1
ATOM 11161 C C . ARG B 1 341 ? 113.602 106.077 100.712 1.00 51.63 341 ARG E C 1
ATOM 11162 O O . ARG B 1 341 ? 114.127 107.181 100.918 1.00 51.63 341 ARG E O 1
ATOM 11183 N N . PHE B 1 342 ? 112.790 105.854 99.677 1.00 51.55 342 PHE E N 1
ATOM 11184 C CA . PHE B 1 342 ? 112.487 106.924 98.734 1.00 51.55 342 PHE E CA 1
ATOM 11185 C C . PHE B 1 342 ? 111.702 108.046 99.398 1.00 51.55 342 PHE E C 1
ATOM 11186 O O . PHE B 1 342 ? 111.872 109.212 99.032 1.00 51.55 342 PHE E O 1
ATOM 11203 N N . TRP B 1 343 ? 110.843 107.725 100.369 1.00 52.08 343 TRP E N 1
ATOM 11204 C CA . TRP B 1 343 ? 110.122 108.777 101.082 1.00 52.08 343 TRP E CA 1
ATOM 11205 C C . TRP B 1 343 ? 111.086 109.705 101.816 1.00 52.08 343 TRP E C 1
ATOM 11206 O O . TRP B 1 343 ? 110.948 110.933 101.764 1.00 52.08 343 TRP E O 1
ATOM 11227 N N . ILE B 1 344 ? 112.070 109.131 102.512 1.00 51.21 344 ILE E N 1
ATOM 11228 C CA . ILE B 1 344 ? 113.052 109.950 103.223 1.00 51.21 344 ILE E CA 1
ATOM 11229 C C . ILE B 1 344 ? 113.876 110.767 102.236 1.00 51.21 344 ILE E C 1
ATOM 11230 O O . ILE B 1 344 ? 114.152 111.955 102.464 1.00 51.21 344 ILE E O 1
ATOM 11246 N N . ILE B 1 345 ? 114.295 110.143 101.132 1.00 50.49 345 ILE E N 1
ATOM 11247 C CA . ILE B 1 345 ? 115.061 110.879 100.130 1.00 50.49 345 ILE E CA 1
ATOM 11248 C C . ILE B 1 345 ? 114.250 112.061 99.614 1.00 50.49 345 ILE E C 1
ATOM 11249 O O . ILE B 1 345 ? 114.769 113.176 99.467 1.00 50.49 345 ILE E O 1
ATOM 11265 N N . SER B 1 346 ? 112.962 111.840 99.340 1.00 52.33 346 SER E N 1
ATOM 11266 C CA . SER B 1 346 ? 112.117 112.908 98.820 1.00 52.33 346 SER E CA 1
ATOM 11267 C C . SER B 1 346 ? 111.920 114.012 99.850 1.00 52.33 346 SER E C 1
ATOM 11268 O O . SER B 1 346 ? 111.893 115.193 99.495 1.00 52.33 346 SER E O 1
ATOM 11276 N N . LEU B 1 347 ? 111.762 113.652 101.125 1.00 51.32 347 LEU E N 1
ATOM 11277 C CA . LEU B 1 347 ? 111.627 114.673 102.160 1.00 51.32 347 LEU E CA 1
ATOM 11278 C C . LEU B 1 347 ? 112.874 115.546 102.225 1.00 51.32 347 LEU E C 1
ATOM 11279 O O . LEU B 1 347 ? 112.787 116.782 102.272 1.00 51.32 347 LEU E O 1
ATOM 11295 N N . MET B 1 348 ? 114.051 114.919 102.216 1.00 52.22 348 MET E N 1
ATOM 11296 C CA . MET B 1 348 ? 115.284 115.700 102.249 1.00 52.22 348 MET E CA 1
ATOM 11297 C C . MET B 1 348 ? 115.395 116.595 101.021 1.00 52.22 348 MET E C 1
ATOM 11298 O O . MET B 1 348 ? 115.763 117.773 101.129 1.00 52.22 348 MET E O 1
ATOM 11312 N N . LEU B 1 349 ? 115.068 116.059 99.844 1.00 50.93 349 LEU E N 1
ATOM 11313 C CA . LEU B 1 349 ? 115.198 116.841 98.619 1.00 50.93 349 LEU E CA 1
ATOM 11314 C C . LEU B 1 349 ? 114.218 118.008 98.593 1.00 50.93 349 LEU E C 1
ATOM 11315 O O . LEU B 1 349 ? 114.567 119.103 98.143 1.00 50.93 349 LEU E O 1
ATOM 11331 N N . VAL B 1 350 ? 112.988 117.802 99.070 1.00 51.67 350 VAL E N 1
ATOM 11332 C CA . VAL B 1 350 ? 112.015 118.891 99.076 1.00 51.67 350 VAL E CA 1
ATOM 11333 C C . VAL B 1 350 ? 112.421 119.960 100.083 1.00 51.67 350 VAL E C 1
ATOM 11334 O O . VAL B 1 350 ? 112.236 121.159 99.839 1.00 51.67 350 VAL E O 1
ATOM 11347 N N . LEU B 1 351 ? 112.979 119.557 101.228 1.00 50.15 351 LEU E N 1
ATOM 11348 C CA . LEU B 1 351 ? 113.478 120.558 102.166 1.00 50.15 351 LEU E CA 1
ATOM 11349 C C . LEU B 1 351 ? 114.618 121.364 101.553 1.00 50.15 351 LEU E C 1
ATOM 11350 O O . LEU B 1 351 ? 114.671 122.591 101.700 1.00 50.15 351 LEU E O 1
ATOM 11366 N N . ILE B 1 352 ? 115.534 120.696 100.848 1.00 48.91 352 ILE E N 1
ATOM 11367 C CA . ILE B 1 352 ? 116.632 121.418 100.207 1.00 48.91 352 ILE E CA 1
ATOM 11368 C C . ILE B 1 352 ? 116.097 122.348 99.124 1.00 48.91 352 ILE E C 1
ATOM 11369 O O . ILE B 1 352 ? 116.613 123.455 98.919 1.00 48.91 352 ILE E O 1
ATOM 11385 N N . GLY B 1 353 ? 115.056 121.914 98.411 1.00 50.86 353 GLY E N 1
ATOM 11386 C CA . GLY B 1 353 ? 114.456 122.768 97.400 1.00 50.86 353 GLY E CA 1
ATOM 11387 C C . GLY B 1 353 ? 113.806 124.002 97.996 1.00 50.86 353 GLY E C 1
ATOM 11388 O O . GLY B 1 353 ? 113.919 125.102 97.449 1.00 50.86 353 GLY E O 1
ATOM 11392 N N . LEU B 1 354 ? 113.109 123.838 99.120 1.00 52.33 354 LEU E N 1
ATOM 11393 C CA . LEU B 1 354 ? 112.559 125.001 99.806 1.00 52.33 354 LEU E CA 1
ATOM 11394 C C . LEU B 1 354 ? 113.668 125.912 100.313 1.00 52.33 354 LEU E C 1
ATOM 11395 O O . LEU B 1 354 ? 113.506 127.137 100.335 1.00 52.33 354 LEU E O 1
ATOM 11411 N N . ALA B 1 355 ? 114.798 125.333 100.724 1.00 51.50 355 ALA E N 1
ATOM 11412 C CA . ALA B 1 355 ? 115.905 126.143 101.221 1.00 51.50 355 ALA E CA 1
ATOM 11413 C C . ALA B 1 355 ? 116.544 126.961 100.105 1.00 51.50 355 ALA E C 1
ATOM 11414 O O . ALA B 1 355 ? 116.911 128.123 100.314 1.00 51.50 355 ALA E O 1
ATOM 11421 N N . THR B 1 356 ? 116.687 126.376 98.914 1.00 52.06 356 THR E N 1
ATOM 11422 C CA . THR B 1 356 ? 117.425 127.053 97.851 1.00 52.06 356 THR E CA 1
ATOM 11423 C C . THR B 1 356 ? 116.764 128.347 97.393 1.00 52.06 356 THR E C 1
ATOM 11424 O O . THR B 1 356 ? 117.424 129.155 96.730 1.00 52.06 356 THR E O 1
ATOM 11435 N N . LEU B 1 357 ? 115.488 128.566 97.715 1.00 52.50 357 LEU E N 1
ATOM 11436 C CA . LEU B 1 357 ? 114.857 129.834 97.361 1.00 52.50 357 LEU E CA 1
ATOM 11437 C C . LEU B 1 357 ? 115.453 130.993 98.149 1.00 52.50 357 LEU E C 1
ATOM 11438 O O . LEU B 1 357 ? 115.465 132.129 97.662 1.00 52.50 357 LEU E O 1
ATOM 11454 N N . LYS B 1 358 ? 115.946 130.730 99.358 1.00 53.55 358 LYS E N 1
ATOM 11455 C CA . LYS B 1 358 ? 116.467 131.784 100.216 1.00 53.55 358 LYS E CA 1
ATOM 11456 C C . LYS B 1 358 ? 117.909 132.160 99.899 1.00 53.55 358 LYS E C 1
ATOM 11457 O O . LYS B 1 358 ? 118.409 133.142 100.457 1.00 53.55 358 LYS E O 1
ATOM 11476 N N . VAL B 1 359 ? 118.586 131.417 99.024 1.00 54.06 359 VAL E N 1
ATOM 11477 C CA . VAL B 1 359 ? 119.961 131.739 98.655 1.00 54.06 359 VAL E CA 1
ATOM 11478 C C . VAL B 1 359 ? 119.944 132.696 97.469 1.00 54.06 359 VAL E C 1
ATOM 11479 O O . VAL B 1 359 ? 120.992 133.003 96.891 1.00 54.06 359 VAL E O 1
ATOM 11492 N N . ARG B 1 360 ? 118.757 133.171 97.101 1.00 57.15 360 ARG E N 1
ATOM 11493 C CA . ARG B 1 360 ? 118.618 134.131 96.015 1.00 57.15 360 ARG E CA 1
ATOM 11494 C C . ARG B 1 360 ? 118.666 135.553 96.563 1.00 57.15 360 ARG E C 1
ATOM 11495 O O . ARG B 1 360 ? 118.405 135.783 97.744 1.00 57.15 360 ARG E O 1
ATOM 11517 N N . GLY C 2 2 ? 112.968 138.869 73.431 1.00 76.66 1 GLY B N 1
ATOM 11518 C CA . GLY C 2 2 ? 113.130 137.897 72.313 1.00 76.66 1 GLY B CA 1
ATOM 11519 C C . GLY C 2 2 ? 113.935 136.674 72.708 1.00 76.66 1 GLY B C 1
ATOM 11520 O O . GLY C 2 2 ? 113.517 135.893 73.563 1.00 76.66 1 GLY B O 1
ATOM 11524 N N . VAL C 2 3 ? 115.095 136.510 72.082 1.00 79.38 2 VAL B N 1
ATOM 11525 C CA . VAL C 2 3 ? 115.960 135.371 72.350 1.00 79.38 2 VAL B CA 1
ATOM 11526 C C . VAL C 2 3 ? 116.915 135.727 73.483 1.00 79.38 2 VAL B C 1
ATOM 11527 O O . VAL C 2 3 ? 117.125 136.897 73.813 1.00 79.38 2 VAL B O 1
ATOM 11540 N N . ARG C 2 4 ? 117.504 134.699 74.087 1.00 83.25 3 ARG B N 1
ATOM 11541 C CA . ARG C 2 4 ? 118.449 134.909 75.174 1.00 83.25 3 ARG B CA 1
ATOM 11542 C C . ARG C 2 4 ? 119.715 135.580 74.648 1.00 83.25 3 ARG B C 1
ATOM 11543 O O . ARG C 2 4 ? 120.064 135.474 73.469 1.00 83.25 3 ARG B O 1
ATOM 11564 N N . TRP C 2 5 ? 120.408 136.279 75.545 1.00 91.21 4 TRP B N 1
ATOM 11565 C CA . TRP C 2 5 ? 121.551 137.102 75.167 1.00 91.21 4 TRP B CA 1
ATOM 11566 C C . TRP C 2 5 ? 122.863 136.605 75.753 1.00 91.21 4 TRP B C 1
ATOM 11567 O O . TRP C 2 5 ? 123.830 136.406 75.008 1.00 91.21 4 TRP B O 1
ATOM 11588 N N . THR C 2 6 ? 122.930 136.396 77.064 1.00 92.51 5 THR B N 1
ATOM 11589 C CA . THR C 2 6 ? 124.194 136.084 77.716 1.00 92.51 5 THR B CA 1
ATOM 11590 C C . THR C 2 6 ? 124.446 134.579 77.730 1.00 92.51 5 THR B C 1
ATOM 11591 O O . THR C 2 6 ? 123.533 133.763 77.580 1.00 92.51 5 THR B O 1
ATOM 11602 N N . LEU C 2 7 ? 125.720 134.222 77.914 1.00 92.76 6 LEU B N 1
ATOM 11603 C CA . LEU C 2 7 ? 126.102 132.814 77.956 1.00 92.76 6 LEU B CA 1
ATOM 11604 C C . LEU C 2 7 ? 125.416 132.097 79.112 1.00 92.76 6 LEU B C 1
ATOM 11605 O O . LEU C 2 7 ? 124.898 130.986 78.945 1.00 92.76 6 LEU B O 1
ATOM 11621 N N . TRP C 2 8 ? 125.390 132.721 80.291 1.00 92.93 7 TRP B N 1
ATOM 11622 C CA . TRP C 2 8 ? 124.796 132.069 81.452 1.00 92.93 7 TRP B CA 1
ATOM 11623 C C . TRP C 2 8 ? 123.324 131.753 81.226 1.00 92.93 7 TRP B C 1
ATOM 11624 O O . TRP C 2 8 ? 122.810 130.773 81.774 1.00 92.93 7 TRP B O 1
ATOM 11645 N N . ASP C 2 9 ? 122.629 132.562 80.424 1.00 91.88 8 ASP B N 1
ATOM 11646 C CA . ASP C 2 9 ? 121.218 132.302 80.157 1.00 91.88 8 ASP B CA 1
ATOM 11647 C C . ASP C 2 9 ? 121.039 130.985 79.409 1.00 91.88 8 ASP B C 1
ATOM 11648 O O . ASP C 2 9 ? 120.271 130.112 79.835 1.00 91.88 8 ASP B O 1
ATOM 11657 N N . THR C 2 10 ? 121.753 130.822 78.292 1.00 88.33 9 THR B N 1
ATOM 11658 C CA . THR C 2 10 ? 121.666 129.576 77.540 1.00 88.33 9 THR B CA 1
ATOM 11659 C C . THR C 2 10 ? 122.247 128.411 78.329 1.00 88.33 9 THR B C 1
ATOM 11660 O O . THR C 2 10 ? 121.754 127.285 78.217 1.00 88.33 9 THR B O 1
ATOM 11671 N N . LEU C 2 11 ? 123.283 128.659 79.132 1.00 88.06 10 LEU B N 1
ATOM 11672 C CA . LEU C 2 11 ? 123.825 127.607 79.985 1.00 88.06 10 LEU B CA 1
ATOM 11673 C C . LEU C 2 11 ? 122.755 127.086 80.938 1.00 88.06 10 LEU B C 1
ATOM 11674 O O . LEU C 2 11 ? 122.549 125.873 81.061 1.00 88.06 10 LEU B O 1
ATOM 11690 N N . ALA C 2 12 ? 122.053 127.999 81.613 1.00 86.16 11 ALA B N 1
ATOM 11691 C CA . ALA C 2 12 ? 121.003 127.595 82.540 1.00 86.16 11 ALA B CA 1
ATOM 11692 C C . ALA C 2 12 ? 119.871 126.881 81.815 1.00 86.16 11 ALA B C 1
ATOM 11693 O O . ALA C 2 12 ? 119.349 125.872 82.305 1.00 86.16 11 ALA B O 1
ATOM 11700 N N . PHE C 2 13 ? 119.469 127.391 80.648 1.00 85.03 12 PHE B N 1
ATOM 11701 C CA . PHE C 2 13 ? 118.376 126.751 79.923 1.00 85.03 12 PHE B CA 1
ATOM 11702 C C . PHE C 2 13 ? 118.760 125.343 79.485 1.00 85.03 12 PHE B C 1
ATOM 11703 O O . PHE C 2 13 ? 117.943 124.419 79.561 1.00 85.03 12 PHE B O 1
ATOM 11720 N N . LEU C 2 14 ? 119.996 125.161 79.014 1.00 85.86 13 LEU B N 1
ATOM 11721 C CA . LEU C 2 14 ? 120.449 123.833 78.616 1.00 85.86 13 LEU B CA 1
ATOM 11722 C C . LEU C 2 14 ? 120.536 122.898 79.814 1.00 85.86 13 LEU B C 1
ATOM 11723 O O . LEU C 2 14 ? 120.180 121.718 79.713 1.00 85.86 13 LEU B O 1
ATOM 11739 N N . LEU C 2 15 ? 121.008 123.401 80.957 1.00 84.64 14 LEU B N 1
ATOM 11740 C CA . LEU C 2 15 ? 121.043 122.575 82.158 1.00 84.64 14 LEU B CA 1
ATOM 11741 C C . LEU C 2 15 ? 119.640 122.133 82.551 1.00 84.64 14 LEU B C 1
ATOM 11742 O O . LEU C 2 15 ? 119.427 120.976 82.933 1.00 84.64 14 LEU B O 1
ATOM 11758 N N . LEU C 2 16 ? 118.669 123.043 82.465 1.00 82.73 15 LEU B N 1
ATOM 11759 C CA . LEU C 2 16 ? 117.287 122.681 82.759 1.00 82.73 15 LEU B CA 1
ATOM 11760 C C . LEU C 2 16 ? 116.781 121.630 81.779 1.00 82.73 15 LEU B C 1
ATOM 11761 O O . LEU C 2 16 ? 116.188 120.622 82.180 1.00 82.73 15 LEU B O 1
ATOM 11777 N N . LEU C 2 17 ? 117.008 121.852 80.483 1.00 84.31 16 LEU B N 1
ATOM 11778 C CA . LEU C 2 17 ? 116.525 120.918 79.473 1.00 84.31 16 LEU B CA 1
ATOM 11779 C C . LEU C 2 17 ? 117.213 119.566 79.598 1.00 84.31 16 LEU B C 1
ATOM 11780 O O . LEU C 2 17 ? 116.566 118.519 79.476 1.00 84.31 16 LEU B O 1
ATOM 11796 N N . SER C 2 18 ? 118.526 119.567 79.841 1.00 86.62 17 SER B N 1
ATOM 11797 C CA . SER C 2 18 ? 119.254 118.309 79.958 1.00 86.62 17 SER B CA 1
ATOM 11798 C C . SER C 2 18 ? 118.756 117.485 81.136 1.00 86.62 17 SER B C 1
ATOM 11799 O O . SER C 2 18 ? 118.740 116.251 81.067 1.00 86.62 17 SER B O 1
ATOM 11807 N N . LEU C 2 19 ? 118.355 118.142 82.226 1.00 85.56 18 LEU B N 1
ATOM 11808 C CA . LEU C 2 19 ? 117.819 117.410 83.367 1.00 85.56 18 LEU B CA 1
ATOM 11809 C C . LEU C 2 19 ? 116.434 116.851 83.072 1.00 85.56 18 LEU B C 1
ATOM 11810 O O . LEU C 2 19 ? 116.093 115.762 83.547 1.00 85.56 18 LEU B O 1
ATOM 11826 N N . LEU C 2 20 ? 115.623 117.577 82.300 1.00 85.63 19 LEU B N 1
ATOM 11827 C CA . LEU C 2 20 ? 114.312 117.084 81.900 1.00 85.63 19 LEU B CA 1
ATOM 11828 C C . LEU C 2 20 ? 114.368 116.165 80.688 1.00 85.63 19 LEU B C 1
ATOM 11829 O O . LEU C 2 20 ? 113.372 115.492 80.400 1.00 85.63 19 LEU B O 1
ATOM 11845 N N . LEU C 2 21 ? 115.490 116.119 79.969 1.00 83.70 20 LEU B N 1
ATOM 11846 C CA . LEU C 2 21 ? 115.567 115.249 78.798 1.00 83.70 20 LEU B CA 1
ATOM 11847 C C . LEU C 2 21 ? 115.378 113.785 79.162 1.00 83.70 20 LEU B C 1
ATOM 11848 O O . LEU C 2 21 ? 114.613 113.093 78.467 1.00 83.70 20 LEU B O 1
ATOM 11864 N N . PRO C 2 22 ? 116.024 113.243 80.201 1.00 84.40 21 PRO B N 1
ATOM 11865 C CA . PRO C 2 22 ? 115.688 111.869 80.607 1.00 84.40 21 PRO B CA 1
ATOM 11866 C C . PRO C 2 22 ? 114.212 111.689 80.902 1.00 84.40 21 PRO B C 1
ATOM 11867 O O . PRO C 2 22 ? 113.621 110.684 80.490 1.00 84.40 21 PRO B O 1
ATOM 11878 N N . SER C 2 23 ? 113.588 112.658 81.578 1.00 87.79 22 SER B N 1
ATOM 11879 C CA . SER C 2 23 ? 112.167 112.544 81.873 1.00 87.79 22 SER B CA 1
ATOM 11880 C C . SER C 2 23 ? 111.342 112.448 80.602 1.00 87.79 22 SER B C 1
ATOM 11881 O O . SER C 2 23 ? 110.221 111.930 80.639 1.00 87.79 22 SER B O 1
ATOM 11889 N N . LEU C 2 24 ? 111.872 112.935 79.481 1.00 87.70 23 LEU B N 1
ATOM 11890 C CA . LEU C 2 24 ? 111.170 112.893 78.209 1.00 87.70 23 LEU B CA 1
ATOM 11891 C C . LEU C 2 24 ? 111.822 111.949 77.209 1.00 87.70 23 LEU B C 1
ATOM 11892 O O . LEU C 2 24 ? 111.402 111.914 76.050 1.00 87.70 23 LEU B O 1
ATOM 11908 N N . LEU C 2 25 ? 112.836 111.185 77.619 1.00 89.47 24 LEU B N 1
ATOM 11909 C CA . LEU C 2 25 ? 113.414 110.175 76.744 1.00 89.47 24 LEU B CA 1
ATOM 11910 C C . LEU C 2 25 ? 112.696 108.840 76.845 1.00 89.47 24 LEU B C 1
ATOM 11911 O O . LEU C 2 25 ? 113.007 107.924 76.077 1.00 89.47 24 LEU B O 1
ATOM 11927 N N . ILE C 2 26 ? 111.750 108.712 77.775 1.00 93.54 25 ILE B N 1
ATOM 11928 C CA . ILE C 2 26 ? 110.773 107.634 77.688 1.00 93.54 25 ILE B CA 1
ATOM 11929 C C . ILE C 2 26 ? 109.895 107.824 76.454 1.00 93.54 25 ILE B C 1
ATOM 11930 O O . ILE C 2 26 ? 109.247 106.876 75.993 1.00 93.54 25 ILE B O 1
ATOM 11946 N N . MET C 2 27 ? 109.851 109.043 75.903 1.00 95.24 26 MET B N 1
ATOM 11947 C CA . MET C 2 27 ? 109.259 109.242 74.583 1.00 95.24 26 MET B CA 1
ATOM 11948 C C . MET C 2 27 ? 109.721 108.177 73.599 1.00 95.24 26 MET B C 1
ATOM 11949 O O . MET C 2 27 ? 108.906 107.436 73.036 1.00 95.24 26 MET B O 1
ATOM 11963 N N . PHE C 2 28 ? 111.034 108.077 73.388 1.00 96.89 27 PHE B N 1
ATOM 11964 C CA . PHE C 2 28 ? 111.581 107.287 72.293 1.00 96.89 27 PHE B CA 1
ATOM 11965 C C . PHE C 2 28 ? 112.207 105.975 72.769 1.00 96.89 27 PHE B C 1
ATOM 11966 O O . PHE C 2 28 ? 113.049 105.409 72.064 1.00 96.89 27 PHE B O 1
ATOM 11983 N N . ILE C 2 29 ? 111.830 105.486 73.944 1.00 109.44 28 ILE B N 1
ATOM 11984 C CA . ILE C 2 29 ? 112.448 104.271 74.484 1.00 109.44 28 ILE B CA 1
ATOM 11985 C C . ILE C 2 29 ? 111.713 103.055 73.923 1.00 109.44 28 ILE B C 1
ATOM 11986 O O . ILE C 2 29 ? 110.477 102.990 74.024 1.00 109.44 28 ILE B O 1
ATOM 12002 N N . PRO C 2 30 ? 112.412 102.081 73.337 1.00 130.00 29 PRO B N 1
ATOM 12003 C CA . PRO C 2 30 ? 111.715 100.914 72.785 1.00 130.00 29 PRO B CA 1
ATOM 12004 C C . PRO C 2 30 ? 110.929 100.167 73.852 1.00 130.00 29 PRO B C 1
ATOM 12005 O O . PRO C 2 30 ? 111.325 100.097 75.017 1.00 130.00 29 PRO B O 1
ATOM 12016 N N . SER C 2 31 ? 109.800 99.592 73.430 1.00 137.26 30 SER B N 1
ATOM 12017 C CA . SER C 2 31 ? 108.966 98.833 74.355 1.00 137.26 30 SER B CA 1
ATOM 12018 C C . SER C 2 31 ? 109.637 97.532 74.772 1.00 137.26 30 SER B C 1
ATOM 12019 O O . SER C 2 31 ? 109.417 97.052 75.890 1.00 137.26 30 SER B O 1
ATOM 12027 N N . THR C 2 32 ? 110.455 96.949 73.893 1.00 140.44 31 THR B N 1
ATOM 12028 C CA . THR C 2 32 ? 111.164 95.723 74.244 1.00 140.44 31 THR B CA 1
ATOM 12029 C C . THR C 2 32 ? 112.139 95.950 75.391 1.00 140.44 31 THR B C 1
ATOM 12030 O O . THR C 2 32 ? 112.429 95.020 76.152 1.00 140.44 31 THR B O 1
ATOM 12041 N N . PHE C 2 33 ? 112.651 97.174 75.534 1.00 139.39 32 PHE B N 1
ATOM 12042 C CA . PHE C 2 33 ? 113.627 97.493 76.565 1.00 139.39 32 PHE B CA 1
ATOM 12043 C C . PHE C 2 33 ? 113.064 98.355 77.686 1.00 139.39 32 PHE B C 1
ATOM 12044 O O . PHE C 2 33 ? 113.753 98.556 78.692 1.00 139.39 32 PHE B O 1
ATOM 12061 N N . LYS C 2 34 ? 111.841 98.871 77.544 1.00 132.66 33 LYS B N 1
ATOM 12062 C CA . LYS C 2 34 ? 111.243 99.649 78.623 1.00 132.66 33 LYS B CA 1
ATOM 12063 C C . LYS C 2 34 ? 111.086 98.805 79.881 1.00 132.66 33 LYS B C 1
ATOM 12064 O O . LYS C 2 34 ? 111.375 99.268 80.991 1.00 132.66 33 LYS B O 1
ATOM 12083 N N . ARG C 2 35 ? 110.628 97.565 79.727 1.00 144.87 34 ARG B N 1
ATOM 12084 C CA . ARG C 2 35 ? 110.492 96.621 80.837 1.00 144.87 34 ARG B CA 1
ATOM 12085 C C . ARG C 2 35 ? 111.332 95.386 80.542 1.00 144.87 34 ARG B C 1
ATOM 12086 O O . ARG C 2 35 ? 110.930 94.545 79.718 1.00 144.87 34 ARG B O 1
ATOM 12107 N N . PRO C 2 36 ? 112.498 95.228 81.170 1.00 138.00 35 PRO B N 1
ATOM 12108 C CA . PRO C 2 36 ? 113.305 94.028 80.923 1.00 138.00 35 PRO B CA 1
ATOM 12109 C C . PRO C 2 36 ? 112.513 92.757 81.192 1.00 138.00 35 PRO B C 1
ATOM 12110 O O . PRO C 2 36 ? 111.475 92.764 81.858 1.00 138.00 35 PRO B O 1
ATOM 12121 N N . VAL C 2 37 ? 113.022 91.646 80.654 1.00 130.41 36 VAL B N 1
ATOM 12122 C CA . VAL C 2 37 ? 112.335 90.360 80.685 1.00 130.41 36 VAL B CA 1
ATOM 12123 C C . VAL C 2 37 ? 113.145 89.312 81.441 1.00 130.41 36 VAL B C 1
ATOM 12124 O O . VAL C 2 37 ? 112.607 88.584 82.281 1.00 130.41 36 VAL B O 1
ATOM 12137 N N . SER C 2 38 ? 114.444 89.218 81.150 1.00 134.26 37 SER B N 1
ATOM 12138 C CA . SER C 2 38 ? 115.256 88.151 81.729 1.00 134.26 37 SER B CA 1
ATOM 12139 C C . SER C 2 38 ? 115.235 88.205 83.253 1.00 134.26 37 SER B C 1
ATOM 12140 O O . SER C 2 38 ? 114.946 87.203 83.918 1.00 134.26 37 SER B O 1
ATOM 12148 N N . SER C 2 39 ? 115.539 89.370 83.824 1.00 128.10 38 SER B N 1
ATOM 12149 C CA . SER C 2 39 ? 115.577 89.503 85.277 1.00 128.10 38 SER B CA 1
ATOM 12150 C C . SER C 2 39 ? 114.183 89.692 85.868 1.00 128.10 38 SER B C 1
ATOM 12151 O O . SER C 2 39 ? 113.895 89.182 86.956 1.00 128.10 38 SER B O 1
ATOM 12159 N N . TRP C 2 40 ? 113.310 90.416 85.165 1.00 132.50 39 TRP B N 1
ATOM 12160 C CA . TRP C 2 40 ? 111.968 90.691 85.676 1.00 132.50 39 TRP B CA 1
ATOM 12161 C C . TRP C 2 40 ? 111.226 89.396 85.982 1.00 132.50 39 TRP B C 1
ATOM 12162 O O . TRP C 2 40 ? 110.646 89.232 87.068 1.00 132.50 39 TRP B O 1
ATOM 12183 N N . LYS C 2 41 ? 111.238 88.458 85.032 1.00 132.63 40 LYS B N 1
ATOM 12184 C CA . LYS C 2 41 ? 110.717 87.125 85.302 1.00 132.63 40 LYS B CA 1
ATOM 12185 C C . LYS C 2 41 ? 111.369 86.548 86.547 1.00 132.63 40 LYS B C 1
ATOM 12186 O O . LYS C 2 41 ? 110.685 86.102 87.474 1.00 132.63 40 LYS B O 1
ATOM 12205 N N . ALA C 2 42 ? 112.703 86.560 86.581 1.00 125.36 41 ALA B N 1
ATOM 12206 C CA . ALA C 2 42 ? 113.426 86.021 87.726 1.00 125.36 41 ALA B CA 1
ATOM 12207 C C . ALA C 2 42 ? 113.067 86.761 89.005 1.00 125.36 41 ALA B C 1
ATOM 12208 O O . ALA C 2 42 ? 113.019 86.162 90.081 1.00 125.36 41 ALA B O 1
ATOM 12215 N N . ARG C 2 43 ? 112.795 88.062 88.908 1.00 124.64 42 ARG B N 1
ATOM 12216 C CA . ARG C 2 43 ? 112.535 88.851 90.108 1.00 124.64 42 ARG B CA 1
ATOM 12217 C C . ARG C 2 43 ? 111.195 88.480 90.731 1.00 124.64 42 ARG B C 1
ATOM 12218 O O . ARG C 2 43 ? 111.114 88.137 91.924 1.00 124.64 42 ARG B O 1
ATOM 12239 N N . ASN C 2 44 ? 110.125 88.570 89.941 1.00 124.68 43 ASN B N 1
ATOM 12240 C CA . ASN C 2 44 ? 108.822 88.156 90.447 1.00 124.68 43 ASN B CA 1
ATOM 12241 C C . ASN C 2 44 ? 108.831 86.686 90.845 1.00 124.68 43 ASN B C 1
ATOM 12242 O O . ASN C 2 44 ? 108.144 86.293 91.795 1.00 124.68 43 ASN B O 1
ATOM 12253 N N . LEU C 2 45 ? 109.611 85.854 90.147 1.00 120.09 44 LEU B N 1
ATOM 12254 C CA . LEU C 2 45 ? 109.702 84.452 90.534 1.00 120.09 44 LEU B CA 1
ATOM 12255 C C . LEU C 2 45 ? 110.401 84.283 91.878 1.00 120.09 44 LEU B C 1
ATOM 12256 O O . LEU C 2 45 ? 110.007 83.428 92.671 1.00 120.09 44 LEU B O 1
ATOM 12272 N N . ARG C 2 46 ? 111.429 85.088 92.155 1.00 117.14 45 ARG B N 1
ATOM 12273 C CA . ARG C 2 46 ? 112.092 85.041 93.455 1.00 117.14 45 ARG B CA 1
ATOM 12274 C C . ARG C 2 46 ? 111.119 85.409 94.569 1.00 117.14 45 ARG B C 1
ATOM 12275 O O . ARG C 2 46 ? 111.011 84.701 95.586 1.00 117.14 45 ARG B O 1
ATOM 12296 N N . LYS C 2 47 ? 110.381 86.508 94.386 1.00 113.82 46 LYS B N 1
ATOM 12297 C CA . LYS C 2 47 ? 109.390 86.872 95.397 1.00 113.82 46 LYS B CA 1
ATOM 12298 C C . LYS C 2 47 ? 108.350 85.773 95.579 1.00 113.82 46 LYS B C 1
ATOM 12299 O O . LYS C 2 47 ? 108.019 85.405 96.710 1.00 113.82 46 LYS B O 1
ATOM 12318 N N . THR C 2 48 ? 107.770 85.287 94.480 1.00 119.22 47 THR B N 1
ATOM 12319 C CA . THR C 2 48 ? 106.747 84.252 94.585 1.00 119.22 47 THR B CA 1
ATOM 12320 C C . THR C 2 48 ? 107.294 83.001 95.261 1.00 119.22 47 THR B C 1
ATOM 12321 O O . THR C 2 48 ? 106.592 82.347 96.042 1.00 119.22 47 THR B O 1
ATOM 12332 N N . LEU C 2 49 ? 108.544 82.645 94.961 1.00 114.26 48 LEU B N 1
ATOM 12333 C CA . LEU C 2 49 ? 109.167 81.498 95.608 1.00 114.26 48 LEU B CA 1
ATOM 12334 C C . LEU C 2 49 ? 109.191 81.684 97.115 1.00 114.26 48 LEU B C 1
ATOM 12335 O O . LEU C 2 49 ? 108.783 80.793 97.870 1.00 114.26 48 LEU B O 1
ATOM 12351 N N . LEU C 2 50 ? 109.651 82.849 97.577 1.00 112.32 49 LEU B N 1
ATOM 12352 C CA . LEU C 2 50 ? 109.662 83.081 99.020 1.00 112.32 49 LEU B CA 1
ATOM 12353 C C . LEU C 2 50 ? 108.247 83.082 99.591 1.00 112.32 49 LEU B C 1
ATOM 12354 O O . LEU C 2 50 ? 108.005 82.532 100.672 1.00 112.32 49 LEU B O 1
ATOM 12370 N N . MET C 2 51 ? 107.299 83.691 98.876 1.00 114.56 50 MET B N 1
ATOM 12371 C CA . MET C 2 51 ? 105.918 83.751 99.344 1.00 114.56 50 MET B CA 1
ATOM 12372 C C . MET C 2 51 ? 105.296 82.368 99.468 1.00 114.56 50 MET B C 1
ATOM 12373 O O . MET C 2 51 ? 104.413 82.171 100.310 1.00 114.56 50 MET B O 1
ATOM 12387 N N . ALA C 2 52 ? 105.734 81.409 98.654 1.00 111.63 51 ALA B N 1
ATOM 12388 C CA . ALA C 2 52 ? 105.211 80.053 98.766 1.00 111.63 51 ALA B CA 1
ATOM 12389 C C . ALA C 2 52 ? 105.757 79.351 100.004 1.00 111.63 51 ALA B C 1
ATOM 12390 O O . ALA C 2 52 ? 105.045 78.569 100.643 1.00 111.63 51 ALA B O 1
ATOM 12397 N N . SER C 2 53 ? 107.015 79.625 100.354 1.00 114.75 52 SER B N 1
ATOM 12398 C CA . SER C 2 53 ? 107.689 78.994 101.482 1.00 114.75 52 SER B CA 1
ATOM 12399 C C . SER C 2 53 ? 107.629 79.838 102.752 1.00 114.75 52 SER B C 1
ATOM 12400 O O . SER C 2 53 ? 108.554 79.779 103.574 1.00 114.75 52 SER B O 1
ATOM 12408 N N . SER C 2 54 ? 106.568 80.625 102.935 1.00 114.27 53 SER B N 1
ATOM 12409 C CA . SER C 2 54 ? 106.517 81.545 104.067 1.00 114.27 53 SER B CA 1
ATOM 12410 C C . SER C 2 54 ? 106.462 80.797 105.395 1.00 114.27 53 SER B C 1
ATOM 12411 O O . SER C 2 54 ? 107.246 81.081 106.309 1.00 114.27 53 SER B O 1
ATOM 12419 N N . VAL C 2 55 ? 105.545 79.838 105.526 1.00 106.25 54 VAL B N 1
ATOM 12420 C CA . VAL C 2 55 ? 105.315 79.166 106.800 1.00 106.25 54 VAL B CA 1
ATOM 12421 C C . VAL C 2 55 ? 104.631 77.834 106.535 1.00 106.25 54 VAL B C 1
ATOM 12422 O O . VAL C 2 55 ? 104.047 77.618 105.471 1.00 106.25 54 VAL B O 1
ATOM 12435 N N . ARG C 2 56 ? 104.709 76.932 107.512 1.00 107.56 55 ARG B N 1
ATOM 12436 C CA . ARG C 2 56 ? 103.997 75.663 107.480 1.00 107.56 55 ARG B CA 1
ATOM 12437 C C . ARG C 2 56 ? 103.457 75.369 108.871 1.00 107.56 55 ARG B C 1
ATOM 12438 O O . ARG C 2 56 ? 104.137 75.617 109.871 1.00 107.56 55 ARG B O 1
ATOM 12459 N N . LEU C 2 57 ? 102.238 74.840 108.931 1.00 104.11 56 LEU B N 1
ATOM 12460 C CA . LEU C 2 57 ? 101.597 74.473 110.188 1.00 104.11 56 LEU B CA 1
ATOM 12461 C C . LEU C 2 57 ? 101.720 72.965 110.373 1.00 104.11 56 LEU B C 1
ATOM 12462 O O . LEU C 2 57 ? 101.322 72.195 109.492 1.00 104.11 56 LEU B O 1
ATOM 12478 N N . LYS C 2 58 ? 102.267 72.548 111.515 1.00 109.96 57 LYS B N 1
ATOM 12479 C CA . LYS C 2 58 ? 102.621 71.156 111.739 1.00 109.96 57 LYS B CA 1
ATOM 12480 C C . LYS C 2 58 ? 101.799 70.561 112.881 1.00 109.96 57 LYS B C 1
ATOM 12481 O O . LYS C 2 58 ? 101.401 71.282 113.800 1.00 109.96 57 LYS B O 1
ATOM 12500 N N . PRO C 2 59 ? 101.529 69.254 112.854 1.00 113.78 58 PRO B N 1
ATOM 12501 C CA . PRO C 2 59 ? 100.744 68.639 113.932 1.00 113.78 58 PRO B CA 1
ATOM 12502 C C . PRO C 2 59 ? 101.531 68.547 115.232 1.00 113.78 58 PRO B C 1
ATOM 12503 O O . PRO C 2 59 ? 102.746 68.747 115.285 1.00 113.78 58 PRO B O 1
ATOM 12514 N N . LEU C 2 60 ? 100.799 68.233 116.301 1.00 125.89 59 LEU B N 1
ATOM 12515 C CA . LEU C 2 60 ? 101.365 68.072 117.632 1.00 125.89 59 LEU B CA 1
ATOM 12516 C C . LEU C 2 60 ? 100.821 66.809 118.282 1.00 125.89 59 LEU B C 1
ATOM 12517 O O . LEU C 2 60 ? 99.718 66.352 117.970 1.00 125.89 59 LEU B O 1
ATOM 12533 N N . ASN C 2 61 ? 101.617 66.248 119.194 1.00 123.28 60 ASN B N 1
ATOM 12534 C CA . ASN C 2 61 ? 101.206 65.122 120.037 1.00 123.28 60 ASN B CA 1
ATOM 12535 C C . ASN C 2 61 ? 101.855 65.348 121.401 1.00 123.28 60 ASN B C 1
ATOM 12536 O O . ASN C 2 61 ? 103.004 64.959 121.623 1.00 123.28 60 ASN B O 1
ATOM 12547 N N . CYS C 2 62 ? 101.110 65.974 122.312 1.00 128.32 61 CYS B N 1
ATOM 12548 C CA . CYS C 2 62 ? 101.655 66.339 123.614 1.00 128.32 61 CYS B CA 1
ATOM 12549 C C . CYS C 2 62 ? 100.796 65.789 124.744 1.00 128.32 61 CYS B C 1
ATOM 12550 O O . CYS C 2 62 ? 99.868 65.008 124.505 1.00 128.32 61 CYS B O 1
ATOM 12558 N N . SER C 2 63 ? 101.096 66.193 125.978 1.00 119.50 62 SER B N 1
ATOM 12559 C CA . SER C 2 63 ? 100.417 65.673 127.155 1.00 119.50 62 SER B CA 1
ATOM 12560 C C . SER C 2 63 ? 99.995 66.827 128.054 1.00 119.50 62 SER B C 1
ATOM 12561 O O . SER C 2 63 ? 100.280 67.998 127.786 1.00 119.50 62 SER B O 1
ATOM 12569 N N . ARG C 2 64 ? 99.303 66.472 129.133 1.00 121.27 63 ARG B N 1
ATOM 12570 C CA . ARG C 2 64 ? 98.685 67.447 130.016 1.00 121.27 63 ARG B CA 1
ATOM 12571 C C . ARG C 2 64 ? 99.755 68.188 130.825 1.00 121.27 63 ARG B C 1
ATOM 12572 O O . ARG C 2 64 ? 100.921 67.787 130.888 1.00 121.27 63 ARG B O 1
ATOM 12593 N N . LEU C 2 65 ? 99.340 69.291 131.451 1.00 121.79 64 LEU B N 1
ATOM 12594 C CA . LEU C 2 65 ? 100.218 70.141 132.246 1.00 121.79 64 LEU B CA 1
ATOM 12595 C C . LEU C 2 65 ? 99.816 70.048 133.715 1.00 121.79 64 LEU B C 1
ATOM 12596 O O . LEU C 2 65 ? 98.726 69.550 134.023 1.00 121.79 64 LEU B O 1
ATOM 12612 N N . PRO C 2 66 ? 100.661 70.505 134.657 1.00 118.01 65 PRO B N 1
ATOM 12613 C CA . PRO C 2 66 ? 102.025 71.012 134.465 1.00 118.01 65 PRO B CA 1
ATOM 12614 C C . PRO C 2 66 ? 103.091 69.937 134.656 1.00 118.01 65 PRO B C 1
ATOM 12615 O O . PRO C 2 66 ? 102.939 68.829 134.144 1.00 118.01 65 PRO B O 1
ATOM 12626 N N . GLY D 2 2 ? 101.157 134.773 140.740 1.00 72.81 1 GLY G N 1
ATOM 12627 C CA . GLY D 2 2 ? 99.883 134.385 141.409 1.00 72.81 1 GLY G CA 1
ATOM 12628 C C . GLY D 2 2 ? 99.393 133.012 140.992 1.00 72.81 1 GLY G C 1
ATOM 12629 O O . GLY D 2 2 ? 100.189 132.127 140.679 1.00 72.81 1 GLY G O 1
ATOM 12633 N N . VAL D 2 3 ? 98.074 132.838 140.991 1.00 76.95 2 VAL G N 1
ATOM 12634 C CA . VAL D 2 3 ? 97.437 131.580 140.621 1.00 76.95 2 VAL G CA 1
ATOM 12635 C C . VAL D 2 3 ? 96.335 131.884 139.616 1.00 76.95 2 VAL G C 1
ATOM 12636 O O . VAL D 2 3 ? 95.682 132.930 139.698 1.00 76.95 2 VAL G O 1
ATOM 12649 N N . ARG D 2 4 ? 96.140 130.975 138.661 1.00 79.06 3 ARG G N 1
ATOM 12650 C CA . ARG D 2 4 ? 95.111 131.159 137.645 1.00 79.06 3 ARG G CA 1
ATOM 12651 C C . ARG D 2 4 ? 93.782 131.520 138.296 1.00 79.06 3 ARG G C 1
ATOM 12652 O O . ARG D 2 4 ? 93.334 130.857 139.236 1.00 79.06 3 ARG G O 1
ATOM 12673 N N . TRP D 2 5 ? 93.153 132.581 137.787 1.00 76.74 4 TRP G N 1
ATOM 12674 C CA . TRP D 2 5 ? 92.007 133.202 138.445 1.00 76.74 4 TRP G CA 1
ATOM 12675 C C . TRP D 2 5 ? 90.676 132.791 137.824 1.00 76.74 4 TRP G C 1
ATOM 12676 O O . TRP D 2 5 ? 89.810 132.239 138.509 1.00 76.74 4 TRP G O 1
ATOM 12697 N N . THR D 2 6 ? 90.498 133.050 136.532 1.00 77.01 5 THR G N 1
ATOM 12698 C CA . THR D 2 6 ? 89.192 132.906 135.909 1.00 77.01 5 THR G CA 1
ATOM 12699 C C . THR D 2 6 ? 88.798 131.436 135.793 1.00 77.01 5 THR G C 1
ATOM 12700 O O . THR D 2 6 ? 89.641 130.535 135.750 1.00 77.01 5 THR G O 1
ATOM 12711 N N . LEU D 2 7 ? 87.483 131.202 135.747 1.00 79.35 6 LEU G N 1
ATOM 12712 C CA . LEU D 2 7 ? 86.984 129.849 135.530 1.00 79.35 6 LEU G CA 1
ATOM 12713 C C . LEU D 2 7 ? 87.511 129.276 134.222 1.00 79.35 6 LEU G C 1
ATOM 12714 O O . LEU D 2 7 ? 87.752 128.068 134.127 1.00 79.35 6 LEU G O 1
ATOM 12730 N N . TRP D 2 8 ? 87.696 130.124 133.207 1.00 81.32 7 TRP G N 1
ATOM 12731 C CA . TRP D 2 8 ? 88.297 129.662 131.961 1.00 81.32 7 TRP G CA 1
ATOM 12732 C C . TRP D 2 8 ? 89.721 129.173 132.191 1.00 81.32 7 TRP G C 1
ATOM 12733 O O . TRP D 2 8 ? 90.132 128.150 131.631 1.00 81.32 7 TRP G O 1
ATOM 12754 N N . ASP D 2 9 ? 90.491 129.892 133.011 1.00 79.81 8 ASP G N 1
ATOM 12755 C CA . ASP D 2 9 ? 91.859 129.474 133.301 1.00 79.81 8 ASP G CA 1
ATOM 12756 C C . ASP D 2 9 ? 91.879 128.091 133.938 1.00 79.81 8 ASP G C 1
ATOM 12757 O O . ASP D 2 9 ? 92.619 127.197 133.502 1.00 79.81 8 ASP G O 1
ATOM 12766 N N . THR D 2 10 ? 91.073 127.903 134.985 1.00 78.22 9 THR G N 1
ATOM 12767 C CA . THR D 2 10 ? 91.038 126.619 135.674 1.00 78.22 9 THR G CA 1
ATOM 12768 C C . THR D 2 10 ? 90.551 125.516 134.747 1.00 78.22 9 THR G C 1
ATOM 12769 O O . THR D 2 10 ? 91.090 124.405 134.758 1.00 78.22 9 THR G O 1
ATOM 12780 N N . LEU D 2 11 ? 89.533 125.804 133.935 1.00 79.68 10 LEU G N 1
ATOM 12781 C CA . LEU D 2 11 ? 89.013 124.797 133.018 1.00 79.68 10 LEU G CA 1
ATOM 12782 C C . LEU D 2 11 ? 90.079 124.372 132.017 1.00 79.68 10 LEU G C 1
ATOM 12783 O O . LEU D 2 11 ? 90.264 123.178 131.762 1.00 79.68 10 LEU G O 1
ATOM 12799 N N . ALA D 2 12 ? 90.798 125.338 131.443 1.00 78.59 11 ALA G N 1
ATOM 12800 C CA . ALA D 2 12 ? 91.833 125.010 130.468 1.00 78.59 11 ALA G CA 1
ATOM 12801 C C . ALA D 2 12 ? 92.953 124.200 131.108 1.00 78.59 11 ALA G C 1
ATOM 12802 O O . ALA D 2 12 ? 93.405 123.190 130.551 1.00 78.59 11 ALA G O 1
ATOM 12809 N N . PHE D 2 13 ? 93.418 124.630 132.285 1.00 78.34 12 PHE G N 1
ATOM 12810 C CA . PHE D 2 13 ? 94.496 123.903 132.947 1.00 78.34 12 PHE G CA 1
ATOM 12811 C C . PHE D 2 13 ? 94.063 122.486 133.297 1.00 78.34 12 PHE G C 1
ATOM 12812 O O . PHE D 2 13 ? 94.819 121.528 133.091 1.00 78.34 12 PHE G O 1
ATOM 12829 N N . LEU D 2 14 ? 92.846 122.332 133.824 1.00 78.33 13 LEU G N 1
ATOM 12830 C CA . LEU D 2 14 ? 92.360 121.009 134.191 1.00 78.33 13 LEU G CA 1
ATOM 12831 C C . LEU D 2 14 ? 92.196 120.125 132.963 1.00 78.33 13 LEU G C 1
ATOM 12832 O O . LEU D 2 14 ? 92.506 118.931 133.006 1.00 78.33 13 LEU G O 1
ATOM 12848 N N . LEU D 2 15 ? 91.707 120.691 131.858 1.00 79.72 14 LEU G N 1
ATOM 12849 C CA . LEU D 2 15 ? 91.556 119.913 130.634 1.00 79.72 14 LEU G CA 1
ATOM 12850 C C . LEU D 2 15 ? 92.907 119.429 130.128 1.00 79.72 14 LEU G C 1
ATOM 12851 O O . LEU D 2 15 ? 93.063 118.259 129.757 1.00 79.72 14 LEU G O 1
ATOM 12867 N N . LEU D 2 16 ? 93.905 120.315 130.108 1.00 78.61 15 LEU G N 1
ATOM 12868 C CA . LEU D 2 16 ? 95.224 119.901 129.638 1.00 78.61 15 LEU G CA 1
ATOM 12869 C C . LEU D 2 16 ? 95.832 118.853 130.562 1.00 78.61 15 LEU G C 1
ATOM 12870 O O . LEU D 2 16 ? 96.445 117.886 130.096 1.00 78.61 15 LEU G O 1
ATOM 12886 N N . LEU D 2 17 ? 95.676 119.027 131.877 1.00 79.72 16 LEU G N 1
ATOM 12887 C CA . LEU D 2 17 ? 96.204 118.039 132.811 1.00 79.72 16 LEU G CA 1
ATOM 12888 C C . LEU D 2 17 ? 95.521 116.690 132.625 1.00 79.72 16 LEU G C 1
ATOM 12889 O O . LEU D 2 17 ? 96.181 115.645 132.633 1.00 79.72 16 LEU G O 1
ATOM 12905 N N . SER D 2 18 ? 94.197 116.694 132.451 1.00 81.20 17 SER G N 1
ATOM 12906 C CA . SER D 2 18 ? 93.458 115.457 132.236 1.00 81.20 17 SER G CA 1
ATOM 12907 C C . SER D 2 18 ? 93.792 114.813 130.900 1.00 81.20 17 SER G C 1
ATOM 12908 O O . SER D 2 18 ? 93.631 113.597 130.757 1.00 81.20 17 SER G O 1
ATOM 12916 N N . LEU D 2 19 ? 94.229 115.598 129.914 1.00 78.91 18 LEU G N 1
ATOM 12917 C CA . LEU D 2 19 ? 94.652 115.015 128.646 1.00 78.91 18 LEU G CA 1
ATOM 12918 C C . LEU D 2 19 ? 96.072 114.468 128.721 1.00 78.91 18 LEU G C 1
ATOM 12919 O O . LEU D 2 19 ? 96.394 113.497 128.028 1.00 78.91 18 LEU G O 1
ATOM 12935 N N . LEU D 2 20 ? 96.931 115.076 129.541 1.00 78.01 19 LEU G N 1
ATOM 12936 C CA . LEU D 2 20 ? 98.226 114.489 129.864 1.00 78.01 19 LEU G CA 1
ATOM 12937 C C . LEU D 2 20 ? 98.130 113.452 130.975 1.00 78.01 19 LEU G C 1
ATOM 12938 O O . LEU D 2 20 ? 99.109 112.741 131.227 1.00 78.01 19 LEU G O 1
ATOM 12954 N N . LEU D 2 21 ? 96.978 113.356 131.637 1.00 79.67 20 LEU G N 1
ATOM 12955 C CA . LEU D 2 21 ? 96.812 112.405 132.734 1.00 79.67 20 LEU G CA 1
ATOM 12956 C C . LEU D 2 21 ? 97.000 110.957 132.300 1.00 79.67 20 LEU G C 1
ATOM 12957 O O . LEU D 2 21 ? 97.711 110.215 133.000 1.00 79.67 20 LEU G O 1
ATOM 12973 N N . PRO D 2 22 ? 96.412 110.486 131.196 1.00 79.30 21 PRO G N 1
ATOM 12974 C CA . PRO D 2 22 ? 96.569 109.061 130.854 1.00 79.30 21 PRO G CA 1
ATOM 12975 C C . PRO D 2 22 ? 98.016 108.645 130.658 1.00 79.30 21 PRO G C 1
ATOM 12976 O O . PRO D 2 22 ? 98.389 107.525 131.026 1.00 79.30 21 PRO G O 1
ATOM 12987 N N . SER D 2 23 ? 98.847 109.520 130.088 1.00 78.55 22 SER G N 1
ATOM 12988 C CA . SER D 2 23 ? 100.245 109.175 129.864 1.00 78.55 22 SER G CA 1
ATOM 12989 C C . SER D 2 23 ? 101.039 109.099 131.160 1.00 78.55 22 SER G C 1
ATOM 12990 O O . SER D 2 23 ? 102.140 108.539 131.161 1.00 78.55 22 SER G O 1
ATOM 12998 N N . LEU D 2 24 ? 100.510 109.639 132.259 1.00 79.47 23 LEU G N 1
ATOM 12999 C CA . LEU D 2 24 ? 101.201 109.608 133.538 1.00 79.47 23 LEU G CA 1
ATOM 13000 C C . LEU D 2 24 ? 100.561 108.660 134.543 1.00 79.47 23 LEU G C 1
ATOM 13001 O O . LEU D 2 24 ? 101.161 108.402 135.591 1.00 79.47 23 LEU G O 1
ATOM 13017 N N . LEU D 2 25 ? 99.358 108.152 134.268 1.00 81.34 24 LEU G N 1
ATOM 13018 C CA . LEU D 2 25 ? 98.805 107.057 135.056 1.00 81.34 24 LEU G CA 1
ATOM 13019 C C . LEU D 2 25 ? 99.255 105.693 134.558 1.00 81.34 24 LEU G C 1
ATOM 13020 O O . LEU D 2 25 ? 99.022 104.693 135.246 1.00 81.34 24 LEU G O 1
ATOM 13036 N N . ILE D 2 26 ? 99.889 105.623 133.386 1.00 80.16 25 ILE G N 1
ATOM 13037 C CA . ILE D 2 26 ? 100.560 104.404 132.971 1.00 80.16 25 ILE G CA 1
ATOM 13038 C C . ILE D 2 26 ? 101.669 104.020 133.933 1.00 80.16 25 ILE G C 1
ATOM 13039 O O . ILE D 2 26 ? 102.144 102.881 133.904 1.00 80.16 25 ILE G O 1
ATOM 13055 N N . MET D 2 27 ? 102.093 104.951 134.789 1.00 82.51 26 MET G N 1
ATOM 13056 C CA . MET D 2 27 ? 103.154 104.657 135.740 1.00 82.51 26 MET G CA 1
ATOM 13057 C C . MET D 2 27 ? 102.734 103.602 136.751 1.00 82.51 26 MET G C 1
ATOM 13058 O O . MET D 2 27 ? 103.570 102.811 137.203 1.00 82.51 26 MET G O 1
ATOM 13072 N N . PHE D 2 28 ? 101.457 103.570 137.112 1.00 83.46 27 PHE G N 1
ATOM 13073 C CA . PHE D 2 28 ? 100.965 102.710 138.175 1.00 83.46 27 PHE G CA 1
ATOM 13074 C C . PHE D 2 28 ? 100.423 101.385 137.657 1.00 83.46 27 PHE G C 1
ATOM 13075 O O . PHE D 2 28 ? 99.857 100.614 138.438 1.00 83.46 27 PHE G O 1
ATOM 13092 N N . ILE D 2 29 ? 100.575 101.106 136.366 1.00 87.80 28 ILE G N 1
ATOM 13093 C CA . ILE D 2 29 ? 100.082 99.873 135.764 1.00 87.80 28 ILE G CA 1
ATOM 13094 C C . ILE D 2 29 ? 101.185 98.822 135.870 1.00 87.80 28 ILE G C 1
ATOM 13095 O O . ILE D 2 29 ? 102.260 99.013 135.280 1.00 87.80 28 ILE G O 1
ATOM 13111 N N . PRO D 2 30 ? 100.978 97.729 136.606 1.00 90.18 29 PRO G N 1
ATOM 13112 C CA . PRO D 2 30 ? 101.932 96.618 136.546 1.00 90.18 29 PRO G CA 1
ATOM 13113 C C . PRO D 2 30 ? 102.207 96.204 135.106 1.00 90.18 29 PRO G C 1
ATOM 13114 O O . PRO D 2 30 ? 101.354 96.337 134.226 1.00 90.18 29 PRO G O 1
ATOM 13125 N N . SER D 2 31 ? 103.419 95.696 134.873 1.00 93.57 30 SER G N 1
ATOM 13126 C CA . SER D 2 31 ? 103.794 95.279 133.525 1.00 93.57 30 SER G CA 1
ATOM 13127 C C . SER D 2 31 ? 102.894 94.165 133.009 1.00 93.57 30 SER G C 1
ATOM 13128 O O . SER D 2 31 ? 102.687 94.048 131.796 1.00 93.57 30 SER G O 1
ATOM 13136 N N . THR D 2 32 ? 102.353 93.337 133.905 1.00 95.93 31 THR G N 1
ATOM 13137 C CA . THR D 2 32 ? 101.492 92.241 133.472 1.00 95.93 31 THR G CA 1
ATOM 13138 C C . THR D 2 32 ? 100.259 92.770 132.749 1.00 95.93 31 THR G C 1
ATOM 13139 O O . THR D 2 32 ? 99.878 92.258 131.690 1.00 95.93 31 THR G O 1
ATOM 13150 N N . PHE D 2 33 ? 99.622 93.801 133.307 1.00 96.19 32 PHE G N 1
ATOM 13151 C CA . PHE D 2 33 ? 98.474 94.410 132.648 1.00 96.19 32 PHE G CA 1
ATOM 13152 C C . PHE D 2 33 ? 98.885 95.277 131.466 1.00 96.19 32 PHE G C 1
ATOM 13153 O O . PHE D 2 33 ? 98.065 95.516 130.573 1.00 96.19 32 PHE G O 1
ATOM 13170 N N . LYS D 2 34 ? 100.132 95.753 131.441 1.00 93.98 33 LYS G N 1
ATOM 13171 C CA . LYS D 2 34 ? 100.597 96.552 130.312 1.00 93.98 33 LYS G CA 1
ATOM 13172 C C . LYS D 2 34 ? 100.574 95.740 129.023 1.00 93.98 33 LYS G C 1
ATOM 13173 O O . LYS D 2 34 ? 100.166 96.245 127.969 1.00 93.98 33 LYS G O 1
ATOM 13192 N N . ARG D 2 35 ? 101.006 94.483 129.087 1.00 100.34 34 ARG G N 1
ATOM 13193 C CA . ARG D 2 35 ? 100.996 93.597 127.923 1.00 100.34 34 ARG G CA 1
ATOM 13194 C C . ARG D 2 35 ? 100.842 92.167 128.417 1.00 100.34 34 ARG G C 1
ATOM 13195 O O . ARG D 2 35 ? 101.833 91.487 128.717 1.00 100.34 34 ARG G O 1
ATOM 13216 N N . PRO D 2 36 ? 99.608 91.675 128.521 1.00 99.67 35 PRO G N 1
ATOM 13217 C CA . PRO D 2 36 ? 99.414 90.285 128.954 1.00 99.67 35 PRO G CA 1
ATOM 13218 C C . PRO D 2 36 ? 100.135 89.315 128.031 1.00 99.67 35 PRO G C 1
ATOM 13219 O O . PRO D 2 36 ? 100.163 89.490 126.811 1.00 99.67 35 PRO G O 1
ATOM 13230 N N . VAL D 2 37 ? 100.724 88.279 128.631 1.00 102.08 36 VAL G N 1
ATOM 13231 C CA . VAL D 2 37 ? 101.508 87.322 127.857 1.00 102.08 36 VAL G CA 1
ATOM 13232 C C . VAL D 2 37 ? 100.611 86.534 126.910 1.00 102.08 36 VAL G C 1
ATOM 13233 O O . VAL D 2 37 ? 100.995 86.239 125.772 1.00 102.08 36 VAL G O 1
ATOM 13246 N N . SER D 2 38 ? 99.405 86.179 127.360 1.00 101.38 37 SER G N 1
ATOM 13247 C CA . SER D 2 38 ? 98.514 85.379 126.524 1.00 101.38 37 SER G CA 1
ATOM 13248 C C . SER D 2 38 ? 98.142 86.120 125.245 1.00 101.38 37 SER G C 1
ATOM 13249 O O . SER D 2 38 ? 98.131 85.529 124.159 1.00 101.38 37 SER G O 1
ATOM 13257 N N . SER D 2 39 ? 97.835 87.415 125.352 1.00 99.52 38 SER G N 1
ATOM 13258 C CA . SER D 2 39 ? 97.499 88.191 124.163 1.00 99.52 38 SER G CA 1
ATOM 13259 C C . SER D 2 39 ? 98.709 88.372 123.254 1.00 99.52 38 SER G C 1
ATOM 13260 O O . SER D 2 39 ? 98.559 88.446 122.028 1.00 99.52 38 SER G O 1
ATOM 13268 N N . TRP D 2 40 ? 99.909 88.450 123.831 1.00 99.09 39 TRP G N 1
ATOM 13269 C CA . TRP D 2 40 ? 101.115 88.511 123.013 1.00 99.09 39 TRP G CA 1
ATOM 13270 C C . TRP D 2 40 ? 101.265 87.246 122.178 1.00 99.09 39 TRP G C 1
ATOM 13271 O O . TRP D 2 40 ? 101.627 87.307 120.996 1.00 99.09 39 TRP G O 1
ATOM 13292 N N . LYS D 2 41 ? 100.985 86.087 122.778 1.00 98.41 40 LYS G N 1
ATOM 13293 C CA . LYS D 2 41 ? 100.965 84.846 122.013 1.00 98.41 40 LYS G CA 1
ATOM 13294 C C . LYS D 2 41 ? 99.906 84.892 120.920 1.00 98.41 40 LYS G C 1
ATOM 13295 O O . LYS D 2 41 ? 100.112 84.344 119.831 1.00 98.41 40 LYS G O 1
ATOM 13314 N N . ALA D 2 42 ? 98.775 85.550 121.184 1.00 96.15 41 ALA G N 1
ATOM 13315 C CA . ALA D 2 42 ? 97.755 85.702 120.151 1.00 96.15 41 ALA G CA 1
ATOM 13316 C C . ALA D 2 42 ? 98.275 86.532 118.983 1.00 96.15 41 ALA G C 1
ATOM 13317 O O . ALA D 2 42 ? 98.014 86.210 117.818 1.00 96.15 41 ALA G O 1
ATOM 13324 N N . ARG D 2 43 ? 99.010 87.609 119.271 1.00 96.67 42 ARG G N 1
ATOM 13325 C CA . ARG D 2 43 ? 99.564 88.415 118.186 1.00 96.67 42 ARG G CA 1
ATOM 13326 C C . ARG D 2 43 ? 100.625 87.642 117.411 1.00 96.67 42 ARG G C 1
ATOM 13327 O O . ARG D 2 43 ? 100.739 87.787 116.188 1.00 96.67 42 ARG G O 1
ATOM 13348 N N . ASN D 2 44 ? 101.423 86.834 118.108 1.00 97.26 43 ASN G N 1
ATOM 13349 C CA . ASN D 2 44 ? 102.391 85.986 117.416 1.00 97.26 43 ASN G CA 1
ATOM 13350 C C . ASN D 2 44 ? 101.684 84.999 116.490 1.00 97.26 43 ASN G C 1
ATOM 13351 O O . ASN D 2 44 ? 102.110 84.785 115.342 1.00 97.26 43 ASN G O 1
ATOM 13362 N N . LEU D 2 45 ? 100.593 84.396 116.970 1.00 94.59 44 LEU G N 1
ATOM 13363 C CA . LEU D 2 45 ? 99.772 83.552 116.109 1.00 94.59 44 LEU G CA 1
ATOM 13364 C C . LEU D 2 45 ? 99.261 84.330 114.906 1.00 94.59 44 LEU G C 1
ATOM 13365 O O . LEU D 2 45 ? 99.252 83.811 113.785 1.00 94.59 44 LEU G O 1
ATOM 13381 N N . ARG D 2 46 ? 98.813 85.570 115.117 1.00 95.35 45 ARG G N 1
ATOM 13382 C CA . ARG D 2 46 ? 98.360 86.375 113.987 1.00 95.35 45 ARG G CA 1
ATOM 13383 C C . ARG D 2 46 ? 99.471 86.558 112.970 1.00 95.35 45 ARG G C 1
ATOM 13384 O O . ARG D 2 46 ? 99.244 86.437 111.763 1.00 95.35 45 ARG G O 1
ATOM 13405 N N . LYS D 2 47 ? 100.677 86.877 113.436 1.00 97.73 46 LYS G N 1
ATOM 13406 C CA . LYS D 2 47 ? 101.769 87.132 112.505 1.00 97.73 46 LYS G CA 1
ATOM 13407 C C . LYS D 2 47 ? 102.062 85.888 111.678 1.00 97.73 46 LYS G C 1
ATOM 13408 O O . LYS D 2 47 ? 102.171 85.955 110.446 1.00 97.73 46 LYS G O 1
ATOM 13427 N N . THR D 2 48 ? 102.154 84.728 112.336 1.00 98.21 47 THR G N 1
ATOM 13428 C CA . THR D 2 48 ? 102.421 83.498 111.592 1.00 98.21 47 THR G CA 1
ATOM 13429 C C . THR D 2 48 ? 101.294 83.178 110.616 1.00 98.21 47 THR G C 1
ATOM 13430 O O . THR D 2 48 ? 101.549 82.863 109.448 1.00 98.21 47 THR G O 1
ATOM 13441 N N . LEU D 2 49 ? 100.042 83.254 111.072 1.00 95.88 48 LEU G N 1
ATOM 13442 C CA . LEU D 2 49 ? 98.923 82.879 110.214 1.00 95.88 48 LEU G CA 1
ATOM 13443 C C . LEU D 2 49 ? 98.804 83.816 109.018 1.00 95.88 48 LEU G C 1
ATOM 13444 O O . LEU D 2 49 ? 98.573 83.365 107.891 1.00 95.88 48 LEU G O 1
ATOM 13460 N N . LEU D 2 50 ? 98.956 85.123 109.241 1.00 98.85 49 LEU G N 1
ATOM 13461 C CA . LEU D 2 50 ? 98.911 86.071 108.135 1.00 98.85 49 LEU G CA 1
ATOM 13462 C C . LEU D 2 50 ? 100.073 85.853 107.178 1.00 98.85 49 LEU G C 1
ATOM 13463 O O . LEU D 2 50 ? 99.914 86.017 105.962 1.00 98.85 49 LEU G O 1
ATOM 13479 N N . MET D 2 51 ? 101.246 85.480 107.699 1.00 100.12 50 MET G N 1
ATOM 13480 C CA . MET D 2 51 ? 102.352 85.123 106.817 1.00 100.12 50 MET G CA 1
ATOM 13481 C C . MET D 2 51 ? 102.002 83.921 105.948 1.00 100.12 50 MET G C 1
ATOM 13482 O O . MET D 2 51 ? 102.527 83.789 104.837 1.00 100.12 50 MET G O 1
ATOM 13496 N N . ALA D 2 52 ? 101.125 83.043 106.429 1.00 97.12 51 ALA G N 1
ATOM 13497 C CA . ALA D 2 52 ? 100.741 81.869 105.657 1.00 97.12 51 ALA G CA 1
ATOM 13498 C C . ALA D 2 52 ? 100.036 82.278 104.370 1.00 97.12 51 ALA G C 1
ATOM 13499 O O . ALA D 2 52 ? 99.141 83.128 104.379 1.00 97.12 51 ALA G O 1
ATOM 13506 N N . SER D 2 53 ? 100.441 81.662 103.261 1.00 95.56 52 SER G N 1
ATOM 13507 C CA . SER D 2 53 ? 99.837 81.901 101.956 1.00 95.56 52 SER G CA 1
ATOM 13508 C C . SER D 2 53 ? 99.481 80.562 101.328 1.00 95.56 52 SER G C 1
ATOM 13509 O O . SER D 2 53 ? 100.287 79.627 101.354 1.00 95.56 52 SER G O 1
ATOM 13517 N N . SER D 2 54 ? 98.275 80.475 100.764 1.00 95.46 53 SER G N 1
ATOM 13518 C CA . SER D 2 54 ? 97.802 79.226 100.180 1.00 95.46 53 SER G CA 1
ATOM 13519 C C . SER D 2 54 ? 98.459 78.909 98.844 1.00 95.46 53 SER G C 1
ATOM 13520 O O . SER D 2 54 ? 98.315 77.781 98.361 1.00 95.46 53 SER G O 1
ATOM 13528 N N . VAL D 2 55 ? 99.179 79.858 98.241 1.00 95.10 54 VAL G N 1
ATOM 13529 C CA . VAL D 2 55 ? 99.888 79.562 97.003 1.00 95.10 54 VAL G CA 1
ATOM 13530 C C . VAL D 2 55 ? 100.856 78.423 97.270 1.00 95.10 54 VAL G C 1
ATOM 13531 O O . VAL D 2 55 ? 101.657 78.477 98.211 1.00 95.10 54 VAL G O 1
ATOM 13544 N N . ARG D 2 56 ? 100.777 77.372 96.459 1.00 94.55 55 ARG G N 1
ATOM 13545 C CA . ARG D 2 56 ? 101.553 76.181 96.758 1.00 94.55 55 ARG G CA 1
ATOM 13546 C C . ARG D 2 56 ? 101.866 75.563 95.401 1.00 94.55 55 ARG G C 1
ATOM 13547 O O . ARG D 2 56 ? 100.948 75.337 94.608 1.00 94.55 55 ARG G O 1
ATOM 13568 N N . LEU D 2 57 ? 103.142 75.309 95.122 1.00 99.49 56 LEU G N 1
ATOM 13569 C CA . LEU D 2 57 ? 103.558 74.920 93.776 1.00 99.49 56 LEU G CA 1
ATOM 13570 C C . LEU D 2 57 ? 102.741 73.746 93.251 1.00 99.49 56 LEU G C 1
ATOM 13571 O O . LEU D 2 57 ? 102.622 72.712 93.914 1.00 99.49 56 LEU G O 1
ATOM 13587 N N . LYS D 2 58 ? 102.173 73.912 92.013 1.00 108.74 57 LYS G N 1
ATOM 13588 C CA . LYS D 2 58 ? 101.444 72.841 91.352 1.00 108.74 57 LYS G CA 1
ATOM 13589 C C . LYS D 2 58 ? 102.299 72.247 90.237 1.00 108.74 57 LYS G C 1
ATOM 13590 O O . LYS D 2 58 ? 103.183 72.922 89.698 1.00 108.74 57 LYS G O 1
ATOM 13609 N N . PRO D 2 59 ? 102.075 70.991 89.861 1.00 113.43 58 PRO G N 1
ATOM 13610 C CA . PRO D 2 59 ? 102.900 70.379 88.813 1.00 113.43 58 PRO G CA 1
ATOM 13611 C C . PRO D 2 59 ? 102.692 71.049 87.462 1.00 113.43 58 PRO G C 1
ATOM 13612 O O . PRO D 2 59 ? 101.674 71.692 87.199 1.00 113.43 58 PRO G O 1
ATOM 13623 N N . LEU D 2 60 ? 103.691 70.884 86.597 1.00 120.78 59 LEU G N 1
ATOM 13624 C CA . LEU D 2 60 ? 103.719 71.498 85.276 1.00 120.78 59 LEU G CA 1
ATOM 13625 C C . LEU D 2 60 ? 103.613 70.429 84.197 1.00 120.78 59 LEU G C 1
ATOM 13626 O O . LEU D 2 60 ? 104.240 69.370 84.293 1.00 120.78 59 LEU G O 1
ATOM 13642 N N . ASN D 2 61 ? 102.811 70.714 83.168 1.00 120.76 60 ASN G N 1
ATOM 13643 C CA . ASN D 2 61 ? 102.652 69.769 82.067 1.00 120.76 60 ASN G CA 1
ATOM 13644 C C . ASN D 2 61 ? 103.912 69.702 81.212 1.00 120.76 60 ASN G C 1
ATOM 13645 O O . ASN D 2 61 ? 104.400 68.611 80.892 1.00 120.76 60 ASN G O 1
ATOM 13656 N N . CYS D 2 62 ? 104.455 70.857 80.831 1.00 124.09 61 CYS G N 1
ATOM 13657 C CA . CYS D 2 62 ? 105.636 70.898 79.980 1.00 124.09 61 CYS G CA 1
ATOM 13658 C C . CYS D 2 62 ? 106.255 72.285 80.056 1.00 124.09 61 CYS G C 1
ATOM 13659 O O . CYS D 2 62 ? 105.601 73.258 80.441 1.00 124.09 61 CYS G O 1
ATOM 13667 N N . SER D 2 63 ? 107.529 72.359 79.682 1.00 125.63 62 SER G N 1
ATOM 13668 C CA . SER D 2 63 ? 108.242 73.625 79.658 1.00 125.63 62 SER G CA 1
ATOM 13669 C C . SER D 2 63 ? 107.929 74.392 78.377 1.00 125.63 62 SER G C 1
ATOM 13670 O O . SER D 2 63 ? 107.405 73.845 77.403 1.00 125.63 62 SER G O 1
ATOM 13678 N N . ARG D 2 64 ? 108.260 75.680 78.389 1.00 122.17 63 ARG G N 1
ATOM 13679 C CA . ARG D 2 64 ? 108.017 76.525 77.229 1.00 122.17 63 ARG G CA 1
ATOM 13680 C C . ARG D 2 64 ? 108.969 76.164 76.094 1.00 122.17 63 ARG G C 1
ATOM 13681 O O . ARG D 2 64 ? 110.062 75.633 76.312 1.00 122.17 63 ARG G O 1
ATOM 13702 N N . LEU D 2 65 ? 108.543 76.462 74.873 1.00 121.45 64 LEU G N 1
ATOM 13703 C CA . LEU D 2 65 ? 109.293 76.156 73.667 1.00 121.45 64 LEU G CA 1
ATOM 13704 C C . LEU D 2 65 ? 109.904 77.419 73.073 1.00 121.45 64 LEU G C 1
ATOM 13705 O O . LEU D 2 65 ? 109.418 78.530 73.311 1.00 121.45 64 LEU G O 1
ATOM 13721 N N . PRO D 2 66 ? 110.983 77.287 72.285 1.00 118.44 65 PRO G N 1
ATOM 13722 C CA . PRO D 2 66 ? 111.631 78.450 71.670 1.00 118.44 65 PRO G CA 1
ATOM 13723 C C . PRO D 2 66 ? 110.820 79.037 70.519 1.00 118.44 65 PRO G C 1
ATOM 13724 O O . PRO D 2 66 ? 111.357 79.842 69.758 1.00 118.44 65 PRO G O 1
ATOM 13735 N N . MET E 3 1 ? 116.654 68.559 152.577 1.00 209.60 1 MET F N 1
ATOM 13736 C CA . MET E 3 1 ? 116.745 69.391 151.343 1.00 209.60 1 MET F CA 1
ATOM 13737 C C . MET E 3 1 ? 115.373 69.930 150.953 1.00 209.60 1 MET F C 1
ATOM 13738 O O . MET E 3 1 ? 114.366 69.230 151.061 1.00 209.60 1 MET F O 1
ATOM 13754 N N . LYS E 3 2 ? 115.343 71.180 150.500 1.00 204.97 2 LYS F N 1
ATOM 13755 C CA . LYS E 3 2 ? 114.115 71.862 150.121 1.00 204.97 2 LYS F CA 1
ATOM 13756 C C . LYS E 3 2 ? 114.229 72.378 148.692 1.00 204.97 2 LYS F C 1
ATOM 13757 O O . LYS E 3 2 ? 115.314 72.430 148.106 1.00 204.97 2 LYS F O 1
ATOM 13776 N N . VAL E 3 3 ? 113.081 72.763 148.133 1.00 207.35 3 VAL F N 1
ATOM 13777 C CA . VAL E 3 3 ? 113.045 73.271 146.768 1.00 207.35 3 VAL F CA 1
ATOM 13778 C C . VAL E 3 3 ? 113.785 74.600 146.697 1.00 207.35 3 VAL F C 1
ATOM 13779 O O . VAL E 3 3 ? 113.651 75.458 147.580 1.00 207.35 3 VAL F O 1
ATOM 13792 N N . ALA E 3 4 ? 114.573 74.775 145.638 1.00 208.69 4 ALA F N 1
ATOM 13793 C CA . ALA E 3 4 ? 115.322 76.004 145.431 1.00 208.69 4 ALA F CA 1
ATOM 13794 C C . ALA E 3 4 ? 115.519 76.213 143.938 1.00 208.69 4 ALA F C 1
ATOM 13795 O O . ALA E 3 4 ? 115.330 75.298 143.132 1.00 208.69 4 ALA F O 1
ATOM 13802 N N . LYS E 3 5 ? 115.901 77.436 143.578 1.00 206.85 5 LYS F N 1
ATOM 13803 C CA . LYS E 3 5 ? 116.091 77.773 142.174 1.00 206.85 5 LYS F CA 1
ATOM 13804 C C . LYS E 3 5 ? 117.188 76.911 141.563 1.00 206.85 5 LYS F C 1
ATOM 13805 O O . LYS E 3 5 ? 118.171 76.565 142.223 1.00 206.85 5 LYS F O 1
ATOM 13824 N N . ASP E 3 6 ? 117.006 76.556 140.291 1.00 209.28 6 ASP F N 1
ATOM 13825 C CA . ASP E 3 6 ? 117.923 75.735 139.500 1.00 209.28 6 ASP F CA 1
ATOM 13826 C C . ASP E 3 6 ? 117.854 74.264 139.888 1.00 209.28 6 ASP F C 1
ATOM 13827 O O . ASP E 3 6 ? 118.664 73.468 139.387 1.00 209.28 6 ASP F O 1
ATOM 13836 N N . LEU E 3 7 ? 116.925 73.873 140.756 1.00 211.19 7 LEU F N 1
ATOM 13837 C CA . LEU E 3 7 ? 116.772 72.485 141.170 1.00 211.19 7 LEU F CA 1
ATOM 13838 C C . LEU E 3 7 ? 115.574 71.860 140.467 1.00 211.19 7 LEU F C 1
ATOM 13839 O O . LEU E 3 7 ? 114.558 72.522 140.238 1.00 211.19 7 LEU F O 1
ATOM 13855 N N . VAL E 3 8 ? 115.703 70.581 140.127 1.00 213.61 8 VAL F N 1
ATOM 13856 C CA . VAL E 3 8 ? 114.634 69.832 139.477 1.00 213.61 8 VAL F CA 1
ATOM 13857 C C . VAL E 3 8 ? 113.743 69.223 140.550 1.00 213.61 8 VAL F C 1
ATOM 13858 O O . VAL E 3 8 ? 114.232 68.580 141.487 1.00 213.61 8 VAL F O 1
ATOM 13871 N N . VAL E 3 9 ? 112.436 69.424 140.415 1.00 204.49 9 VAL F N 1
ATOM 13872 C CA . VAL E 3 9 ? 111.451 68.931 141.371 1.00 204.49 9 VAL F CA 1
ATOM 13873 C C . VAL E 3 9 ? 110.638 67.838 140.691 1.00 204.49 9 VAL F C 1
ATOM 13874 O O . VAL E 3 9 ? 109.920 68.101 139.719 1.00 204.49 9 VAL F O 1
ATOM 13887 N N . SER E 3 10 ? 110.749 66.614 141.203 1.00 204.09 10 SER F N 1
ATOM 13888 C CA . SER E 3 10 ? 109.927 65.508 140.728 1.00 204.09 10 SER F CA 1
ATOM 13889 C C . SER E 3 10 ? 108.560 65.595 141.394 1.00 204.09 10 SER F C 1
ATOM 13890 O O . SER E 3 10 ? 108.460 65.561 142.626 1.00 204.09 10 SER F O 1
ATOM 13898 N N . LEU E 3 11 ? 107.510 65.709 140.587 1.00 200.68 11 LEU F N 1
ATOM 13899 C CA . LEU E 3 11 ? 106.183 66.063 141.070 1.00 200.68 11 LEU F CA 1
ATOM 13900 C C . LEU E 3 11 ? 105.227 64.889 140.902 1.00 200.68 11 LEU F C 1
ATOM 13901 O O . LEU E 3 11 ? 105.065 64.366 139.794 1.00 200.68 11 LEU F O 1
ATOM 13917 N N . ALA E 3 12 ? 104.604 64.480 142.005 1.00 196.28 12 ALA F N 1
ATOM 13918 C CA . ALA E 3 12 ? 103.499 63.528 142.002 1.00 196.28 12 ALA F CA 1
ATOM 13919 C C . ALA E 3 12 ? 102.279 64.250 142.553 1.00 196.28 12 ALA F C 1
ATOM 13920 O O . ALA E 3 12 ? 102.306 64.733 143.690 1.00 196.28 12 ALA F O 1
ATOM 13927 N N . TYR E 3 13 ? 101.216 64.326 141.756 1.00 193.62 13 TYR F N 1
ATOM 13928 C CA . TYR E 3 13 ? 100.114 65.218 142.084 1.00 193.62 13 TYR F CA 1
ATOM 13929 C C . TYR E 3 13 ? 98.810 64.693 141.502 1.00 193.62 13 TYR F C 1
ATOM 13930 O O . TYR E 3 13 ? 98.794 63.933 140.531 1.00 193.62 13 TYR F O 1
ATOM 13948 N N . GLN E 3 14 ? 97.710 65.127 142.117 1.00 183.02 14 GLN F N 1
ATOM 13949 C CA . GLN E 3 14 ? 96.360 64.850 141.642 1.00 183.02 14 GLN F CA 1
ATOM 13950 C C . GLN E 3 14 ? 95.633 66.181 141.538 1.00 183.02 14 GLN F C 1
ATOM 13951 O O . GLN E 3 14 ? 95.489 66.889 142.540 1.00 183.02 14 GLN F O 1
ATOM 13965 N N . VAL E 3 15 ? 95.174 66.519 140.335 1.00 175.22 15 VAL F N 1
ATOM 13966 C CA . VAL E 3 15 ? 94.649 67.845 140.032 1.00 175.22 15 VAL F CA 1
ATOM 13967 C C . VAL E 3 15 ? 93.184 67.719 139.638 1.00 175.22 15 VAL F C 1
ATOM 13968 O O . VAL E 3 15 ? 92.830 66.878 138.804 1.00 175.22 15 VAL F O 1
ATOM 13981 N N . ARG E 3 16 ? 92.342 68.559 140.234 1.00 167.71 16 ARG F N 1
ATOM 13982 C CA . ARG E 3 16 ? 90.928 68.637 139.904 1.00 167.71 16 ARG F CA 1
ATOM 13983 C C . ARG E 3 16 ? 90.603 70.033 139.391 1.00 167.71 16 ARG F C 1
ATOM 13984 O O . ARG E 3 16 ? 91.170 71.029 139.849 1.00 167.71 16 ARG F O 1
ATOM 14005 N N . THR E 3 17 ? 89.682 70.096 138.432 1.00 158.54 17 THR F N 1
ATOM 14006 C CA . THR E 3 17 ? 89.304 71.366 137.834 1.00 158.54 17 THR F CA 1
ATOM 14007 C C . THR E 3 17 ? 88.434 72.168 138.802 1.00 158.54 17 THR F C 1
ATOM 14008 O O . THR E 3 17 ? 88.149 71.748 139.927 1.00 158.54 17 THR F O 1
ATOM 14019 N N . GLU E 3 18 ? 88.008 73.349 138.349 1.00 163.11 18 GLU F N 1
ATOM 14020 C CA . GLU E 3 18 ? 87.108 74.165 139.157 1.00 163.11 18 GLU F CA 1
ATOM 14021 C C . GLU E 3 18 ? 85.798 73.434 139.416 1.00 163.11 18 GLU F C 1
ATOM 14022 O O . GLU E 3 18 ? 85.267 73.467 140.532 1.00 163.11 18 GLU F O 1
ATOM 14034 N N . ASP E 3 19 ? 85.261 72.767 138.392 1.00 156.54 19 ASP F N 1
ATOM 14035 C CA . ASP E 3 19 ? 84.043 71.985 138.565 1.00 156.54 19 ASP F CA 1
ATOM 14036 C C . ASP E 3 19 ? 84.265 70.766 139.451 1.00 156.54 19 ASP F C 1
ATOM 14037 O O . ASP E 3 19 ? 83.298 70.235 140.007 1.00 156.54 19 ASP F O 1
ATOM 14046 N N . GLY E 3 20 ? 85.508 70.322 139.603 1.00 160.69 20 GLY F N 1
ATOM 14047 C CA . GLY E 3 20 ? 85.820 69.181 140.436 1.00 160.69 20 GLY F CA 1
ATOM 14048 C C . GLY E 3 20 ? 86.107 67.892 139.697 1.00 160.69 20 GLY F C 1
ATOM 14049 O O . GLY E 3 20 ? 86.098 66.829 140.328 1.00 160.69 20 GLY F O 1
ATOM 14053 N N . VAL E 3 21 ? 86.360 67.949 138.393 1.00 152.87 21 VAL F N 1
ATOM 14054 C CA . VAL E 3 21 ? 86.616 66.755 137.596 1.00 152.87 21 VAL F CA 1
ATOM 14055 C C . VAL E 3 21 ? 88.119 66.526 137.514 1.00 152.87 21 VAL F C 1
ATOM 14056 O O . VAL E 3 21 ? 88.881 67.440 137.176 1.00 152.87 21 VAL F O 1
ATOM 14069 N N . LEU E 3 22 ? 88.546 65.305 137.829 1.00 169.06 22 LEU F N 1
ATOM 14070 C CA . LEU E 3 22 ? 89.954 64.948 137.719 1.00 169.06 22 LEU F CA 1
ATOM 14071 C C . LEU E 3 22 ? 90.409 65.044 136.269 1.00 169.06 22 LEU F C 1
ATOM 14072 O O . LEU E 3 22 ? 89.715 64.585 135.357 1.00 169.06 22 LEU F O 1
ATOM 14088 N N . VAL E 3 23 ? 91.576 65.644 136.057 1.00 167.90 23 VAL F N 1
ATOM 14089 C CA . VAL E 3 23 ? 92.157 65.708 134.718 1.00 167.90 23 VAL F CA 1
ATOM 14090 C C . VAL E 3 23 ? 93.050 64.500 134.455 1.00 167.90 23 VAL F C 1
ATOM 14091 O O . VAL E 3 23 ? 92.886 63.799 133.452 1.00 167.90 23 VAL F O 1
ATOM 14104 N N . ASP E 3 24 ? 93.996 64.235 135.351 1.00 179.10 24 ASP F N 1
ATOM 14105 C CA . ASP E 3 24 ? 94.741 62.978 135.400 1.00 179.10 24 ASP F CA 1
ATOM 14106 C C . ASP E 3 24 ? 95.588 63.018 136.671 1.00 179.10 24 ASP F C 1
ATOM 14107 O O . ASP E 3 24 ? 95.391 63.873 137.540 1.00 179.10 24 ASP F O 1
ATOM 14116 N N . GLU E 3 25 ? 96.529 62.081 136.783 1.00 185.66 25 GLU F N 1
ATOM 14117 C CA . GLU E 3 25 ? 97.349 61.948 137.980 1.00 185.66 25 GLU F CA 1
ATOM 14118 C C . GLU E 3 25 ? 98.786 61.628 137.592 1.00 185.66 25 GLU F C 1
ATOM 14119 O O . GLU E 3 25 ? 99.050 61.077 136.520 1.00 185.66 25 GLU F O 1
ATOM 14131 N N . SER E 3 26 ? 99.714 61.995 138.478 1.00 190.15 26 SER F N 1
ATOM 14132 C CA . SER E 3 26 ? 101.129 61.661 138.337 1.00 190.15 26 SER F CA 1
ATOM 14133 C C . SER E 3 26 ? 101.526 60.707 139.459 1.00 190.15 26 SER F C 1
ATOM 14134 O O . SER E 3 26 ? 101.681 61.138 140.612 1.00 190.15 26 SER F O 1
ATOM 14142 N N . PRO E 3 27 ? 101.697 59.411 139.189 1.00 191.93 27 PRO F N 1
ATOM 14143 C CA . PRO E 3 27 ? 101.971 58.468 140.280 1.00 191.93 27 PRO F CA 1
ATOM 14144 C C . PRO E 3 27 ? 103.316 58.727 140.943 1.00 191.93 27 PRO F C 1
ATOM 14145 O O . PRO E 3 27 ? 104.253 59.238 140.328 1.00 191.93 27 PRO F O 1
ATOM 14156 N N . VAL E 3 28 ? 103.396 58.364 142.227 1.00 198.49 28 VAL F N 1
ATOM 14157 C CA . VAL E 3 28 ? 104.650 58.486 142.964 1.00 198.49 28 VAL F CA 1
ATOM 14158 C C . VAL E 3 28 ? 105.717 57.577 142.371 1.00 198.49 28 VAL F C 1
ATOM 14159 O O . VAL E 3 28 ? 106.917 57.842 142.509 1.00 198.49 28 VAL F O 1
ATOM 14172 N N . SER E 3 29 ? 105.307 56.487 141.718 1.00 204.35 29 SER F N 1
ATOM 14173 C CA . SER E 3 29 ? 106.271 55.577 141.112 1.00 204.35 29 SER F CA 1
ATOM 14174 C C . SER E 3 29 ? 106.943 56.179 139.885 1.00 204.35 29 SER F C 1
ATOM 14175 O O . SER E 3 29 ? 1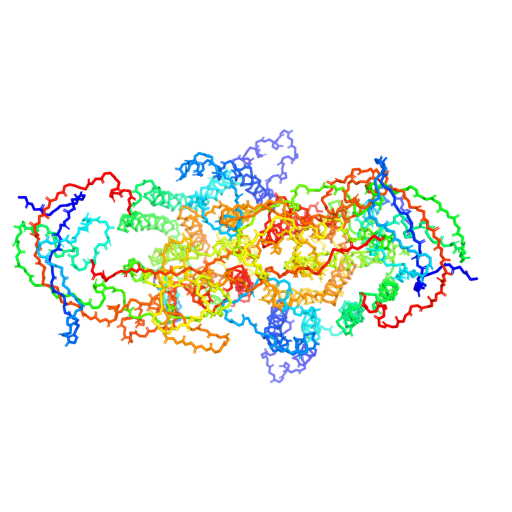07.992 55.681 139.462 1.00 204.35 29 SER F O 1
ATOM 14183 N N . ALA E 3 30 ? 106.368 57.235 139.306 1.00 206.72 30 ALA F N 1
ATOM 14184 C CA . ALA E 3 30 ? 106.930 57.881 138.118 1.00 206.72 30 ALA F CA 1
ATOM 14185 C C . ALA E 3 30 ? 106.588 59.363 138.155 1.00 206.72 30 ALA F C 1
ATOM 14186 O O . ALA E 3 30 ? 105.781 59.857 137.360 1.00 206.72 30 ALA F O 1
ATOM 14193 N N . PRO E 3 31 ? 107.192 60.110 139.077 1.00 205.73 31 PRO F N 1
ATOM 14194 C CA . PRO E 3 31 ? 106.909 61.546 139.156 1.00 205.73 31 PRO F CA 1
ATOM 14195 C C . PRO E 3 31 ? 107.454 62.289 137.948 1.00 205.73 31 PRO F C 1
ATOM 14196 O O . PRO E 3 31 ? 108.421 61.867 137.310 1.00 205.73 31 PRO F O 1
ATOM 14207 N N . LEU E 3 32 ? 106.816 63.415 137.640 1.00 211.10 32 LEU F N 1
ATOM 14208 C CA . LEU E 3 32 ? 107.211 64.261 136.523 1.00 211.10 32 LEU F CA 1
ATOM 14209 C C . LEU E 3 32 ? 108.117 65.376 137.030 1.00 211.10 32 LEU F C 1
ATOM 14210 O O . LEU E 3 32 ? 107.824 66.004 138.052 1.00 211.10 32 LEU F O 1
ATOM 14226 N N . ASP E 3 33 ? 109.211 65.616 136.314 1.00 213.60 33 ASP F N 1
ATOM 14227 C CA . ASP E 3 33 ? 110.216 66.590 136.712 1.00 213.60 33 ASP F CA 1
ATOM 14228 C C . ASP E 3 33 ? 109.959 67.936 136.043 1.00 213.60 33 ASP F C 1
ATOM 14229 O O . ASP E 3 33 ? 109.437 68.009 134.927 1.00 213.60 33 ASP F O 1
ATOM 14238 N N . TYR E 3 34 ? 110.342 69.003 136.741 1.00 210.34 34 TYR F N 1
ATOM 14239 C CA . TYR E 3 34 ? 110.124 70.362 136.269 1.00 210.34 34 TYR F CA 1
ATOM 14240 C C . TYR E 3 34 ? 111.122 71.286 136.951 1.00 210.34 34 TYR F C 1
ATOM 14241 O O . TYR E 3 34 ? 111.406 71.128 138.141 1.00 210.34 34 TYR F O 1
ATOM 14259 N N . LEU E 3 35 ? 111.645 72.245 136.193 1.00 212.27 35 LEU F N 1
ATOM 14260 C CA . LEU E 3 35 ? 112.584 73.203 136.753 1.00 212.27 35 LEU F CA 1
ATOM 14261 C C . LEU E 3 35 ? 111.873 74.153 137.712 1.00 212.27 35 LEU F C 1
ATOM 14262 O O . LEU E 3 35 ? 110.645 74.275 137.721 1.00 212.27 35 LEU F O 1
ATOM 14278 N N . HIS E 3 36 ? 112.673 74.835 138.528 1.00 206.33 36 HIS F N 1
ATOM 14279 C CA . HIS E 3 36 ? 112.183 75.785 139.515 1.00 206.33 36 HIS F CA 1
ATOM 14280 C C . HIS E 3 36 ? 112.781 77.157 139.246 1.00 206.33 36 HIS F C 1
ATOM 14281 O O . HIS E 3 36 ? 113.971 77.278 138.939 1.00 206.33 36 HIS F O 1
ATOM 14295 N N . GLY E 3 37 ? 111.948 78.189 139.359 1.00 210.23 37 GLY F N 1
ATOM 14296 C CA . GLY E 3 37 ? 112.407 79.547 139.152 1.00 210.23 37 GLY F CA 1
ATOM 14297 C C . GLY E 3 37 ? 112.618 79.933 137.708 1.00 210.23 37 GLY F C 1
ATOM 14298 O O . GLY E 3 37 ? 113.311 80.919 137.439 1.00 210.23 37 GLY F O 1
ATOM 14302 N N . HIS E 3 38 ? 112.041 79.186 136.764 1.00 212.45 38 HIS F N 1
ATOM 14303 C CA . HIS E 3 38 ? 112.187 79.474 135.345 1.00 212.45 38 HIS F CA 1
ATOM 14304 C C . HIS E 3 38 ? 110.870 79.774 134.645 1.00 212.45 38 HIS F C 1
ATOM 14305 O O . HIS E 3 38 ? 110.893 80.175 133.475 1.00 212.45 38 HIS F O 1
ATOM 14319 N N . GLY E 3 39 ? 109.731 79.595 135.314 1.00 212.31 39 GLY F N 1
ATOM 14320 C CA . GLY E 3 39 ? 108.440 79.864 134.723 1.00 212.31 39 GLY F CA 1
ATOM 14321 C C . GLY E 3 39 ? 107.812 78.695 133.994 1.00 212.31 39 GLY F C 1
ATOM 14322 O O . GLY E 3 39 ? 106.657 78.806 133.562 1.00 212.31 39 GLY F O 1
ATOM 14326 N N . SER E 3 40 ? 108.530 77.580 133.841 1.00 206.72 40 SER F N 1
ATOM 14327 C CA . SER E 3 40 ? 107.949 76.420 133.172 1.00 206.72 40 SER F CA 1
ATOM 14328 C C . SER E 3 40 ? 106.736 75.900 133.932 1.00 206.72 40 SER F C 1
ATOM 14329 O O . SER E 3 40 ? 105.708 75.572 133.329 1.00 206.72 40 SER F O 1
ATOM 14337 N N . LEU E 3 41 ? 106.837 75.818 135.256 1.00 200.22 41 LEU F N 1
ATOM 14338 C CA . LEU E 3 41 ? 105.705 75.411 136.072 1.00 200.22 41 LEU F CA 1
ATOM 14339 C C . LEU E 3 41 ? 104.666 76.526 136.140 1.00 200.22 41 LEU F C 1
ATOM 14340 O O . LEU E 3 41 ? 104.960 77.705 135.921 1.00 200.22 41 LEU F O 1
ATOM 14356 N N . ILE E 3 42 ? 103.427 76.133 136.446 1.00 187.06 42 ILE F N 1
ATOM 14357 C CA . ILE E 3 42 ? 102.360 77.111 136.602 1.00 187.06 42 ILE F CA 1
ATOM 14358 C C . ILE E 3 42 ? 102.753 78.111 137.681 1.00 187.06 42 ILE F C 1
ATOM 14359 O O . ILE E 3 42 ? 103.375 77.756 138.691 1.00 187.06 42 ILE F O 1
ATOM 14375 N N . SER E 3 43 ? 102.394 79.378 137.464 1.00 192.94 43 SER F N 1
ATOM 14376 C CA . SER E 3 43 ? 102.810 80.435 138.381 1.00 192.94 43 SER F CA 1
ATOM 14377 C C . SER E 3 43 ? 102.370 80.130 139.808 1.00 192.94 43 SER F C 1
ATOM 14378 O O . SER E 3 43 ? 103.177 80.180 140.744 1.00 192.94 43 SER F O 1
ATOM 14386 N N . GLY E 3 44 ? 101.089 79.809 139.995 1.00 192.25 44 GLY F N 1
ATOM 14387 C CA . GLY E 3 44 ? 100.610 79.493 141.331 1.00 192.25 44 GLY F CA 1
ATOM 14388 C C . GLY E 3 44 ? 101.299 78.275 141.916 1.00 192.25 44 GLY F C 1
ATOM 14389 O O . GLY E 3 44 ? 101.741 78.286 143.068 1.00 192.25 44 GLY F O 1
ATOM 14393 N N . LEU E 3 45 ? 101.403 77.206 141.124 1.00 193.81 45 LEU F N 1
ATOM 14394 C CA . LEU E 3 45 ? 102.082 76.002 141.592 1.00 193.81 45 LEU F CA 1
ATOM 14395 C C . LEU E 3 45 ? 103.555 76.274 141.869 1.00 193.81 45 LEU F C 1
ATOM 14396 O O . LEU E 3 45 ? 104.108 75.790 142.864 1.00 193.81 45 LEU F O 1
ATOM 14412 N N . GLU E 3 46 ? 104.210 77.043 140.995 1.00 203.38 46 GLU F N 1
ATOM 14413 C CA . GLU E 3 46 ? 105.619 77.355 141.202 1.00 203.38 46 GLU F CA 1
ATOM 14414 C C . GLU E 3 46 ? 105.825 78.123 142.501 1.00 203.38 46 GLU F C 1
ATOM 14415 O O . GLU E 3 46 ? 106.753 77.831 143.264 1.00 203.38 46 GLU F O 1
ATOM 14427 N N . THR E 3 47 ? 104.967 79.110 142.771 1.00 202.69 47 THR F N 1
ATOM 14428 C CA . THR E 3 47 ? 105.071 79.852 144.023 1.00 202.69 47 THR F CA 1
ATOM 14429 C C . THR E 3 47 ? 104.789 78.954 145.222 1.00 202.69 47 THR F C 1
ATOM 14430 O O . THR E 3 47 ? 105.461 79.059 146.255 1.00 202.69 47 THR F O 1
ATOM 14441 N N . ALA E 3 48 ? 103.798 78.066 145.105 1.00 200.65 48 ALA F N 1
ATOM 14442 C CA . ALA E 3 48 ? 103.466 77.181 146.216 1.00 200.65 48 ALA F CA 1
ATOM 14443 C C . ALA E 3 48 ? 104.623 76.245 146.543 1.00 200.65 48 ALA F C 1
ATOM 14444 O O . ALA E 3 48 ? 104.917 75.996 147.718 1.00 200.65 48 ALA F O 1
ATOM 14451 N N . LEU E 3 49 ? 105.293 75.719 145.517 1.00 201.39 49 LEU F N 1
ATOM 14452 C CA . LEU E 3 49 ? 106.373 74.762 145.730 1.00 201.39 49 LEU F CA 1
ATOM 14453 C C . LEU E 3 49 ? 107.618 75.395 146.339 1.00 201.39 49 LEU F C 1
ATOM 14454 O O . LEU E 3 49 ? 108.530 74.661 146.736 1.00 201.39 49 LEU F O 1
ATOM 14470 N N . GLU E 3 50 ? 107.682 76.721 146.423 1.00 203.38 50 GLU F N 1
ATOM 14471 C CA . GLU E 3 50 ? 108.869 77.385 146.947 1.00 203.38 50 GLU F CA 1
ATOM 14472 C C . GLU E 3 50 ? 109.089 77.018 148.409 1.00 203.38 50 GLU F C 1
ATOM 14473 O O . GLU E 3 50 ? 108.202 77.206 149.248 1.00 203.38 50 GLU F O 1
ATOM 14485 N N . GLY E 3 51 ? 110.275 76.492 148.711 1.00 199.29 51 GLY F N 1
ATOM 14486 C CA . GLY E 3 51 ? 110.667 76.226 150.080 1.00 199.29 51 GLY F CA 1
ATOM 14487 C C . GLY E 3 51 ? 110.053 74.996 150.708 1.00 199.29 51 GLY F C 1
ATOM 14488 O O . GLY E 3 51 ? 110.220 74.793 151.916 1.00 199.29 51 GLY F O 1
ATOM 14492 N N . HIS E 3 52 ? 109.352 74.168 149.939 1.00 196.57 52 HIS F N 1
ATOM 14493 C CA . HIS E 3 52 ? 108.729 72.973 150.490 1.00 196.57 52 HIS F CA 1
ATOM 14494 C C . HIS E 3 52 ? 109.731 71.828 150.556 1.00 196.57 52 HIS F C 1
ATOM 14495 O O . HIS E 3 52 ? 110.542 71.637 149.645 1.00 196.57 52 HIS F O 1
ATOM 14509 N N . GLU E 3 53 ? 109.669 71.066 151.644 1.00 201.23 53 GLU F N 1
ATOM 14510 C CA . GLU E 3 53 ? 110.587 69.956 151.844 1.00 201.23 53 GLU F CA 1
ATOM 14511 C C . GLU E 3 53 ? 110.100 68.713 151.100 1.00 201.23 53 GLU F C 1
ATOM 14512 O O . GLU E 3 53 ? 108.936 68.605 150.706 1.00 201.23 53 GLU F O 1
ATOM 14524 N N . VAL E 3 54 ? 111.020 67.767 150.912 1.00 204.82 54 VAL F N 1
ATOM 14525 C CA . VAL E 3 54 ? 110.735 66.583 150.110 1.00 204.82 54 VAL F CA 1
ATOM 14526 C C . VAL E 3 54 ? 109.719 65.709 150.831 1.00 204.82 54 VAL F C 1
ATOM 14527 O O . VAL E 3 54 ? 109.886 65.375 152.011 1.00 204.82 54 VAL F O 1
ATOM 14540 N N . GLY E 3 55 ? 108.667 65.317 150.115 1.00 198.60 55 GLY F N 1
ATOM 14541 C CA . GLY E 3 55 ? 107.607 64.511 150.679 1.00 198.60 55 GLY F CA 1
ATOM 14542 C C . GLY E 3 55 ? 106.460 65.294 151.278 1.00 198.60 55 GLY F C 1
ATOM 14543 O O . GLY E 3 55 ? 105.482 64.681 151.725 1.00 198.60 55 GLY F O 1
ATOM 14547 N N . ASP E 3 56 ? 106.545 66.622 151.305 1.00 196.60 56 ASP F N 1
ATOM 14548 C CA . ASP E 3 56 ? 105.465 67.430 151.854 1.00 196.60 56 ASP F CA 1
ATOM 14549 C C . ASP E 3 56 ? 104.186 67.218 151.056 1.00 196.60 56 ASP F C 1
ATOM 14550 O O . ASP E 3 56 ? 104.198 67.232 149.822 1.00 196.60 56 ASP F O 1
ATOM 14559 N N . LYS E 3 57 ? 103.078 67.023 151.766 1.00 187.85 57 LYS F N 1
ATOM 14560 C CA . LYS E 3 57 ? 101.763 66.860 151.161 1.00 187.85 57 LYS F CA 1
ATOM 14561 C C . LYS E 3 57 ? 100.929 68.092 151.486 1.00 187.85 57 LYS F C 1
ATOM 14562 O O . LYS E 3 57 ? 100.742 68.427 152.661 1.00 187.85 57 LYS F O 1
ATOM 14581 N N . PHE E 3 58 ? 100.433 68.762 150.448 1.00 195.44 58 PHE F N 1
ATOM 14582 C CA . PHE E 3 58 ? 99.689 69.999 150.627 1.00 195.44 58 PHE F CA 1
ATOM 14583 C C . PHE E 3 58 ? 98.696 70.156 149.486 1.00 195.44 58 PHE F C 1
ATOM 14584 O O . PHE E 3 58 ? 98.847 69.561 148.416 1.00 195.44 58 PHE F O 1
ATOM 14601 N N . ASP E 3 59 ? 97.673 70.971 149.732 1.00 199.65 59 ASP F N 1
ATOM 14602 C CA . ASP E 3 59 ? 96.671 71.316 148.733 1.00 199.65 59 ASP F CA 1
ATOM 14603 C C . ASP E 3 59 ? 96.664 72.826 148.550 1.00 199.65 59 ASP F C 1
ATOM 14604 O O . ASP E 3 59 ? 96.541 73.572 149.528 1.00 199.65 59 ASP F O 1
ATOM 14613 N N . VAL E 3 60 ? 96.795 73.272 147.303 1.00 197.94 60 VAL F N 1
ATOM 14614 C CA . VAL E 3 60 ? 96.853 74.690 146.970 1.00 197.94 60 VAL F CA 1
ATOM 14615 C C . VAL E 3 60 ? 95.776 74.986 145.937 1.00 197.94 60 VAL F C 1
ATOM 14616 O O . VAL E 3 60 ? 95.636 74.253 144.952 1.00 197.94 60 VAL F O 1
ATOM 14629 N N . ALA E 3 61 ? 95.018 76.055 146.165 1.00 185.26 61 ALA F N 1
ATOM 14630 C CA . ALA E 3 61 ? 93.980 76.497 145.243 1.00 185.26 61 ALA F CA 1
ATOM 14631 C C . ALA E 3 61 ? 94.530 77.640 144.400 1.00 185.26 61 ALA F C 1
ATOM 14632 O O . ALA E 3 61 ? 94.998 78.647 144.941 1.00 185.26 61 ALA F O 1
ATOM 14639 N N . VAL E 3 62 ? 94.472 77.481 143.080 1.00 177.47 62 VAL F N 1
ATOM 14640 C CA . VAL E 3 62 ? 94.994 78.461 142.135 1.00 177.47 62 VAL F CA 1
ATOM 14641 C C . VAL E 3 62 ? 93.840 78.948 141.272 1.00 177.47 62 VAL F C 1
ATOM 14642 O O . VAL E 3 62 ? 93.117 78.138 140.679 1.00 177.47 62 VAL F O 1
ATOM 14655 N N . GLY E 3 63 ? 93.671 80.264 141.202 1.00 165.33 63 GLY F N 1
ATOM 14656 C CA . GLY E 3 63 ? 92.608 80.836 140.404 1.00 165.33 63 GLY F CA 1
ATOM 14657 C C . GLY E 3 63 ? 92.910 80.776 138.920 1.00 165.33 63 GLY F C 1
ATOM 14658 O O . GLY E 3 63 ? 93.998 80.403 138.479 1.00 165.33 63 GLY F O 1
ATOM 14662 N N . ALA E 3 64 ? 91.905 81.155 138.127 1.00 155.87 64 ALA F N 1
ATOM 14663 C CA . ALA E 3 64 ? 92.063 81.134 136.677 1.00 155.87 64 ALA F CA 1
ATOM 14664 C C . ALA E 3 64 ? 93.185 82.065 136.237 1.00 155.87 64 ALA F C 1
ATOM 14665 O O . ALA E 3 64 ? 94.026 81.696 135.410 1.00 155.87 64 ALA F O 1
ATOM 14672 N N . ASN E 3 65 ? 93.216 83.282 136.786 1.00 153.23 65 ASN F N 1
ATOM 14673 C CA . ASN E 3 65 ? 94.283 84.217 136.446 1.00 153.23 65 ASN F CA 1
ATOM 14674 C C . ASN E 3 65 ? 95.632 83.728 136.960 1.00 153.23 65 ASN F C 1
ATOM 14675 O O . ASN E 3 65 ? 96.647 83.841 136.263 1.00 153.23 65 ASN F O 1
ATOM 14686 N N . ASP E 3 66 ? 95.664 83.188 138.180 1.00 169.39 66 ASP F N 1
ATOM 14687 C CA . ASP E 3 66 ? 96.926 82.728 138.750 1.00 169.39 66 ASP F CA 1
ATOM 14688 C C . ASP E 3 66 ? 97.491 81.547 137.970 1.00 169.39 66 ASP F C 1
ATOM 14689 O O . ASP E 3 66 ? 98.700 81.482 137.723 1.00 169.39 66 ASP F O 1
ATOM 14698 N N . ALA E 3 67 ? 96.634 80.605 137.573 1.00 170.96 67 ALA F N 1
ATOM 14699 C CA . ALA E 3 67 ? 97.108 79.427 136.853 1.00 170.96 67 ALA F CA 1
ATOM 14700 C C . ALA E 3 67 ? 97.553 79.792 135.442 1.00 170.96 67 ALA F C 1
ATOM 14701 O O . ALA E 3 67 ? 98.692 79.522 135.045 1.00 170.96 67 ALA F O 1
ATOM 14708 N N . TYR E 3 68 ? 96.663 80.411 134.671 1.00 154.11 68 TYR F N 1
ATOM 14709 C CA . TYR E 3 68 ? 96.959 80.835 133.309 1.00 154.11 68 TYR F CA 1
ATOM 14710 C C . TYR E 3 68 ? 96.329 82.206 133.099 1.00 154.11 68 TYR F C 1
ATOM 14711 O O . TYR E 3 68 ? 95.826 82.832 134.037 1.00 154.11 68 TYR F O 1
ATOM 14729 N N . GLY E 3 69 ? 96.360 82.682 131.858 1.00 145.13 69 GLY F N 1
ATOM 14730 C CA . GLY E 3 69 ? 95.630 83.884 131.515 1.00 145.13 69 GLY F CA 1
ATOM 14731 C C . GLY E 3 69 ? 94.161 83.592 131.277 1.00 145.13 69 GLY F C 1
ATOM 14732 O O . GLY E 3 69 ? 93.778 82.508 130.839 1.00 145.13 69 GLY F O 1
ATOM 14736 N N . GLN E 3 70 ? 93.323 84.582 131.582 1.00 128.70 70 GLN F N 1
ATOM 14737 C CA . GLN E 3 70 ? 91.888 84.445 131.367 1.00 128.70 70 GLN F CA 1
ATOM 14738 C C . GLN E 3 70 ? 91.616 84.073 129.915 1.00 128.70 70 GLN F C 1
ATOM 14739 O O . GLN E 3 70 ? 92.462 84.305 129.045 1.00 128.70 70 GLN F O 1
ATOM 14753 N N . TYR E 3 71 ? 90.451 83.489 129.644 1.00 102.11 71 TYR F N 1
ATOM 14754 C CA . TYR E 3 71 ? 90.123 83.091 128.283 1.00 102.11 71 TYR F CA 1
ATOM 14755 C C . TYR E 3 71 ? 90.225 84.291 127.351 1.00 102.11 71 TYR F C 1
ATOM 14756 O O . TYR E 3 71 ? 89.684 85.364 127.637 1.00 102.11 71 TYR F O 1
ATOM 14774 N N . ASP E 3 72 ? 90.923 84.107 126.235 1.00 100.73 72 ASP F N 1
ATOM 14775 C CA . ASP E 3 72 ? 91.194 85.176 125.283 1.00 100.73 72 ASP F CA 1
ATOM 14776 C C . ASP E 3 72 ? 90.405 84.920 124.007 1.00 100.73 72 ASP F C 1
ATOM 14777 O O . ASP E 3 72 ? 90.546 83.859 123.389 1.00 100.73 72 ASP F O 1
ATOM 14786 N N . GLU E 3 73 ? 89.580 85.892 123.615 1.00 99.79 73 GLU F N 1
ATOM 14787 C CA . GLU E 3 73 ? 88.896 85.810 122.331 1.00 99.79 73 GLU F CA 1
ATOM 14788 C C . GLU E 3 73 ? 89.810 86.189 121.175 1.00 99.79 73 GLU F C 1
ATOM 14789 O O . GLU E 3 73 ? 89.476 85.911 120.019 1.00 99.79 73 GLU F O 1
ATOM 14801 N N . ASN E 3 74 ? 90.951 86.817 121.464 1.00 90.28 74 ASN F N 1
ATOM 14802 C CA . ASN E 3 74 ? 91.923 87.119 120.422 1.00 90.28 74 ASN F CA 1
ATOM 14803 C C . ASN E 3 74 ? 92.705 85.874 120.021 1.00 90.28 74 ASN F C 1
ATOM 14804 O O . ASN E 3 74 ? 93.059 85.710 118.848 1.00 90.28 74 ASN F O 1
ATOM 14815 N N . LEU E 3 75 ? 92.987 84.992 120.982 1.00 89.68 75 LEU F N 1
ATOM 14816 C CA . LEU E 3 75 ? 93.776 83.801 120.685 1.00 89.68 75 LEU F CA 1
ATOM 14817 C C . LEU E 3 75 ? 93.023 82.859 119.751 1.00 89.68 75 LEU F C 1
ATOM 14818 O O . LEU E 3 75 ? 93.591 82.355 118.775 1.00 89.68 75 LEU F O 1
ATOM 14834 N N . VAL E 3 76 ? 91.741 82.614 120.029 1.00 93.50 76 VAL F N 1
ATOM 14835 C CA . VAL E 3 76 ? 90.921 81.816 119.125 1.00 93.50 76 VAL F CA 1
ATOM 14836 C C . VAL E 3 76 ? 90.727 82.591 117.829 1.00 93.50 76 VAL F C 1
ATOM 14837 O O . VAL E 3 76 ? 90.410 83.789 117.845 1.00 93.50 76 VAL F O 1
ATOM 14850 N N . GLN E 3 77 ? 90.935 81.927 116.693 1.00 96.33 77 GLN F N 1
ATOM 14851 C CA . GLN E 3 77 ? 90.880 82.656 115.431 1.00 96.33 77 GLN F CA 1
ATOM 14852 C C . GLN E 3 77 ? 90.888 81.675 114.267 1.00 96.33 77 GLN F C 1
ATOM 14853 O O . GLN E 3 77 ? 91.208 80.494 114.424 1.00 96.33 77 GLN F O 1
ATOM 14867 N N . ARG E 3 78 ? 90.530 82.192 113.095 1.00 112.16 78 ARG F N 1
ATOM 14868 C CA . ARG E 3 78 ? 90.326 81.399 111.894 1.00 112.16 78 ARG F CA 1
ATOM 14869 C C . ARG E 3 78 ? 91.640 81.152 111.152 1.00 112.16 78 ARG F C 1
ATOM 14870 O O . ARG E 3 78 ? 92.679 81.747 111.446 1.00 112.16 78 ARG F O 1
ATOM 14891 N N . VAL E 3 79 ? 91.577 80.245 110.180 1.00 110.02 79 VAL F N 1
ATOM 14892 C CA . VAL E 3 79 ? 92.689 79.962 109.273 1.00 110.02 79 VAL F CA 1
ATOM 14893 C C . VAL E 3 79 ? 92.175 79.098 108.126 1.00 110.02 79 VAL F C 1
ATOM 14894 O O . VAL E 3 79 ? 91.327 78.222 108.351 1.00 110.02 79 VAL F O 1
ATOM 14907 N N . PRO E 3 80 ? 92.640 79.295 106.891 1.00 112.14 80 PRO F N 1
ATOM 14908 C CA . PRO E 3 80 ? 92.209 78.414 105.799 1.00 112.14 80 PRO F CA 1
ATOM 14909 C C . PRO E 3 80 ? 92.686 76.985 106.008 1.00 112.14 80 PRO F C 1
ATOM 14910 O O . PRO E 3 80 ? 93.599 76.698 106.786 1.00 112.14 80 PRO F O 1
ATOM 14921 N N . LYS E 3 81 ? 92.039 76.071 105.283 1.00 121.77 81 LYS F N 1
ATOM 14922 C CA . LYS E 3 81 ? 92.429 74.666 105.330 1.00 121.77 81 LYS F CA 1
ATOM 14923 C C . LYS E 3 81 ? 93.782 74.438 104.667 1.00 121.77 81 LYS F C 1
ATOM 14924 O O . LYS E 3 81 ? 94.522 73.531 105.063 1.00 121.77 81 LYS F O 1
ATOM 14943 N N . ASP E 3 82 ? 94.116 75.250 103.662 1.00 119.43 82 ASP F N 1
ATOM 14944 C CA . ASP E 3 82 ? 95.303 74.996 102.853 1.00 119.43 82 ASP F CA 1
ATOM 14945 C C . ASP E 3 82 ? 96.585 75.109 103.667 1.00 119.43 82 ASP F C 1
ATOM 14946 O O . ASP E 3 82 ? 97.568 74.417 103.376 1.00 119.43 82 ASP F O 1
ATOM 14955 N N . VAL E 3 83 ? 96.598 75.971 104.686 1.00 107.95 83 VAL F N 1
ATOM 14956 C CA . VAL E 3 83 ? 97.836 76.249 105.411 1.00 107.95 83 VAL F CA 1
ATOM 14957 C C . VAL E 3 83 ? 98.379 74.993 106.078 1.00 107.95 83 VAL F C 1
ATOM 14958 O O . VAL E 3 83 ? 99.596 74.847 106.246 1.00 107.95 83 VAL F O 1
ATOM 14971 N N . PHE E 3 84 ? 97.502 74.073 106.468 1.00 115.64 84 PHE F N 1
ATOM 14972 C CA . PHE E 3 84 ? 97.916 72.948 107.291 1.00 115.64 84 PHE F CA 1
ATOM 14973 C C . PHE E 3 84 ? 98.798 71.977 106.513 1.00 115.64 84 PHE F C 1
ATOM 14974 O O . PHE E 3 84 ? 98.715 71.864 105.286 1.00 115.64 84 PHE F O 1
ATOM 14991 N N . MET E 3 85 ? 99.652 71.272 107.253 1.00 124.82 85 MET F N 1
ATOM 14992 C CA . MET E 3 85 ? 100.528 70.247 106.707 1.00 124.82 85 MET F CA 1
ATOM 14993 C C . MET E 3 85 ? 100.566 69.071 107.672 1.00 124.82 85 MET F C 1
ATOM 14994 O O . MET E 3 85 ? 100.373 69.234 108.879 1.00 124.82 85 MET F O 1
ATOM 15008 N N . GLY E 3 86 ? 100.810 67.883 107.126 1.00 124.49 86 GLY F N 1
ATOM 15009 C CA . GLY E 3 86 ? 100.917 66.682 107.926 1.00 124.49 86 GLY F CA 1
ATOM 15010 C C . GLY E 3 86 ? 99.601 66.039 108.304 1.00 124.49 86 GLY F C 1
ATOM 15011 O O . GLY E 3 86 ? 99.613 64.985 108.953 1.00 124.49 86 GLY F O 1
ATOM 15015 N N . VAL E 3 87 ? 98.471 66.629 107.924 1.00 128.88 87 VAL F N 1
ATOM 15016 C CA . VAL E 3 87 ? 97.153 66.059 108.185 1.00 128.88 87 VAL F CA 1
ATOM 15017 C C . VAL E 3 87 ? 96.339 66.157 106.904 1.00 128.88 87 VAL F C 1
ATOM 15018 O O . VAL E 3 87 ? 96.221 67.238 106.318 1.00 128.88 87 VAL F O 1
ATOM 15031 N N . ASP E 3 88 ? 95.778 65.027 106.466 1.00 132.41 88 ASP F N 1
ATOM 15032 C CA . ASP E 3 88 ? 95.024 65.005 105.217 1.00 132.41 88 ASP F CA 1
ATOM 15033 C C . ASP E 3 88 ? 93.652 65.652 105.371 1.00 132.41 88 ASP F C 1
ATOM 15034 O O . ASP E 3 88 ? 93.160 66.292 104.434 1.00 132.41 88 ASP F O 1
ATOM 15043 N N . GLU E 3 89 ? 93.022 65.503 106.534 1.00 127.64 89 GLU F N 1
ATOM 15044 C CA . GLU E 3 89 ? 91.719 66.107 106.781 1.00 127.64 89 GLU F CA 1
ATOM 15045 C C . GLU E 3 89 ? 91.617 66.470 108.254 1.00 127.64 89 GLU F C 1
ATOM 15046 O O . GLU E 3 89 ? 92.006 65.681 109.120 1.00 127.64 89 GLU F O 1
ATOM 15058 N N . LEU E 3 90 ? 91.114 67.671 108.527 1.00 121.98 90 LEU F N 1
ATOM 15059 C CA . LEU E 3 90 ? 91.065 68.192 109.886 1.00 121.98 90 LEU F CA 1
ATOM 15060 C C . LEU E 3 90 ? 89.798 67.735 110.598 1.00 121.98 90 LEU F C 1
ATOM 15061 O O . LEU E 3 90 ? 88.691 67.876 110.068 1.00 121.98 90 LEU F O 1
ATOM 15077 N N . GLN E 3 91 ? 89.963 67.183 111.797 1.00 120.24 91 GLN F N 1
ATOM 15078 C CA . GLN E 3 91 ? 88.857 66.891 112.694 1.00 120.24 91 GLN F CA 1
ATOM 15079 C C . GLN E 3 91 ? 89.000 67.710 113.970 1.00 120.24 91 GLN F C 1
ATOM 15080 O O . GLN E 3 91 ? 90.105 68.099 114.358 1.00 120.24 91 GLN F O 1
ATOM 15094 N N . VAL E 3 92 ? 87.864 67.971 114.620 1.00 116.45 92 VAL F N 1
ATOM 15095 C CA . VAL E 3 92 ? 87.880 68.740 115.856 1.00 116.45 92 VAL F CA 1
ATOM 15096 C C . VAL E 3 92 ? 88.719 68.012 116.896 1.00 116.45 92 VAL F C 1
ATOM 15097 O O . VAL E 3 92 ? 88.728 66.776 116.965 1.00 116.45 92 VAL F O 1
ATOM 15110 N N . GLY E 3 93 ? 89.433 68.783 117.715 1.00 117.10 93 GLY F N 1
ATOM 15111 C CA . GLY E 3 93 ? 90.278 68.232 118.751 1.00 117.10 93 GLY F CA 1
ATOM 15112 C C . GLY E 3 93 ? 91.725 68.020 118.359 1.00 117.10 93 GLY F C 1
ATOM 15113 O O . GLY E 3 93 ? 92.538 67.672 119.225 1.00 117.10 93 GLY F O 1
ATOM 15117 N N . MET E 3 94 ? 92.077 68.216 117.091 1.00 115.23 94 MET F N 1
ATOM 15118 C CA . MET E 3 94 ? 93.459 68.059 116.668 1.00 115.23 94 MET F CA 1
ATOM 15119 C C . MET E 3 94 ? 94.322 69.182 117.239 1.00 115.23 94 MET F C 1
ATOM 15120 O O . MET E 3 94 ? 93.834 70.254 117.605 1.00 115.23 94 MET F O 1
ATOM 15134 N N . ARG E 3 95 ? 95.626 68.919 117.314 1.00 108.29 95 ARG F N 1
ATOM 15135 C CA . ARG E 3 95 ? 96.589 69.859 117.869 1.00 108.29 95 ARG F CA 1
ATOM 15136 C C . ARG E 3 95 ? 97.705 70.102 116.863 1.00 108.29 95 ARG F C 1
ATOM 15137 O O . ARG E 3 95 ? 98.174 69.170 116.204 1.00 108.29 95 ARG F O 1
ATOM 15158 N N . PHE E 3 96 ? 98.126 71.362 116.753 1.00 110.61 96 PHE F N 1
ATOM 15159 C CA . PHE E 3 96 ? 99.153 71.764 115.803 1.00 110.61 96 PHE F CA 1
ATOM 15160 C C . PHE E 3 96 ? 100.070 72.787 116.460 1.00 110.61 96 PHE F C 1
ATOM 15161 O O . PHE E 3 96 ? 99.701 73.444 117.436 1.00 110.61 96 PHE F O 1
ATOM 15178 N N . LEU E 3 97 ? 101.277 72.912 115.912 1.00 98.99 97 LEU F N 1
ATOM 15179 C CA . LEU E 3 97 ? 102.273 73.860 116.395 1.00 98.99 97 LEU F CA 1
ATOM 15180 C C . LEU E 3 97 ? 102.574 74.875 115.303 1.00 98.99 97 LEU F C 1
ATOM 15181 O O . LEU E 3 97 ? 102.926 74.498 114.180 1.00 98.99 97 LEU F O 1
ATOM 15197 N N . ALA E 3 98 ? 102.438 76.155 115.634 1.00 95.36 98 ALA F N 1
ATOM 15198 C CA . ALA E 3 98 ? 102.824 77.244 114.748 1.00 95.36 98 ALA F CA 1
ATOM 15199 C C . ALA E 3 98 ? 104.139 77.831 115.245 1.00 95.36 98 ALA F C 1
ATOM 15200 O O . ALA E 3 98 ? 104.209 78.344 116.367 1.00 95.36 98 ALA F O 1
ATOM 15207 N N . GLU E 3 99 ? 105.175 77.754 114.413 1.00 99.91 99 GLU F N 1
ATOM 15208 C CA . GLU E 3 99 ? 106.477 78.299 114.772 1.00 99.91 99 GLU F CA 1
ATOM 15209 C C . GLU E 3 99 ? 106.486 79.795 114.488 1.00 99.91 99 GLU F C 1
ATOM 15210 O O . GLU E 3 99 ? 106.130 80.228 113.388 1.00 99.91 99 GLU F O 1
ATOM 15222 N N . THR E 3 100 ? 106.894 80.585 115.481 1.00 90.89 100 THR F N 1
ATOM 15223 C CA . THR E 3 100 ? 106.724 82.028 115.421 1.00 90.89 100 THR F CA 1
ATOM 15224 C C . THR E 3 100 ? 107.997 82.729 115.876 1.00 90.89 100 THR F C 1
ATOM 15225 O O . THR E 3 100 ? 108.890 82.125 116.474 1.00 90.89 100 THR F O 1
ATOM 15236 N N . ASP E 3 101 ? 108.060 84.027 115.571 1.00 94.30 101 ASP F N 1
ATOM 15237 C CA . ASP E 3 101 ? 109.149 84.874 116.044 1.00 94.30 101 ASP F CA 1
ATOM 15238 C C . ASP E 3 101 ? 109.303 84.768 117.556 1.00 94.30 101 ASP F C 1
ATOM 15239 O O . ASP E 3 101 ? 110.399 84.522 118.072 1.00 94.30 101 ASP F O 1
ATOM 15248 N N . GLN E 3 102 ? 108.201 84.965 118.285 1.00 92.77 102 GLN F N 1
ATOM 15249 C CA . GLN E 3 102 ? 108.263 84.944 119.743 1.00 92.77 102 GLN F CA 1
ATOM 15250 C C . GLN E 3 102 ? 108.667 83.567 120.253 1.00 92.77 102 GLN F C 1
ATOM 15251 O O . GLN E 3 102 ? 109.445 83.454 121.208 1.00 92.77 102 GLN F O 1
ATOM 15265 N N . GLY E 3 103 ? 108.154 82.509 119.629 1.00 84.12 103 GLY F N 1
ATOM 15266 C CA . GLY E 3 103 ? 108.485 81.160 120.020 1.00 84.12 103 GLY F CA 1
ATOM 15267 C C . GLY E 3 103 ? 107.380 80.179 119.688 1.00 84.12 103 GLY F C 1
ATOM 15268 O O . GLY E 3 103 ? 106.360 80.534 119.089 1.00 84.12 103 GLY F O 1
ATOM 15272 N N . PRO E 3 104 ? 107.564 78.916 120.071 1.00 85.98 104 PRO F N 1
ATOM 15273 C CA . PRO E 3 104 ? 106.531 77.910 119.799 1.00 85.98 104 PRO F CA 1
ATOM 15274 C C . PRO E 3 104 ? 105.225 78.253 120.498 1.00 85.98 104 PRO F C 1
ATOM 15275 O O . PRO E 3 104 ? 105.213 78.778 121.613 1.00 85.98 104 PRO F O 1
ATOM 15286 N N . VAL E 3 105 ? 104.118 77.952 119.826 1.00 87.67 105 VAL F N 1
ATOM 15287 C CA . VAL E 3 105 ? 102.788 78.229 120.362 1.00 87.67 105 VAL F CA 1
ATOM 15288 C C . VAL E 3 105 ? 101.832 77.130 119.900 1.00 87.67 105 VAL F C 1
ATOM 15289 O O . VAL E 3 105 ? 101.548 77.015 118.698 1.00 87.67 105 VAL F O 1
ATOM 15302 N N . PRO E 3 106 ? 101.357 76.266 120.797 1.00 86.61 106 PRO F N 1
ATOM 15303 C CA . PRO E 3 106 ? 100.401 75.233 120.382 1.00 86.61 106 PRO F CA 1
ATOM 15304 C C . PRO E 3 106 ? 99.036 75.816 120.055 1.00 86.61 106 PRO F C 1
ATOM 15305 O O . PRO E 3 106 ? 98.650 76.880 120.545 1.00 86.61 106 PRO F O 1
ATOM 15316 N N . VAL E 3 107 ? 98.300 75.094 119.207 1.00 94.40 107 VAL F N 1
ATOM 15317 C CA . VAL E 3 107 ? 96.918 75.423 118.883 1.00 94.40 107 VAL F CA 1
ATOM 15318 C C . VAL E 3 107 ? 96.114 74.131 118.816 1.00 94.40 107 VAL F C 1
ATOM 15319 O O . VAL E 3 107 ? 96.663 73.035 118.694 1.00 94.40 107 VAL F O 1
ATOM 15332 N N . GLU E 3 108 ? 94.791 74.275 118.900 1.00 103.61 108 GLU F N 1
ATOM 15333 C CA . GLU E 3 108 ? 93.885 73.136 118.868 1.00 103.61 108 GLU F CA 1
ATOM 15334 C C . GLU E 3 108 ? 92.673 73.484 118.016 1.00 103.61 108 GLU F C 1
ATOM 15335 O O . GLU E 3 108 ? 92.212 74.629 118.015 1.00 103.61 108 GLU F O 1
ATOM 15347 N N . ILE E 3 109 ? 92.165 72.489 117.293 1.00 110.78 109 ILE F N 1
ATOM 15348 C CA . ILE E 3 109 ? 90.998 72.673 116.437 1.00 110.78 109 ILE F CA 1
ATOM 15349 C C . ILE E 3 109 ? 89.736 72.547 117.280 1.00 110.78 109 ILE F C 1
ATOM 15350 O O . ILE E 3 109 ? 89.611 71.629 118.100 1.00 110.78 109 ILE F O 1
ATOM 15366 N N . THR E 3 110 ? 88.797 73.470 117.081 1.00 112.40 110 THR F N 1
ATOM 15367 C CA . THR E 3 110 ? 87.511 73.439 117.765 1.00 112.40 110 THR F CA 1
ATOM 15368 C C . THR E 3 110 ? 86.320 73.323 116.824 1.00 112.40 110 THR F C 1
ATOM 15369 O O . THR E 3 110 ? 85.279 72.808 117.237 1.00 112.40 110 THR F O 1
ATOM 15380 N N . ALA E 3 111 ? 86.440 73.786 115.581 1.00 111.78 111 ALA F N 1
ATOM 15381 C CA . ALA E 3 111 ? 85.379 73.625 114.598 1.00 111.78 111 ALA F CA 1
ATOM 15382 C C . ALA E 3 111 ? 86.005 73.535 113.215 1.00 111.78 111 ALA F C 1
ATOM 15383 O O . ALA E 3 111 ? 87.130 73.989 112.991 1.00 111.78 111 ALA F O 1
ATOM 15390 N N . VAL E 3 112 ? 85.260 72.942 112.285 1.00 121.23 112 VAL F N 1
ATOM 15391 C CA . VAL E 3 112 ? 85.758 72.657 110.946 1.00 121.23 112 VAL F CA 1
ATOM 15392 C C . VAL E 3 112 ? 84.697 73.045 109.926 1.00 121.23 112 VAL F C 1
ATOM 15393 O O . VAL E 3 112 ? 83.498 73.066 110.223 1.00 121.23 112 VAL F O 1
ATOM 15406 N N . GLU E 3 113 ? 85.149 73.358 108.713 1.00 122.29 113 GLU F N 1
ATOM 15407 C CA . GLU E 3 113 ? 84.262 73.674 107.604 1.00 122.29 113 GLU F CA 1
ATOM 15408 C C . GLU E 3 113 ? 84.826 73.022 106.348 1.00 122.29 113 GLU F C 1
ATOM 15409 O O . GLU E 3 113 ? 85.975 72.576 106.322 1.00 122.29 113 GLU F O 1
ATOM 15421 N N . ASP E 3 114 ? 83.998 72.962 105.303 1.00 136.34 114 ASP F N 1
ATOM 15422 C CA . ASP E 3 114 ? 84.398 72.273 104.079 1.00 136.34 114 ASP F CA 1
ATOM 15423 C C . ASP E 3 114 ? 85.684 72.858 103.505 1.00 136.34 114 ASP F C 1
ATOM 15424 O O . ASP E 3 114 ? 86.594 72.118 103.112 1.00 136.34 114 ASP F O 1
ATOM 15433 N N . ASP E 3 115 ? 85.773 74.189 103.432 1.00 131.72 115 ASP F N 1
ATOM 15434 C CA . ASP E 3 115 ? 86.969 74.870 102.946 1.00 131.72 115 ASP F CA 1
ATOM 15435 C C . ASP E 3 115 ? 87.490 75.897 103.947 1.00 131.72 115 ASP F C 1
ATOM 15436 O O . ASP E 3 115 ? 88.157 76.859 103.553 1.00 131.72 115 ASP F O 1
ATOM 15445 N N . HIS E 3 116 ? 87.200 75.713 105.233 1.00 123.03 116 HIS F N 1
ATOM 15446 C CA . HIS E 3 116 ? 87.630 76.649 106.262 1.00 123.03 116 HIS F CA 1
ATOM 15447 C C . HIS E 3 116 ? 87.704 75.912 107.591 1.00 123.03 116 HIS F C 1
ATOM 15448 O O . HIS E 3 116 ? 87.051 74.883 107.783 1.00 123.03 116 HIS F O 1
ATOM 15462 N N . VAL E 3 117 ? 88.517 76.437 108.504 1.00 120.33 117 VAL F N 1
ATOM 15463 C CA . VAL E 3 117 ? 88.662 75.857 109.835 1.00 120.33 117 VAL F CA 1
ATOM 15464 C C . VAL E 3 117 ? 89.023 76.969 110.808 1.00 120.33 117 VAL F C 1
ATOM 15465 O O . VAL E 3 117 ? 89.834 77.845 110.497 1.00 120.33 117 VAL F O 1
ATOM 15478 N N . VAL E 3 118 ? 88.414 76.929 111.991 1.00 111.48 118 VAL F N 1
ATOM 15479 C CA . VAL E 3 118 ? 88.692 77.887 113.056 1.00 111.48 118 VAL F CA 1
ATOM 15480 C C . VAL E 3 118 ? 89.643 77.233 114.048 1.00 111.48 118 VAL F C 1
ATOM 15481 O O . VAL E 3 118 ? 89.433 76.085 114.461 1.00 111.48 118 VAL F O 1
ATOM 15494 N N . VAL E 3 119 ? 90.694 77.957 114.422 1.00 108.01 119 VAL F N 1
ATOM 15495 C CA . VAL E 3 119 ? 91.772 77.432 115.250 1.00 108.01 119 VAL F CA 1
ATOM 15496 C C . VAL E 3 119 ? 91.753 78.141 116.596 1.00 108.01 119 VAL F C 1
ATOM 15497 O O . VAL E 3 119 ? 91.592 79.366 116.663 1.00 108.01 119 VAL F O 1
ATOM 15510 N N . ASP E 3 120 ? 91.917 77.370 117.668 1.00 99.81 120 ASP F N 1
ATOM 15511 C CA . ASP E 3 120 ? 91.924 77.892 119.028 1.00 99.81 120 ASP F CA 1
ATOM 15512 C C . ASP E 3 120 ? 93.261 77.581 119.683 1.00 99.81 120 ASP F C 1
ATOM 15513 O O . ASP E 3 120 ? 93.756 76.453 119.587 1.00 99.81 120 ASP F O 1
ATOM 15522 N N . GLY E 3 121 ? 93.840 78.580 120.345 1.00 91.14 121 GLY F N 1
ATOM 15523 C CA . GLY E 3 121 ? 95.105 78.408 121.032 1.00 91.14 121 GLY F CA 1
ATOM 15524 C C . GLY E 3 121 ? 94.964 78.345 122.540 1.00 91.14 121 GLY F C 1
ATOM 15525 O O . GLY E 3 121 ? 95.934 78.056 123.247 1.00 91.14 121 GLY F O 1
ATOM 15529 N N . ASN E 3 122 ? 93.762 78.614 123.044 1.00 99.48 122 ASN F N 1
ATOM 15530 C CA . ASN E 3 122 ? 93.535 78.616 124.483 1.00 99.48 122 ASN F CA 1
ATOM 15531 C C . ASN E 3 122 ? 93.722 77.217 125.057 1.00 99.48 122 ASN F C 1
ATOM 15532 O O . ASN E 3 122 ? 93.274 76.227 124.470 1.00 99.48 122 ASN F O 1
ATOM 15543 N N . HIS E 3 123 ? 94.390 77.138 126.205 1.00 125.77 123 HIS F N 1
ATOM 15544 C CA . HIS E 3 123 ? 94.526 75.870 126.902 1.00 125.77 123 HIS F CA 1
ATOM 15545 C C . HIS E 3 123 ? 93.172 75.413 127.438 1.00 125.77 123 HIS F C 1
ATOM 15546 O O . HIS E 3 123 ? 92.245 76.205 127.628 1.00 125.77 123 HIS F O 1
ATOM 15560 N N . MET E 3 124 ? 93.066 74.106 127.688 1.00 124.27 124 MET F N 1
ATOM 15561 C CA . MET E 3 124 ? 91.810 73.551 128.178 1.00 124.27 124 MET F CA 1
ATOM 15562 C C . MET E 3 124 ? 91.453 74.098 129.554 1.00 124.27 124 MET F C 1
ATOM 15563 O O . MET E 3 124 ? 90.268 74.222 129.881 1.00 124.27 124 MET F O 1
ATOM 15577 N N . LEU E 3 125 ? 92.456 74.430 130.368 1.00 143.64 125 LEU F N 1
ATOM 15578 C CA . LEU E 3 125 ? 92.245 74.938 131.718 1.00 143.64 125 LEU F CA 1
ATOM 15579 C C . LEU E 3 125 ? 92.551 76.428 131.830 1.00 143.64 125 LEU F C 1
ATOM 15580 O O . LEU E 3 125 ? 92.735 76.937 132.940 1.00 143.64 125 LEU F O 1
ATOM 15596 N N . ALA E 3 126 ? 92.612 77.138 130.701 1.00 142.26 126 ALA F N 1
ATOM 15597 C CA . ALA E 3 126 ? 92.960 78.555 130.740 1.00 142.26 126 ALA F CA 1
ATOM 15598 C C . ALA E 3 126 ? 91.924 79.361 131.514 1.00 142.26 126 ALA F C 1
ATOM 15599 O O . ALA E 3 126 ? 92.280 80.229 132.321 1.00 142.26 126 ALA F O 1
ATOM 15606 N N . GLY E 3 127 ? 90.641 79.090 131.286 1.00 139.09 127 GLY F N 1
ATOM 15607 C CA . GLY E 3 127 ? 89.581 79.870 131.895 1.00 139.09 127 GLY F CA 1
ATOM 15608 C C . GLY E 3 127 ? 88.911 79.198 133.076 1.00 139.09 127 GLY F C 1
ATOM 15609 O O . GLY E 3 127 ? 87.804 79.585 133.463 1.00 139.09 127 GLY F O 1
ATOM 15613 N N . GLN E 3 128 ? 89.563 78.193 133.658 1.00 150.59 128 GLN F N 1
ATOM 15614 C CA . GLN E 3 128 ? 89.001 77.434 134.766 1.00 150.59 128 GLN F CA 1
ATOM 15615 C C . GLN E 3 128 ? 89.971 77.431 135.938 1.00 150.59 128 GLN F C 1
ATOM 15616 O O . GLN E 3 128 ? 91.181 77.263 135.754 1.00 150.59 128 GLN F O 1
ATOM 15630 N N . ASN E 3 129 ? 89.433 77.619 137.140 1.00 165.52 129 ASN F N 1
ATOM 15631 C CA . ASN E 3 129 ? 90.241 77.543 138.347 1.00 165.52 129 ASN F CA 1
ATOM 15632 C C . ASN E 3 129 ? 90.712 76.107 138.556 1.00 165.52 129 ASN F C 1
ATOM 15633 O O . ASN E 3 129 ? 90.035 75.146 138.181 1.00 165.52 129 ASN F O 1
ATOM 15644 N N . LEU E 3 130 ? 91.890 75.969 139.161 1.00 167.19 130 LEU F N 1
ATOM 15645 C CA . LEU E 3 130 ? 92.510 74.670 139.378 1.00 167.19 130 LEU F CA 1
ATOM 15646 C C . LEU E 3 130 ? 92.909 74.517 140.837 1.00 167.19 130 LEU F C 1
ATOM 15647 O O . LEU E 3 130 ? 93.335 75.481 141.480 1.00 167.19 130 LEU F O 1
ATOM 15663 N N . LYS E 3 131 ? 92.765 73.297 141.351 1.00 170.19 131 LYS F N 1
ATOM 15664 C CA . LYS E 3 131 ? 93.209 72.934 142.689 1.00 170.19 131 LYS F CA 1
ATOM 15665 C C . LYS E 3 131 ? 94.182 71.771 142.572 1.00 170.19 131 LYS F C 1
ATOM 15666 O O . LYS E 3 131 ? 93.865 70.754 141.947 1.00 170.19 131 LYS F O 1
ATOM 15685 N N . PHE E 3 132 ? 95.360 71.922 143.170 1.00 189.11 132 PHE F N 1
ATOM 15686 C CA . PHE E 3 132 ? 96.447 70.963 143.024 1.00 189.11 132 PHE F CA 1
ATOM 15687 C C . PHE E 3 132 ? 96.744 70.298 144.360 1.00 189.11 132 PHE F C 1
ATOM 15688 O O . PHE E 3 132 ? 96.994 70.982 145.359 1.00 189.11 132 PHE F O 1
ATOM 15705 N N . ASN E 3 133 ? 96.716 68.967 144.371 1.00 184.73 133 ASN F N 1
ATOM 15706 C CA . ASN E 3 133 ? 97.177 68.166 145.503 1.00 184.73 133 ASN F CA 1
ATOM 15707 C C . ASN E 3 133 ? 98.544 67.615 145.115 1.00 184.73 133 ASN F C 1
ATOM 15708 O O . ASN E 3 133 ? 98.642 66.621 144.392 1.00 184.73 133 ASN F O 1
ATOM 15719 N N . VAL E 3 134 ? 99.601 68.263 145.600 1.00 197.62 134 VAL F N 1
ATOM 15720 C CA . VAL E 3 134 ? 100.957 68.042 145.114 1.00 197.62 134 VAL F CA 1
ATOM 15721 C C . VAL E 3 134 ? 101.809 67.462 146.233 1.00 197.62 134 VAL F C 1
ATOM 15722 O O . VAL E 3 134 ? 101.740 67.914 147.381 1.00 197.62 134 VAL F O 1
ATOM 15735 N N . GLU E 3 135 ? 102.613 66.457 145.889 1.00 192.85 135 GLU F N 1
ATOM 15736 C CA . GLU E 3 135 ? 103.584 65.864 146.798 1.00 192.85 135 GLU F CA 1
ATOM 15737 C C . GLU E 3 135 ? 104.941 65.843 146.111 1.00 192.85 135 GLU F C 1
ATOM 15738 O O . GLU E 3 135 ? 105.054 65.379 144.972 1.00 192.85 135 GLU F O 1
ATOM 15750 N N . VAL E 3 136 ? 105.962 66.342 146.800 1.00 203.76 136 VAL F N 1
ATOM 15751 C CA . VAL E 3 136 ? 107.313 66.412 146.253 1.00 203.76 136 VAL F CA 1
ATOM 15752 C C . VAL E 3 136 ? 108.012 65.093 146.561 1.00 203.76 136 VAL F C 1
ATOM 15753 O O . VAL E 3 136 ? 108.413 64.842 147.701 1.00 203.76 136 VAL F O 1
ATOM 15766 N N . VAL E 3 137 ? 108.159 64.246 145.541 1.00 202.21 137 VAL F N 1
ATOM 15767 C CA . VAL E 3 137 ? 108.791 62.946 145.739 1.00 202.21 137 VAL F CA 1
ATOM 15768 C C . VAL E 3 137 ? 110.276 63.115 146.041 1.00 202.21 137 VAL F C 1
ATOM 15769 O O . VAL E 3 137 ? 110.809 62.504 146.975 1.00 202.21 137 VAL F O 1
ATOM 15782 N N . ALA E 3 138 ? 110.964 63.943 145.259 1.00 203.88 138 ALA F N 1
ATOM 15783 C CA . ALA E 3 138 ? 112.398 64.130 145.427 1.00 203.88 138 ALA F CA 1
ATOM 15784 C C . ALA E 3 138 ? 112.813 65.428 144.750 1.00 203.88 138 ALA F C 1
ATOM 15785 O O . ALA E 3 138 ? 112.068 66.000 143.951 1.00 203.88 138 ALA F O 1
ATOM 15792 N N . ILE E 3 139 ? 114.019 65.883 145.086 1.00 209.10 139 ILE F N 1
ATOM 15793 C CA . ILE E 3 139 ? 114.595 67.102 144.532 1.00 209.10 139 ILE F CA 1
ATOM 15794 C C . ILE E 3 139 ? 116.036 66.817 144.137 1.00 209.10 139 ILE F C 1
ATOM 15795 O O . ILE E 3 139 ? 116.757 66.109 144.850 1.00 209.10 139 ILE F O 1
ATOM 15811 N N . ARG E 3 140 ? 116.456 67.370 143.000 1.00 214.83 140 ARG F N 1
ATOM 15812 C CA . ARG E 3 140 ? 117.816 67.185 142.515 1.00 214.83 140 ARG F CA 1
ATOM 15813 C C . ARG E 3 140 ? 118.228 68.411 141.715 1.00 214.83 140 ARG F C 1
ATOM 15814 O O . ARG E 3 140 ? 117.388 69.188 141.254 1.00 214.83 140 ARG F O 1
ATOM 15835 N N . GLU E 3 141 ? 119.538 68.576 141.556 1.00 217.08 141 GLU F N 1
ATOM 15836 C CA . GLU E 3 141 ? 120.064 69.710 140.809 1.00 217.08 141 GLU F CA 1
ATOM 15837 C C . GLU E 3 141 ? 119.803 69.537 139.318 1.00 217.08 141 GLU F C 1
ATOM 15838 O O . GLU E 3 141 ? 119.907 68.434 138.775 1.00 217.08 141 GLU F O 1
ATOM 15850 N N . ALA E 3 142 ? 119.461 70.639 138.657 1.00 215.29 142 ALA F N 1
ATOM 15851 C CA . ALA E 3 142 ? 119.184 70.600 137.228 1.00 215.29 142 ALA F CA 1
ATOM 15852 C C . ALA E 3 142 ? 120.473 70.428 136.435 1.00 215.29 142 ALA F C 1
ATOM 15853 O O . ALA E 3 142 ? 121.518 70.983 136.786 1.00 215.29 142 ALA F O 1
ATOM 15860 N N . THR E 3 143 ? 120.393 69.653 135.357 1.00 214.27 143 THR F N 1
ATOM 15861 C CA . THR E 3 143 ? 121.536 69.441 134.485 1.00 214.27 143 THR F CA 1
ATOM 15862 C C . THR E 3 143 ? 121.686 70.609 133.512 1.00 214.27 143 THR F C 1
ATOM 15863 O O . THR E 3 143 ? 120.780 71.426 133.328 1.00 214.27 143 THR F O 1
ATOM 15874 N N . GLU E 3 144 ? 122.860 70.682 132.880 1.00 219.97 144 GLU F N 1
ATOM 15875 C CA . GLU E 3 144 ? 123.115 71.753 131.922 1.00 219.97 144 GLU F CA 1
ATOM 15876 C C . GLU E 3 144 ? 122.154 71.676 130.742 1.00 219.97 144 GLU F C 1
ATOM 15877 O O . GLU E 3 144 ? 121.628 72.701 130.292 1.00 219.97 144 GLU F O 1
ATOM 15889 N N . GLU E 3 145 ? 121.914 70.469 130.226 1.00 222.06 145 GLU F N 1
ATOM 15890 C CA . GLU E 3 145 ? 120.979 70.316 129.116 1.00 222.06 145 GLU F CA 1
ATOM 15891 C C . GLU E 3 145 ? 119.570 70.727 129.524 1.00 222.06 145 GLU F C 1
ATOM 15892 O O . GLU E 3 145 ? 118.858 71.382 128.754 1.00 222.06 145 GLU F O 1
ATOM 15904 N N . GLU E 3 146 ? 119.149 70.347 130.733 1.00 217.76 146 GLU F N 1
ATOM 15905 C CA . GLU E 3 146 ? 117.825 70.738 131.207 1.00 217.76 146 GLU F CA 1
ATOM 15906 C C . GLU E 3 146 ? 117.712 72.252 131.325 1.00 217.76 146 GLU F C 1
ATOM 15907 O O . GLU E 3 146 ? 116.690 72.838 130.945 1.00 217.76 146 GLU F O 1
ATOM 15919 N N . LEU E 3 147 ? 118.751 72.905 131.850 1.00 220.35 147 LEU F N 1
ATOM 15920 C CA . LEU E 3 147 ? 118.734 74.361 131.944 1.00 220.35 147 LEU F CA 1
ATOM 15921 C C . LEU E 3 147 ? 118.667 74.997 130.562 1.00 220.35 147 LEU F C 1
ATOM 15922 O O . LEU E 3 147 ? 117.940 75.976 130.354 1.00 220.35 147 LEU F O 1
ATOM 15938 N N . ALA E 3 148 ? 119.421 74.456 129.602 1.00 225.82 148 ALA F N 1
ATOM 15939 C CA . ALA E 3 148 ? 119.381 74.990 128.245 1.00 225.82 148 ALA F CA 1
ATOM 15940 C C . ALA E 3 148 ? 117.991 74.843 127.639 1.00 225.82 148 ALA F C 1
ATOM 15941 O O . ALA E 3 148 ? 117.489 75.765 126.986 1.00 225.82 148 ALA F O 1
ATOM 15948 N N . HIS E 3 149 ? 117.356 73.693 127.843 1.00 229.44 149 HIS F N 1
ATOM 15949 C CA . HIS E 3 149 ? 116.012 73.460 127.327 1.00 229.44 149 HIS F CA 1
ATOM 15950 C C . HIS E 3 149 ? 114.988 74.289 128.096 1.00 229.44 149 HIS F C 1
ATOM 15951 O O . HIS E 3 149 ? 113.909 74.591 127.586 1.00 229.44 149 HIS F O 1
ATOM 15965 N N . MET F 3 1 ? 103.315 86.364 49.586 1.00 253.83 1 MET H N 1
ATOM 15966 C CA . MET F 3 1 ? 103.050 86.858 50.969 1.00 253.83 1 MET H CA 1
ATOM 15967 C C . MET F 3 1 ? 104.255 86.613 51.873 1.00 253.83 1 MET H C 1
ATOM 15968 O O . MET F 3 1 ? 104.874 85.549 51.825 1.00 253.83 1 MET H O 1
ATOM 15984 N N . LYS F 3 2 ? 104.582 87.606 52.696 1.00 258.82 2 LYS H N 1
ATOM 15985 C CA . LYS F 3 2 ? 105.725 87.557 53.595 1.00 258.82 2 LYS H CA 1
ATOM 15986 C C . LYS F 3 2 ? 105.263 87.693 55.040 1.00 258.82 2 LYS H C 1
ATOM 15987 O O . LYS F 3 2 ? 104.119 88.056 55.325 1.00 258.82 2 LYS H O 1
ATOM 16006 N N . VAL F 3 3 ? 106.182 87.390 55.959 1.00 246.54 3 VAL H N 1
ATOM 16007 C CA . VAL F 3 3 ? 105.891 87.501 57.382 1.00 246.54 3 VAL H CA 1
ATOM 16008 C C . VAL F 3 3 ? 105.721 88.967 57.754 1.00 246.54 3 VAL H C 1
ATOM 16009 O O . VAL F 3 3 ? 106.431 89.846 57.245 1.00 246.54 3 VAL H O 1
ATOM 16022 N N . ALA F 3 4 ? 104.778 89.240 58.653 1.00 260.90 4 ALA H N 1
ATOM 16023 C CA . ALA F 3 4 ? 104.504 90.601 59.085 1.00 260.90 4 ALA H CA 1
ATOM 16024 C C . ALA F 3 4 ? 103.909 90.568 60.485 1.00 260.90 4 ALA H C 1
ATOM 16025 O O . ALA F 3 4 ? 103.621 89.504 61.039 1.00 260.90 4 ALA H O 1
ATOM 16032 N N . LYS F 3 5 ? 103.731 91.757 61.054 1.00 280.00 5 LYS H N 1
ATOM 16033 C CA . LYS F 3 5 ? 103.211 91.872 62.410 1.00 280.00 5 LYS H CA 1
ATOM 16034 C C . LYS F 3 5 ? 101.807 91.286 62.500 1.00 280.00 5 LYS H C 1
ATOM 16035 O O . LYS F 3 5 ? 100.995 91.424 61.580 1.00 280.00 5 LYS H O 1
ATOM 16054 N N . ASP F 3 6 ? 101.525 90.625 63.623 1.00 277.15 6 ASP H N 1
ATOM 16055 C CA . ASP F 3 6 ? 100.205 90.060 63.902 1.00 277.15 6 ASP H CA 1
ATOM 16056 C C . ASP F 3 6 ? 99.815 88.988 62.888 1.00 277.15 6 ASP H C 1
ATOM 16057 O O . ASP F 3 6 ? 98.636 88.827 62.563 1.00 277.15 6 ASP H O 1
ATOM 16066 N N . LEU F 3 7 ? 100.797 88.246 62.380 1.00 268.23 7 LEU H N 1
ATOM 16067 C CA . LEU F 3 7 ? 100.558 87.138 61.464 1.00 268.23 7 LEU H CA 1
ATOM 16068 C C . LEU F 3 7 ? 101.062 85.849 62.095 1.00 268.23 7 LEU H C 1
ATOM 16069 O O . LEU F 3 7 ? 102.183 85.803 62.612 1.00 268.23 7 LEU H O 1
ATOM 16085 N N . VAL F 3 8 ? 100.234 84.809 62.050 1.00 266.78 8 VAL H N 1
ATOM 16086 C CA . VAL F 3 8 ? 100.616 83.502 62.571 1.00 266.78 8 VAL H CA 1
ATOM 16087 C C . VAL F 3 8 ? 101.553 82.827 61.580 1.00 266.78 8 VAL H C 1
ATOM 16088 O O . VAL F 3 8 ? 101.326 82.858 60.364 1.00 266.78 8 VAL H O 1
ATOM 16101 N N . VAL F 3 9 ? 102.612 82.212 62.099 1.00 249.30 9 VAL H N 1
ATOM 16102 C CA . VAL F 3 9 ? 103.641 81.576 61.284 1.00 249.30 9 VAL H CA 1
ATOM 16103 C C . VAL F 3 9 ? 103.630 80.085 61.589 1.00 249.30 9 VAL H C 1
ATOM 16104 O O . VAL F 3 9 ? 103.814 79.681 62.744 1.00 249.30 9 VAL H O 1
ATOM 16117 N N . SER F 3 10 ? 103.418 79.271 60.557 1.00 240.46 10 SER H N 1
ATOM 16118 C CA . SER F 3 10 ? 103.515 77.820 60.672 1.00 240.46 10 SER H CA 1
ATOM 16119 C C . SER F 3 10 ? 104.978 77.436 60.485 1.00 240.46 10 SER H C 1
ATOM 16120 O O . SER F 3 10 ? 105.511 77.517 59.373 1.00 240.46 10 SER H O 1
ATOM 16128 N N . LEU F 3 11 ? 105.625 77.016 61.568 1.00 226.56 11 LEU H N 1
ATOM 16129 C CA . LEU F 3 11 ? 107.071 76.854 61.607 1.00 226.56 11 LEU H CA 1
ATOM 16130 C C . LEU F 3 11 ? 107.441 75.378 61.653 1.00 226.56 11 LEU H C 1
ATOM 16131 O O . LEU F 3 11 ? 106.946 74.633 62.507 1.00 226.56 11 LEU H O 1
ATOM 16147 N N . ALA F 3 12 ? 108.310 74.964 60.733 1.00 217.32 12 ALA H N 1
ATOM 16148 C CA . ALA F 3 12 ? 108.951 73.653 60.758 1.00 217.32 12 ALA H CA 1
ATOM 16149 C C . ALA F 3 12 ? 110.452 73.896 60.840 1.00 217.32 12 ALA H C 1
ATOM 16150 O O . ALA F 3 12 ? 111.065 74.345 59.865 1.00 217.32 12 ALA H O 1
ATOM 16157 N N . TYR F 3 13 ? 111.042 73.598 61.995 1.00 217.87 13 TYR H N 1
ATOM 16158 C CA . TYR F 3 13 ? 112.397 74.025 62.307 1.00 217.87 13 TYR H CA 1
ATOM 16159 C C . TYR F 3 13 ? 113.238 72.851 62.786 1.00 217.87 13 TYR H C 1
ATOM 16160 O O . TYR F 3 13 ? 112.721 71.862 63.312 1.00 217.87 13 TYR H O 1
ATOM 16178 N N . GLN F 3 14 ? 114.550 72.982 62.594 1.00 209.04 14 GLN H N 1
ATOM 16179 C CA . GLN F 3 14 ? 115.540 72.045 63.116 1.00 209.04 14 GLN H CA 1
ATOM 16180 C C . GLN F 3 14 ? 116.610 72.870 63.818 1.00 209.04 14 GLN H C 1
ATOM 16181 O O . GLN F 3 14 ? 117.328 73.638 63.170 1.00 209.04 14 GLN H O 1
ATOM 16195 N N . VAL F 3 15 ? 116.716 72.713 65.135 1.00 199.33 15 VAL H N 1
ATOM 16196 C CA . VAL F 3 15 ? 117.610 73.515 65.959 1.00 199.33 15 VAL H CA 1
ATOM 16197 C C . VAL F 3 15 ? 118.654 72.606 66.590 1.00 199.33 15 VAL H C 1
ATOM 16198 O O . VAL F 3 15 ? 118.339 71.500 67.043 1.00 199.33 15 VAL H O 1
ATOM 16211 N N . ARG F 3 16 ? 119.899 73.077 66.612 1.00 196.98 16 ARG H N 1
ATOM 16212 C CA . ARG F 3 16 ? 121.004 72.345 67.210 1.00 196.98 16 ARG H CA 1
ATOM 16213 C C . ARG F 3 16 ? 121.839 73.299 68.052 1.00 196.98 16 ARG H C 1
ATOM 16214 O O . ARG F 3 16 ? 121.929 74.494 67.759 1.00 196.98 16 ARG H O 1
ATOM 16235 N N . THR F 3 17 ? 122.449 72.756 69.101 1.00 196.64 17 THR H N 1
ATOM 16236 C CA . THR F 3 17 ? 123.312 73.541 69.968 1.00 196.64 17 THR H CA 1
ATOM 16237 C C . THR F 3 17 ? 124.708 73.659 69.362 1.00 196.64 17 THR H C 1
ATOM 16238 O O . THR F 3 17 ? 125.055 72.985 68.388 1.00 196.64 17 THR H O 1
ATOM 16249 N N . GLU F 3 18 ? 125.520 74.537 69.955 1.00 200.23 18 GLU H N 1
ATOM 16250 C CA . GLU F 3 18 ? 126.900 74.677 69.502 1.00 200.23 18 GLU H CA 1
ATOM 16251 C C . GLU F 3 18 ? 127.679 73.383 69.695 1.00 200.23 18 GLU H C 1
ATOM 16252 O O . GLU F 3 18 ? 128.584 73.080 68.909 1.00 200.23 18 GLU H O 1
ATOM 16264 N N . ASP F 3 19 ? 127.345 72.610 70.731 1.00 202.86 19 ASP H N 1
ATOM 16265 C CA . ASP F 3 19 ? 127.999 71.321 70.931 1.00 202.86 19 ASP H CA 1
ATOM 16266 C C . ASP F 3 19 ? 127.677 70.369 69.786 1.00 202.86 19 ASP H C 1
ATOM 16267 O O . ASP F 3 19 ? 128.556 69.644 69.305 1.00 202.86 19 ASP H O 1
ATOM 16276 N N . GLY F 3 20 ? 126.424 70.359 69.334 1.00 196.72 20 GLY H N 1
ATOM 16277 C CA . GLY F 3 20 ? 126.016 69.500 68.240 1.00 196.72 20 GLY H CA 1
ATOM 16278 C C . GLY F 3 20 ? 125.060 68.403 68.662 1.00 196.72 20 GLY H C 1
ATOM 16279 O O . GLY F 3 20 ? 125.087 67.302 68.105 1.00 196.72 20 GLY H O 1
ATOM 16283 N N . VAL F 3 21 ? 124.210 68.690 69.646 1.00 195.36 21 VAL H N 1
ATOM 16284 C CA . VAL F 3 21 ? 123.236 67.734 70.161 1.00 195.36 21 VAL H CA 1
ATOM 16285 C C . VAL F 3 21 ? 121.841 68.303 69.939 1.00 195.36 21 VAL H C 1
ATOM 16286 O O . VAL F 3 21 ? 121.573 69.459 70.287 1.00 195.36 21 VAL H O 1
ATOM 16299 N N . LEU F 3 22 ? 120.962 67.492 69.357 1.00 201.68 22 LEU H N 1
ATOM 16300 C CA . LEU F 3 22 ? 119.601 67.925 69.080 1.00 201.68 22 LEU H CA 1
ATOM 16301 C C . LEU F 3 22 ? 118.801 68.057 70.372 1.00 201.68 22 LEU H C 1
ATOM 16302 O O . LEU F 3 22 ? 118.998 67.308 71.333 1.00 201.68 22 LEU H O 1
ATOM 16318 N N . VAL F 3 23 ? 117.887 69.030 70.385 1.00 209.57 23 VAL H N 1
ATOM 16319 C CA . VAL F 3 23 ? 116.979 69.245 71.502 1.00 209.57 23 VAL H CA 1
ATOM 16320 C C . VAL F 3 23 ? 115.526 69.024 71.099 1.00 209.57 23 VAL H C 1
ATOM 16321 O O . VAL F 3 23 ? 114.749 68.438 71.862 1.00 209.57 23 VAL H O 1
ATOM 16334 N N . ASP F 3 24 ? 115.136 69.481 69.912 1.00 202.78 24 ASP H N 1
ATOM 16335 C CA . ASP F 3 24 ? 113.780 69.281 69.418 1.00 202.78 24 ASP H CA 1
ATOM 16336 C C . ASP F 3 24 ? 113.765 69.549 67.920 1.00 202.78 24 ASP H C 1
ATOM 16337 O O . ASP F 3 24 ? 114.703 70.122 67.361 1.00 202.78 24 ASP H O 1
ATOM 16346 N N . GLU F 3 25 ? 112.680 69.124 67.274 1.00 219.14 25 GLU H N 1
ATOM 16347 C CA . GLU F 3 25 ? 112.537 69.285 65.832 1.00 219.14 25 GLU H CA 1
ATOM 16348 C C . GLU F 3 25 ? 111.059 69.263 65.478 1.00 219.14 25 GLU H C 1
ATOM 16349 O O . GLU F 3 25 ? 110.320 68.397 65.954 1.00 219.14 25 GLU H O 1
ATOM 16361 N N . SER F 3 26 ? 110.636 70.213 64.646 1.00 217.42 26 SER H N 1
ATOM 16362 C CA . SER F 3 26 ? 109.257 70.282 64.176 1.00 217.42 26 SER H CA 1
ATOM 16363 C C . SER F 3 26 ? 109.206 69.873 62.710 1.00 217.42 26 SER H C 1
ATOM 16364 O O . SER F 3 26 ? 109.765 70.583 61.858 1.00 217.42 26 SER H O 1
ATOM 16372 N N . PRO F 3 27 ? 108.564 68.760 62.357 1.00 234.32 27 PRO H N 1
ATOM 16373 C CA . PRO F 3 27 ? 108.568 68.324 60.958 1.00 234.32 27 PRO H CA 1
ATOM 16374 C C . PRO F 3 27 ? 107.708 69.219 60.078 1.00 234.32 27 PRO H C 1
ATOM 16375 O O . PRO F 3 27 ? 106.810 69.926 60.540 1.00 234.32 27 PRO H O 1
ATOM 16386 N N . VAL F 3 28 ? 108.005 69.174 58.777 1.00 232.99 28 VAL H N 1
ATOM 16387 C CA . VAL F 3 28 ? 107.239 69.945 57.806 1.00 232.99 28 VAL H CA 1
ATOM 16388 C C . VAL F 3 28 ? 105.803 69.449 57.705 1.00 232.99 28 VAL H C 1
ATOM 16389 O O . VAL F 3 28 ? 104.927 70.187 57.238 1.00 232.99 28 VAL H O 1
ATOM 16402 N N . SER F 3 29 ? 105.535 68.212 58.125 1.00 234.57 29 SER H N 1
ATOM 16403 C CA . SER F 3 29 ? 104.184 67.669 58.058 1.00 234.57 29 SER H CA 1
ATOM 16404 C C . SER F 3 29 ? 103.275 68.211 59.153 1.00 234.57 29 SER H C 1
ATOM 16405 O O . SER F 3 29 ? 102.053 68.062 59.052 1.00 234.57 29 SER H O 1
ATOM 16413 N N . ALA F 3 30 ? 103.837 68.833 60.192 1.00 236.05 30 ALA H N 1
ATOM 16414 C CA . ALA F 3 30 ? 103.048 69.377 61.299 1.00 236.05 30 ALA H CA 1
ATOM 16415 C C . ALA F 3 30 ? 103.752 70.607 61.854 1.00 236.05 30 ALA H C 1
ATOM 16416 O O . ALA F 3 30 ? 104.251 70.606 62.985 1.00 236.05 30 ALA H O 1
ATOM 16423 N N . PRO F 3 31 ? 103.814 71.686 61.074 1.00 228.70 31 PRO H N 1
ATOM 16424 C CA . PRO F 3 31 ? 104.441 72.914 61.574 1.00 228.70 31 PRO H CA 1
ATOM 16425 C C . PRO F 3 31 ? 103.723 73.433 62.811 1.00 228.70 31 PRO H C 1
ATOM 16426 O O . PRO F 3 31 ? 102.503 73.319 62.944 1.00 228.70 31 PRO H O 1
ATOM 16437 N N . LEU F 3 32 ? 104.501 74.011 63.722 1.00 242.06 32 LEU H N 1
ATOM 16438 C CA . LEU F 3 32 ? 103.968 74.549 64.967 1.00 242.06 32 LEU H CA 1
ATOM 16439 C C . LEU F 3 32 ? 103.636 76.024 64.774 1.00 242.06 32 LEU H C 1
ATOM 16440 O O . LEU F 3 32 ? 104.518 76.828 64.450 1.00 242.06 32 LEU H O 1
ATOM 16456 N N . ASP F 3 33 ? 102.369 76.375 64.972 1.00 254.37 33 ASP H N 1
ATOM 16457 C CA . ASP F 3 33 ? 101.934 77.752 64.781 1.00 254.37 33 ASP H CA 1
ATOM 16458 C C . ASP F 3 33 ? 102.460 78.643 65.899 1.00 254.37 33 ASP H C 1
ATOM 16459 O O . ASP F 3 33 ? 102.541 78.231 67.060 1.00 254.37 33 ASP H O 1
ATOM 16468 N N . TYR F 3 34 ? 102.820 79.873 65.540 1.00 258.98 34 TYR H N 1
ATOM 16469 C CA . TYR F 3 34 ? 103.326 80.842 66.501 1.00 258.98 34 TYR H CA 1
ATOM 16470 C C . TYR F 3 34 ? 102.900 82.240 66.078 1.00 258.98 34 TYR H C 1
ATOM 16471 O O . TYR F 3 34 ? 102.659 82.501 64.897 1.00 258.98 34 TYR H O 1
ATOM 16489 N N . LEU F 3 35 ? 102.814 83.135 67.059 1.00 263.69 35 LEU H N 1
ATOM 16490 C CA . LEU F 3 35 ? 102.544 84.537 66.792 1.00 263.69 35 LEU H CA 1
ATOM 16491 C C . LEU F 3 35 ? 103.838 85.267 66.442 1.00 263.69 35 LEU H C 1
ATOM 16492 O O . LEU F 3 35 ? 104.946 84.766 66.653 1.00 263.69 35 LEU H O 1
ATOM 16508 N N . HIS F 3 36 ? 103.688 86.473 65.899 1.00 243.72 36 HIS H N 1
ATOM 16509 C CA . HIS F 3 36 ? 104.822 87.306 65.532 1.00 243.72 36 HIS H CA 1
ATOM 16510 C C . HIS F 3 36 ? 104.626 88.715 66.071 1.00 243.72 36 HIS H C 1
ATOM 16511 O O . HIS F 3 36 ? 103.498 89.192 66.222 1.00 243.72 36 HIS H O 1
ATOM 16525 N N . GLY F 3 37 ? 105.745 89.377 66.359 1.00 254.49 37 GLY H N 1
ATOM 16526 C CA . GLY F 3 37 ? 105.716 90.717 66.905 1.00 254.49 37 GLY H CA 1
ATOM 16527 C C . GLY F 3 37 ? 105.474 90.792 68.394 1.00 254.49 37 GLY H C 1
ATOM 16528 O O . GLY F 3 37 ? 105.227 91.889 68.909 1.00 254.49 37 GLY H O 1
ATOM 16532 N N . HIS F 3 38 ? 105.541 89.666 69.104 1.00 246.90 38 HIS H N 1
ATOM 16533 C CA . HIS F 3 38 ? 105.282 89.627 70.538 1.00 246.90 38 HIS H CA 1
ATOM 16534 C C . HIS F 3 38 ? 106.527 89.382 71.375 1.00 246.90 38 HIS H C 1
ATOM 16535 O O . HIS F 3 38 ? 106.589 89.851 72.513 1.00 246.90 38 HIS H O 1
ATOM 16549 N N . GLY F 3 39 ? 107.515 88.664 70.844 1.00 206.77 39 GLY H N 1
ATOM 16550 C CA . GLY F 3 39 ? 108.755 88.424 71.551 1.00 206.77 39 GLY H CA 1
ATOM 16551 C C . GLY F 3 39 ? 108.716 87.305 72.568 1.00 206.77 39 GLY H C 1
ATOM 16552 O O . GLY F 3 39 ? 109.712 87.104 73.276 1.00 206.77 39 GLY H O 1
ATOM 16556 N N . SER F 3 40 ? 107.608 86.568 72.669 1.00 184.72 40 SER H N 1
ATOM 16557 C CA . SER F 3 40 ? 107.528 85.476 73.632 1.00 184.72 40 SER H CA 1
ATOM 16558 C C . SER F 3 40 ? 108.490 84.343 73.303 1.00 184.72 40 SER H C 1
ATOM 16559 O O . SER F 3 40 ? 108.865 83.585 74.204 1.00 184.72 40 SER H O 1
ATOM 16567 N N . LEU F 3 41 ? 108.895 84.210 72.044 1.00 210.20 41 LEU H N 1
ATOM 16568 C CA . LEU F 3 41 ? 109.810 83.159 71.628 1.00 210.20 41 LEU H CA 1
ATOM 16569 C C . LEU F 3 41 ? 111.248 83.666 71.716 1.00 210.20 41 LEU H C 1
ATOM 16570 O O . LEU F 3 41 ? 111.525 84.730 72.276 1.00 210.20 41 LEU H O 1
ATOM 16586 N N . ILE F 3 42 ? 112.184 82.899 71.157 1.00 206.52 42 ILE H N 1
ATOM 16587 C CA . ILE F 3 42 ? 113.578 83.320 71.124 1.00 206.52 42 ILE H CA 1
ATOM 16588 C C . ILE F 3 42 ? 113.700 84.563 70.254 1.00 206.52 42 ILE H C 1
ATOM 16589 O O . ILE F 3 42 ? 113.146 84.624 69.149 1.00 206.52 42 ILE H O 1
ATOM 16605 N N . SER F 3 43 ? 114.427 85.565 70.752 1.00 217.44 43 SER H N 1
ATOM 16606 C CA . SER F 3 43 ? 114.528 86.829 70.030 1.00 217.44 43 SER H CA 1
ATOM 16607 C C . SER F 3 43 ? 115.201 86.642 68.676 1.00 217.44 43 SER H C 1
ATOM 16608 O O . SER F 3 43 ? 114.800 87.264 67.686 1.00 217.44 43 SER H O 1
ATOM 16616 N N . GLY F 3 44 ? 116.235 85.801 68.612 1.00 214.04 44 GLY H N 1
ATOM 16617 C CA . GLY F 3 44 ? 116.941 85.614 67.353 1.00 214.04 44 GLY H CA 1
ATOM 16618 C C . GLY F 3 44 ? 116.059 85.030 66.269 1.00 214.04 44 GLY H C 1
ATOM 16619 O O . GLY F 3 44 ? 116.045 85.512 65.135 1.00 214.04 44 GLY H O 1
ATOM 16623 N N . LEU F 3 45 ? 115.317 83.973 66.602 1.00 219.55 45 LEU H N 1
ATOM 16624 C CA . LEU F 3 45 ? 114.421 83.371 65.622 1.00 219.55 45 LEU H CA 1
ATOM 16625 C C . LEU F 3 45 ? 113.345 84.359 65.195 1.00 219.55 45 LEU H C 1
ATOM 16626 O O . LEU F 3 45 ? 113.039 84.483 64.002 1.00 219.55 45 LEU H O 1
ATOM 16642 N N . GLU F 3 46 ? 112.779 85.091 66.157 1.00 222.37 46 GLU H N 1
ATOM 16643 C CA . GLU F 3 46 ? 111.742 86.065 65.837 1.00 222.37 46 GLU H CA 1
ATOM 16644 C C . GLU F 3 46 ? 112.268 87.136 64.890 1.00 222.37 46 GLU H C 1
ATOM 16645 O O . GLU F 3 46 ? 111.606 87.485 63.906 1.00 222.37 46 GLU H O 1
ATOM 16657 N N . THR F 3 47 ? 113.463 87.662 65.166 1.00 225.88 47 THR H N 1
ATOM 16658 C CA . THR F 3 47 ? 114.012 88.732 64.339 1.00 225.88 47 THR H CA 1
ATOM 16659 C C . THR F 3 47 ? 114.416 88.220 62.962 1.00 225.88 47 THR H C 1
ATOM 16660 O O . THR F 3 47 ? 114.147 88.875 61.948 1.00 225.88 47 THR H O 1
ATOM 16671 N N . ALA F 3 48 ? 115.065 87.055 62.902 1.00 221.86 48 ALA H N 1
ATOM 16672 C CA . ALA F 3 48 ? 115.502 86.520 61.618 1.00 221.86 48 ALA H CA 1
ATOM 16673 C C . ALA F 3 48 ? 114.313 86.184 60.729 1.00 221.86 48 ALA H C 1
ATOM 16674 O O . ALA F 3 48 ? 114.336 86.449 59.522 1.00 221.86 48 ALA H O 1
ATOM 16681 N N . LEU F 3 49 ? 113.262 85.602 61.309 1.00 236.31 49 LEU H N 1
ATOM 16682 C CA . LEU F 3 49 ? 112.105 85.194 60.524 1.00 236.31 49 LEU H CA 1
ATOM 16683 C C . LEU F 3 49 ? 111.371 86.391 59.927 1.00 236.31 49 LEU H C 1
ATOM 16684 O O . LEU F 3 49 ? 110.574 86.213 59.000 1.00 236.31 49 LEU H O 1
ATOM 16700 N N . GLU F 3 50 ? 111.635 87.601 60.417 1.00 241.39 50 GLU H N 1
ATOM 16701 C CA . GLU F 3 50 ? 110.989 88.791 59.878 1.00 241.39 50 GLU H CA 1
ATOM 16702 C C . GLU F 3 50 ? 111.315 88.958 58.400 1.00 241.39 50 GLU H C 1
ATOM 16703 O O . GLU F 3 50 ? 112.464 88.790 57.980 1.00 241.39 50 GLU H O 1
ATOM 16715 N N . GLY F 3 51 ? 110.297 89.291 57.610 1.00 241.09 51 GLY H N 1
ATOM 16716 C CA . GLY F 3 51 ? 110.517 89.613 56.214 1.00 241.09 51 GLY H CA 1
ATOM 16717 C C . GLY F 3 51 ? 110.923 88.445 55.348 1.00 241.09 51 GLY H C 1
ATOM 16718 O O . GLY F 3 51 ? 111.483 88.654 54.269 1.00 241.09 51 GLY H O 1
ATOM 16722 N N . HIS F 3 52 ? 110.659 87.218 55.786 1.00 242.02 52 HIS H N 1
ATOM 16723 C CA . HIS F 3 52 ? 111.002 86.025 55.027 1.00 242.02 52 HIS H CA 1
ATOM 16724 C C . HIS F 3 52 ? 109.770 85.490 54.309 1.00 242.02 52 HIS H C 1
ATOM 16725 O O . HIS F 3 52 ? 108.681 85.421 54.887 1.00 242.02 52 HIS H O 1
ATOM 16739 N N . GLU F 3 53 ? 109.952 85.115 53.046 1.00 249.81 53 GLU H N 1
ATOM 16740 C CA . GLU F 3 53 ? 108.856 84.584 52.254 1.00 249.81 53 GLU H CA 1
ATOM 16741 C C . GLU F 3 53 ? 108.497 83.173 52.719 1.00 249.81 53 GLU H C 1
ATOM 16742 O O . GLU F 3 53 ? 109.231 82.524 53.470 1.00 249.81 53 GLU H O 1
ATOM 16754 N N . VAL F 3 54 ? 107.339 82.700 52.259 1.00 243.30 54 VAL H N 1
ATOM 16755 C CA . VAL F 3 54 ? 106.864 81.375 52.634 1.00 243.30 54 VAL H CA 1
ATOM 16756 C C . VAL F 3 54 ? 107.666 80.319 51.887 1.00 243.30 54 VAL H C 1
ATOM 16757 O O . VAL F 3 54 ? 107.894 80.429 50.675 1.00 243.30 54 VAL H O 1
ATOM 16770 N N . GLY F 3 55 ? 108.100 79.288 52.609 1.00 225.35 55 GLY H N 1
ATOM 16771 C CA . GLY F 3 55 ? 108.856 78.201 52.026 1.00 225.35 55 GLY H CA 1
ATOM 16772 C C . GLY F 3 55 ? 110.352 78.414 51.969 1.00 225.35 55 GLY H C 1
ATOM 16773 O O . GLY F 3 55 ? 111.074 77.502 51.544 1.00 225.35 55 GLY H O 1
ATOM 16777 N N . ASP F 3 56 ? 110.843 79.580 52.379 1.00 221.11 56 ASP H N 1
ATOM 16778 C CA . ASP F 3 56 ? 112.276 79.838 52.352 1.00 221.11 56 ASP H CA 1
ATOM 16779 C C . ASP F 3 56 ? 112.994 78.987 53.392 1.00 221.11 56 ASP H C 1
ATOM 16780 O O . ASP F 3 56 ? 112.496 78.779 54.502 1.00 221.11 56 ASP H O 1
ATOM 16789 N N . LYS F 3 57 ? 114.173 78.495 53.024 1.00 210.78 57 LYS H N 1
ATOM 16790 C CA . LYS F 3 57 ? 115.013 77.696 53.906 1.00 210.78 57 LYS H CA 1
ATOM 16791 C C . LYS F 3 57 ? 116.268 78.488 54.244 1.00 210.78 57 LYS H C 1
ATOM 16792 O O . LYS F 3 57 ? 116.978 78.948 53.344 1.00 210.78 57 LYS H O 1
ATOM 16811 N N . PHE F 3 58 ? 116.537 78.645 55.539 1.00 214.97 58 PHE H N 1
ATOM 16812 C CA . PHE F 3 58 ? 117.655 79.459 55.990 1.00 214.97 58 PHE H CA 1
ATOM 16813 C C . PHE F 3 58 ? 118.169 78.921 57.316 1.00 214.97 58 PHE H C 1
ATOM 16814 O O . PHE F 3 58 ? 117.466 78.204 58.034 1.00 214.97 58 PHE H O 1
ATOM 16831 N N . ASP F 3 59 ? 119.412 79.278 57.632 1.00 215.13 59 ASP H N 1
ATOM 16832 C CA . ASP F 3 59 ? 120.050 78.908 58.888 1.00 215.13 59 ASP H CA 1
ATOM 16833 C C . ASP F 3 59 ? 120.545 80.170 59.578 1.00 215.13 59 ASP H C 1
ATOM 16834 O O . ASP F 3 59 ? 121.204 81.004 58.949 1.00 215.13 59 ASP H O 1
ATOM 16843 N N . VAL F 3 60 ? 120.228 80.307 60.864 1.00 220.25 60 VAL H N 1
ATOM 16844 C CA . VAL F 3 60 ? 120.589 81.481 61.648 1.00 220.25 60 VAL H CA 1
ATOM 16845 C C . VAL F 3 60 ? 121.223 81.026 62.954 1.00 220.25 60 VAL H C 1
ATOM 16846 O O . VAL F 3 60 ? 120.737 80.090 63.599 1.00 220.25 60 VAL H O 1
ATOM 16859 N N . ALA F 3 61 ? 122.309 81.689 63.342 1.00 209.76 61 ALA H N 1
ATOM 16860 C CA . ALA F 3 61 ? 122.996 81.399 64.593 1.00 209.76 61 ALA H CA 1
ATOM 16861 C C . ALA F 3 61 ? 122.415 82.258 65.709 1.00 209.76 61 ALA H C 1
ATOM 16862 O O . ALA F 3 61 ? 122.250 83.472 65.545 1.00 209.76 61 ALA H O 1
ATOM 16869 N N . VAL F 3 62 ? 122.108 81.626 66.839 1.00 195.99 62 VAL H N 1
ATOM 16870 C CA . VAL F 3 62 ? 121.484 82.284 67.981 1.00 195.99 62 VAL H CA 1
ATOM 16871 C C . VAL F 3 62 ? 122.413 82.163 69.181 1.00 195.99 62 VAL H C 1
ATOM 16872 O O . VAL F 3 62 ? 122.856 81.059 69.522 1.00 195.99 62 VAL H O 1
ATOM 16885 N N . GLY F 3 63 ? 122.705 83.299 69.818 1.00 184.71 63 GLY H N 1
ATOM 16886 C CA . GLY F 3 63 ? 123.566 83.338 70.979 1.00 184.71 63 GLY H CA 1
ATOM 16887 C C . GLY F 3 63 ? 122.789 83.510 72.278 1.00 184.71 63 GLY H C 1
ATOM 16888 O O . GLY F 3 63 ? 121.569 83.652 72.304 1.00 184.71 63 GLY H O 1
ATOM 16892 N N . ALA F 3 64 ? 123.542 83.492 73.381 1.00 186.26 64 ALA H N 1
ATOM 16893 C CA . ALA F 3 64 ? 122.927 83.629 74.698 1.00 186.26 64 ALA H CA 1
ATOM 16894 C C . ALA F 3 64 ? 122.306 85.008 74.882 1.00 186.26 64 ALA H C 1
ATOM 16895 O O . ALA F 3 64 ? 121.179 85.125 75.379 1.00 186.26 64 ALA H O 1
ATOM 16902 N N . ASN F 3 65 ? 123.022 86.065 74.489 1.00 203.06 65 ASN H N 1
ATOM 16903 C CA . ASN F 3 65 ? 122.454 87.408 74.569 1.00 203.06 65 ASN H CA 1
ATOM 16904 C C . ASN F 3 65 ? 121.195 87.513 73.724 1.00 203.06 65 ASN H C 1
ATOM 16905 O O . ASN F 3 65 ? 120.199 88.113 74.146 1.00 203.06 65 ASN H O 1
ATOM 16916 N N . ASP F 3 66 ? 121.222 86.933 72.526 1.00 185.83 66 ASP H N 1
ATOM 16917 C CA . ASP F 3 66 ? 120.047 86.924 71.670 1.00 185.83 66 ASP H CA 1
ATOM 16918 C C . ASP F 3 66 ? 118.969 85.992 72.217 1.00 185.83 66 ASP H C 1
ATOM 16919 O O . ASP F 3 66 ? 117.784 86.200 71.939 1.00 185.83 66 ASP H O 1
ATOM 16928 N N . ALA F 3 67 ? 119.342 85.013 73.035 1.00 177.71 67 ALA H N 1
ATOM 16929 C CA . ALA F 3 67 ? 118.376 84.090 73.615 1.00 177.71 67 ALA H CA 1
ATOM 16930 C C . ALA F 3 67 ? 117.670 84.779 74.783 1.00 177.71 67 ALA H C 1
ATOM 16931 O O . ALA F 3 67 ? 117.778 85.993 74.976 1.00 177.71 67 ALA H O 1
ATOM 16938 N N . TYR F 3 68 ? 116.927 84.006 75.579 1.00 192.17 68 TYR H N 1
ATOM 16939 C CA . TYR F 3 68 ? 116.188 84.590 76.693 1.00 192.17 68 TYR H CA 1
ATOM 16940 C C . TYR F 3 68 ? 117.096 85.331 77.666 1.00 192.17 68 TYR H C 1
ATOM 16941 O O . TYR F 3 68 ? 116.627 86.241 78.358 1.00 192.17 68 TYR H O 1
ATOM 16959 N N . GLY F 3 69 ? 118.367 84.976 77.733 1.00 188.14 69 GLY H N 1
ATOM 16960 C CA . GLY F 3 69 ? 119.306 85.689 78.578 1.00 188.14 69 GLY H CA 1
ATOM 16961 C C . GLY F 3 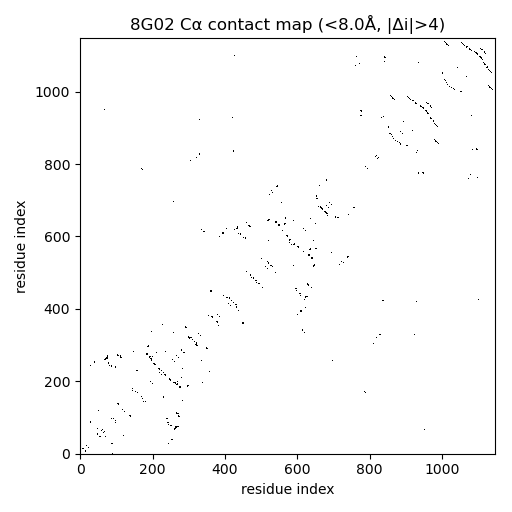69 ? 120.364 84.753 79.126 1.00 188.14 69 GLY H C 1
ATOM 16962 O O . GLY F 3 69 ? 120.379 83.557 78.850 1.00 188.14 69 GLY H O 1
ATOM 16966 N N . GLN F 3 70 ? 121.257 85.338 79.919 1.00 177.61 70 GLN H N 1
ATOM 16967 C CA . GLN F 3 70 ? 122.326 84.591 80.561 1.00 177.61 70 GLN H CA 1
ATOM 16968 C C . GLN F 3 70 ? 121.801 83.819 81.767 1.00 177.61 70 GLN H C 1
ATOM 16969 O O . GLN F 3 70 ? 120.722 84.096 82.299 1.00 177.61 70 GLN H O 1
ATOM 16983 N N . TYR F 3 71 ? 122.587 82.836 82.194 1.00 152.04 71 TYR H N 1
ATOM 16984 C CA . TYR F 3 71 ? 122.261 82.090 83.399 1.00 152.04 71 TYR H CA 1
ATOM 16985 C C . TYR F 3 71 ? 122.434 82.977 84.626 1.00 152.04 71 TYR H C 1
ATOM 16986 O O . TYR F 3 71 ? 123.392 83.749 84.724 1.00 152.04 71 TYR H O 1
ATOM 17004 N N . ASP F 3 72 ? 121.498 82.865 85.564 1.00 141.30 72 ASP H N 1
ATOM 17005 C CA . ASP F 3 72 ? 121.546 83.602 86.819 1.00 141.30 72 ASP H CA 1
ATOM 17006 C C . ASP F 3 72 ? 121.428 82.613 87.969 1.00 141.30 72 ASP H C 1
ATOM 17007 O O . ASP F 3 72 ? 120.519 81.776 87.983 1.00 141.30 72 ASP H O 1
ATOM 17016 N N . GLU F 3 73 ? 122.347 82.714 88.930 1.00 141.33 73 GLU H N 1
ATOM 17017 C CA . GLU F 3 73 ? 122.389 81.761 90.033 1.00 141.33 73 GLU H CA 1
ATOM 17018 C C . GLU F 3 73 ? 121.191 81.892 90.965 1.00 141.33 73 GLU H C 1
ATOM 17019 O O . GLU F 3 73 ? 120.956 80.992 91.778 1.00 141.33 73 GLU H O 1
ATOM 17031 N N . ASN F 3 74 ? 120.435 82.987 90.874 1.00 135.23 74 ASN H N 1
ATOM 17032 C CA . ASN F 3 74 ? 119.305 83.186 91.774 1.00 135.23 74 ASN H CA 1
ATOM 17033 C C . ASN F 3 74 ? 118.119 82.295 91.433 1.00 135.23 74 ASN H C 1
ATOM 17034 O O . ASN F 3 74 ? 117.239 82.109 92.280 1.00 135.23 74 ASN H O 1
ATOM 17045 N N . LEU F 3 75 ? 118.069 81.741 90.220 1.00 126.87 75 LEU H N 1
ATOM 17046 C CA . LEU F 3 75 ? 116.950 80.893 89.829 1.00 126.87 75 LEU H CA 1
ATOM 17047 C C . LEU F 3 75 ? 117.073 79.467 90.348 1.00 126.87 75 LEU H C 1
ATOM 17048 O O . LEU F 3 75 ? 116.088 78.723 90.297 1.00 126.87 75 LEU H O 1
ATOM 17064 N N . VAL F 3 76 ? 118.241 79.070 90.843 1.00 116.22 76 VAL H N 1
ATOM 17065 C CA . VAL F 3 76 ? 118.429 77.769 91.476 1.00 116.22 76 VAL H CA 1
ATOM 17066 C C . VAL F 3 76 ? 118.404 77.985 92.982 1.00 116.22 76 VAL H C 1
ATOM 17067 O O . VAL F 3 76 ? 119.226 78.732 93.527 1.00 116.22 76 VAL H O 1
ATOM 17080 N N . GLN F 3 77 ? 117.451 77.346 93.656 1.00 115.15 77 GLN H N 1
ATOM 17081 C CA . GLN F 3 77 ? 117.244 77.563 95.079 1.00 115.15 77 GLN H CA 1
ATOM 17082 C C . GLN F 3 77 ? 116.757 76.273 95.718 1.00 115.15 77 GLN H C 1
ATOM 17083 O O . GLN F 3 77 ? 115.960 75.541 95.126 1.00 115.15 77 GLN H O 1
ATOM 17097 N N . ARG F 3 78 ? 117.242 76.001 96.926 1.00 122.15 78 ARG H N 1
ATOM 17098 C CA . ARG F 3 78 ? 116.707 74.904 97.717 1.00 122.15 78 ARG H CA 1
ATOM 17099 C C . ARG F 3 78 ? 115.411 75.332 98.388 1.00 122.15 78 ARG H C 1
ATOM 17100 O O . ARG F 3 78 ? 115.318 76.422 98.961 1.00 122.15 78 ARG H O 1
ATOM 17121 N N . VAL F 3 79 ? 114.411 74.462 98.315 1.00 122.80 79 VAL H N 1
ATOM 17122 C CA . VAL F 3 79 ? 113.084 74.752 98.848 1.00 122.80 79 VAL H CA 1
ATOM 17123 C C . VAL F 3 79 ? 112.540 73.473 99.477 1.00 122.80 79 VAL H C 1
ATOM 17124 O O . VAL F 3 79 ? 112.788 72.379 98.950 1.00 122.80 79 VAL H O 1
ATOM 17137 N N . PRO F 3 80 ? 111.803 73.549 100.587 1.00 120.07 80 PRO H N 1
ATOM 17138 C CA . PRO F 3 80 ? 111.349 72.322 101.252 1.00 120.07 80 PRO H CA 1
ATOM 17139 C C . PRO F 3 80 ? 110.516 71.452 100.322 1.00 120.07 80 PRO H C 1
ATOM 17140 O O . PRO F 3 80 ? 110.141 71.854 99.220 1.00 120.07 80 PRO H O 1
ATOM 17151 N N . LYS F 3 81 ? 110.251 70.224 100.772 1.00 141.74 81 LYS H N 1
ATOM 17152 C CA . LYS F 3 81 ? 109.375 69.336 100.018 1.00 141.74 81 LYS H CA 1
ATOM 17153 C C . LYS F 3 81 ? 107.898 69.650 100.216 1.00 141.74 81 LYS H C 1
ATOM 17154 O O . LYS F 3 81 ? 107.081 69.260 99.375 1.00 141.74 81 LYS H O 1
ATOM 17173 N N . ASP F 3 82 ? 107.536 70.343 101.297 1.00 139.33 82 ASP H N 1
ATOM 17174 C CA . ASP F 3 82 ? 106.134 70.695 101.498 1.00 139.33 82 ASP H CA 1
ATOM 17175 C C . ASP F 3 82 ? 105.616 71.612 100.398 1.00 139.33 82 ASP H C 1
ATOM 17176 O O . ASP F 3 82 ? 104.403 71.680 100.175 1.00 139.33 82 ASP H O 1
ATOM 17185 N N . VAL F 3 83 ? 106.506 72.335 99.714 1.00 123.31 83 VAL H N 1
ATOM 17186 C CA . VAL F 3 83 ? 106.063 73.207 98.631 1.00 123.31 83 VAL H CA 1
ATOM 17187 C C . VAL F 3 83 ? 105.878 72.457 97.313 1.00 123.31 83 VAL H C 1
ATOM 17188 O O . VAL F 3 83 ? 105.925 73.083 96.251 1.00 123.31 83 VAL H O 1
ATOM 17201 N N . PHE F 3 84 ? 105.732 71.129 97.333 1.00 133.54 84 PHE H N 1
ATOM 17202 C CA . PHE F 3 84 ? 105.276 70.408 96.151 1.00 133.54 84 PHE H CA 1
ATOM 17203 C C . PHE F 3 84 ? 104.065 69.518 96.484 1.00 133.54 84 PHE H C 1
ATOM 17204 O O . PHE F 3 84 ? 103.863 69.108 97.630 1.00 133.54 84 PHE H O 1
ATOM 17221 N N . MET F 3 85 ? 103.240 69.218 95.466 1.00 158.44 85 MET H N 1
ATOM 17222 C CA . MET F 3 85 ? 102.218 68.175 95.580 1.00 158.44 85 MET H CA 1
ATOM 17223 C C . MET F 3 85 ? 101.927 67.669 94.177 1.00 158.44 85 MET H C 1
ATOM 17224 O O . MET F 3 85 ? 102.285 68.317 93.188 1.00 158.44 85 MET H O 1
ATOM 17238 N N . GLY F 3 86 ? 101.255 66.531 94.088 1.00 157.98 86 GLY H N 1
ATOM 17239 C CA . GLY F 3 86 ? 101.036 65.868 92.828 1.00 157.98 86 GLY H CA 1
ATOM 17240 C C . GLY F 3 86 ? 102.041 64.785 92.539 1.00 157.98 86 GLY H C 1
ATOM 17241 O O . GLY F 3 86 ? 102.030 64.236 91.432 1.00 157.98 86 GLY H O 1
ATOM 17245 N N . VAL F 3 87 ? 102.901 64.459 93.499 1.00 149.23 87 VAL H N 1
ATOM 17246 C CA . VAL F 3 87 ? 103.911 63.423 93.343 1.00 149.23 87 VAL H CA 1
ATOM 17247 C C . VAL F 3 87 ? 103.939 62.615 94.631 1.00 149.23 87 VAL H C 1
ATOM 17248 O O . VAL F 3 87 ? 104.022 63.186 95.724 1.00 149.23 87 VAL H O 1
ATOM 17261 N N . ASP F 3 88 ? 103.866 61.288 94.507 1.00 164.51 88 ASP H N 1
ATOM 17262 C CA . ASP F 3 88 ? 103.900 60.436 95.692 1.00 164.51 88 ASP H CA 1
ATOM 17263 C C . ASP F 3 88 ? 105.160 60.688 96.509 1.00 164.51 88 ASP H C 1
ATOM 17264 O O . ASP F 3 88 ? 105.106 60.772 97.742 1.00 164.51 88 ASP H O 1
ATOM 17273 N N . GLU F 3 89 ? 106.304 60.803 95.840 1.00 153.87 89 GLU H N 1
ATOM 17274 C CA . GLU F 3 89 ? 107.553 61.180 96.491 1.00 153.87 89 GLU H CA 1
ATOM 17275 C C . GLU F 3 89 ? 108.329 62.041 95.510 1.00 153.87 89 GLU H C 1
ATOM 17276 O O . GLU F 3 89 ? 108.598 61.603 94.388 1.00 153.87 89 GLU H O 1
ATOM 17288 N N . LEU F 3 90 ? 108.675 63.257 95.926 1.00 133.03 90 LEU H N 1
ATOM 17289 C CA . LEU F 3 90 ? 109.356 64.192 95.039 1.00 133.03 90 LEU H CA 1
ATOM 17290 C C . LEU F 3 90 ? 110.536 63.518 94.358 1.00 133.03 90 LEU H C 1
ATOM 17291 O O . LEU F 3 90 ? 111.496 63.104 95.014 1.00 133.03 90 LEU H O 1
ATOM 17307 N N . GLN F 3 91 ? 110.457 63.415 93.038 1.00 134.72 91 GLN H N 1
ATOM 17308 C CA . GLN F 3 91 ? 111.440 62.710 92.232 1.00 134.72 91 GLN H CA 1
ATOM 17309 C C . GLN F 3 91 ? 112.411 63.701 91.603 1.00 134.72 91 GLN H C 1
ATOM 17310 O O . GLN F 3 91 ? 112.155 64.905 91.534 1.00 134.72 91 GLN H O 1
ATOM 17324 N N . VAL F 3 92 ? 113.550 63.175 91.155 1.00 135.19 92 VAL H N 1
ATOM 17325 C CA . VAL F 3 92 ? 114.549 64.007 90.498 1.00 135.19 92 VAL H CA 1
ATOM 17326 C C . VAL F 3 92 ? 114.117 64.278 89.063 1.00 135.19 92 VAL H C 1
ATOM 17327 O O . VAL F 3 92 ? 113.719 63.361 88.332 1.00 135.19 92 VAL H O 1
ATOM 17340 N N . GLY F 3 93 ? 114.194 65.543 88.652 1.00 139.51 93 GLY H N 1
ATOM 17341 C CA . GLY F 3 93 ? 113.914 65.929 87.285 1.00 139.51 93 GLY H CA 1
ATOM 17342 C C . GLY F 3 93 ? 112.491 66.361 86.999 1.00 139.51 93 GLY H C 1
ATOM 17343 O O . GLY F 3 93 ? 112.211 66.789 85.872 1.00 139.51 93 GLY H O 1
ATOM 17347 N N . MET F 3 94 ? 111.586 66.266 87.969 1.00 143.61 94 MET H N 1
ATOM 17348 C CA . MET F 3 94 ? 110.218 66.713 87.749 1.00 143.61 94 MET H CA 1
ATOM 17349 C C . MET F 3 94 ? 110.154 68.228 87.594 1.00 143.61 94 MET H C 1
ATOM 17350 O O . MET F 3 94 ? 110.973 68.972 88.141 1.00 143.61 94 MET H O 1
ATOM 17364 N N . ARG F 3 95 ? 109.160 68.676 86.834 1.00 121.01 95 ARG H N 1
ATOM 17365 C CA . ARG F 3 95 ? 108.959 70.080 86.513 1.00 121.01 95 ARG H CA 1
ATOM 17366 C C . ARG F 3 95 ? 107.698 70.591 87.196 1.00 121.01 95 ARG H C 1
ATOM 17367 O O . ARG F 3 95 ? 106.697 69.874 87.290 1.00 121.01 95 ARG H O 1
ATOM 17388 N N . PHE F 3 96 ? 107.753 71.834 87.670 1.00 112.58 96 PHE H N 1
ATOM 17389 C CA . PHE F 3 96 ? 106.659 72.434 88.417 1.00 112.58 96 PHE H CA 1
ATOM 17390 C C . PHE F 3 96 ? 106.412 73.838 87.888 1.00 112.58 96 PHE H C 1
ATOM 17391 O O . PHE F 3 96 ? 107.247 74.423 87.192 1.00 112.58 96 PHE H O 1
ATOM 17408 N N . LEU F 3 97 ? 105.246 74.382 88.233 1.00 94.32 97 LEU H N 1
ATOM 17409 C CA . LEU F 3 97 ? 104.757 75.636 87.667 1.00 94.32 97 LEU H CA 1
ATOM 17410 C C . LEU F 3 97 ? 104.512 76.627 88.795 1.00 94.32 97 LEU H C 1
ATOM 17411 O O . LEU F 3 97 ? 103.537 76.493 89.542 1.00 94.32 97 LEU H O 1
ATOM 17427 N N . ALA F 3 98 ? 105.391 77.617 88.917 1.00 85.48 98 ALA H N 1
ATOM 17428 C CA . ALA F 3 98 ? 105.171 78.718 89.845 1.00 85.48 98 ALA H CA 1
ATOM 17429 C C . ALA F 3 98 ? 104.148 79.671 89.245 1.00 85.48 98 ALA H C 1
ATOM 17430 O O . ALA F 3 98 ? 104.358 80.210 88.152 1.00 85.48 98 ALA H O 1
ATOM 17437 N N . GLU F 3 99 ? 103.045 79.882 89.958 1.00 85.83 99 GLU H N 1
ATOM 17438 C CA . GLU F 3 99 ? 101.966 80.742 89.476 1.00 85.83 99 GLU H CA 1
ATOM 17439 C C . GLU F 3 99 ? 102.259 82.197 89.845 1.00 85.83 99 GLU H C 1
ATOM 17440 O O . GLU F 3 99 ? 101.571 82.831 90.643 1.00 85.83 99 GLU H O 1
ATOM 17452 N N . THR F 3 100 ? 103.321 82.714 89.235 1.00 78.39 100 THR H N 1
ATOM 17453 C CA . THR F 3 100 ? 103.795 84.051 89.550 1.00 78.39 100 THR H CA 1
ATOM 17454 C C . THR F 3 100 ? 102.790 85.102 89.091 1.00 78.39 100 THR H C 1
ATOM 17455 O O . THR F 3 100 ? 102.037 84.902 88.134 1.00 78.39 100 THR H O 1
ATOM 17466 N N . ASP F 3 101 ? 102.785 86.238 89.794 1.00 73.61 101 ASP H N 1
ATOM 17467 C CA . ASP F 3 101 ? 101.871 87.320 89.442 1.00 73.61 101 ASP H CA 1
ATOM 17468 C C . ASP F 3 101 ? 102.087 87.772 88.003 1.00 73.61 101 ASP H C 1
ATOM 17469 O O . ASP F 3 101 ? 101.123 88.057 87.282 1.00 73.61 101 ASP H O 1
ATOM 17478 N N . GLN F 3 102 ? 103.347 87.844 87.569 1.00 80.27 102 GLN H N 1
ATOM 17479 C CA . GLN F 3 102 ? 103.629 88.168 86.175 1.00 80.27 102 GLN H CA 1
ATOM 17480 C C . GLN F 3 102 ? 102.978 87.160 85.239 1.00 80.27 102 GLN H C 1
ATOM 17481 O O . GLN F 3 102 ? 102.362 87.538 84.235 1.00 80.27 102 GLN H O 1
ATOM 17495 N N . GLY F 3 103 ? 103.103 85.873 85.550 1.00 83.04 103 GLY H N 1
ATOM 17496 C CA . GLY F 3 103 ? 102.550 84.830 84.722 1.00 83.04 103 GLY H CA 1
ATOM 17497 C C . GLY F 3 103 ? 103.137 83.475 85.059 1.00 83.04 103 GLY H C 1
ATOM 17498 O O . GLY F 3 103 ? 103.894 83.321 86.023 1.00 83.04 103 GLY H O 1
ATOM 17502 N N . PRO F 3 104 ? 102.795 82.460 84.266 1.00 89.80 104 PRO H N 1
ATOM 17503 C CA . PRO F 3 104 ? 103.313 81.112 84.533 1.00 89.80 104 PRO H CA 1
ATOM 17504 C C . PRO F 3 104 ? 104.789 81.006 84.175 1.00 89.80 104 PRO H C 1
ATOM 17505 O O . PRO F 3 104 ? 105.204 81.379 83.076 1.00 89.80 104 PRO H O 1
ATOM 17516 N N . VAL F 3 105 ? 105.578 80.495 85.115 1.00 76.03 105 VAL H N 1
ATOM 17517 C CA . VAL F 3 105 ? 107.002 80.255 84.891 1.00 76.03 105 VAL H CA 1
ATOM 17518 C C . VAL F 3 105 ? 107.338 78.855 85.391 1.00 76.03 105 VAL H C 1
ATOM 17519 O O . VAL F 3 105 ? 106.704 78.371 86.341 1.00 76.03 105 VAL H O 1
ATOM 17532 N N . PRO F 3 106 ? 108.313 78.171 84.799 1.00 75.59 106 PRO H N 1
ATOM 17533 C CA . PRO F 3 106 ? 108.605 76.796 85.209 1.00 75.59 106 PRO H CA 1
ATOM 17534 C C . PRO F 3 106 ? 109.530 76.723 86.414 1.00 75.59 106 PRO H C 1
ATOM 17535 O O . PRO F 3 106 ? 110.318 77.631 86.688 1.00 75.59 106 PRO H O 1
ATOM 17546 N N . VAL F 3 107 ? 109.415 75.611 87.139 1.00 100.96 107 VAL H N 1
ATOM 17547 C CA . VAL F 3 107 ? 110.276 75.303 88.278 1.00 100.96 107 VAL H CA 1
ATOM 17548 C C . VAL F 3 107 ? 110.568 73.809 88.219 1.00 100.96 107 VAL H C 1
ATOM 17549 O O . VAL F 3 107 ? 109.661 72.990 88.408 1.00 100.96 107 VAL H O 1
ATOM 17562 N N . GLU F 3 108 ? 111.824 73.452 87.964 1.00 117.81 108 GLU H N 1
ATOM 17563 C CA . GLU F 3 108 ? 112.226 72.067 87.762 1.00 117.81 108 GLU H CA 1
ATOM 17564 C C . GLU F 3 108 ? 113.159 71.627 88.881 1.00 117.81 108 GLU H C 1
ATOM 17565 O O . GLU F 3 108 ? 113.996 72.406 89.347 1.00 117.81 108 GLU H O 1
ATOM 17577 N N . ILE F 3 109 ? 113.010 70.375 89.304 1.00 126.96 109 ILE H N 1
ATOM 17578 C CA . ILE F 3 109 ? 113.804 69.829 90.400 1.00 126.96 109 ILE H CA 1
ATOM 17579 C C . ILE F 3 109 ? 115.127 69.318 89.843 1.00 126.96 109 ILE H C 1
ATOM 17580 O O . ILE F 3 109 ? 115.149 68.489 88.928 1.00 126.96 109 ILE H O 1
ATOM 17596 N N . THR F 3 110 ? 116.234 69.810 90.400 1.00 121.31 110 THR H N 1
ATOM 17597 C CA . THR F 3 110 ? 117.559 69.337 90.018 1.00 121.31 110 THR H CA 1
ATOM 17598 C C . THR F 3 110 ? 118.064 68.223 90.923 1.00 121.31 110 THR H C 1
ATOM 17599 O O . THR F 3 110 ? 118.848 67.378 90.476 1.00 121.31 110 THR H O 1
ATOM 17610 N N . ALA F 3 111 ? 117.634 68.203 92.183 1.00 133.28 111 ALA H N 1
ATOM 17611 C CA . ALA F 3 111 ? 118.041 67.170 93.123 1.00 133.28 111 ALA H CA 1
ATOM 17612 C C . ALA F 3 111 ? 116.970 67.039 94.195 1.00 133.28 111 ALA H C 1
ATOM 17613 O O . ALA F 3 111 ? 116.113 67.913 94.354 1.00 133.28 111 ALA H O 1
ATOM 17620 N N . VAL F 3 112 ? 117.027 65.932 94.932 1.00 131.29 112 VAL H N 1
ATOM 17621 C CA . VAL F 3 112 ? 116.038 65.616 95.956 1.00 131.29 112 VAL H CA 1
ATOM 17622 C C . VAL F 3 112 ? 116.754 65.329 97.268 1.00 131.29 112 VAL H C 1
ATOM 17623 O O . VAL F 3 112 ? 117.770 64.625 97.293 1.00 131.29 112 VAL H O 1
ATOM 17636 N N . GLU F 3 113 ? 116.221 65.877 98.356 1.00 139.93 113 GLU H N 1
ATOM 17637 C CA . GLU F 3 113 ? 116.734 65.665 99.700 1.00 139.93 113 GLU H CA 1
ATOM 17638 C C . GLU F 3 113 ? 115.661 64.978 100.539 1.00 139.93 113 GLU H C 1
ATOM 17639 O O . GLU F 3 113 ? 114.530 64.770 100.092 1.00 139.93 113 GLU H O 1
ATOM 17651 N N . ASP F 3 114 ? 116.029 64.618 101.770 1.00 144.47 114 ASP H N 1
ATOM 17652 C CA . ASP F 3 114 ? 115.101 63.913 102.649 1.00 144.47 114 ASP H CA 1
ATOM 17653 C C . ASP F 3 114 ? 113.806 64.698 102.824 1.00 144.47 114 ASP H C 1
ATOM 17654 O O . ASP F 3 114 ? 112.725 64.235 102.443 1.00 144.47 114 ASP H O 1
ATOM 17663 N N . ASP F 3 115 ? 113.898 65.895 103.404 1.00 131.83 115 ASP H N 1
ATOM 17664 C CA . ASP F 3 115 ? 112.742 66.757 103.617 1.00 131.83 115 ASP H CA 1
ATOM 17665 C C . ASP F 3 115 ? 112.752 67.979 102.708 1.00 131.83 115 ASP H C 1
ATOM 17666 O O . ASP F 3 115 ? 111.892 68.854 102.853 1.00 131.83 115 ASP H O 1
ATOM 17675 N N . HIS F 3 116 ? 113.701 68.062 101.776 1.00 134.85 116 HIS H N 1
ATOM 17676 C CA . HIS F 3 116 ? 113.855 69.227 100.919 1.00 134.85 116 HIS H CA 1
ATOM 17677 C C . HIS F 3 116 ? 114.212 68.759 99.514 1.00 134.85 116 HIS H C 1
ATOM 17678 O O . HIS F 3 116 ? 114.363 67.561 99.255 1.00 134.85 116 HIS H O 1
ATOM 17692 N N . VAL F 3 117 ? 114.343 69.718 98.596 1.00 137.01 117 VAL H N 1
ATOM 17693 C CA . VAL F 3 117 ? 114.723 69.436 97.217 1.00 137.01 117 VAL H CA 1
ATOM 17694 C C . VAL F 3 117 ? 115.429 70.661 96.654 1.00 137.01 117 VAL H C 1
ATOM 17695 O O . VAL F 3 117 ? 115.261 71.781 97.140 1.00 137.01 117 VAL H O 1
ATOM 17708 N N . VAL F 3 118 ? 116.228 70.438 95.614 1.00 125.63 118 VAL H N 1
ATOM 17709 C CA . VAL F 3 118 ? 116.932 71.499 94.905 1.00 125.63 118 VAL H CA 1
ATOM 17710 C C . VAL F 3 118 ? 116.264 71.665 93.548 1.00 125.63 118 VAL H C 1
ATOM 17711 O O . VAL F 3 118 ? 116.133 70.694 92.791 1.00 125.63 118 VAL H O 1
ATOM 17724 N N . VAL F 3 119 ? 115.842 72.891 93.237 1.00 127.21 119 VAL H N 1
ATOM 17725 C CA . VAL F 3 119 ? 115.106 73.180 92.016 1.00 127.21 119 VAL H CA 1
ATOM 17726 C C . VAL F 3 119 ? 115.773 74.346 91.296 1.00 127.21 119 VAL H C 1
ATOM 17727 O O . VAL F 3 119 ? 116.559 75.098 91.871 1.00 127.21 119 VAL H O 1
ATOM 17740 N N . ASP F 3 120 ? 115.441 74.481 90.014 1.00 113.62 120 ASP H N 1
ATOM 17741 C CA . ASP F 3 120 ? 115.927 75.575 89.185 1.00 113.62 120 ASP H CA 1
ATOM 17742 C C . ASP F 3 120 ? 114.787 76.060 88.305 1.00 113.62 120 ASP H C 1
ATOM 17743 O O . ASP F 3 120 ? 114.080 75.248 87.700 1.00 113.62 120 ASP H O 1
ATOM 17752 N N . GLY F 3 121 ? 114.611 77.376 88.237 1.00 118.32 121 GLY H N 1
ATOM 17753 C CA . GLY F 3 121 ? 113.565 77.982 87.445 1.00 118.32 121 GLY H CA 1
ATOM 17754 C C . GLY F 3 121 ? 114.003 78.521 86.104 1.00 118.32 121 GLY H C 1
ATOM 17755 O O . GLY F 3 121 ? 113.154 78.967 85.326 1.00 118.32 121 GLY H O 1
ATOM 17759 N N . ASN F 3 122 ? 115.299 78.496 85.805 1.00 128.40 122 ASN H N 1
ATOM 17760 C CA . ASN F 3 122 ? 115.786 79.035 84.546 1.00 128.40 122 ASN H CA 1
ATOM 17761 C C . ASN F 3 122 ? 115.399 78.128 83.382 1.00 128.40 122 ASN H C 1
ATOM 17762 O O . ASN F 3 122 ? 115.151 76.929 83.542 1.00 128.40 122 ASN H O 1
ATOM 17773 N N . HIS F 3 123 ? 115.348 78.723 82.194 1.00 148.98 123 HIS H N 1
ATOM 17774 C CA . HIS F 3 123 ? 115.012 77.974 80.995 1.00 148.98 123 HIS H CA 1
ATOM 17775 C C . HIS F 3 123 ? 116.154 77.034 80.619 1.00 148.98 123 HIS H C 1
ATOM 17776 O O . HIS F 3 123 ? 117.308 77.217 81.017 1.00 148.98 123 HIS H O 1
ATOM 17790 N N . MET F 3 124 ? 115.813 76.009 79.836 1.00 135.68 124 MET H N 1
ATOM 17791 C CA . MET F 3 124 ? 116.805 75.004 79.464 1.00 135.68 124 MET H CA 1
ATOM 17792 C C . MET F 3 124 ? 117.897 75.602 78.584 1.00 135.68 124 MET H C 1
ATOM 17793 O O . MET F 3 124 ? 119.079 75.277 78.746 1.00 135.68 124 MET H O 1
ATOM 17807 N N . LEU F 3 125 ? 117.523 76.473 77.650 1.00 155.21 125 LEU H N 1
ATOM 17808 C CA . LEU F 3 125 ? 118.460 77.033 76.685 1.00 155.21 125 LEU H CA 1
ATOM 17809 C C . LEU F 3 125 ? 119.198 78.260 77.203 1.00 155.21 125 LEU H C 1
ATOM 17810 O O . LEU F 3 125 ? 120.052 78.795 76.488 1.00 155.21 125 LEU H O 1
ATOM 17826 N N . ALA F 3 126 ? 118.894 78.722 78.414 1.00 156.51 126 ALA H N 1
ATOM 17827 C CA . ALA F 3 126 ? 119.531 79.925 78.933 1.00 156.51 126 ALA H CA 1
ATOM 17828 C C . ALA F 3 126 ? 121.043 79.749 78.984 1.00 156.51 126 ALA H C 1
ATOM 17829 O O . ALA F 3 126 ? 121.548 78.729 79.461 1.00 156.51 126 ALA H O 1
ATOM 17836 N N . GLY F 3 127 ? 121.765 80.752 78.489 1.00 178.62 127 GLY H N 1
ATOM 17837 C CA . GLY F 3 127 ? 123.214 80.702 78.501 1.00 178.62 127 GLY H CA 1
ATOM 17838 C C . GLY F 3 127 ? 123.823 79.764 77.486 1.00 178.62 127 GLY H C 1
ATOM 17839 O O . GLY F 3 127 ? 124.983 79.375 77.638 1.00 178.62 127 GLY H O 1
ATOM 17843 N N . GLN F 3 128 ? 123.074 79.386 76.453 1.00 184.25 128 GLN H N 1
ATOM 17844 C CA . GLN F 3 128 ? 123.540 78.455 75.439 1.00 184.25 128 GLN H CA 1
ATOM 17845 C C . GLN F 3 128 ? 123.552 79.128 74.072 1.00 184.25 128 GLN H C 1
ATOM 17846 O O . GLN F 3 128 ? 122.829 80.097 73.824 1.00 184.25 128 GLN H O 1
ATOM 17860 N N . ASN F 3 129 ? 124.388 78.596 73.185 1.00 213.10 129 ASN H N 1
ATOM 17861 C CA . ASN F 3 129 ? 124.466 79.044 71.802 1.00 213.10 129 ASN H CA 1
ATOM 17862 C C . ASN F 3 129 ? 123.778 78.017 70.912 1.00 213.10 129 ASN H C 1
ATOM 17863 O O . ASN F 3 129 ? 124.048 76.816 71.020 1.00 213.10 129 ASN H O 1
ATOM 17874 N N . LEU F 3 130 ? 122.893 78.490 70.037 1.00 203.86 130 LEU H N 1
ATOM 17875 C CA . LEU F 3 130 ? 122.050 77.619 69.233 1.00 203.86 130 LEU H CA 1
ATOM 17876 C C . LEU F 3 130 ? 122.101 78.035 67.771 1.00 203.86 130 LEU H C 1
ATOM 17877 O O . LEU F 3 130 ? 122.375 79.193 67.444 1.00 203.86 130 LEU H O 1
ATOM 17893 N N . LYS F 3 131 ? 121.834 77.070 66.895 1.00 191.84 131 LYS H N 1
ATOM 17894 C CA . LYS F 3 131 ? 121.695 77.301 65.464 1.00 191.84 131 LYS H CA 1
ATOM 17895 C C . LYS F 3 131 ? 120.337 76.775 65.024 1.00 191.84 131 LYS H C 1
ATOM 17896 O O . LYS F 3 131 ? 119.976 75.638 65.344 1.00 191.84 131 LYS H O 1
ATOM 17915 N N . PHE F 3 132 ? 119.590 77.598 64.292 1.00 202.80 132 PHE H N 1
ATOM 17916 C CA . PHE F 3 132 ? 118.228 77.277 63.884 1.00 202.80 132 PHE H CA 1
ATOM 17917 C C . PHE F 3 132 ? 118.180 77.087 62.375 1.00 202.80 132 PHE H C 1
ATOM 17918 O O . PHE F 3 132 ? 118.584 77.978 61.620 1.00 202.80 132 PHE H O 1
ATOM 17935 N N . ASN F 3 133 ? 117.685 75.929 61.942 1.00 205.24 133 ASN H N 1
ATOM 17936 C CA . ASN F 3 133 ? 117.363 75.666 60.543 1.00 205.24 133 ASN H CA 1
ATOM 17937 C C . ASN F 3 133 ? 115.844 75.653 60.436 1.00 205.24 133 ASN H C 1
ATOM 17938 O O . ASN F 3 133 ? 115.187 74.755 60.975 1.00 205.24 133 ASN H O 1
ATOM 17949 N N . VAL F 3 134 ? 115.286 76.644 59.740 1.00 220.54 134 VAL H N 1
ATOM 17950 C CA . VAL F 3 134 ? 113.856 76.910 59.779 1.00 220.54 134 VAL H CA 1
ATOM 17951 C C . VAL F 3 134 ? 113.308 76.993 58.361 1.00 220.54 134 VAL H C 1
ATOM 17952 O O . VAL F 3 134 ? 114.025 77.295 57.404 1.00 220.54 134 VAL H O 1
ATOM 17965 N N . GLU F 3 135 ? 112.011 76.716 58.242 1.00 231.31 135 GLU H N 1
ATOM 17966 C CA . GLU F 3 135 ? 111.303 76.803 56.972 1.00 231.31 135 GLU H CA 1
ATOM 17967 C C . GLU F 3 135 ? 109.873 77.240 57.249 1.00 231.31 135 GLU H C 1
ATOM 17968 O O . GLU F 3 135 ? 109.174 76.607 58.046 1.00 231.31 135 GLU H O 1
ATOM 17980 N N . VAL F 3 136 ? 109.444 78.318 56.595 1.00 234.76 136 VAL H N 1
ATOM 17981 C CA . VAL F 3 136 ? 108.106 78.873 56.797 1.00 234.76 136 VAL H CA 1
ATOM 17982 C C . VAL F 3 136 ? 107.152 78.100 55.890 1.00 234.76 136 VAL H C 1
ATOM 17983 O O . VAL F 3 136 ? 107.110 78.322 54.679 1.00 234.76 136 VAL H O 1
ATOM 17996 N N . VAL F 3 137 ? 106.381 77.184 56.478 1.00 232.11 137 VAL H N 1
ATOM 17997 C CA . VAL F 3 137 ? 105.473 76.359 55.687 1.00 232.11 137 VAL H CA 1
ATOM 17998 C C . VAL F 3 137 ? 104.312 77.194 55.159 1.00 232.11 137 VAL H C 1
ATOM 17999 O O . VAL F 3 137 ? 103.942 77.098 53.983 1.00 232.11 137 VAL H O 1
ATOM 18012 N N . ALA F 3 138 ? 103.721 78.025 56.015 1.00 247.78 138 ALA H N 1
ATOM 18013 C CA . ALA F 3 138 ? 102.555 78.807 55.626 1.00 247.78 138 ALA H CA 1
ATOM 18014 C C . ALA F 3 138 ? 102.462 80.041 56.509 1.00 247.78 138 ALA H C 1
ATOM 18015 O O . ALA F 3 138 ? 103.099 80.125 57.563 1.00 247.78 138 ALA H O 1
ATOM 18022 N N . ILE F 3 139 ? 101.654 81.000 56.061 1.00 251.58 139 ILE H N 1
ATOM 18023 C CA . ILE F 3 139 ? 101.438 82.255 56.771 1.00 251.58 139 ILE H CA 1
ATOM 18024 C C . ILE F 3 139 ? 99.946 82.555 56.781 1.00 251.58 139 ILE H C 1
ATOM 18025 O O . ILE F 3 139 ? 99.262 82.388 55.765 1.00 251.58 139 ILE H O 1
ATOM 18041 N N . ARG F 3 140 ? 99.441 82.997 57.931 1.00 273.67 140 ARG H N 1
ATOM 18042 C CA . ARG F 3 140 ? 98.038 83.365 58.057 1.00 273.67 140 ARG H CA 1
ATOM 18043 C C . ARG F 3 140 ? 97.896 84.416 59.148 1.00 273.67 140 ARG H C 1
ATOM 18044 O O . ARG F 3 1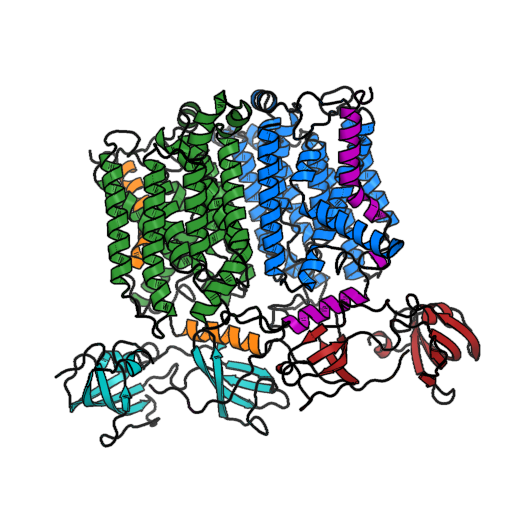40 ? 98.768 84.573 60.006 1.00 273.67 140 ARG H O 1
ATOM 18065 N N . GLU F 3 141 ? 96.778 85.137 59.103 1.00 281.91 141 GLU H N 1
ATOM 18066 C CA . GLU F 3 141 ? 96.520 86.182 60.083 1.00 281.91 141 GLU H CA 1
ATOM 18067 C C . GLU F 3 141 ? 96.135 85.575 61.427 1.00 281.91 141 GLU H C 1
ATOM 18068 O O . GLU F 3 141 ? 95.418 84.573 61.493 1.00 281.91 141 GLU H O 1
ATOM 18080 N N . ALA F 3 142 ? 96.618 86.191 62.502 1.00 276.05 142 ALA H N 1
ATOM 18081 C CA . ALA F 3 142 ? 96.316 85.709 63.842 1.00 276.05 142 ALA H CA 1
ATOM 18082 C C . ALA F 3 142 ? 94.859 85.984 64.196 1.00 276.05 142 ALA H C 1
ATOM 18083 O O . ALA F 3 142 ? 94.299 87.023 63.834 1.00 276.05 142 ALA H O 1
ATOM 18090 N N . THR F 3 143 ? 94.247 85.043 64.909 1.00 274.21 143 THR H N 1
ATOM 18091 C CA . THR F 3 143 ? 92.873 85.199 65.354 1.00 274.21 143 THR H CA 1
ATOM 18092 C C . THR F 3 143 ? 92.816 86.054 66.619 1.00 274.21 143 THR H C 1
ATOM 18093 O O . THR F 3 143 ? 93.823 86.293 67.290 1.00 274.21 143 THR H O 1
ATOM 18104 N N . GLU F 3 144 ? 91.607 86.520 66.942 1.00 289.77 144 GLU H N 1
ATOM 18105 C CA . GLU F 3 144 ? 91.431 87.341 68.135 1.00 289.77 144 GLU H CA 1
ATOM 18106 C C . GLU F 3 144 ? 91.789 86.564 69.396 1.00 289.77 144 GLU H C 1
ATOM 18107 O O . GLU F 3 144 ? 92.452 87.095 70.294 1.00 289.77 144 GLU H O 1
ATOM 18119 N N . GLU F 3 145 ? 91.358 85.303 69.482 1.00 295.70 145 GLU H N 1
ATOM 18120 C CA . GLU F 3 145 ? 91.695 84.489 70.644 1.00 295.70 145 GLU H CA 1
ATOM 18121 C C . GLU F 3 145 ? 93.199 84.274 70.746 1.00 295.70 145 GLU H C 1
ATOM 18122 O O . GLU F 3 145 ? 93.771 84.337 71.842 1.00 295.70 145 GLU H O 1
ATOM 18134 N N . GLU F 3 146 ? 93.858 84.016 69.614 1.00 277.42 146 GLU H N 1
ATOM 18135 C CA . GLU F 3 146 ? 95.307 83.842 69.630 1.00 277.42 146 GLU H CA 1
ATOM 18136 C C . GLU F 3 146 ? 96.004 85.111 70.102 1.00 277.42 146 GLU H C 1
ATOM 18137 O O . GLU F 3 146 ? 96.942 85.052 70.907 1.00 277.42 146 GLU H O 1
ATOM 18149 N N . LEU F 3 147 ? 95.558 86.272 69.616 1.00 287.46 147 LEU H N 1
ATOM 18150 C CA . LEU F 3 147 ? 96.150 87.530 70.056 1.00 287.46 147 LEU H CA 1
ATOM 18151 C C . LEU F 3 147 ? 95.938 87.742 71.549 1.00 287.46 147 LEU H C 1
ATOM 18152 O O . LEU F 3 147 ? 96.845 88.197 72.255 1.00 287.46 147 LEU H O 1
ATOM 18168 N N . ALA F 3 148 ? 94.743 87.418 72.049 1.00 305.57 148 ALA H N 1
ATOM 18169 C CA . ALA F 3 148 ? 94.484 87.545 73.479 1.00 305.57 148 ALA H CA 1
ATOM 18170 C C . ALA F 3 148 ? 95.407 86.639 74.284 1.00 305.57 148 ALA H C 1
ATOM 18171 O O . ALA F 3 148 ? 95.943 87.049 75.320 1.00 305.57 148 ALA H O 1
ATOM 18178 N N . HIS F 3 149 ? 95.603 85.407 73.825 1.00 311.57 149 HIS H N 1
ATOM 18179 C CA . HIS F 3 149 ? 96.495 84.472 74.501 1.00 311.57 149 HIS H CA 1
ATOM 18180 C C . HIS F 3 149 ? 97.953 84.827 74.230 1.00 311.57 149 HIS H C 1
ATOM 18181 O O . HIS F 3 149 ? 98.792 84.775 75.130 1.00 311.57 149 HIS H O 1
#

Sequence (1148 aa):
MLVWLAEHLVKYYSGFNVFSYLTFRAIVSLLTALFISLWMGPRMIAHLQKLSFGQVVRNDGPESHFSKRGTPTMGGIMILTAIVISVLLWAYPSNPYVWCVLVVLVGYGVIGFVDDYRKVVRKDTKGLIARWKYFWMSVIALGVAFALYLAGKDTPATQLVVPFFKDVMPQLGLFYILLAYFVIVGTGNAVNLTDGLDGLAIMPTVFVAGGFALVAWATGNMNFASYLHIPYLRHAGELVIVCTAIVGAGLGFLWFNTYPAQVFMGDVGSLALGGALGIIAVLLRQEFLLVIMGGVFVVETLSVILQVGSFKLRGQRIFRMAPIHHHYELKGWPEPRVIVRFWIISLMLVLIGLATLKVRMLVWLAEHLVKYYSGFNVFSYLTFRAIVSLLTALFISLWMGPRMIAHLQKLSFGQVVRNDGPESHFSKRGTPTMGGIMILTAIVISVLLWAYPSNPYVWCVLVVLVGYGVIGFVDDYRKVVRKDTKGLIARWKYFWMSVIALGVAFALYLAGKDTPATQLVVPFFKDVMPQLGLFYILLAYFVIVGTGNAVNLTDGLDGLAIMPTVFVAGGFALVAWATGNMNFASYLHIPYLRHAGELVIVCTAIVGAGLGFLWFNTYPAQVFMGDVGSLALGGALGIIAVLLRQEFLLVIMGGVFVVETLSVILQVGSFKLRGQRIFRMAPIHHHYELKGWPEPRVIVRFWIISLMLVLIGLATLKVRGVRWTLWDTLAFLLLLSLLLPSLLIMFIPSTFKRPVSSWKARNLRKTLLMASSVRLKPLNCSRLPGVRWTLWDTLAFLLLLSLLLPSLLIMFIPSTFKRPVSSWKARNLRKTLLMASSVRLKPLNCSRLPMKVAKDLVVSLAYQVRTEDGVLVDESPVSAPLDYLHGHGSLISGLETALEGHEVGDKFDVAVGANDAYGQYDENLVQRVPKDVFMGVDELQVGMRFLAETDQGPVPVEITAVEDDHVVVDGNHMLAGQNLKFNVEVVAIREATEEELAHMKVAKDLVVSLAYQVRTEDGVLVDESPVSAPLDYLHGHGSLISGLETALEGHEVGDKFDVAVGANDAYGQYDENLVQRVPKDVFMGVDELQVGMRFLAETDQGPVPVEITAVEDDHVVVDGNHMLAGQNLKFNVEVVAIREATEEELAH

B-factor: mean 92.51, std 56.79, range [48.57, 311.57]

Radius of gyration: 33.46 Å; Cα contacts (8 Å, |Δi|>4): 2192; chains: 6; bounding box: 67×86×101 Å

Organism: Escherichia coli (strain K12) (NCBI:txid83333)

GO terms:
  GO:0016020 membrane (C, IDA)
  GO:0008963 phospho-N-acetylmuramoyl-pentapeptide-transferase activity (F, IDA)